Protein 1VM6 (pdb70)

Solvent-accessible surface area: 35734 Å² total; per-residue (Å²): 164,10,66,2,0,0,1,8,62,58,34,114,28,0,101,34,0,54,108,11,0,68,144,136,43,17,80,37,2,0,57,8,27,147,134,38,65,78,81,104,64,55,3,71,2,0,0,0,29,49,44,20,127,26,1,62,66,0,8,83,11,0,88,132,49,179,0,5,0,0,0,8,8,26,50,19,117,109,99,16,76,106,49,3,147,93,0,6,145,79,2,19,0,0,41,10,50,11,3,0,32,0,0,7,3,4,44,128,24,1,33,99,4,13,137,84,0,131,101,12,42,12,11,0,16,0,18,17,19,79,109,41,200,30,67,51,2,2,5,0,78,43,3,36,82,18,4,66,90,103,10,70,41,25,26,3,40,0,0,8,2,11,3,11,6,23,3,7,0,0,30,90,15,1,11,0,58,3,45,4,29,1,13,39,61,43,16,27,0,71,3,0,6,104,0,0,79,31,3,81,82,82,107,74,22,68,38,52,4,25,80,13,40,167,28,212,151,60,176,82,4,62,2,0,0,1,8,59,54,38,113,30,0,109,38,0,54,99,11,0,66,123,141,46,12,71,38,1,0,53,8,30,153,134,35,61,77,74,105,60,59,4,67,0,0,0,0,29,50,51,30,149,23,1,65,90,0,9,84,2,0,76,131,50,201,0,5,0,0,0,7,9,26,45,22,117,109,109,22,61,80,56,0,96,86,0,5,156,91,2,16,0,0,45,12,43,10,4,0,46,0,0,9,3,4,44,119,27,1,34,101,8,8,136,16,1,92,106,10,41,12,12,0,17,0,19,16,23,68,142,41,204,36,67,50,2,2,7,0,76,38,4,34,73,7,3,65,72,104,12,69,42,27,25,5,42,0,0,11,9,18,3,26,6,22,2,13,0,0,9,52,0,0,7,1,32,4,58,6,18,2,13,41,62,43,20,30,0,78,3,0,14,83,0,0,12,36,0,38,78,86,110,65,20,89,38,57,5,36,94,25,41,108,52,76,1,0,0,1,8,57,59,34,180,30,0,100,33,0,46,129,10,0,66,142,139,64,28,92,34,1,0,55,7,27,151,137,37,68,84,84,104,66,52,3,72,2,0,0,1,28,48,41,20,137,24,1,57,95,0,11,79,9,0,82,138,49,204,0,3,0,0,0,7,9,73,76,20,128,116,88,19,71,106,60,0,138,90,0,6,140,89,1,14,0,0,54,13,115,53,3,4,4,0,16,34,0,5,83,75,4,1,34,77,0,13,148,71,1,126,115,11,41,13,13,0,16,0,18,16,58,84,132,53,210,71,65,51,2,35,26,0,84,97,3,34,72,9,4,67,84,101,10,69,41,27,25,4,41,0,0,17,8,55,5,27,10,21,2,11,0,0,30,94,16,1,9,0,38,1,40,6,16,19,12,44,106,18,1,70,0,32,0,0,11,46,0,0,81,44,2,74,80,77,105,75,20,67,41,58,6,67,57,10,8,47,66,81,212,64,179,88,3,67,2,0,0,1,8,57,51,34,113,27,0,108,33,0,52,118,11,0,65,121,139,44,14,69,35,1,0,61,7,26,151,137,37,59,83,81,105,60,61,4,71,1,0,0,0,28,51,42,20,137,25,1,62,100,0,10,83,5,0,82,126,45,191,0,4,0,0,0,8,9,24,50,21,135,114,105,13,69,92,58,2,131,89,0,11,154,89,2,15,0,0,44,13,47,12,4,0,49,0,0,2,9,4,28,112,19,1,32,85,0,16,127,70,2,124,121,18,40,11,10,0,16,0,16,18,16,79,97,43,198,27,64,54,2,3,6,0,77,36,3,20,82,15,5,68,81,106,16,73,39,24,24,5,40,0,0,6,2,11,4,10,5,21,4,8,0,0,39,109,14,1,11,0,55,2,49,5,32,1,14,40,53,41,17,29,0,76,1,0,15,91,0,0,24,37,2,41,79,84,110,68,20,71,37,54,3,25,88,26,42,126

CATH classification: 3.40.50.720 (+1 more: 3.30.360.10)

B-factor: mean 47.18, std 5.64, range [18.48, 87.99]

Radius of gyration: 31.21 Å; Cα contacts (8 Å, |Δi|>4): 1966; chains: 4; bounding box: 65×95×81 Å

Organism: Thermotoga maritima (strain ATCC 43589 / DSM 3109 / JCM 10099 / NBRC 100826 / MSB8) (NCBI:txid243274)

Foldseek 3Di:
DWEEEEACCVDPLNVLLCVVQVVVPYHYQWYHYPVGIGGRDQGQAYEYAHELVCLVVVLVSCVVRVHEYEYQHPPHDPVSVVSVQVSLQRAAYEYDVFLAPVLLVVLQVLLVVCVVLVVWAKAKEKEAAQPDPDPPRPSRVSSCVSSVHDHHYHYHHHHHFHMKMWMWTHDPVDIDIDIDGDPDSSNNSVSSVLVNVQRRPDRGDYDYSCVSVVD/DFDAQFEEEEACCPDPLNVLLCVVQVVRPHHYQWYHYPVGIGGRDQGQAYEYAHELVCLVVVLVSCQVRVHEYEYQHAPHDPVSVVSQQVSLQRFEYEYDVFLAPVLVVVLQVLLVVCVVLVVWAKAKEKEAAQPDPDPPRRSRVSSCVSSVHDHHYHYHHHHHFHMKMWMWTDDPPDIDIDIDGDPHSSNNSVSSSLVSRVRRPDHGDYDYSVVSPD/DEEEEACCVDPLNVLLCVVQVVVVYHYQWYHYPVGIGGRDQGQAYEYAHELVCLVVVLVSCVVRVHEYEAQHPPHDPVSVVSVQVSLVRAEYEYDVFLLVVLLVVLQVLLVVCVVLVVWAKAKEKEAAQPDPDPPDPSRVSSCVSSVHDHHYHYHHHHHFHMKMWMWTDDPPDIDIDMDGDPDSSSNSVSSVLVNVLRRPDDGHYDYSSCSNVVD/DDAAFEEEEACCVDPLNVLLCVVQVVRPHHYQWYHYPVDIGGRDQGQAYEYAHELVCLVVVLVSCVVRVHEYEAQYPPHDPVSVVSVQVSLQRFAYEYDVFLAPVLLVVLQVLLVVCVVLVVWAKEKEKEAAQPDPDPPRRSVVSSCVSSVHDHHYHYHHHHHFHMKMWMWTDDPVDIDIDMDGDPHSSRRSVSSVLVSVVRRPDRGDYDYSVNSPD

Structure (mmCIF, N/CA/C/O backbone):
data_1VM6
#
_entry.id   1VM6
#
_cell.length_a   133.077
_cell.length_b   109.217
_cell.length_c   112.602
_cell.angle_alpha   90.00
_cell.angle_beta   119.23
_cell.angle_gamma   90.00
#
_symmetry.space_group_name_H-M   'C 1 2 1'
#
loop_
_entity.id
_entity.type
_entity.pdbx_description
1 polymer 'Dihydrodipicolinate reductase'
2 non-polymer 'ACETATE ION'
3 non-polymer NICOTINAMIDE-ADENINE-DINUCLEOTIDE
4 non-polymer 'TETRAETHYLENE GLYCOL'
5 non-polymer 1,2-ETHANEDIOL
6 water water
#
loop_
_atom_site.group_PDB
_atom_site.id
_atom_site.type_symbol
_atom_site.label_atom_id
_atom_site.label_alt_id
_atom_site.label_comp_id
_atom_site.label_asym_id
_atom_site.label_entity_id
_atom_site.label_seq_id
_atom_site.pdbx_PDB_ins_code
_atom_site.Cartn_x
_atom_site.Cartn_y
_atom_site.Cartn_z
_atom_site.occupancy
_atom_site.B_iso_or_equiv
_atom_site.auth_seq_id
_atom_site.auth_comp_id
_atom_site.auth_asym_id
_atom_site.auth_atom_id
_atom_site.pdbx_PDB_model_num
ATOM 1 N N . HIS A 1 12 ? 27.809 41.738 30.988 1.00 65.10 0 HIS A N 1
ATOM 2 C CA . HIS A 1 12 ? 26.544 41.850 31.785 1.00 63.21 0 HIS A CA 1
ATOM 3 C C . HIS A 1 12 ? 25.397 42.270 30.869 1.00 57.66 0 HIS A C 1
ATOM 4 O O . HIS A 1 12 ? 25.480 43.280 30.181 1.00 58.75 0 HIS A O 1
ATOM 11 N N . MET A 1 13 ? 24.312 41.511 30.913 1.00 48.36 1 MET A N 1
ATOM 12 C CA . MET A 1 13 ? 23.231 41.603 29.944 1.00 47.85 1 MET A CA 1
ATOM 13 C C . MET A 1 13 ? 21.900 41.766 30.638 1.00 46.47 1 MET A C 1
ATOM 14 O O . MET A 1 13 ? 21.703 41.232 31.737 1.00 45.98 1 MET A O 1
ATOM 19 N N . LYS A 1 14 ? 20.981 42.466 29.973 1.00 46.13 2 LYS A N 1
ATOM 20 C CA . LYS A 1 14 ? 19.570 42.401 30.311 1.00 46.08 2 LYS A CA 1
ATOM 21 C C . LYS A 1 14 ? 18.947 41.404 29.361 1.00 45.82 2 LYS A C 1
ATOM 22 O O . LYS A 1 14 ? 19.210 41.456 28.164 1.00 46.30 2 LYS A O 1
ATOM 28 N N . TYR A 1 15 ? 18.121 40.504 29.879 1.00 45.75 3 TYR A N 1
ATOM 29 C CA . TYR A 1 15 ? 17.539 39.479 29.038 1.00 46.00 3 TYR A CA 1
ATOM 30 C C . TYR A 1 15 ? 16.093 39.179 29.419 1.00 45.74 3 TYR A C 1
ATOM 31 O O . TYR A 1 15 ? 15.643 39.497 30.524 1.00 45.11 3 TYR A O 1
ATOM 40 N N . GLY A 1 16 ? 15.374 38.577 28.474 1.00 46.32 4 GLY A N 1
ATOM 41 C CA . GLY A 1 16 ? 14.008 38.105 28.695 1.00 46.22 4 GLY A CA 1
ATOM 42 C C . GLY A 1 16 ? 13.979 36.597 28.553 1.00 46.43 4 GLY A C 1
ATOM 43 O O . GLY A 1 16 ? 14.896 36.009 27.970 1.00 46.92 4 GLY A O 1
ATOM 44 N N . ILE A 1 17 ? 12.948 35.976 29.128 1.00 46.93 5 ILE A N 1
ATOM 45 C CA . ILE A 1 17 ? 12.686 34.551 28.936 1.00 46.48 5 ILE A CA 1
ATOM 46 C C . ILE A 1 17 ? 11.226 34.359 28.551 1.00 45.95 5 ILE A C 1
ATOM 47 O O . ILE A 1 17 ? 10.316 34.786 29.286 1.00 45.58 5 ILE A O 1
ATOM 52 N N . VAL A 1 18 ? 11.011 33.743 27.388 1.00 46.03 6 VAL A N 1
ATOM 53 C CA . VAL A 1 18 ? 9.708 33.191 27.037 1.00 46.23 6 VAL A CA 1
ATOM 54 C C . VAL A 1 18 ? 9.722 31.733 27.504 1.00 46.45 6 VAL A C 1
ATOM 55 O O . VAL A 1 18 ? 10.587 30.954 27.133 1.00 45.42 6 VAL A O 1
ATOM 59 N N . GLY A 1 19 ? 8.758 31.385 28.340 1.00 46.15 7 GLY A N 1
ATOM 60 C CA . GLY A 1 19 ? 8.738 30.102 29.009 1.00 46.38 7 GLY A CA 1
ATOM 61 C C . GLY A 1 19 ? 9.420 30.161 30.360 1.00 46.00 7 GLY A C 1
ATOM 62 O O . GLY A 1 19 ? 9.949 29.144 30.807 1.00 46.67 7 GLY A O 1
ATOM 63 N N . TYR A 1 20 ? 9.389 31.317 31.032 1.00 45.39 8 TYR A N 1
ATOM 64 C CA . TYR A 1 20 ? 10.212 31.521 32.231 1.00 45.52 8 TYR A CA 1
ATOM 65 C C . TYR A 1 20 ? 9.839 30.560 33.358 1.00 46.03 8 TYR A C 1
ATOM 66 O O . TYR A 1 20 ? 10.683 30.199 34.188 1.00 46.45 8 TYR A O 1
ATOM 75 N N . SER A 1 21 ? 8.567 30.172 33.387 1.00 45.65 9 SER A N 1
ATOM 76 C CA . SER A 1 21 ? 8.023 29.325 34.441 1.00 45.39 9 SER A CA 1
ATOM 77 C C . SER A 1 21 ? 8.247 27.823 34.213 1.00 45.34 9 SER A C 1
ATOM 78 O O . SER A 1 21 ? 8.101 27.035 35.132 1.00 46.17 9 SER A O 1
ATOM 81 N N . GLY A 1 22 ? 8.583 27.426 32.992 1.00 46.58 10 GLY A N 1
ATOM 82 C CA . GLY A 1 22 ? 8.779 26.016 32.667 1.00 46.74 10 GLY A CA 1
ATOM 83 C C . GLY A 1 22 ? 10.102 25.442 33.139 1.00 46.22 10 GLY A C 1
ATOM 84 O O . GLY A 1 22 ? 10.918 26.129 33.755 1.00 45.51 10 GLY A O 1
ATOM 85 N N . ARG A 1 23 ? 10.297 24.163 32.853 1.00 46.39 11 ARG A N 1
ATOM 86 C CA . ARG A 1 23 ? 11.511 23.439 33.237 1.00 46.37 11 ARG A CA 1
ATOM 87 C C . ARG A 1 23 ? 12.762 24.139 32.704 1.00 45.66 11 ARG A C 1
ATOM 88 O O . ARG A 1 23 ? 13.675 24.467 33.455 1.00 46.00 11 ARG A O 1
ATOM 96 N N . MET A 1 24 ? 12.790 24.388 31.405 1.00 45.68 12 MET A N 1
ATOM 97 C CA . MET A 1 24 ? 13.927 25.072 30.799 1.00 45.65 12 MET A CA 1
ATOM 98 C C . MET A 1 24 ? 14.070 26.527 31.281 1.00 46.17 12 MET A C 1
ATOM 99 O O . MET A 1 24 ? 15.190 26.980 31.552 1.00 47.70 12 MET A O 1
ATOM 104 N N . GLY A 1 25 ? 12.933 27.226 31.419 1.00 45.47 13 GLY A N 1
ATOM 105 C CA . GLY A 1 25 ? 12.892 28.604 31.882 1.00 45.36 13 GLY A CA 1
ATOM 106 C C . GLY A 1 25 ? 13.544 28.827 33.221 1.00 45.31 13 GLY A C 1
ATOM 107 O O . GLY A 1 25 ? 14.249 29.801 33.414 1.00 45.86 13 GLY A O 1
ATOM 108 N N . GLN A 1 26 ? 13.308 27.919 34.153 1.00 45.64 14 GLN A N 1
ATOM 109 C CA . GLN A 1 26 ? 13.899 28.014 35.480 1.00 45.84 14 GLN A CA 1
ATOM 110 C C . GLN A 1 26 ? 15.379 27.680 35.497 1.00 45.64 14 GLN A C 1
ATOM 111 O O . GLN A 1 26 ? 16.132 28.235 36.295 1.00 45.90 14 GLN A O 1
ATOM 117 N N . GLU A 1 27 ? 15.789 26.781 34.617 1.00 46.20 15 GLU A N 1
ATOM 118 C CA . GLU A 1 27 ? 17.202 26.481 34.431 1.00 46.99 15 GLU A CA 1
ATOM 119 C C . GLU A 1 27 ? 17.953 27.679 33.864 1.00 45.83 15 GLU A C 1
ATOM 120 O O . GLU A 1 27 ? 19.090 27.956 34.225 1.00 45.73 15 GLU A O 1
ATOM 126 N N . ILE A 1 28 ? 17.317 28.358 32.930 1.00 45.68 16 ILE A N 1
ATOM 127 C CA . ILE A 1 28 ? 17.911 29.528 32.291 1.00 45.85 16 ILE A CA 1
ATOM 128 C C . ILE A 1 28 ? 18.113 30.674 33.280 1.00 45.52 16 ILE A C 1
ATOM 129 O O . ILE A 1 28 ? 19.177 31.277 33.305 1.00 45.02 16 ILE A O 1
ATOM 134 N N . GLN A 1 29 ? 17.124 30.923 34.132 1.00 45.49 17 GLN A N 1
ATOM 135 C CA . GLN A 1 29 ? 17.242 31.929 35.180 1.00 46.88 17 GLN A CA 1
ATOM 136 C C . GLN A 1 29 ? 18.410 31.666 36.121 1.00 46.13 17 GLN A C 1
ATOM 137 O O . GLN A 1 29 ? 19.113 32.592 36.520 1.00 46.53 17 GLN A O 1
ATOM 143 N N . LYS A 1 30 ? 18.604 30.407 36.487 1.00 46.31 18 LYS A N 1
ATOM 144 C CA . LYS A 1 30 ? 19.670 30.036 37.414 1.00 47.15 18 LYS A CA 1
ATOM 145 C C . LYS A 1 30 ? 21.023 30.306 36.782 1.00 45.76 18 LYS A C 1
ATOM 146 O O . LYS A 1 30 ? 21.875 30.940 37.388 1.00 46.14 18 LYS A O 1
ATOM 152 N N . VAL A 1 31 ? 21.200 29.826 35.557 1.00 45.31 19 VAL A N 1
ATOM 153 C CA . VAL A 1 31 ? 22.480 29.914 34.846 1.00 45.95 19 VAL A CA 1
ATOM 154 C C . VAL A 1 31 ? 22.842 31.366 34.504 1.00 45.39 19 VAL A C 1
ATOM 155 O O . VAL A 1 31 ? 23.987 31.787 34.679 1.00 44.76 19 VAL A O 1
ATOM 159 N N . PHE A 1 32 ? 21.853 32.120 34.038 1.00 45.00 20 PHE A N 1
ATOM 160 C CA . PHE A 1 32 ? 22.050 33.516 33.662 1.00 45.44 20 PHE A CA 1
ATOM 161 C C . PHE A 1 32 ? 22.283 34.423 34.866 1.00 46.18 20 PHE A C 1
ATOM 162 O O . PHE A 1 32 ? 23.167 35.281 34.831 1.00 46.26 20 PHE A O 1
ATOM 170 N N . SER A 1 33 ? 21.511 34.233 35.936 1.00 46.34 21 SER A N 1
ATOM 171 C CA . SER A 1 33 ? 21.710 35.018 37.154 1.00 46.08 21 SER A CA 1
ATOM 172 C C . SER A 1 33 ? 23.063 34.728 37.823 1.00 45.52 21 SER A C 1
ATOM 173 O O . SER A 1 33 ? 23.676 35.629 38.381 1.00 44.47 21 SER A O 1
ATOM 176 N N . GLU A 1 34 ? 23.536 33.489 37.749 1.00 45.94 22 GLU A N 1
ATOM 177 C CA . GLU A 1 34 ? 24.864 33.150 38.256 1.00 46.99 22 GLU A CA 1
ATOM 178 C C . GLU A 1 34 ? 25.983 33.887 37.534 1.00 45.38 22 GLU A C 1
ATOM 179 O O . GLU A 1 34 ? 27.028 34.122 38.124 1.00 44.30 22 GLU A O 1
ATOM 185 N N . LYS A 1 35 ? 25.790 34.211 36.255 1.00 45.96 23 LYS A N 1
ATOM 186 C CA . LYS A 1 35 ? 26.789 34.994 35.514 1.00 46.27 23 LYS A CA 1
ATOM 187 C C . LYS A 1 35 ? 26.551 36.495 35.647 1.00 45.93 23 LYS A C 1
ATOM 188 O O . LYS A 1 35 ? 27.228 37.289 35.014 1.00 46.72 23 LYS A O 1
ATOM 194 N N . GLY A 1 36 ? 25.592 36.880 36.476 1.00 45.95 24 GLY A N 1
ATOM 195 C CA . GLY A 1 36 ? 25.302 38.278 36.732 1.00 45.78 24 GLY A CA 1
ATOM 196 C C . GLY A 1 36 ? 24.477 38.975 35.673 1.00 45.90 24 GLY A C 1
ATOM 197 O O . GLY A 1 36 ? 24.565 40.196 35.540 1.00 45.73 24 GLY A O 1
ATOM 198 N N . HIS A 1 37 ? 23.678 38.224 34.916 1.00 45.68 25 HIS A N 1
ATOM 199 C CA . HIS A 1 37 ? 22.745 38.842 33.957 1.00 45.57 25 HIS A CA 1
ATOM 200 C C . HIS A 1 37 ? 21.404 39.103 34.622 1.00 45.84 25 HIS A C 1
ATOM 201 O O . HIS A 1 37 ? 21.031 38.418 35.572 1.00 45.32 25 HIS A O 1
ATOM 208 N N . GLU A 1 38 ? 20.683 40.082 34.086 1.00 46.07 26 GLU A N 1
ATOM 209 C CA . GLU A 1 38 ? 19.487 40.630 34.703 1.00 46.02 26 GLU A CA 1
ATOM 210 C C . GLU A 1 38 ? 18.221 40.295 33.921 1.00 45.92 26 GLU A C 1
ATOM 211 O O . GLU A 1 38 ? 18.107 40.643 32.753 1.00 45.73 26 GLU A O 1
ATOM 217 N N . LEU A 1 39 ? 17.263 39.646 34.580 1.00 45.92 27 LEU A N 1
ATOM 218 C CA . LEU A 1 39 ? 15.998 39.268 33.951 1.00 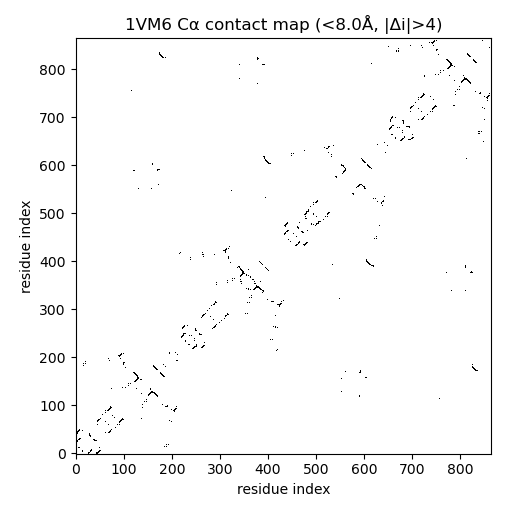45.42 27 LEU A CA 1
ATOM 219 C C . LEU A 1 39 ? 15.047 40.457 33.969 1.00 45.70 27 LEU A C 1
ATOM 220 O O . LEU A 1 39 ? 14.641 40.903 35.035 1.00 46.26 27 LEU A O 1
ATOM 225 N N . VAL A 1 40 ? 14.693 40.955 32.785 1.00 45.97 28 VAL A N 1
ATOM 226 C CA . VAL A 1 40 ? 13.876 42.171 32.642 1.00 45.91 28 VAL A CA 1
ATOM 227 C C . VAL A 1 40 ? 12.538 41.952 31.921 1.00 45.65 28 VAL A C 1
ATOM 228 O O . VAL A 1 40 ? 11.777 42.906 31.700 1.00 45.45 28 VAL A O 1
ATOM 232 N N . LEU A 1 41 ? 12.257 40.705 31.565 1.00 45.64 29 LEU A N 1
ATOM 233 C CA . LEU A 1 41 ? 11.080 40.360 30.786 1.00 45.88 29 LEU A CA 1
ATOM 234 C C . LEU A 1 41 ? 10.715 38.903 31.025 1.00 45.34 29 LEU A C 1
ATOM 235 O O . LEU A 1 41 ? 11.538 38.016 30.846 1.00 45.75 29 LEU A O 1
ATOM 240 N N . LYS A 1 42 ? 9.477 38.662 31.424 1.00 45.83 30 LYS A N 1
ATOM 241 C CA . LYS A 1 42 ? 9.004 37.314 31.692 1.00 46.26 30 LYS A CA 1
ATOM 242 C C . LYS A 1 42 ? 7.738 37.067 30.895 1.00 46.30 30 LYS A C 1
ATOM 243 O O . LYS A 1 42 ? 6.773 37.836 30.994 1.00 46.09 30 LYS A O 1
ATOM 249 N N . VAL A 1 43 ? 7.742 35.992 30.114 1.00 46.20 31 VAL A N 1
ATOM 250 C CA . VAL A 1 43 ? 6.571 35.570 29.360 1.00 45.82 31 VAL A CA 1
ATOM 251 C C . VAL A 1 43 ? 6.294 34.083 29.590 1.00 45.62 31 VAL A C 1
ATOM 252 O O . VAL A 1 43 ? 7.205 33.249 29.550 1.00 45.03 31 VAL A O 1
ATOM 256 N N . ASP A 1 44 ? 5.031 33.767 29.846 1.00 45.78 32 ASP A N 1
ATOM 257 C CA . ASP A 1 44 ? 4.569 32.385 29.889 1.00 45.34 32 ASP A CA 1
ATOM 258 C C . ASP A 1 44 ? 3.097 32.387 29.473 1.00 46.37 32 ASP A C 1
ATOM 259 O O . ASP A 1 44 ? 2.582 33.416 29.020 1.00 46.63 32 ASP A O 1
ATOM 264 N N . VAL A 1 45 ? 2.423 31.253 29.608 1.00 46.70 33 VAL A N 1
ATOM 265 C CA . VAL A 1 45 ? 1.045 31.131 29.120 1.00 46.14 33 VAL A CA 1
ATOM 266 C C . VAL A 1 45 ? 0.037 32.073 29.847 1.00 46.46 33 VAL A C 1
ATOM 267 O O . VAL A 1 45 ? -1.021 32.379 29.306 1.00 45.10 33 VAL A O 1
ATOM 271 N N . ASN A 1 46 ? 0.395 32.547 31.042 1.00 46.45 34 ASN A N 1
ATOM 272 C CA . ASN A 1 46 ? -0.483 33.385 31.851 1.00 46.38 34 ASN A CA 1
ATOM 273 C C . ASN A 1 46 ? -0.275 34.882 31.653 1.00 46.29 34 ASN A C 1
ATOM 274 O O . ASN A 1 46 ? -1.104 35.678 32.094 1.00 46.03 34 ASN A O 1
ATOM 279 N N . GLY A 1 47 ? 0.807 35.277 30.985 1.00 46.61 35 GLY A N 1
ATOM 280 C CA . GLY A 1 47 ? 0.956 36.679 30.601 1.00 46.60 35 GLY A CA 1
ATOM 281 C C . GLY A 1 47 ? 2.360 37.127 30.272 1.00 46.36 35 GLY A C 1
ATOM 282 O O . GLY A 1 47 ? 3.284 36.319 30.191 1.00 46.20 35 GLY A O 1
ATOM 283 N N . VAL A 1 48 ? 2.495 38.437 30.083 1.00 46.57 36 VAL A N 1
ATOM 284 C CA . VAL A 1 48 ? 3.772 39.083 29.789 1.00 46.69 36 VAL A CA 1
ATOM 285 C C . VAL A 1 48 ? 4.068 40.098 30.891 1.00 46.14 36 VAL A C 1
ATOM 286 O O . VAL A 1 48 ? 3.171 40.788 31.371 1.00 46.91 36 VAL A O 1
ATOM 290 N N . GLU A 1 49 ? 5.328 40.169 31.298 1.00 46.26 37 GLU A N 1
ATOM 291 C CA . GLU A 1 49 ? 5.766 41.101 32.333 1.00 46.51 37 GLU A CA 1
ATOM 292 C C . GLU A 1 49 ? 7.027 41.812 31.836 1.00 45.93 37 GLU A C 1
ATOM 293 O O . GLU A 1 49 ? 8.097 41.223 31.785 1.00 45.43 37 GLU A O 1
ATOM 299 N N . GLU A 1 50 ? 6.879 43.076 31.451 1.00 46.48 38 GLU A N 1
ATOM 300 C CA . GLU A 1 50 ? 7.971 43.866 30.878 1.00 47.09 38 GLU A CA 1
ATOM 301 C C . GLU A 1 50 ? 8.488 44.815 31.952 1.00 46.22 38 GLU A C 1
ATOM 302 O O . GLU A 1 50 ? 7.784 45.712 32.379 1.00 46.91 38 GLU A O 1
ATOM 308 N N . LEU A 1 51 ? 9.708 44.592 32.412 1.00 46.59 39 LEU A N 1
ATOM 309 C CA . LEU A 1 51 ? 10.283 45.392 33.492 1.00 46.25 39 LEU A CA 1
ATOM 310 C C . LEU A 1 51 ? 11.268 46.435 32.958 1.00 45.98 39 LEU A C 1
ATOM 311 O O . LEU A 1 51 ? 11.361 47.538 33.491 1.00 44.73 39 LEU A O 1
ATOM 316 N N . ASP A 1 52 ? 12.001 46.067 31.912 1.00 46.50 40 ASP A N 1
ATOM 317 C CA . ASP A 1 52 ? 13.033 46.908 31.312 1.00 46.02 40 ASP A CA 1
ATOM 318 C C . ASP A 1 52 ? 13.281 46.344 29.915 1.00 45.82 40 ASP A C 1
ATOM 319 O O . ASP A 1 52 ? 12.710 45.308 29.556 1.00 46.13 40 ASP A O 1
ATOM 324 N N . SER A 1 53 ? 14.131 47.002 29.132 1.00 45.72 41 SER A N 1
ATOM 325 C CA . SER A 1 53 ? 14.396 46.562 27.758 1.00 46.35 41 SER A CA 1
ATOM 326 C C . SER A 1 53 ? 15.515 45.501 27.732 1.00 46.02 41 SER A C 1
ATOM 327 O O . SER A 1 53 ? 16.644 45.783 28.163 1.00 45.83 41 SER A O 1
ATOM 330 N N . PRO A 1 54 ? 15.204 44.273 27.238 1.00 46.77 42 PRO A N 1
ATOM 331 C CA . PRO A 1 54 ? 16.217 43.212 27.145 1.00 46.44 42 PRO A CA 1
ATOM 332 C C . PRO A 1 54 ? 17.125 43.397 25.943 1.00 46.18 42 PRO A C 1
ATOM 333 O O . PRO A 1 54 ? 16.696 43.917 24.913 1.00 46.19 42 PRO A O 1
ATOM 337 N N . ASP A 1 55 ? 18.379 42.986 26.102 1.00 46.70 43 ASP A N 1
ATOM 338 C CA . ASP A 1 55 ? 19.347 42.942 25.009 1.00 45.75 43 ASP A CA 1
ATOM 339 C C . ASP A 1 55 ? 19.128 41.670 24.185 1.00 46.23 43 ASP A C 1
ATOM 340 O O . ASP A 1 55 ? 19.353 41.658 22.983 1.00 46.00 43 ASP A O 1
ATOM 345 N N . VAL A 1 56 ? 18.701 40.598 24.849 1.00 46.44 44 VAL A N 1
ATOM 346 C CA . VAL A 1 56 ? 18.489 39.312 24.208 1.00 46.37 44 VAL A CA 1
ATOM 347 C C . VAL A 1 56 ? 17.275 38.629 24.835 1.00 46.27 44 VAL A C 1
ATOM 348 O O . VAL A 1 56 ? 17.027 38.769 26.024 1.00 47.48 44 VAL A O 1
ATOM 352 N N . VAL A 1 57 ? 16.532 37.873 24.041 1.00 45.81 45 VAL A N 1
ATOM 353 C CA . VAL A 1 57 ? 15.436 37.080 24.557 1.00 45.97 45 VAL A CA 1
ATOM 354 C C . VAL A 1 57 ? 15.761 35.607 24.358 1.00 46.31 45 VAL A C 1
ATOM 355 O O . VAL A 1 57 ? 16.313 35.216 23.317 1.00 45.12 45 VAL A O 1
ATOM 359 N N . ILE A 1 58 ? 15.423 34.806 25.375 1.00 46.67 46 ILE A N 1
ATOM 360 C CA . ILE A 1 58 ? 15.612 33.359 25.360 1.00 45.89 46 ILE A CA 1
ATOM 361 C C . ILE A 1 58 ? 14.238 32.682 25.394 1.00 45.80 46 ILE A C 1
ATOM 362 O O . ILE A 1 58 ? 13.468 32.899 26.320 1.00 45.71 46 ILE A O 1
ATOM 367 N N . ASP A 1 59 ? 13.933 31.874 24.383 1.00 46.45 47 ASP A N 1
ATOM 368 C CA . ASP A 1 59 ? 12.619 31.251 24.252 1.00 46.29 47 ASP A CA 1
ATOM 369 C C . ASP A 1 59 ? 12.696 29.722 24.210 1.00 45.91 47 ASP A C 1
ATOM 370 O O . ASP A 1 59 ? 13.099 29.139 23.204 1.00 45.80 47 ASP A O 1
ATOM 375 N N . PHE A 1 60 ? 12.305 29.095 25.321 1.00 45.76 48 PHE A N 1
ATOM 376 C CA . PHE A 1 60 ? 12.031 27.642 25.409 1.00 46.66 48 PHE A CA 1
ATOM 377 C C . PHE A 1 60 ? 10.619 27.473 25.957 1.00 45.49 48 PHE A C 1
ATOM 378 O O . PHE A 1 60 ? 10.424 27.385 27.157 1.00 45.59 48 PHE A O 1
ATOM 386 N N . SER A 1 61 ? 9.636 27.459 25.071 1.00 45.83 49 SER A N 1
ATOM 387 C CA . SER A 1 61 ? 8.239 27.487 25.478 1.00 44.87 49 SER A CA 1
ATOM 388 C C . SER A 1 61 ? 7.401 26.528 24.632 1.00 45.69 49 SER A C 1
ATOM 389 O O . SER A 1 61 ? 7.382 25.320 24.888 1.00 45.67 49 SER A O 1
ATOM 392 N N . SER A 1 62 ? 6.728 27.076 23.628 1.00 46.41 50 SER A N 1
ATOM 393 C CA . SER A 1 62 ? 5.810 26.346 22.768 1.00 46.09 50 SER A CA 1
ATOM 394 C C . SER A 1 62 ? 5.770 27.106 21.436 1.00 45.97 50 SER A C 1
ATOM 395 O O . SER A 1 62 ? 5.929 28.335 21.422 1.00 46.03 50 SER A O 1
ATOM 398 N N . PRO A 1 63 ? 5.580 26.388 20.312 1.00 45.90 51 PRO A N 1
ATOM 399 C CA . PRO A 1 63 ? 5.480 27.102 19.034 1.00 45.82 51 PRO A CA 1
ATOM 400 C C . PRO A 1 63 ? 4.395 28.212 19.002 1.00 45.14 51 PRO A C 1
ATOM 401 O O . PRO A 1 63 ? 4.577 29.212 18.325 1.00 44.49 51 PRO A O 1
ATOM 405 N N . GLU A 1 64 ? 3.308 28.039 19.750 1.00 45.40 52 GLU A N 1
ATOM 406 C CA . GLU A 1 64 ? 2.213 29.029 19.796 1.00 45.96 52 GLU A CA 1
ATOM 407 C C . GLU A 1 64 ? 2.610 30.351 20.457 1.00 45.54 52 GLU A C 1
ATOM 408 O O . GLU A 1 64 ? 1.932 31.366 20.282 1.00 46.02 52 GLU A O 1
ATOM 414 N N . ALA A 1 65 ? 3.683 30.314 21.243 1.00 45.31 53 ALA A N 1
ATOM 415 C CA . ALA A 1 65 ? 4.253 31.496 21.898 1.00 45.95 53 ALA A CA 1
ATOM 416 C C . ALA A 1 65 ? 5.154 32.339 20.987 1.00 46.36 53 ALA A C 1
ATOM 417 O O . ALA A 1 65 ? 5.412 33.514 21.284 1.00 46.23 53 ALA A O 1
ATOM 419 N N . LEU A 1 66 ? 5.608 31.743 19.884 1.00 45.92 54 LEU A N 1
ATOM 420 C CA . LEU A 1 66 ? 6.563 32.382 18.973 1.00 46.06 54 LEU A CA 1
ATOM 421 C C . LEU A 1 66 ? 6.132 33.749 18.426 1.00 45.49 54 LEU A C 1
ATOM 422 O O . LEU A 1 66 ? 6.961 34.654 18.352 1.00 45.52 54 LEU A O 1
ATOM 427 N N . PRO A 1 67 ? 4.856 33.894 18.012 1.00 45.01 55 PRO A N 1
ATOM 428 C CA . PRO A 1 67 ? 4.387 35.223 17.572 1.00 44.92 55 PRO A CA 1
ATOM 429 C C . PRO A 1 67 ? 4.675 36.348 18.561 1.00 45.39 55 PRO A C 1
ATOM 430 O O . PRO A 1 67 ? 5.120 37.418 18.152 1.00 46.04 55 PRO A O 1
ATOM 434 N N . LYS A 1 68 ? 4.429 36.100 19.845 1.00 46.31 56 LYS A N 1
ATOM 435 C CA . LYS A 1 68 ? 4.659 37.096 20.890 1.00 45.66 56 LYS A CA 1
ATOM 436 C C . LYS A 1 68 ? 6.158 37.340 21.049 1.00 45.18 56 LYS A C 1
ATOM 437 O O . LYS A 1 68 ? 6.601 38.485 21.156 1.00 45.67 56 LYS A O 1
ATOM 441 N N . THR A 1 69 ? 6.924 36.248 21.041 1.00 45.95 57 THR A N 1
ATOM 442 C CA . THR A 1 69 ? 8.379 36.293 21.126 1.00 46.31 57 THR A CA 1
ATOM 443 C C . THR A 1 69 ? 8.975 37.204 20.047 1.00 45.79 57 THR A C 1
ATOM 444 O O . THR A 1 69 ? 9.791 38.071 20.343 1.00 44.62 57 THR A O 1
ATOM 448 N N . VAL A 1 70 ? 8.554 36.985 18.806 1.00 45.32 58 VAL A N 1
ATOM 449 C CA . VAL A 1 70 ? 8.969 37.793 17.658 1.00 45.85 58 VAL A CA 1
ATOM 450 C C . VAL A 1 70 ? 8.635 39.270 17.826 1.00 45.32 58 VAL A C 1
ATOM 451 O O . VAL A 1 70 ? 9.492 40.124 17.610 1.00 44.48 58 VAL A O 1
ATOM 455 N N . ASP A 1 71 ? 7.395 39.556 18.212 1.00 45.77 59 ASP A N 1
ATOM 456 C CA . ASP A 1 71 ? 6.941 40.927 18.430 1.00 45.80 59 ASP A CA 1
ATOM 457 C C . ASP A 1 71 ? 7.771 41.639 19.488 1.00 45.92 59 ASP A C 1
ATOM 458 O O . ASP A 1 71 ? 8.136 42.798 19.331 1.00 45.20 59 ASP A O 1
ATOM 463 N N . LEU A 1 72 ? 8.056 40.938 20.577 1.00 45.63 60 LEU A N 1
ATOM 464 C CA . LEU A 1 72 ? 8.870 41.506 21.641 1.00 46.12 60 LEU A CA 1
ATOM 465 C C . LEU A 1 72 ? 10.292 41.804 21.157 1.00 46.01 60 LEU A C 1
ATOM 466 O O . LEU A 1 72 ? 10.823 42.883 21.421 1.00 47.12 60 LEU A O 1
ATOM 471 N N . CYS A 1 73 ? 10.899 40.865 20.438 1.00 45.75 61 CYS A N 1
ATOM 472 C CA . CYS A 1 73 ? 12.251 41.073 19.924 1.00 45.82 61 CYS A CA 1
ATOM 473 C C . CYS A 1 73 ? 12.309 42.265 18.972 1.00 45.50 61 CYS A C 1
ATOM 474 O O . CYS A 1 73 ? 13.271 43.038 18.999 1.00 45.53 61 CYS A O 1
ATOM 477 N N . LYS A 1 74 ? 11.288 42.409 18.131 1.00 45.28 62 LYS A N 1
ATOM 478 C CA . LYS A 1 74 ? 11.184 43.575 17.242 1.00 46.76 62 LYS A CA 1
ATOM 479 C C . LYS A 1 74 ? 11.027 44.872 18.029 1.00 46.12 62 LYS A C 1
ATOM 480 O O . LYS A 1 74 ? 11.657 45.882 17.711 1.00 46.59 62 LYS A O 1
ATOM 486 N N . LYS A 1 75 ? 10.160 44.852 19.033 1.00 45.66 63 LYS A N 1
ATOM 487 C CA . LYS A 1 75 ? 9.940 46.020 19.874 1.00 45.47 63 LYS A CA 1
ATOM 488 C C . LYS A 1 75 ? 11.230 46.528 20.504 1.00 45.87 63 LYS A C 1
ATOM 489 O O . LYS A 1 75 ? 11.485 47.724 20.504 1.00 44.68 63 LYS A O 1
ATOM 495 N N . TYR A 1 76 ? 12.032 45.611 21.044 1.00 45.58 64 TYR A N 1
ATOM 496 C CA . TYR A 1 76 ? 13.215 45.981 21.807 1.00 45.85 64 TYR A CA 1
ATOM 497 C C . TYR A 1 76 ? 14.505 45.860 21.002 1.00 46.18 64 TYR A C 1
ATOM 498 O O . TYR A 1 76 ? 15.597 46.014 21.555 1.00 47.26 64 TYR A O 1
ATOM 507 N N . ARG A 1 77 ? 14.379 45.578 19.708 1.00 46.79 65 ARG A N 1
ATOM 508 C CA . ARG A 1 77 ? 15.509 45.151 18.877 1.00 47.15 65 ARG A CA 1
ATOM 509 C C . ARG A 1 77 ? 16.455 44.224 19.601 1.00 46.22 65 ARG A C 1
ATOM 510 O O . ARG A 1 77 ? 17.665 44.451 19.627 1.00 46.80 65 ARG A O 1
ATOM 518 N N . ALA A 1 78 ? 15.884 43.174 20.184 1.00 46.27 66 ALA A N 1
ATOM 519 C CA . ALA A 1 78 ? 16.634 42.217 20.973 1.00 45.76 66 ALA A CA 1
ATOM 520 C C . ALA A 1 78 ? 16.933 40.985 20.140 1.00 46.65 66 ALA A C 1
ATOM 521 O O . ALA A 1 78 ? 16.066 40.508 19.413 1.00 46.43 66 ALA A O 1
ATOM 523 N N . GLY A 1 79 ? 18.143 40.447 20.267 1.00 46.33 67 GLY A N 1
ATOM 524 C CA . GLY A 1 79 ? 18.469 39.150 19.676 1.00 46.24 67 GLY A CA 1
ATOM 525 C C . GLY A 1 79 ? 17.594 38.044 20.251 1.00 46.92 67 GLY A C 1
ATOM 526 O O . GLY A 1 79 ? 16.959 38.224 21.282 1.00 46.94 67 GLY A O 1
ATOM 527 N N . LEU A 1 80 ? 17.536 36.903 19.575 1.00 46.44 68 LEU A N 1
ATOM 528 C CA . LEU A 1 80 ? 16.747 35.782 20.057 1.00 46.34 68 LEU A CA 1
ATOM 529 C C . LEU A 1 80 ? 17.563 34.491 20.062 1.00 46.75 68 LEU A C 1
ATOM 530 O O . LEU A 1 80 ? 18.177 34.118 19.062 1.00 46.02 68 LEU A O 1
ATOM 535 N N . VAL A 1 81 ? 17.531 33.814 21.209 1.00 47.18 69 VAL A N 1
ATOM 536 C CA . VAL A 1 81 ? 17.978 32.433 21.346 1.00 46.04 69 VAL A CA 1
ATOM 537 C C . VAL A 1 81 ? 16.745 31.545 21.496 1.00 46.89 69 VAL A C 1
ATOM 538 O O . VAL A 1 81 ? 16.041 31.618 22.499 1.00 46.88 69 VAL A O 1
ATOM 542 N N . LEU A 1 82 ? 16.469 30.729 20.478 1.00 46.78 70 LEU A N 1
ATOM 543 C CA . LEU A 1 82 ? 15.232 29.945 20.418 1.00 45.83 70 LEU A CA 1
ATOM 544 C C . LEU A 1 82 ? 15.533 28.465 20.490 1.00 45.45 70 LEU A C 1
ATOM 545 O O . LEU A 1 82 ? 16.227 27.917 19.631 1.00 45.80 70 LEU A O 1
ATOM 550 N N . GLY A 1 83 ? 14.984 27.824 21.517 1.00 45.55 71 GLY A N 1
ATOM 551 C CA . GLY A 1 83 ? 15.096 26.384 21.685 1.00 46.07 71 GLY A CA 1
ATOM 552 C C . GLY A 1 83 ? 13.804 25.608 21.507 1.00 45.65 71 GLY A C 1
ATOM 553 O O . GLY A 1 83 ? 13.835 24.382 21.419 1.00 46.28 71 GLY A O 1
ATOM 554 N N . THR A 1 84 ? 12.662 26.294 21.476 1.00 44.50 72 THR A N 1
ATOM 555 C CA . THR A 1 84 ? 11.393 25.616 21.256 1.00 45.29 72 THR A CA 1
ATOM 556 C C . THR A 1 84 ? 11.451 24.642 20.069 1.00 45.76 72 THR A C 1
ATOM 557 O O . THR A 1 84 ? 11.992 24.969 19.032 1.00 45.12 72 THR A O 1
ATOM 561 N N . THR A 1 85 ? 10.913 23.435 20.251 1.00 46.06 73 THR A N 1
ATOM 562 C CA . THR A 1 85 ? 10.892 22.435 19.187 1.00 45.82 73 THR A CA 1
ATOM 563 C C . THR A 1 85 ? 9.496 22.354 18.572 1.00 45.43 73 THR A C 1
ATOM 564 O O . THR A 1 85 ? 8.558 23.036 19.023 1.00 45.53 73 THR A O 1
ATOM 568 N N . ALA A 1 86 ? 9.360 21.489 17.565 1.00 45.67 74 ALA A N 1
ATOM 569 C CA . ALA A 1 86 ? 8.087 21.260 16.864 1.00 45.22 74 ALA A CA 1
ATOM 570 C C . ALA A 1 86 ? 7.632 22.521 16.118 1.00 44.88 74 ALA A C 1
ATOM 571 O O . ALA A 1 86 ? 6.442 22.788 15.965 1.00 43.84 74 ALA A O 1
ATOM 573 N N . LEU A 1 87 ? 8.599 23.298 15.653 1.00 45.50 75 LEU A N 1
ATOM 574 C CA . LEU A 1 87 ? 8.295 24.477 14.830 1.00 45.81 75 LEU A CA 1
ATOM 575 C C . LEU A 1 87 ? 7.799 24.038 13.435 1.00 45.55 75 LEU A C 1
ATOM 576 O O . LEU A 1 87 ? 8.242 23.028 12.883 1.00 45.59 75 LEU A O 1
ATOM 581 N N . LYS A 1 88 ? 6.871 24.796 12.878 1.00 45.76 76 LYS A N 1
ATOM 582 C CA . LYS A 1 88 ? 6.299 24.495 11.566 1.00 47.31 76 LYS A CA 1
ATOM 583 C C . LYS A 1 88 ? 6.795 25.523 10.578 1.00 46.03 76 LYS A C 1
ATOM 584 O O . LYS A 1 88 ? 7.440 26.481 10.977 1.00 46.08 76 LYS A O 1
ATOM 590 N N . GLU A 1 89 ? 6.498 25.320 9.298 1.00 46.47 77 GLU A N 1
ATOM 591 C CA . GLU A 1 89 ? 6.969 26.224 8.238 1.00 46.37 77 GLU A CA 1
ATOM 592 C C . GLU A 1 89 ? 6.638 27.684 8.563 1.00 45.63 77 GLU A C 1
ATOM 593 O O . GLU A 1 89 ? 7.495 28.559 8.436 1.00 46.65 77 GLU A O 1
ATOM 599 N N . GLU A 1 90 ? 5.413 27.925 9.023 1.00 44.56 78 GLU A N 1
ATOM 600 C CA . GLU A 1 90 ? 4.991 29.254 9.476 1.00 44.57 78 GLU A CA 1
ATOM 601 C C . GLU A 1 90 ? 5.880 29.873 10.530 1.00 45.10 78 GLU A C 1
ATOM 602 O O . GLU A 1 90 ? 6.111 31.067 10.527 1.00 44.58 78 GLU A O 1
ATOM 608 N N . HIS A 1 91 ? 6.339 29.061 11.471 1.00 45.09 79 HIS A N 1
ATOM 609 C CA . HIS A 1 91 ? 7.175 29.554 12.557 1.00 45.44 79 HIS A CA 1
ATOM 610 C C . HIS A 1 91 ? 8.554 29.943 12.015 1.00 45.54 79 HIS A C 1
ATOM 611 O O . HIS A 1 91 ? 9.119 30.966 12.415 1.00 45.69 79 HIS A O 1
ATOM 618 N N . LEU A 1 92 ? 9.067 29.136 11.092 1.00 45.42 80 LEU A N 1
ATOM 619 C CA . LEU A 1 92 ? 10.351 29.383 10.458 1.00 46.38 80 LEU A CA 1
ATOM 620 C C . LEU A 1 92 ? 10.296 30.683 9.642 1.00 45.72 80 LEU A C 1
ATOM 621 O O . LEU A 1 92 ? 11.241 31.463 9.629 1.00 46.18 80 LEU A O 1
ATOM 626 N N . GLN A 1 93 ? 9.171 30.921 8.984 1.00 46.12 81 GLN A N 1
ATOM 627 C CA . GLN A 1 93 ? 8.954 32.158 8.212 1.00 46.36 81 GLN A CA 1
ATOM 628 C C . GLN A 1 93 ? 8.967 33.411 9.084 1.00 45.43 81 GLN A C 1
ATOM 629 O O . GLN A 1 93 ? 9.600 34.403 8.748 1.00 44.84 81 GLN A O 1
ATOM 635 N N . MET A 1 94 ? 8.288 33.361 10.221 1.00 45.76 82 MET A N 1
ATOM 636 C CA . MET A 1 94 ? 8.312 34.494 11.150 1.00 46.77 82 MET A CA 1
ATOM 637 C C . MET A 1 94 ? 9.712 34.765 11.661 1.00 45.54 82 MET A C 1
ATOM 638 O O . MET A 1 94 ? 10.093 35.913 11.845 1.00 46.80 82 MET A O 1
ATOM 643 N N . LEU A 1 95 ? 10.451 33.690 11.897 1.00 44.59 83 LEU A N 1
ATOM 644 C CA . LEU A 1 95 ? 11.798 33.743 12.423 1.00 45.93 83 LEU A CA 1
ATOM 645 C C . LEU A 1 95 ? 12.776 34.345 11.418 1.00 44.63 83 LEU A C 1
ATOM 646 O O . LEU A 1 95 ? 13.622 35.154 11.793 1.00 45.13 83 LEU A O 1
ATOM 651 N N . ARG A 1 96 ? 12.623 33.985 10.147 1.00 46.23 84 ARG A N 1
ATOM 652 C CA . ARG A 1 96 ? 13.393 34.588 9.081 1.00 47.03 84 ARG A CA 1
ATOM 653 C C . ARG A 1 96 ? 13.140 36.086 9.015 1.00 46.57 84 ARG A C 1
ATOM 654 O O . ARG A 1 96 ? 14.071 36.868 8.873 1.00 47.26 84 ARG A O 1
ATOM 662 N N . GLU A 1 97 ? 11.875 36.477 9.108 1.00 46.19 85 GLU A N 1
ATOM 663 C CA . GLU A 1 97 ? 11.480 37.880 9.041 1.00 45.75 85 GLU A CA 1
ATOM 664 C C . GLU A 1 97 ? 12.121 38.647 10.187 1.00 45.07 85 GLU A C 1
ATOM 665 O O . GLU A 1 97 ? 12.663 39.726 10.009 1.00 44.24 85 GLU A O 1
ATOM 671 N N . LEU A 1 98 ? 12.081 38.055 11.369 1.00 45.31 86 LEU A N 1
ATOM 672 C CA . LEU A 1 98 ? 12.715 38.658 12.529 1.00 45.65 86 LEU A CA 1
ATOM 673 C C . LEU A 1 98 ? 14.217 38.831 12.310 1.00 45.88 86 LEU A C 1
ATOM 674 O O . LEU A 1 98 ? 14.773 39.868 12.654 1.00 45.57 86 LEU A O 1
ATOM 679 N N . SER A 1 99 ? 14.856 37.826 11.713 1.00 46.23 87 SER A N 1
ATOM 680 C CA . SER A 1 99 ? 16.311 37.801 11.577 1.00 45.30 87 SER A CA 1
ATOM 681 C C . SER A 1 99 ? 16.863 38.832 10.584 1.00 45.73 87 SER A C 1
ATOM 682 O O . SER A 1 99 ? 18.074 39.001 10.496 1.00 44.81 87 SER A O 1
ATOM 685 N N . LYS A 1 100 ? 15.975 39.518 9.863 1.00 45.58 88 LYS A N 1
ATOM 686 C CA . LYS A 1 100 ? 16.367 40.645 9.028 1.00 45.42 88 LYS A CA 1
ATOM 687 C C . LYS A 1 100 ? 16.654 41.868 9.914 1.00 45.56 88 LYS A C 1
ATOM 688 O O . LYS A 1 100 ? 17.382 42.768 9.497 1.00 45.41 88 LYS A O 1
ATOM 694 N N . GLU A 1 101 ? 16.107 41.876 11.138 1.00 45.87 89 GLU A N 1
ATOM 695 C CA . GLU A 1 101 ? 16.221 43.006 12.077 1.00 47.05 89 GLU A CA 1
ATOM 696 C C . GLU A 1 101 ? 17.231 42.748 13.194 1.00 45.69 89 GLU A C 1
ATOM 697 O O . GLU A 1 101 ? 17.897 43.673 13.640 1.00 45.15 89 GLU A O 1
ATOM 703 N N . VAL A 1 102 ? 17.296 41.504 13.683 1.00 45.72 90 VAL A N 1
ATOM 704 C CA . VAL A 1 102 ? 18.125 41.150 14.849 1.00 45.49 90 VAL A CA 1
ATOM 705 C C . VAL A 1 102 ? 18.908 39.872 14.587 1.00 46.36 90 VAL A C 1
ATOM 706 O O . VAL A 1 102 ? 18.573 39.126 13.675 1.00 46.31 90 VAL A O 1
ATOM 710 N N . PRO A 1 103 ? 19.969 39.610 15.381 1.00 46.72 91 PRO A N 1
ATOM 711 C CA . PRO A 1 103 ? 20.600 38.305 15.297 1.00 46.65 91 PRO A CA 1
ATOM 712 C C . PRO A 1 103 ? 19.796 37.214 16.008 1.00 45.99 91 PRO A C 1
ATOM 713 O O . PRO A 1 103 ? 19.252 37.444 17.077 1.00 46.34 91 PRO A O 1
ATOM 717 N N . VAL A 1 104 ? 19.734 36.035 15.401 1.00 46.08 92 VAL A N 1
ATOM 718 C CA . VAL A 1 104 ? 18.956 34.919 15.930 1.00 45.25 92 VAL A CA 1
ATOM 719 C C . VAL A 1 104 ? 19.792 33.632 15.923 1.00 45.62 92 VAL A C 1
ATOM 720 O O . VAL A 1 104 ? 20.504 33.366 14.972 1.00 45.32 92 VAL A O 1
ATOM 724 N N . VAL A 1 105 ? 19.720 32.860 17.019 1.00 46.95 93 VAL A N 1
ATOM 725 C CA . VAL A 1 105 ? 20.243 31.485 17.074 1.00 46.35 93 VAL A CA 1
ATOM 726 C C . VAL A 1 105 ? 19.098 30.564 17.429 1.00 46.08 93 VAL A C 1
ATOM 727 O O . VAL A 1 105 ? 18.572 30.649 18.521 1.00 47.70 93 VAL A O 1
ATOM 731 N N . GLN A 1 106 ? 18.704 29.718 16.481 1.00 45.63 94 GLN A N 1
ATOM 732 C CA . GLN A 1 106 ? 17.668 28.732 16.673 1.00 45.56 94 GLN A CA 1
ATOM 733 C C . GLN A 1 106 ? 18.351 27.372 16.620 1.00 45.96 94 GLN A C 1
ATOM 734 O O . GLN A 1 106 ? 19.173 27.117 15.736 1.00 45.05 94 GLN A O 1
ATOM 740 N N . ALA A 1 107 ? 18.022 26.522 17.596 1.00 46.54 95 ALA A N 1
ATOM 741 C CA . ALA A 1 107 ? 18.536 25.155 17.644 1.00 46.27 95 ALA A CA 1
ATOM 742 C C . ALA A 1 107 ? 17.575 24.261 18.387 1.00 46.16 95 ALA A C 1
ATOM 743 O O . ALA A 1 107 ? 16.959 24.682 19.362 1.00 45.56 95 ALA A O 1
ATOM 745 N N . TYR A 1 108 ? 17.465 23.025 17.911 1.00 46.89 96 TYR A N 1
ATOM 746 C CA . TYR A 1 108 ? 16.653 22.003 18.555 1.00 45.87 96 TYR A CA 1
ATOM 747 C C . TYR A 1 108 ? 17.448 21.261 19.645 1.00 46.83 96 TYR A C 1
ATOM 748 O O . TYR A 1 108 ? 16.898 20.434 20.388 1.00 47.43 96 TYR A O 1
ATOM 757 N N . ASN A 1 109 ? 18.732 21.572 19.751 1.00 46.15 97 ASN A N 1
ATOM 758 C CA . ASN A 1 109 ? 19.581 21.027 20.804 1.00 45.79 97 ASN A CA 1
ATOM 759 C C . ASN A 1 109 ? 20.708 22.008 21.101 1.00 45.44 97 ASN A C 1
ATOM 760 O O . ASN A 1 109 ? 21.480 22.361 20.194 1.00 43.76 97 ASN A O 1
ATOM 765 N N . PHE A 1 110 ? 20.820 22.429 22.360 1.00 44.94 98 PHE A N 1
ATOM 766 C CA . PHE A 1 110 ? 21.901 23.331 22.765 1.00 45.02 98 PHE A CA 1
ATOM 767 C C . PHE A 1 110 ? 23.097 22.705 23.503 1.00 44.55 98 PHE A C 1
ATOM 768 O O . PHE A 1 110 ? 23.798 23.386 24.202 1.00 46.13 98 PHE A O 1
ATOM 776 N N . SER A 1 111 ? 23.401 21.452 23.239 1.00 44.83 99 SER A N 1
ATOM 777 C CA . SER A 1 111 ? 24.514 20.728 23.866 1.00 43.58 99 SER A CA 1
ATOM 778 C C . SER A 1 111 ? 25.709 20.745 22.938 1.00 43.65 99 SER A C 1
ATOM 779 O O . SER A 1 111 ? 25.538 20.815 21.738 1.00 45.42 99 SER A O 1
ATOM 782 N N . ILE A 1 112 ? 26.914 20.676 23.480 1.00 43.64 100 ILE A N 1
ATOM 783 C CA . ILE A 1 112 ? 28.101 20.559 22.646 1.00 43.89 100 ILE A CA 1
ATOM 784 C C . ILE A 1 112 ? 28.058 19.251 21.867 1.00 44.52 100 ILE A C 1
ATOM 785 O O . ILE A 1 112 ? 28.248 19.227 20.659 1.00 43.56 100 ILE A O 1
ATOM 790 N N . GLY A 1 113 ? 27.779 18.165 22.585 1.00 45.71 101 GLY A N 1
ATOM 791 C CA . GLY A 1 113 ? 27.917 16.798 22.070 1.00 44.48 101 GLY A CA 1
ATOM 792 C C . GLY A 1 113 ? 27.083 16.512 20.845 1.00 44.29 101 GLY A C 1
ATOM 793 O O . GLY A 1 113 ? 27.568 15.919 19.896 1.00 45.51 101 GLY A O 1
ATOM 794 N N . ILE A 1 114 ? 25.827 16.921 20.858 1.00 44.19 102 ILE A N 1
ATOM 795 C CA . ILE A 1 114 ? 24.958 16.680 19.710 1.00 45.37 102 ILE A CA 1
ATOM 796 C C . ILE A 1 114 ? 25.456 17.448 18.465 1.00 45.67 102 ILE A C 1
ATOM 797 O O . ILE A 1 114 ? 25.461 16.913 17.358 1.00 45.49 102 ILE A O 1
ATOM 802 N N . ASN A 1 115 ? 25.902 18.685 18.666 1.00 45.99 103 ASN A N 1
ATOM 803 C CA . ASN A 1 115 ? 26.329 19.513 17.551 1.00 47.27 103 ASN A CA 1
ATOM 804 C C . ASN A 1 115 ? 27.703 19.078 17.002 1.00 45.18 103 ASN A C 1
ATOM 805 O O . ASN A 1 115 ? 27.972 19.228 15.810 1.00 46.27 103 ASN A O 1
ATOM 810 N N . VAL A 1 116 ? 28.516 18.457 17.841 1.00 46.43 104 VAL A N 1
ATOM 811 C CA . VAL A 1 116 ? 29.745 17.816 17.389 1.00 46.74 104 VAL A CA 1
ATOM 812 C C . VAL A 1 116 ? 29.425 16.532 16.622 1.00 45.68 104 VAL A C 1
ATOM 813 O O . VAL A 1 116 ? 29.982 16.303 15.559 1.00 43.92 104 VAL A O 1
ATOM 817 N N . LEU A 1 117 ? 28.517 15.716 17.158 1.00 46.26 105 LEU A N 1
ATOM 818 C CA . LEU A 1 117 ? 28.172 14.452 16.540 1.00 46.01 105 LEU A CA 1
ATOM 819 C C . LEU A 1 117 ? 27.501 14.622 15.210 1.00 46.54 105 LEU A C 1
ATOM 820 O O . LEU A 1 117 ? 27.755 13.833 14.312 1.00 48.33 105 LEU A O 1
ATOM 825 N N . LYS A 1 118 ? 26.656 15.642 15.053 1.00 47.97 106 LYS A N 1
ATOM 826 C CA . LYS A 1 118 ? 25.884 15.766 13.804 1.00 48.50 106 LYS A CA 1
ATOM 827 C C . LYS A 1 118 ? 26.833 15.866 12.620 1.00 46.77 106 LYS A C 1
ATOM 828 O O . LYS A 1 118 ? 26.648 15.190 11.587 1.00 45.89 106 LYS A O 1
ATOM 834 N N . ARG A 1 119 ? 27.883 16.647 12.787 1.00 46.14 107 ARG A N 1
ATOM 835 C CA . ARG A 1 119 ? 28.898 16.750 11.754 1.00 46.95 107 ARG A CA 1
ATOM 836 C C . ARG A 1 119 ? 29.639 15.411 11.502 1.00 47.31 107 ARG A C 1
ATOM 837 O O . ARG A 1 119 ? 29.946 15.040 10.367 1.00 48.05 107 ARG A O 1
ATOM 845 N N . PHE A 1 120 ? 29.933 14.698 12.578 1.00 47.37 108 PHE A N 1
ATOM 846 C CA . PHE A 1 120 ? 30.600 13.412 12.488 1.00 46.77 108 PHE A CA 1
ATOM 847 C C . PHE A 1 120 ? 29.719 12.341 11.849 1.00 46.21 108 PHE A C 1
ATOM 848 O O . PHE A 1 120 ? 30.233 11.474 11.135 1.00 45.71 108 PHE A O 1
ATOM 856 N N . LEU A 1 121 ? 28.412 12.399 12.099 1.00 44.76 109 LEU A N 1
ATOM 857 C CA . LEU A 1 121 ? 27.480 11.452 11.491 1.00 45.53 109 LEU A CA 1
ATOM 858 C C . LEU A 1 121 ? 27.287 11.672 9.997 1.00 45.79 109 LEU A C 1
ATOM 859 O O . LEU A 1 121 ? 27.042 10.720 9.271 1.00 45.35 109 LEU A O 1
ATOM 864 N N . SER A 1 122 ? 27.397 12.926 9.544 1.00 47.13 110 SER A N 1
ATOM 865 C CA . SER A 1 122 ? 27.327 13.267 8.114 1.00 46.18 110 SER A CA 1
ATOM 866 C C . SER A 1 122 ? 28.437 12.579 7.354 1.00 46.75 110 SER A C 1
ATOM 867 O O . SER A 1 122 ? 28.228 12.132 6.231 1.00 48.69 110 SER A O 1
ATOM 870 N N . GLU A 1 123 ? 29.625 12.501 7.956 1.00 46.95 111 GLU A N 1
ATOM 871 C CA . GLU A 1 123 ? 30.758 11.823 7.325 1.00 46.10 111 GLU A CA 1
ATOM 872 C C . GLU A 1 123 ? 30.661 10.322 7.490 1.00 45.07 111 GLU A C 1
ATOM 873 O O . GLU A 1 123 ? 30.919 9.569 6.576 1.00 45.41 111 GLU A O 1
ATOM 879 N N . LEU A 1 124 ? 30.307 9.876 8.681 1.00 45.93 112 LEU A N 1
ATOM 880 C CA . LEU A 1 124 ? 30.245 8.448 8.940 1.00 45.85 112 LEU A CA 1
ATOM 881 C C . LEU A 1 124 ? 29.201 7.709 8.084 1.00 45.83 112 LEU A C 1
ATOM 882 O O . LEU A 1 124 ? 29.416 6.574 7.673 1.00 45.20 112 LEU A O 1
ATOM 887 N N . VAL A 1 125 ? 28.062 8.342 7.831 1.00 46.27 113 VAL A N 1
ATOM 888 C CA . VAL A 1 125 ? 27.017 7.723 7.014 1.00 45.85 113 VAL A CA 1
ATOM 889 C C . VAL A 1 125 ? 27.484 7.505 5.558 1.00 45.59 113 VAL A C 1
ATOM 890 O O . VAL A 1 125 ? 27.044 6.541 4.918 1.00 46.02 113 VAL A O 1
ATOM 894 N N . LYS A 1 126 ? 28.381 8.374 5.065 1.00 45.56 114 LYS A N 1
ATOM 895 C CA . LYS A 1 126 ? 28.943 8.249 3.714 1.00 45.96 114 LYS A CA 1
ATOM 896 C C . LYS A 1 126 ? 29.844 7.019 3.610 1.00 46.17 114 LYS A C 1
ATOM 897 O O . LYS A 1 126 ? 29.907 6.366 2.570 1.00 46.21 114 LYS A O 1
ATOM 903 N N . VAL A 1 127 ? 30.559 6.717 4.683 1.00 45.74 115 VAL A N 1
ATOM 904 C CA . VAL A 1 127 ? 31.453 5.574 4.717 1.00 45.63 115 VAL A CA 1
ATOM 905 C C . VAL A 1 127 ? 30.675 4.285 4.949 1.00 45.23 115 VAL A C 1
ATOM 906 O O . VAL A 1 127 ? 31.049 3.238 4.411 1.00 45.89 115 VAL A O 1
ATOM 910 N N . LEU A 1 128 ? 29.589 4.372 5.720 1.00 45.33 116 LEU A N 1
ATOM 911 C CA . LEU A 1 128 ? 28.752 3.211 6.049 1.00 45.65 116 LEU A CA 1
ATOM 912 C C . LEU A 1 128 ? 27.409 3.290 5.319 1.00 45.71 116 LEU A C 1
ATOM 913 O O . LEU A 1 128 ? 26.343 3.049 5.892 1.00 45.27 116 LEU A O 1
ATOM 918 N N . GLU A 1 129 ? 27.483 3.622 4.037 1.00 47.40 117 GLU A N 1
ATOM 919 C CA . GLU A 1 129 ? 26.305 3.864 3.194 1.00 49.18 117 GLU A CA 1
ATOM 920 C C . GLU A 1 129 ? 25.404 2.638 3.080 1.00 47.56 117 GLU A C 1
ATOM 921 O O . GLU A 1 129 ? 24.183 2.769 3.033 1.00 49.20 117 GLU A O 1
ATOM 927 N N . ASP A 1 130 ? 26.008 1.456 3.043 1.00 46.68 118 ASP A N 1
ATOM 928 C CA . ASP A 1 130 ? 25.251 0.211 2.901 1.00 47.13 118 ASP A CA 1
ATOM 929 C C . ASP A 1 130 ? 24.906 -0.471 4.231 1.00 47.30 118 ASP A C 1
ATOM 930 O O . ASP A 1 130 ? 24.444 -1.611 4.237 1.00 48.26 118 ASP A O 1
ATOM 935 N N . TRP A 1 131 ? 25.133 0.210 5.355 1.00 46.81 119 TRP A N 1
ATOM 936 C CA . TRP A 1 131 ? 24.727 -0.299 6.677 1.00 45.59 119 TRP A CA 1
ATOM 937 C C . TRP A 1 131 ? 23.338 0.251 6.975 1.00 45.51 119 TRP A C 1
ATOM 938 O O . TRP A 1 131 ? 23.041 1.382 6.618 1.00 45.86 119 TRP A O 1
ATOM 949 N N . ASP A 1 132 ? 22.495 -0.544 7.620 1.00 45.27 120 ASP A N 1
ATOM 950 C CA . ASP A 1 132 ? 21.162 -0.097 8.020 1.00 44.35 120 ASP A CA 1
ATOM 951 C C . ASP A 1 132 ? 21.293 0.856 9.184 1.00 45.30 120 ASP A C 1
ATOM 952 O O . ASP A 1 132 ? 22.157 0.664 10.026 1.00 47.43 120 ASP A O 1
ATOM 957 N N . VAL A 1 133 ? 20.431 1.864 9.248 1.00 43.75 121 VAL A N 1
ATOM 958 C CA . VAL A 1 133 ? 20.507 2.883 10.289 1.00 44.80 121 VAL A CA 1
ATOM 959 C C . VAL A 1 133 ? 19.124 3.181 10.848 1.00 44.29 121 VAL A C 1
ATOM 960 O O . VAL A 1 133 ? 18.171 3.371 10.082 1.00 45.30 121 VAL A O 1
ATOM 964 N N . GLU A 1 134 ? 19.034 3.240 12.174 1.00 45.69 122 GLU A N 1
ATOM 965 C CA . GLU A 1 134 ? 17.837 3.683 12.873 1.00 45.65 122 GLU A CA 1
ATOM 966 C C . GLU A 1 134 ? 18.257 4.549 14.052 1.00 46.56 122 GLU A C 1
ATOM 967 O O . GLU A 1 134 ? 19.419 4.510 14.501 1.00 44.53 122 GLU A O 1
ATOM 973 N N . ILE A 1 135 ? 17.287 5.300 14.574 1.00 47.61 123 ILE A N 1
ATOM 974 C CA . ILE A 1 135 ? 17.511 6.162 15.738 1.00 46.88 123 ILE A CA 1
ATOM 975 C C . ILE A 1 135 ? 16.585 5.746 16.891 1.00 46.19 123 ILE A C 1
ATOM 976 O O . ILE A 1 135 ? 15.397 5.507 16.680 1.00 45.40 123 ILE A O 1
ATOM 981 N N . VAL A 1 136 ? 17.142 5.666 18.103 1.00 45.53 124 VAL A N 1
ATOM 982 C CA . VAL A 1 136 ? 16.329 5.488 19.309 1.00 46.00 124 VAL A CA 1
ATOM 983 C C . VAL A 1 136 ? 16.536 6.713 20.186 1.00 46.76 124 VAL A C 1
ATOM 984 O O . VAL A 1 136 ? 17.673 7.064 20.522 1.00 45.59 124 VAL A O 1
ATOM 988 N N . GLU A 1 137 ? 15.438 7.401 20.493 1.00 46.01 125 GLU A N 1
ATOM 989 C CA . GLU A 1 137 ? 15.481 8.557 21.397 1.00 46.34 125 GLU A CA 1
ATOM 990 C C . GLU A 1 137 ? 14.562 8.384 22.599 1.00 46.85 125 GLU A C 1
ATOM 991 O O . GLU A 1 137 ? 13.474 7.839 22.484 1.00 44.43 125 GLU A O 1
ATOM 997 N N . THR A 1 138 ? 15.037 8.860 23.748 1.00 45.74 126 THR A N 1
ATOM 998 C CA . THR A 1 138 ? 14.350 8.710 25.008 1.00 44.99 126 THR A CA 1
ATOM 999 C C . THR A 1 138 ? 14.295 10.041 25.744 1.00 45.49 126 THR A C 1
ATOM 1000 O O . THR A 1 138 ? 15.315 10.716 25.934 1.00 43.08 126 THR A O 1
ATOM 1004 N N . HIS A 1 139 ? 13.076 10.407 26.150 1.00 44.90 127 HIS A N 1
ATOM 1005 C CA . HIS A 1 139 ? 12.829 11.613 26.917 1.00 44.71 127 HIS A CA 1
ATOM 1006 C C . HIS A 1 139 ? 11.804 11.325 28.008 1.00 44.79 127 HIS A C 1
ATOM 1007 O O . HIS A 1 139 ? 11.117 10.301 27.989 1.00 44.00 127 HIS A O 1
ATOM 1014 N N . HIS A 1 140 ? 11.747 12.249 28.966 1.00 45.19 128 HIS A N 1
ATOM 1015 C CA . HIS A 1 140 ? 10.820 12.192 30.081 1.00 45.34 128 HIS A CA 1
ATOM 1016 C C . HIS A 1 140 ? 9.360 12.058 29.618 1.00 45.31 128 HIS A C 1
ATOM 1017 O O . HIS A 1 140 ? 8.984 12.444 28.514 1.00 44.61 128 HIS A O 1
ATOM 1024 N N . ARG A 1 141 ? 8.558 11.504 30.511 1.00 45.99 129 ARG A N 1
ATOM 1025 C CA . ARG A 1 141 ? 7.172 11.118 30.223 1.00 46.37 129 ARG A CA 1
ATOM 1026 C C . ARG A 1 141 ? 6.275 12.238 29.744 1.00 47.14 129 ARG A C 1
ATOM 1027 O O . ARG A 1 141 ? 5.290 11.959 29.090 1.00 49.97 129 ARG A O 1
ATOM 1035 N N . PHE A 1 142 ? 6.589 13.483 30.090 1.00 46.23 130 PHE A N 1
ATOM 1036 C CA . PHE A 1 142 ? 5.742 14.624 29.724 1.00 47.61 130 PHE A CA 1
ATOM 1037 C C . PHE A 1 142 ? 6.077 15.290 28.409 1.00 46.73 130 PHE A C 1
ATOM 1038 O O . PHE A 1 142 ? 5.397 16.241 28.043 1.00 46.98 130 PHE A O 1
ATOM 1046 N N . LYS A 1 143 ? 7.121 14.846 27.713 1.00 46.34 131 LYS A N 1
ATOM 1047 C CA . LYS A 1 143 ? 7.525 15.537 26.496 1.00 45.53 131 LYS A CA 1
ATOM 1048 C C . LYS A 1 143 ? 6.381 15.442 25.486 1.00 45.72 131 LYS A C 1
ATOM 1049 O O . LYS A 1 143 ? 5.907 14.349 25.154 1.00 46.67 131 LYS A O 1
ATOM 1055 N N . LYS A 1 144 ? 5.945 16.599 25.006 1.00 46.36 132 LYS A N 1
ATOM 1056 C CA . LYS A 1 144 ? 4.768 16.667 24.146 1.00 47.57 132 LYS A CA 1
ATOM 1057 C C . LYS A 1 144 ? 5.033 16.235 22.705 1.00 47.11 132 LYS A C 1
ATOM 1058 O O . LYS A 1 144 ? 4.139 15.664 22.080 1.00 46.81 132 LYS A O 1
ATOM 1064 N N . ASP A 1 145 ? 6.245 16.469 22.196 1.00 46.86 133 ASP A N 1
ATOM 1065 C CA . ASP A 1 145 ? 6.562 16.188 20.799 1.00 46.61 133 ASP A CA 1
ATOM 1066 C C . ASP A 1 145 ? 7.368 14.888 20.591 1.00 46.72 133 ASP A C 1
ATOM 1067 O O . ASP A 1 145 ? 8.369 14.645 21.273 1.00 46.94 133 ASP A O 1
ATOM 1072 N N . ALA A 1 146 ? 6.911 14.059 19.646 1.00 46.35 134 ALA A N 1
ATOM 1073 C CA . ALA A 1 146 ? 7.664 12.904 19.186 1.00 46.51 134 ALA A CA 1
ATOM 1074 C C . ALA A 1 146 ? 7.580 12.797 17.659 1.00 45.73 134 ALA A C 1
ATOM 1075 O O . ALA A 1 146 ? 6.508 12.945 17.104 1.00 47.55 134 ALA A O 1
ATOM 1077 N N . PRO A 1 147 ? 8.714 12.550 16.979 1.00 46.64 135 PRO A N 1
ATOM 1078 C CA . PRO A 1 147 ? 10.053 12.368 17.555 1.00 46.07 135 PRO A CA 1
ATOM 1079 C C . PRO A 1 147 ? 10.622 13.709 18.008 1.00 46.39 135 PRO A C 1
ATOM 1080 O O . PRO A 1 147 ? 10.126 14.776 17.582 1.00 47.77 135 PRO A O 1
ATOM 1084 N N . SER A 1 148 ? 11.644 13.658 18.856 1.00 46.13 136 SER A N 1
ATOM 1085 C CA . SER A 1 148 ? 12.338 14.860 19.315 1.00 45.87 136 SER A CA 1
ATOM 1086 C C . SER A 1 148 ? 12.960 15.652 18.160 1.00 46.67 136 SER A C 1
ATOM 1087 O O . SER A 1 148 ? 13.297 15.098 17.105 1.00 45.90 136 SER A O 1
ATOM 1090 N N . GLY A 1 149 ? 13.101 16.957 18.379 1.00 46.16 137 GLY A N 1
ATOM 1091 C CA . GLY A 1 149 ? 13.770 17.844 17.440 1.00 45.16 137 GLY A CA 1
ATOM 1092 C C . GLY A 1 149 ? 15.185 17.385 17.185 1.00 44.70 137 GLY A C 1
ATOM 1093 O O . GLY A 1 149 ? 15.666 17.433 16.073 1.00 45.87 137 GLY A O 1
ATOM 1094 N N . THR A 1 150 ? 15.850 16.901 18.226 1.00 45.81 138 THR A N 1
ATOM 1095 C CA . THR A 1 150 ? 17.212 16.385 18.111 1.00 44.88 138 THR A CA 1
ATOM 1096 C C . THR A 1 150 ? 17.287 15.144 17.192 1.00 46.33 138 THR A C 1
ATOM 1097 O O . THR A 1 150 ? 18.202 15.021 16.384 1.00 47.03 138 THR A O 1
ATOM 1101 N N . ALA A 1 151 ? 16.296 14.257 17.293 1.00 46.00 139 ALA A N 1
ATOM 1102 C CA . ALA A 1 151 ? 16.202 13.077 16.429 1.00 45.19 139 ALA A CA 1
ATOM 1103 C C . ALA A 1 151 ? 16.055 13.461 14.986 1.00 45.48 139 ALA A C 1
ATOM 1104 O O . ALA A 1 151 ? 16.673 12.853 14.116 1.00 45.14 139 ALA A O 1
ATOM 1106 N N . ILE A 1 152 ? 15.222 14.471 14.749 1.00 46.00 140 ILE A N 1
ATOM 1107 C CA . ILE A 1 152 ? 15.028 15.079 13.423 1.00 45.94 140 ILE A CA 1
ATOM 1108 C C . ILE A 1 152 ? 16.301 15.738 12.896 1.00 45.46 140 ILE A C 1
ATOM 1109 O O . ILE A 1 152 ? 16.638 15.620 11.727 1.00 44.66 140 ILE A O 1
ATOM 1114 N N . LEU A 1 153 ? 16.992 16.447 13.764 1.00 47.14 141 LEU A N 1
ATOM 1115 C CA . LEU A 1 153 ? 18.263 17.072 13.433 1.00 47.35 141 LEU A CA 1
ATOM 1116 C C . LEU A 1 153 ? 19.291 16.011 13.006 1.00 46.48 141 LEU A C 1
ATOM 1117 O O . LEU A 1 153 ? 19.979 16.169 11.998 1.00 46.44 141 LEU A O 1
ATOM 1122 N N . LEU A 1 154 ? 19.371 14.921 13.775 1.00 46.14 142 LEU A N 1
ATOM 1123 C CA . LEU A 1 154 ? 20.293 13.810 13.486 1.00 45.57 142 LEU A CA 1
ATOM 1124 C C . LEU A 1 154 ? 19.955 13.114 12.176 1.00 44.94 142 LEU A C 1
ATOM 1125 O O . LEU A 1 154 ? 20.847 12.791 11.397 1.00 45.94 142 LEU A O 1
ATOM 1130 N N . GLU A 1 155 ? 18.664 12.894 11.932 1.00 45.49 143 GLU A N 1
ATOM 1131 C CA . GLU A 1 155 ? 18.181 12.311 10.665 1.00 46.80 143 GLU A CA 1
ATOM 1132 C C . GLU A 1 155 ? 18.632 13.162 9.483 1.00 46.75 143 GLU A C 1
ATOM 1133 O O . GLU A 1 155 ? 19.067 12.646 8.450 1.00 47.37 143 GLU A O 1
ATOM 1139 N N . SER A 1 156 ? 18.551 14.467 9.656 1.00 46.41 144 SER A N 1
ATOM 1140 C CA . SER A 1 156 ? 18.984 15.405 8.644 1.00 47.06 144 SER A CA 1
ATOM 1141 C C . SER A 1 156 ? 20.505 15.336 8.397 1.00 45.58 144 SER A C 1
ATOM 1142 O O . SER A 1 156 ? 20.942 15.364 7.267 1.00 45.87 144 SER A O 1
ATOM 1145 N N . ALA A 1 157 ? 21.299 15.207 9.453 1.00 45.78 145 ALA A N 1
ATOM 1146 C CA . ALA A 1 157 ? 22.749 14.978 9.321 1.00 46.15 145 ALA A CA 1
ATOM 1147 C C . ALA A 1 157 ? 23.090 13.680 8.587 1.00 45.80 145 ALA A C 1
ATOM 1148 O O . ALA A 1 157 ? 24.096 13.598 7.884 1.00 46.53 145 ALA A O 1
ATOM 1150 N N . LEU A 1 158 ? 22.253 12.666 8.763 1.00 45.78 146 LEU A N 1
ATOM 1151 C CA . LEU A 1 158 ? 22.404 11.395 8.048 1.00 46.04 146 LEU A CA 1
ATOM 1152 C C . LEU A 1 158 ? 22.009 11.470 6.576 1.00 45.49 146 LEU A C 1
ATOM 1153 O O . LEU A 1 158 ? 22.273 10.540 5.811 1.00 46.24 146 LEU A O 1
ATOM 1158 N N . GLY A 1 159 ? 21.377 12.573 6.173 1.00 46.00 147 GLY A N 1
ATOM 1159 C CA . GLY A 1 159 ? 21.109 12.838 4.754 1.00 44.80 147 GLY A CA 1
ATOM 1160 C C . GLY A 1 159 ? 20.046 11.937 4.158 1.00 45.60 147 GLY A C 1
ATOM 1161 O O . GLY A 1 159 ? 19.928 11.825 2.945 1.00 45.69 147 GLY A O 1
ATOM 1162 N N . LYS A 1 160 ? 19.259 11.292 5.009 1.00 46.92 148 LYS A N 1
ATOM 1163 C CA . LYS A 1 160 ? 18.156 10.454 4.542 1.00 45.66 148 LYS A CA 1
ATOM 1164 C C . LYS A 1 160 ? 17.186 10.179 5.678 1.00 45.63 148 LYS A C 1
ATOM 1165 O O . LYS A 1 160 ? 17.498 10.349 6.845 1.00 46.29 148 LYS A O 1
ATOM 1171 N N . SER A 1 161 ? 16.005 9.737 5.292 1.00 46.93 149 SER A N 1
ATOM 1172 C CA . SER A 1 161 ? 14.964 9.343 6.200 1.00 47.97 149 SER A CA 1
ATOM 1173 C C . SER A 1 161 ? 15.360 8.028 6.836 1.00 46.77 149 SER A C 1
ATOM 1174 O O . SER A 1 161 ? 15.845 7.117 6.160 1.00 45.82 149 SER A O 1
ATOM 1177 N N . VAL A 1 162 ? 15.174 7.970 8.148 1.00 46.73 150 VAL A N 1
ATOM 1178 C CA . VAL A 1 162 ? 15.554 6.845 8.954 1.00 47.32 150 VAL A CA 1
ATOM 1179 C C . VAL A 1 162 ? 14.443 6.594 9.975 1.00 47.07 150 VAL A C 1
ATOM 1180 O O . VAL A 1 162 ? 13.811 7.548 10.424 1.00 47.61 150 VAL A O 1
ATOM 1184 N N . PRO A 1 163 ? 14.166 5.316 10.310 1.00 47.84 151 PRO A N 1
ATOM 1185 C CA . PRO A 1 163 ? 13.242 5.012 11.416 1.00 46.48 151 PRO A CA 1
ATOM 1186 C C . PRO A 1 163 ? 13.684 5.654 12.736 1.00 45.50 151 PRO A C 1
ATOM 1187 O O . PRO A 1 163 ? 14.848 5.513 13.141 1.00 44.75 151 PRO A O 1
ATOM 1191 N N . ILE A 1 164 ? 12.759 6.400 13.356 1.00 45.50 152 ILE A N 1
ATOM 1192 C CA . ILE A 1 164 ? 12.966 6.984 14.694 1.00 45.71 152 ILE A CA 1
ATOM 1193 C C . ILE A 1 164 ? 12.018 6.322 15.703 1.00 45.47 152 ILE A C 1
ATOM 1194 O O . ILE A 1 164 ? 10.794 6.320 15.500 1.00 44.62 152 ILE A O 1
ATOM 1199 N N . HIS A 1 165 ? 12.588 5.800 16.789 1.00 45.31 153 HIS A N 1
ATOM 1200 C CA . HIS A 1 165 ? 11.825 5.183 17.877 1.00 46.06 153 HIS A CA 1
ATOM 1201 C C . HIS A 1 165 ? 11.888 6.085 19.102 1.00 45.51 153 HIS A C 1
ATOM 1202 O O . HIS A 1 165 ? 12.982 6.376 19.578 1.00 45.78 153 HIS A O 1
ATOM 1209 N N . SER A 1 166 ? 10.725 6.502 19.610 1.00 45.34 154 SER A N 1
ATOM 1210 C CA . SER A 1 166 ? 10.634 7.465 20.715 1.00 44.97 154 SER A CA 1
ATOM 1211 C C . SER A 1 166 ? 10.069 6.847 21.989 1.00 44.65 154 SER A C 1
ATOM 1212 O O . SER A 1 166 ? 8.902 6.471 22.033 1.00 44.92 154 SER A O 1
ATOM 1215 N N . LEU A 1 167 ? 10.894 6.767 23.021 1.00 44.35 155 LEU A N 1
ATOM 1216 C CA . LEU A 1 167 ? 10.477 6.315 24.334 1.00 44.00 155 LEU A CA 1
ATOM 1217 C C . LEU A 1 167 ? 10.179 7.527 25.198 1.00 44.61 155 LEU A C 1
ATOM 1218 O O . LEU A 1 167 ? 10.895 8.524 25.144 1.00 43.62 155 LEU A O 1
ATOM 1223 N N . ARG A 1 168 ? 9.099 7.442 25.977 1.00 44.91 156 ARG A N 1
ATOM 1224 C CA . ARG A 1 168 ? 8.691 8.525 26.864 1.00 43.97 156 ARG A CA 1
ATOM 1225 C C . ARG A 1 168 ? 8.568 7.950 28.253 1.00 44.86 156 ARG A C 1
ATOM 1226 O O . ARG A 1 168 ? 7.515 7.407 28.629 1.00 42.74 156 ARG A O 1
ATOM 1234 N N . VAL A 1 169 ? 9.679 8.061 28.997 1.00 45.68 157 VAL A N 1
ATOM 1235 C CA . VAL A 1 169 ? 9.889 7.310 30.218 1.00 45.82 157 VAL A CA 1
ATOM 1236 C C . VAL A 1 169 ? 10.438 8.198 31.335 1.00 45.08 157 VAL A C 1
ATOM 1237 O O . VAL A 1 169 ? 11.461 8.868 31.131 1.00 45.19 157 VAL A O 1
ATOM 1241 N N . GLY A 1 170 ? 9.770 8.186 32.499 1.00 44.83 158 GLY A N 1
ATOM 1242 C CA . GLY A 1 170 ? 10.280 8.801 33.734 1.00 44.83 158 GLY A CA 1
ATOM 1243 C C . GLY A 1 170 ? 10.726 10.249 33.601 1.00 45.20 158 GLY A C 1
ATOM 1244 O O . GLY A 1 170 ? 9.977 11.077 33.095 1.00 44.55 158 GLY A O 1
ATOM 1245 N N . GLY A 1 171 ? 11.959 10.548 34.046 1.00 45.64 159 GLY A N 1
ATOM 1246 C CA . GLY A 1 171 ? 12.495 11.918 34.000 1.00 45.70 159 GLY A CA 1
ATOM 1247 C C . GLY A 1 171 ? 13.722 12.096 33.130 1.00 45.49 159 GLY A C 1
ATOM 1248 O O . GLY A 1 171 ? 14.492 13.013 33.340 1.00 44.66 159 GLY A O 1
ATOM 1249 N N . VAL A 1 172 ? 13.892 11.243 32.130 1.00 46.27 160 VAL A N 1
ATOM 1250 C CA . VAL A 1 172 ? 15.089 11.264 31.284 1.00 44.50 160 VAL A CA 1
ATOM 1251 C C . VAL A 1 172 ? 15.223 12.634 30.606 1.00 45.82 160 VAL A C 1
ATOM 1252 O O . VAL A 1 172 ? 14.349 13.014 29.841 1.00 46.04 160 VAL A O 1
ATOM 1256 N N . PRO A 1 173 ? 16.298 13.399 30.924 1.00 45.04 161 PRO A N 1
ATOM 1257 C CA . PRO A 1 173 ? 16.519 14.686 30.239 1.00 44.93 161 PRO A CA 1
ATOM 1258 C C . PRO A 1 173 ? 16.607 14.600 28.706 1.00 45.33 161 PRO A C 1
ATOM 1259 O O . PRO A 1 173 ? 16.081 15.469 28.022 1.00 45.18 161 PRO A O 1
ATOM 1263 N N . GLY A 1 174 ? 17.271 13.577 28.175 1.00 45.38 162 GLY A N 1
ATOM 1264 C CA . GLY A 1 174 ? 17.352 13.369 26.732 1.00 44.88 162 GLY A CA 1
ATOM 1265 C C . GLY A 1 174 ? 18.486 12.455 26.296 1.00 45.02 162 GLY A C 1
ATOM 1266 O O . GLY A 1 174 ? 19.644 12.814 26.425 1.00 45.06 162 GLY A O 1
ATOM 1267 N N . ASP A 1 175 ? 18.143 11.272 25.779 1.00 45.25 163 ASP A N 1
ATOM 1268 C CA . ASP A 1 175 ? 19.110 10.361 25.173 1.00 45.66 163 ASP A CA 1
ATOM 1269 C C . ASP A 1 175 ? 18.790 10.149 23.700 1.00 46.03 163 ASP A C 1
ATOM 1270 O O . ASP A 1 175 ? 17.613 10.077 23.312 1.00 44.10 163 ASP A O 1
ATOM 1275 N N . HIS A 1 176 ? 19.843 10.051 22.893 1.00 44.54 164 HIS A N 1
ATOM 1276 C CA . HIS A 1 176 ? 19.749 9.713 21.491 1.00 44.83 164 HIS A CA 1
ATOM 1277 C C . HIS A 1 176 ? 20.788 8.674 21.120 1.00 44.63 164 HIS A C 1
ATOM 1278 O O . HIS A 1 176 ? 21.958 8.803 21.495 1.00 46.56 164 HIS A O 1
ATOM 1285 N N . VAL A 1 177 ? 20.357 7.655 20.387 1.00 44.20 165 VAL A N 1
ATOM 1286 C CA . VAL A 1 177 ? 21.227 6.591 19.890 1.00 46.45 165 VAL A CA 1
ATOM 1287 C C . VAL A 1 177 ? 21.065 6.441 18.396 1.00 45.90 165 VAL A C 1
ATOM 1288 O O . VAL A 1 177 ? 19.959 6.265 17.935 1.00 45.97 165 VAL A O 1
ATOM 1292 N N . VAL A 1 178 ? 22.174 6.505 17.652 1.00 45.40 166 VAL A N 1
ATOM 1293 C CA . VAL A 1 178 ? 22.163 6.163 16.231 1.00 45.57 166 VAL A CA 1
ATOM 1294 C C . VAL A 1 178 ? 22.800 4.788 16.090 1.00 46.31 166 VAL A C 1
ATOM 1295 O O . VAL A 1 178 ? 23.964 4.571 16.483 1.00 44.83 166 VAL A O 1
ATOM 1299 N N . VAL A 1 179 ? 22.002 3.852 15.572 1.00 45.86 167 VAL A N 1
ATOM 1300 C CA . VAL A 1 179 ? 22.415 2.458 15.404 1.00 46.97 167 VAL A CA 1
ATOM 1301 C C . VAL A 1 179 ? 22.678 2.192 13.927 1.00 45.79 167 VAL A C 1
ATOM 1302 O O . VAL A 1 179 ? 21.772 2.345 13.116 1.00 45.60 167 VAL A O 1
ATOM 1306 N N . PHE A 1 180 ? 23.901 1.775 13.607 1.00 45.15 168 PHE A N 1
ATOM 1307 C CA . PHE A 1 180 ? 24.302 1.324 12.278 1.00 45.07 168 PHE A CA 1
ATOM 1308 C C . PHE A 1 180 ? 24.532 -0.174 12.328 1.00 45.46 168 PHE A C 1
ATOM 1309 O O . PHE A 1 180 ? 25.240 -0.636 13.211 1.00 45.52 168 PHE A O 1
ATOM 1317 N N . GLY A 1 181 ? 23.995 -0.913 11.360 1.00 44.87 169 GLY A N 1
ATOM 1318 C CA . GLY A 1 181 ? 24.141 -2.346 11.311 1.00 44.87 169 GLY A CA 1
ATOM 1319 C C . GLY A 1 181 ? 24.480 -2.951 9.966 1.00 44.93 169 GLY A C 1
ATOM 1320 O O . GLY A 1 181 ? 23.912 -2.610 8.933 1.00 43.85 169 GLY A O 1
ATOM 1321 N N . ASN A 1 182 ? 25.426 -3.882 10.019 1.00 45.65 170 ASN A N 1
ATOM 1322 C CA . ASN A 1 182 ? 25.773 -4.762 8.928 1.00 46.10 170 ASN A CA 1
ATOM 1323 C C . ASN A 1 182 ? 25.555 -6.213 9.329 1.00 46.09 170 ASN A C 1
ATOM 1324 O O . ASN A 1 182 ? 25.324 -6.505 10.500 1.00 46.46 170 ASN A O 1
ATOM 1329 N N . ILE A 1 183 ? 25.704 -7.135 8.385 1.00 46.38 171 ILE A N 1
ATOM 1330 C CA . ILE A 1 183 ? 25.526 -8.557 8.683 1.00 46.83 171 ILE A CA 1
ATOM 1331 C C . ILE A 1 183 ? 26.446 -9.054 9.829 1.00 45.66 171 ILE A C 1
ATOM 1332 O O . ILE A 1 183 ? 26.033 -9.839 10.658 1.00 45.41 171 ILE A O 1
ATOM 1337 N N . GLY A 1 184 ? 27.659 -8.558 9.887 1.00 45.19 172 GLY A N 1
ATOM 1338 C CA . GLY A 1 184 ? 28.654 -9.034 10.842 1.00 45.11 172 GLY A CA 1
ATOM 1339 C C . GLY A 1 184 ? 28.969 -8.105 12.004 1.00 43.98 172 GLY A C 1
ATOM 1340 O O . GLY A 1 184 ? 29.693 -8.505 12.890 1.00 43.03 172 GLY A O 1
ATOM 1341 N N . GLU A 1 185 ? 28.431 -6.890 12.018 1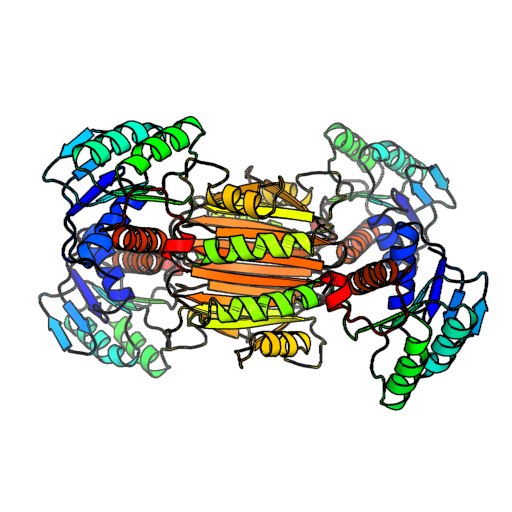.00 43.12 173 GLU A N 1
ATOM 1342 C CA . GLU A 1 185 ? 28.808 -5.929 13.030 1.00 44.31 173 GLU A CA 1
ATOM 1343 C C . GLU A 1 185 ? 27.834 -4.780 13.170 1.00 44.66 173 GLU A C 1
ATOM 1344 O O . GLU A 1 185 ? 27.052 -4.506 12.257 1.00 44.33 173 GLU A O 1
ATOM 1350 N N . THR A 1 186 ? 27.876 -4.151 14.345 1.00 44.60 174 THR A N 1
ATOM 1351 C CA . THR A 1 186 ? 27.016 -3.042 14.717 1.00 45.31 174 THR A CA 1
ATOM 1352 C C . THR A 1 186 ? 27.840 -1.919 15.316 1.00 44.96 174 THR A C 1
ATOM 1353 O O . THR A 1 186 ? 28.862 -2.153 15.929 1.00 44.18 174 THR A O 1
ATOM 1357 N N . ILE A 1 187 ? 27.398 -0.690 15.077 1.00 45.18 175 ILE A N 1
ATOM 1358 C CA . ILE A 1 187 ? 27.967 0.491 15.693 1.00 44.87 175 ILE A CA 1
ATOM 1359 C C . ILE A 1 187 ? 26.820 1.342 16.281 1.00 45.75 175 ILE A C 1
ATOM 1360 O O . ILE A 1 187 ? 25.820 1.592 15.612 1.00 45.31 175 ILE A O 1
ATOM 1365 N N . GLU A 1 188 ? 26.978 1.737 17.542 1.00 45.49 176 GLU A N 1
ATOM 1366 C CA . GLU A 1 188 ? 26.061 2.653 18.201 1.00 46.53 176 GLU A CA 1
ATOM 1367 C C . GLU A 1 188 ? 26.789 3.923 18.612 1.00 45.95 176 GLU A C 1
ATOM 1368 O O . GLU A 1 188 ? 27.864 3.880 19.194 1.00 44.73 176 GLU A O 1
ATOM 1374 N N . ILE A 1 189 ? 26.187 5.049 18.249 1.00 46.78 177 ILE A N 1
ATOM 1375 C CA . ILE A 1 189 ? 26.660 6.359 18.622 1.00 46.53 177 ILE A CA 1
ATOM 1376 C C . ILE A 1 189 ? 25.574 6.938 19.543 1.00 45.83 177 ILE A C 1
ATOM 1377 O O . ILE A 1 189 ? 24.478 7.275 19.089 1.00 45.76 177 ILE A O 1
ATOM 1382 N N . LYS A 1 190 ? 25.886 7.048 20.827 1.00 46.14 178 LYS A N 1
ATOM 1383 C CA . LYS A 1 190 ? 24.935 7.477 21.829 1.00 47.94 178 LYS A CA 1
ATOM 1384 C C . LYS A 1 190 ? 25.335 8.807 22.476 1.00 46.52 178 LYS A C 1
ATOM 1385 O O . LYS A 1 190 ? 26.507 9.033 22.819 1.00 48.09 178 LYS A O 1
ATOM 1391 N N . HIS A 1 191 ? 24.346 9.680 22.636 1.00 45.82 179 HIS A N 1
ATOM 1392 C CA . HIS A 1 191 ? 24.514 10.895 23.399 1.00 45.62 179 HIS A CA 1
ATOM 1393 C C . HIS A 1 191 ? 23.501 10.928 24.564 1.00 44.88 179 HIS A C 1
ATOM 1394 O O . HIS A 1 191 ? 22.337 10.553 24.399 1.00 42.81 179 HIS A O 1
ATOM 1401 N N . ARG A 1 192 ? 23.969 11.354 25.732 1.00 45.31 180 ARG A N 1
ATOM 1402 C CA . ARG A 1 192 ? 23.149 11.521 26.917 1.00 45.46 180 ARG A CA 1
ATOM 1403 C C . ARG A 1 192 ? 23.335 12.939 27.487 1.00 44.59 180 ARG A C 1
ATOM 1404 O O . ARG A 1 192 ? 24.456 13.375 27.773 1.00 42.75 180 ARG A O 1
ATOM 1412 N N . ALA A 1 193 ? 22.225 13.657 27.607 1.00 44.53 181 ALA A N 1
ATOM 1413 C CA . ALA A 1 193 ? 22.173 14.874 28.390 1.00 44.67 181 ALA A CA 1
ATOM 1414 C C . ALA A 1 193 ? 22.022 14.469 29.852 1.00 45.94 181 ALA A C 1
ATOM 1415 O O . ALA A 1 193 ? 21.005 13.846 30.234 1.00 45.72 181 ALA A O 1
ATOM 1417 N N . ILE A 1 194 ? 23.037 14.772 30.664 1.00 45.68 182 ILE A N 1
ATOM 1418 C CA . ILE A 1 194 ? 22.979 14.438 32.074 1.00 44.60 182 ILE A CA 1
ATOM 1419 C C . ILE A 1 194 ? 21.924 15.260 32.839 1.00 45.13 182 ILE A C 1
ATOM 1420 O O . ILE A 1 194 ? 21.189 14.708 33.642 1.00 45.70 182 ILE A O 1
ATOM 1425 N N . SER A 1 195 ? 21.851 16.563 32.621 1.00 45.44 183 SER A N 1
ATOM 1426 C CA . SER A 1 195 ? 20.761 17.362 33.161 1.00 45.42 183 SER A CA 1
ATOM 1427 C C . SER A 1 195 ? 20.341 18.399 32.137 1.00 46.64 183 SER A C 1
ATOM 1428 O O . SER A 1 195 ? 21.037 18.618 31.144 1.00 46.78 183 SER A O 1
ATOM 1431 N N . ARG A 1 196 ? 19.197 19.032 32.389 1.00 46.55 184 ARG A N 1
ATOM 1432 C CA . ARG A 1 196 ? 18.724 20.131 31.575 1.00 47.87 184 ARG A CA 1
ATOM 1433 C C . ARG A 1 196 ? 19.635 21.350 31.644 1.00 46.00 184 ARG A C 1
ATOM 1434 O O . ARG A 1 196 ? 19.590 22.214 30.788 1.00 46.53 184 ARG A O 1
ATOM 1442 N N . THR A 1 197 ? 20.457 21.440 32.670 1.00 46.24 185 THR A N 1
ATOM 1443 C CA . THR A 1 197 ? 21.363 22.566 32.786 1.00 46.99 185 THR A CA 1
ATOM 1444 C C . THR A 1 197 ? 22.234 22.736 31.539 1.00 46.51 185 THR A C 1
ATOM 1445 O O . THR A 1 197 ? 22.545 23.856 31.131 1.00 45.74 185 THR A O 1
ATOM 1449 N N . VAL A 1 198 ? 22.604 21.616 30.932 1.00 45.96 186 VAL A N 1
ATOM 1450 C CA . VAL A 1 198 ? 23.505 21.636 29.783 1.00 46.24 186 VAL A CA 1
ATOM 1451 C C . VAL A 1 198 ? 22.936 22.464 28.617 1.00 45.67 186 VAL A C 1
ATOM 1452 O O . VAL A 1 198 ? 23.683 23.145 27.904 1.00 46.14 186 VAL A O 1
ATOM 1456 N N . PHE A 1 199 ? 21.616 22.455 28.469 1.00 44.86 187 PHE A N 1
ATOM 1457 C CA . PHE A 1 199 ? 20.951 23.223 27.421 1.00 45.19 187 PHE A CA 1
ATOM 1458 C C . PHE A 1 199 ? 20.890 24.703 27.759 1.00 45.96 187 PHE A C 1
ATOM 1459 O O . PHE A 1 199 ? 20.930 25.544 26.858 1.00 46.58 187 PHE A O 1
ATOM 1467 N N . ALA A 1 200 ? 20.728 25.019 29.049 1.00 46.08 188 ALA A N 1
ATOM 1468 C CA . ALA A 1 200 ? 20.700 26.395 29.516 1.00 45.67 188 ALA A CA 1
ATOM 1469 C C . ALA A 1 200 ? 22.062 27.062 29.354 1.00 45.38 188 ALA A C 1
ATOM 1470 O O . ALA A 1 200 ? 22.155 28.226 28.992 1.00 45.63 188 ALA A O 1
ATOM 1472 N N . ILE A 1 201 ? 23.109 26.298 29.631 1.00 46.20 189 ILE A N 1
ATOM 1473 C CA . ILE A 1 201 ? 24.479 26.737 29.425 1.00 45.60 189 ILE A CA 1
ATOM 1474 C C . ILE A 1 201 ? 24.757 26.987 27.944 1.00 45.45 189 ILE A C 1
ATOM 1475 O O . ILE A 1 201 ? 25.409 27.968 27.608 1.00 45.87 189 ILE A O 1
ATOM 1480 N N . GLY A 1 202 ? 24.263 26.109 27.066 1.00 45.05 190 GLY A N 1
ATOM 1481 C CA . GLY A 1 202 ? 24.359 26.335 25.630 1.00 44.65 190 GLY A CA 1
ATOM 1482 C C . GLY A 1 202 ? 23.665 27.624 25.237 1.00 44.65 190 GLY A C 1
ATOM 1483 O O . GLY A 1 202 ? 24.209 28.433 24.478 1.00 44.33 190 GLY A O 1
ATOM 1484 N N . ALA A 1 203 ? 22.456 27.816 25.760 1.00 44.90 191 ALA A N 1
ATOM 1485 C CA . ALA A 1 203 ? 21.672 29.037 25.492 1.00 45.27 191 ALA A CA 1
ATOM 1486 C C . ALA A 1 203 ? 22.407 30.280 25.984 1.00 44.32 191 ALA A C 1
ATOM 1487 O O . ALA A 1 203 ? 22.362 31.303 25.321 1.00 44.43 191 ALA A O 1
ATOM 1489 N N . LEU A 1 204 ? 23.103 30.186 27.118 1.00 44.95 192 LEU A N 1
ATOM 1490 C CA . LEU A 1 204 ? 23.928 31.305 27.567 1.00 45.15 192 LEU A CA 1
ATOM 1491 C C . LEU A 1 204 ? 25.090 31.583 26.597 1.00 45.40 192 LEU A C 1
ATOM 1492 O O . LEU A 1 204 ? 25.345 32.750 26.262 1.00 44.47 192 LEU A O 1
ATOM 1497 N N . LYS A 1 205 ? 25.801 30.534 26.158 1.00 45.03 193 LYS A N 1
ATOM 1498 C CA . LYS A 1 205 ? 26.867 30.728 25.172 1.00 46.11 193 LYS A CA 1
ATOM 1499 C C . LYS A 1 205 ? 26.303 31.413 23.913 1.00 45.34 193 LYS A C 1
ATOM 1500 O O . LYS A 1 205 ? 26.903 32.350 23.373 1.00 45.02 193 LYS A O 1
ATOM 1506 N N . ALA A 1 206 ? 25.129 30.967 23.475 1.00 44.52 194 ALA A N 1
ATOM 1507 C CA . ALA A 1 206 ? 24.500 31.524 22.292 1.00 45.14 194 ALA A CA 1
ATOM 1508 C C . ALA A 1 206 ? 24.165 33.001 22.496 1.00 45.35 194 ALA A C 1
ATOM 1509 O O . ALA A 1 206 ? 24.398 33.807 21.611 1.00 45.30 194 ALA A O 1
ATOM 1511 N N . ALA A 1 207 ? 23.623 33.342 23.666 1.00 45.34 195 ALA A N 1
ATOM 1512 C CA . ALA A 1 207 ? 23.232 34.721 23.997 1.00 45.20 195 ALA A CA 1
ATOM 1513 C C . ALA A 1 207 ? 24.414 35.675 24.064 1.00 44.35 195 ALA A C 1
ATOM 1514 O O . ALA A 1 207 ? 24.327 36.830 23.638 1.00 43.70 195 ALA A O 1
ATOM 1516 N N . GLU A 1 208 ? 25.520 35.199 24.614 1.00 44.01 196 GLU A N 1
ATOM 1517 C CA . GLU A 1 208 ? 26.729 36.005 24.659 1.00 45.78 196 GLU A CA 1
ATOM 1518 C C . GLU A 1 208 ? 27.367 36.160 23.273 1.00 45.10 196 GLU A C 1
ATOM 1519 O O . GLU A 1 208 ? 27.864 37.225 22.948 1.00 44.53 196 GLU A O 1
ATOM 1525 N N . PHE A 1 209 ? 27.320 35.108 22.463 1.00 45.96 197 PHE A N 1
ATOM 1526 C CA . PHE A 1 209 ? 27.756 35.165 21.077 1.00 45.18 197 PHE A CA 1
ATOM 1527 C C . PHE A 1 209 ? 26.991 36.262 20.326 1.00 44.41 197 PHE A C 1
ATOM 1528 O O . PHE A 1 209 ? 27.590 37.119 19.695 1.00 44.61 197 PHE A O 1
ATOM 1536 N N . LEU A 1 210 ? 25.669 36.250 20.451 1.00 44.96 198 LEU A N 1
ATOM 1537 C CA . LEU A 1 210 ? 24.786 37.144 19.708 1.00 45.61 198 LEU A CA 1
ATOM 1538 C C . LEU A 1 210 ? 24.996 38.616 19.969 1.00 46.03 198 LEU A C 1
ATOM 1539 O O . LEU A 1 210 ? 24.737 39.453 19.096 1.00 45.04 198 LEU A O 1
ATOM 1544 N N . VAL A 1 211 ? 25.394 38.949 21.188 1.00 46.77 199 VAL A N 1
ATOM 1545 C CA . VAL A 1 211 ? 25.573 40.355 21.553 1.00 47.12 199 VAL A CA 1
ATOM 1546 C C . VAL A 1 211 ? 26.526 41.070 20.585 1.00 46.30 199 VAL A C 1
ATOM 1547 O O . VAL A 1 211 ? 27.673 40.666 20.402 1.00 46.36 199 VAL A O 1
ATOM 1551 N N . GLY A 1 212 ? 26.043 42.137 19.967 1.00 46.19 200 GLY A N 1
ATOM 1552 C CA . GLY A 1 212 ? 26.864 42.935 19.068 1.00 46.43 200 GLY A CA 1
ATOM 1553 C C . GLY A 1 212 ? 27.005 42.378 17.656 1.00 46.83 200 GLY A C 1
ATOM 1554 O O . GLY A 1 212 ? 27.661 42.997 16.810 1.00 47.39 200 GLY A O 1
ATOM 1555 N N . LYS A 1 213 ? 26.401 41.222 17.379 1.00 47.01 201 LYS A N 1
ATOM 1556 C CA . LYS A 1 213 ? 26.508 40.615 16.057 1.00 46.02 201 LYS A CA 1
ATOM 1557 C C . LYS A 1 213 ? 25.563 41.291 15.082 1.00 45.91 201 LYS A C 1
ATOM 1558 O O . LYS A 1 213 ? 24.556 41.904 15.486 1.00 45.83 201 LYS A O 1
ATOM 1564 N N . ASP A 1 214 ? 25.925 41.206 13.800 1.00 46.70 202 ASP A N 1
ATOM 1565 C CA . ASP A 1 214 ? 25.071 41.640 12.699 1.00 45.94 202 ASP A CA 1
ATOM 1566 C C . ASP A 1 214 ? 23.820 40.784 12.644 1.00 45.81 202 ASP A C 1
ATOM 1567 O O . ASP A 1 214 ? 23.873 39.616 13.028 1.00 45.47 202 ASP A O 1
ATOM 1572 N N . PRO A 1 215 ? 22.722 41.321 12.068 1.00 45.23 203 PRO A N 1
ATOM 1573 C CA . PRO A 1 215 ? 21.502 40.529 11.923 1.00 45.68 203 PRO A CA 1
ATOM 1574 C C . PRO A 1 215 ? 21.745 39.305 11.065 1.00 45.14 203 PRO A C 1
ATOM 1575 O O . PRO A 1 215 ? 22.611 39.320 10.188 1.00 45.48 203 PRO A O 1
ATOM 1579 N N . GLY A 1 216 ? 20.960 38.267 11.314 1.00 45.50 204 GLY A N 1
ATOM 1580 C CA . GLY A 1 216 ? 20.973 37.055 10.511 1.00 45.36 204 GLY A CA 1
ATOM 1581 C C . GLY A 1 216 ? 20.750 35.820 11.358 1.00 45.02 204 GLY A C 1
ATOM 1582 O O . GLY A 1 216 ? 20.613 35.910 12.563 1.00 44.55 204 GLY A O 1
ATOM 1583 N N . MET A 1 217 ? 20.705 34.657 10.720 1.00 45.30 205 MET A N 1
ATOM 1584 C CA . MET A 1 217 ? 20.626 33.393 11.455 1.00 46.41 205 MET A CA 1
ATOM 1585 C C . MET A 1 217 ? 22.015 32.803 11.616 1.00 46.70 205 MET A C 1
ATOM 1586 O O . MET A 1 217 ? 22.763 32.651 10.654 1.00 47.45 205 MET A O 1
ATOM 1591 N N . TYR A 1 218 ? 22.355 32.462 12.849 1.00 45.82 206 TYR A N 1
ATOM 1592 C CA . TYR A 1 218 ? 23.629 31.841 13.142 1.00 45.72 206 TYR A CA 1
ATOM 1593 C C . TYR A 1 218 ? 23.359 30.431 13.661 1.00 45.67 206 TYR A C 1
ATOM 1594 O O . TYR A 1 218 ? 22.435 30.221 14.479 1.00 45.26 206 TYR A O 1
ATOM 1603 N N . SER A 1 219 ? 24.128 29.453 13.179 1.00 44.84 207 SER A N 1
ATOM 1604 C CA . SER A 1 219 ? 23.971 28.090 13.711 1.00 46.10 207 SER A CA 1
ATOM 1605 C C . SER A 1 219 ? 24.648 27.979 15.079 1.00 45.05 207 SER A C 1
ATOM 1606 O O . SER A 1 219 ? 25.653 28.631 15.357 1.00 45.82 207 SER A O 1
ATOM 1609 N N . PHE A 1 220 ? 24.115 27.125 15.933 1.00 45.21 208 PHE A N 1
ATOM 1610 C CA . PHE A 1 220 ? 24.790 26.849 17.194 1.00 45.26 208 PHE A CA 1
ATOM 1611 C C . PHE A 1 220 ? 26.200 26.259 16.967 1.00 45.97 208 PHE A C 1
ATOM 1612 O O . PHE A 1 220 ? 27.087 26.442 17.795 1.00 44.77 208 PHE A O 1
ATOM 1620 N N . GLU A 1 221 ? 26.421 25.586 15.843 1.00 46.79 209 GLU A N 1
ATOM 1621 C CA . GLU A 1 221 ? 27.757 25.108 15.521 1.00 48.24 209 GLU A CA 1
ATOM 1622 C C . GLU A 1 221 ? 28.731 26.280 15.359 1.00 47.04 209 GLU A C 1
ATOM 1623 O O . GLU A 1 221 ? 29.892 26.186 15.781 1.00 47.77 209 GLU A O 1
ATOM 1629 N N . GLU A 1 222 ? 28.260 27.379 14.772 1.00 46.49 210 GLU A N 1
ATOM 1630 C CA . GLU A 1 222 ? 29.044 28.602 14.654 1.00 47.56 210 GLU A CA 1
ATOM 1631 C C . GLU A 1 222 ? 29.307 29.271 15.994 1.00 47.25 210 GLU A C 1
ATOM 1632 O O . GLU A 1 222 ? 30.336 29.936 16.198 1.00 48.05 210 GLU A O 1
ATOM 1638 N N . VAL A 1 223 ? 28.319 29.180 16.877 1.00 47.12 211 VAL A N 1
ATOM 1639 C CA . VAL A 1 223 ? 28.484 29.659 18.240 1.00 46.48 211 VAL A CA 1
ATOM 1640 C C . VAL A 1 223 ? 29.621 28.895 18.895 1.00 46.22 211 VAL A C 1
ATOM 1641 O O . VAL A 1 223 ? 30.466 29.498 19.550 1.00 46.68 211 VAL A O 1
ATOM 1645 N N . ILE A 1 224 ? 29.656 27.576 18.700 1.00 47.27 212 ILE A N 1
ATOM 1646 C CA . ILE A 1 224 ? 30.687 26.753 19.313 1.00 48.48 212 ILE A CA 1
ATOM 1647 C C . ILE A 1 224 ? 32.004 26.863 18.556 1.00 50.25 212 ILE A C 1
ATOM 1648 O O . ILE A 1 224 ? 33.051 26.590 19.130 1.00 51.03 212 ILE A O 1
ATOM 1653 N N . PHE A 1 225 ? 31.925 27.337 17.303 1.00 58.89 213 PHE A N 1
ATOM 1654 C CA . PHE A 1 225 ? 32.917 27.136 16.228 1.00 65.16 213 PHE A CA 1
ATOM 1655 C C . PHE A 1 225 ? 33.176 25.633 16.074 1.00 67.95 213 PHE A C 1
ATOM 1656 O O . PHE A 1 225 ? 33.995 25.054 16.781 1.00 69.84 213 PHE A O 1
ATOM 1664 N N . GLY A 1 226 ? 32.440 24.990 15.174 1.00 70.28 214 GLY A N 1
ATOM 1665 C CA . GLY A 1 226 ? 32.546 23.541 14.997 1.00 71.44 214 GLY A CA 1
ATOM 1666 C C . GLY A 1 226 ? 32.032 22.751 16.186 1.00 72.46 214 GLY A C 1
ATOM 1667 O O . GLY A 1 226 ? 32.686 21.808 16.631 1.00 73.53 214 GLY A O 1
ATOM 1668 N N . HIS B 1 8 ? 2.830 9.395 58.072 1.00 60.71 -4 HIS B N 1
ATOM 1669 C CA . HIS B 1 8 ? 3.969 9.203 57.120 1.00 62.14 -4 HIS B CA 1
ATOM 1670 C C . HIS B 1 8 ? 4.930 10.405 57.089 1.00 57.36 -4 HIS B C 1
ATOM 1671 O O . HIS B 1 8 ? 6.150 10.231 57.064 1.00 58.75 -4 HIS B O 1
ATOM 1678 N N . HIS B 1 9 ? 4.393 11.616 57.080 1.00 50.96 -3 HIS B N 1
ATOM 1679 C CA . HIS B 1 9 ? 5.243 12.802 57.098 1.00 45.95 -3 HIS B CA 1
ATOM 1680 C C . HIS B 1 9 ? 5.294 13.458 58.468 1.00 41.85 -3 HIS B C 1
ATOM 1681 O O . HIS B 1 9 ? 4.482 13.169 59.331 1.00 40.01 -3 HIS B O 1
ATOM 1688 N N . HIS B 1 10 ? 6.283 14.333 58.651 1.00 41.04 -2 HIS B N 1
ATOM 1689 C CA . HIS B 1 10 ? 6.506 15.064 59.903 1.00 40.17 -2 HIS B CA 1
ATOM 1690 C C . HIS B 1 10 ? 6.539 16.542 59.592 1.00 41.35 -2 HIS B C 1
ATOM 1691 O O . HIS B 1 10 ? 6.985 16.937 58.509 1.00 39.98 -2 HIS B O 1
ATOM 1698 N N . HIS B 1 11 ? 6.025 17.355 60.519 1.00 41.74 -1 HIS B N 1
ATOM 1699 C CA . HIS B 1 11 ? 5.888 18.778 60.255 1.00 39.63 -1 HIS B CA 1
ATOM 1700 C C . HIS B 1 11 ? 7.103 19.502 60.785 1.00 39.16 -1 HIS B C 1
ATOM 1701 O O . HIS B 1 11 ? 7.494 19.298 61.926 1.00 39.71 -1 HIS B O 1
ATOM 1708 N N . HIS B 1 12 ? 7.726 20.324 59.946 1.00 40.71 0 HIS B N 1
ATOM 1709 C CA . HIS B 1 12 ? 8.802 21.204 60.395 1.00 43.11 0 HIS B CA 1
ATOM 1710 C C . HIS B 1 12 ? 9.752 20.481 61.340 1.00 44.24 0 HIS B C 1
ATOM 1711 O O . HIS B 1 12 ? 9.926 20.850 62.501 1.00 44.00 0 HIS B O 1
ATOM 1718 N N . MET B 1 13 ? 10.362 19.434 60.826 1.00 47.06 1 MET B N 1
ATOM 1719 C CA . MET B 1 13 ? 11.482 18.822 61.510 1.00 47.60 1 MET B CA 1
ATOM 1720 C C . MET B 1 13 ? 12.654 19.772 61.590 1.00 46.39 1 MET B C 1
ATOM 1721 O O . MET B 1 13 ? 12.903 20.536 60.664 1.00 46.19 1 MET B O 1
ATOM 1726 N N . LYS B 1 14 ? 13.372 19.711 62.702 1.00 46.03 2 LYS B N 1
ATOM 1727 C CA . LYS B 1 14 ? 14.666 20.361 62.799 1.00 46.08 2 LYS B CA 1
ATOM 1728 C C . LYS B 1 14 ? 15.667 19.286 62.519 1.00 45.80 2 LYS B C 1
ATOM 1729 O O . LYS B 1 14 ? 15.530 18.177 63.010 1.00 46.56 2 LYS B O 1
ATOM 1735 N N . TYR B 1 15 ? 16.655 19.590 61.693 1.00 45.96 3 TYR B N 1
ATOM 1736 C CA . TYR B 1 15 ? 17.621 18.581 61.290 1.00 45.81 3 TYR B CA 1
ATOM 1737 C C . TYR B 1 15 ? 19.034 19.142 61.165 1.00 45.46 3 TYR B C 1
ATOM 1738 O O . TYR B 1 15 ? 19.256 20.344 61.054 1.00 45.05 3 TYR B O 1
ATOM 1747 N N . GLY B 1 16 ? 19.995 18.235 61.234 1.00 46.36 4 GLY B N 1
ATOM 1748 C CA . GLY B 1 16 ? 21.389 18.572 61.031 1.00 45.82 4 GLY B CA 1
ATOM 1749 C C . GLY B 1 16 ? 21.901 17.874 59.790 1.00 46.49 4 GLY B C 1
ATOM 1750 O O . GLY B 1 16 ? 21.316 16.882 59.351 1.00 47.27 4 GLY B O 1
ATOM 1751 N N . ILE B 1 17 ? 23.002 18.398 59.230 1.00 46.92 5 ILE B N 1
ATOM 1752 C CA . ILE B 1 17 ? 23.717 17.731 58.156 1.00 46.33 5 ILE B CA 1
ATOM 1753 C C . ILE B 1 17 ? 25.196 17.679 58.444 1.00 45.57 5 ILE B C 1
ATOM 1754 O O . ILE B 1 17 ? 25.867 18.686 58.647 1.00 45.47 5 ILE B O 1
ATOM 1759 N N . VAL B 1 18 ? 25.708 16.467 58.462 1.00 46.25 6 VAL B N 1
ATOM 1760 C CA . VAL B 1 18 ? 27.147 16.238 58.435 1.00 46.31 6 VAL B CA 1
ATOM 1761 C C . VAL B 1 18 ? 27.524 16.058 56.977 1.00 46.59 6 VAL B C 1
ATOM 1762 O O . VAL B 1 18 ? 27.018 15.172 56.281 1.00 45.63 6 VAL B O 1
ATOM 1766 N N . GLY B 1 19 ? 28.400 16.925 56.517 1.00 45.71 7 GLY B N 1
ATOM 1767 C CA . GLY B 1 19 ? 28.678 17.016 55.106 1.00 46.53 7 GLY B CA 1
ATOM 1768 C C . GLY B 1 19 ? 27.846 18.090 54.431 1.00 45.90 7 GLY B C 1
ATOM 1769 O O . GLY B 1 19 ? 27.591 17.998 53.248 1.00 45.92 7 GLY B O 1
ATOM 1770 N N . TYR B 1 20 ? 27.469 19.135 55.170 1.00 45.56 8 TYR B N 1
ATOM 1771 C CA . TYR B 1 20 ? 26.477 20.108 54.671 1.00 45.77 8 TYR B CA 1
ATOM 1772 C C . TYR B 1 20 ? 26.974 20.824 53.418 1.00 46.18 8 TYR B C 1
ATOM 1773 O O . TYR B 1 20 ? 26.158 21.197 52.562 1.00 46.80 8 TYR B O 1
ATOM 1782 N N . SER B 1 21 ? 28.300 21.010 53.314 1.00 45.82 9 SER B N 1
ATOM 1783 C CA . SER B 1 21 ? 28.901 21.783 52.224 1.00 45.24 9 SER B CA 1
ATOM 1784 C C . SER B 1 21 ? 29.164 20.974 50.958 1.00 45.13 9 SER B C 1
ATOM 1785 O O . SER B 1 21 ? 29.333 21.544 49.891 1.00 46.26 9 SER B O 1
ATOM 1788 N N . GLY B 1 22 ? 29.189 19.658 51.059 1.00 46.57 10 GLY B N 1
ATOM 1789 C CA . GLY B 1 22 ? 29.472 18.809 49.899 1.00 46.89 10 GLY B CA 1
ATOM 1790 C C . GLY B 1 22 ? 28.311 18.702 48.915 1.00 46.46 10 GLY B C 1
ATOM 1791 O O . GLY B 1 22 ? 27.261 19.320 49.095 1.00 45.46 10 GLY B O 1
ATOM 1792 N N . ARG B 1 23 ? 28.525 17.909 47.866 1.00 46.77 11 ARG B N 1
ATOM 1793 C CA . ARG B 1 23 ? 27.538 17.703 46.816 1.00 46.25 11 ARG B CA 1
ATOM 1794 C C . ARG B 1 23 ? 26.231 17.203 47.385 1.00 45.75 11 ARG B C 1
ATOM 1795 O O . ARG B 1 23 ? 25.187 17.806 47.161 1.00 46.08 11 ARG B O 1
ATOM 1803 N N . MET B 1 24 ? 26.279 16.108 48.129 1.00 45.63 12 MET B N 1
ATOM 1804 C CA . MET B 1 24 ? 25.082 15.560 48.725 1.00 45.91 12 MET B CA 1
ATOM 1805 C C . MET B 1 24 ? 24.443 16.516 49.755 1.00 46.06 12 MET B C 1
ATOM 1806 O O . MET B 1 24 ? 23.221 16.679 49.788 1.00 47.77 12 MET B O 1
ATOM 1811 N N . GLY B 1 25 ? 25.278 17.147 50.572 1.00 45.16 13 GLY B N 1
ATOM 1812 C CA . GLY B 1 25 ? 24.811 18.049 51.613 1.00 45.25 13 GLY B CA 1
ATOM 1813 C C . GLY B 1 25 ? 23.940 19.155 51.065 1.00 45.57 13 GLY B C 1
ATOM 1814 O O . GLY B 1 25 ? 22.904 19.468 51.623 1.00 45.65 13 GLY B O 1
ATOM 1815 N N . GLN B 1 26 ? 24.366 19.751 49.960 1.00 45.61 14 GLN B N 1
ATOM 1816 C CA . GLN B 1 26 ? 23.605 20.845 49.368 1.00 45.67 14 GLN B CA 1
ATOM 1817 C C . GLN B 1 26 ? 22.312 20.390 48.706 1.00 45.55 14 GLN B C 1
ATOM 1818 O O . GLN B 1 26 ? 21.331 21.110 48.671 1.00 45.66 14 GLN B O 1
ATOM 1824 N N . GLU B 1 27 ? 22.302 19.165 48.206 1.00 46.66 15 GLU B N 1
ATOM 1825 C CA . GLU B 1 27 ? 21.069 18.584 47.695 1.00 47.07 15 GLU B CA 1
ATOM 1826 C C . GLU B 1 27 ? 20.074 18.323 48.828 1.00 46.02 15 GLU B C 1
ATOM 1827 O O . GLU B 1 27 ? 18.873 18.504 48.666 1.00 45.63 15 GLU B O 1
ATOM 1833 N N . ILE B 1 28 ? 20.584 17.853 49.960 1.00 45.70 16 ILE B N 1
ATOM 1834 C CA . ILE B 1 28 ? 19.752 17.621 51.119 1.00 45.46 16 ILE B CA 1
ATOM 1835 C C . ILE B 1 28 ? 19.127 18.918 51.609 1.00 45.66 16 ILE B C 1
ATOM 1836 O O . ILE B 1 28 ? 17.900 18.986 51.830 1.00 45.23 16 ILE B O 1
ATOM 1841 N N . GLN B 1 29 ? 19.914 19.981 51.716 1.00 45.52 17 GLN B N 1
ATOM 1842 C CA . GLN B 1 29 ? 19.342 21.277 52.146 1.00 46.80 17 GLN B CA 1
ATOM 1843 C C . GLN B 1 29 ? 18.215 21.712 51.230 1.00 46.21 17 GLN B C 1
ATOM 1844 O O . GLN B 1 29 ? 17.221 22.297 51.679 1.00 46.89 17 GLN B O 1
ATOM 1850 N N . LYS B 1 30 ? 18.394 21.517 49.931 1.00 46.01 18 LYS B N 1
ATOM 1851 C CA . LYS B 1 30 ? 17.399 21.985 48.966 1.00 46.97 18 LYS B CA 1
ATOM 1852 C C . LYS B 1 30 ? 16.096 21.201 49.135 1.00 45.82 18 LYS B C 1
ATOM 1853 O O . LYS B 1 30 ? 15.018 21.777 49.207 1.00 46.39 18 LYS B O 1
ATOM 1859 N N . VAL B 1 31 ? 16.219 19.886 49.212 1.00 45.28 19 VAL B N 1
ATOM 1860 C CA . VAL B 1 31 ? 15.074 18.984 49.322 1.00 45.92 19 VAL B CA 1
ATOM 1861 C C . VAL B 1 31 ? 14.334 19.163 50.650 1.00 45.36 19 VAL B C 1
ATOM 1862 O O . VAL B 1 31 ? 13.110 19.261 50.649 1.00 44.88 19 VAL B O 1
ATOM 1866 N N . PHE B 1 32 ? 15.082 19.240 51.760 1.00 45.12 20 PHE B N 1
ATOM 1867 C CA . PHE B 1 32 ? 14.495 19.385 53.105 1.00 45.46 20 PHE B CA 1
ATOM 1868 C C . PHE B 1 32 ? 13.842 20.753 53.315 1.00 46.33 20 PHE B C 1
ATOM 1869 O O . PHE B 1 32 ? 12.718 20.830 53.840 1.00 45.96 20 PHE B O 1
ATOM 1877 N N . SER B 1 33 ? 14.513 21.822 52.867 1.00 46.54 21 SER B N 1
ATOM 1878 C CA . SER B 1 33 ? 13.960 23.169 52.983 1.00 45.96 21 SER B CA 1
ATOM 1879 C C . SER B 1 33 ? 12.688 23.335 52.187 1.00 45.50 21 SER B C 1
ATOM 1880 O O . SER B 1 33 ? 11.773 24.042 52.616 1.00 43.97 21 SER B O 1
ATOM 1883 N N . GLU B 1 34 ? 12.633 22.702 51.020 1.00 46.23 22 GLU B N 1
ATOM 1884 C CA . GLU B 1 34 ? 11.403 22.744 50.198 1.00 47.02 22 GLU B CA 1
ATOM 1885 C C . GLU B 1 34 ? 10.222 22.096 50.905 1.00 45.18 22 GLU B C 1
ATOM 1886 O O . GLU B 1 34 ? 9.097 22.426 50.641 1.00 44.38 22 GLU B O 1
ATOM 1892 N N . LYS B 1 35 ? 10.463 21.140 51.781 1.00 46.09 23 LYS B N 1
ATOM 1893 C CA . LYS B 1 35 ? 9.371 20.530 52.521 1.00 46.21 23 LYS B CA 1
ATOM 1894 C C . LYS B 1 35 ? 9.189 21.202 53.878 1.00 46.04 23 LYS B C 1
ATOM 1895 O O . LYS B 1 35 ? 8.456 20.700 54.725 1.00 46.68 23 LYS B O 1
ATOM 1901 N N . GLY B 1 36 ? 9.835 22.356 54.065 1.00 46.03 24 GLY B N 1
ATOM 1902 C CA . GLY B 1 36 ? 9.635 23.190 55.251 1.00 45.75 24 GLY B CA 1
ATOM 1903 C C . GLY B 1 36 ? 10.374 22.728 56.490 1.00 45.92 24 GLY B C 1
ATOM 1904 O O . GLY B 1 36 ? 9.998 23.076 57.602 1.00 45.64 24 GLY B O 1
ATOM 1905 N N . HIS B 1 37 ? 11.447 21.953 56.311 1.00 45.79 25 HIS B N 1
ATOM 1906 C CA . HIS B 1 37 ? 12.240 21.522 57.439 1.00 45.52 25 HIS B CA 1
ATOM 1907 C C . HIS B 1 37 ? 13.391 22.514 57.664 1.00 46.07 25 HIS B C 1
ATOM 1908 O O . HIS B 1 37 ? 13.815 23.196 56.728 1.00 45.16 25 HIS B O 1
ATOM 1915 N N . GLU B 1 38 ? 13.868 22.591 58.913 1.00 46.58 26 GLU B N 1
ATOM 1916 C CA . GLU B 1 38 ? 14.767 23.656 59.365 1.00 46.25 26 GLU B CA 1
ATOM 1917 C C . GLU B 1 38 ? 16.129 23.108 59.735 1.00 45.95 26 GLU B C 1
ATOM 1918 O O . GLU B 1 38 ? 16.243 22.199 60.564 1.00 46.07 26 GLU B O 1
ATOM 1924 N N . LEU B 1 39 ? 17.161 23.671 59.107 1.00 45.86 27 LEU B N 1
ATOM 1925 C CA . LEU B 1 39 ? 18.541 23.266 59.324 1.00 45.20 27 LEU B CA 1
ATOM 1926 C C . LEU B 1 39 ? 19.088 23.955 60.583 1.00 45.92 27 LEU B C 1
ATOM 1927 O O . LEU B 1 39 ? 19.241 25.182 60.612 1.00 46.31 27 LEU B O 1
ATOM 1932 N N . VAL B 1 40 ? 19.392 23.163 61.615 1.00 46.31 28 VAL B N 1
ATOM 1933 C CA . VAL B 1 40 ? 19.821 23.699 62.915 1.00 45.92 28 VAL B CA 1
ATOM 1934 C C . VAL B 1 40 ? 21.245 23.270 63.329 1.00 45.70 28 VAL B C 1
ATOM 1935 O O . VAL B 1 40 ? 21.702 23.628 64.418 1.00 45.85 28 VAL B O 1
ATOM 1939 N N . LEU B 1 41 ? 21.937 22.530 62.467 1.00 45.42 29 LEU B N 1
ATOM 1940 C CA . LEU B 1 41 ? 23.241 21.958 62.794 1.00 45.70 29 LEU B CA 1
ATOM 1941 C C . LEU B 1 41 ? 24.029 21.660 61.523 1.00 45.21 29 LEU B C 1
ATOM 1942 O O . LEU B 1 41 ? 23.573 20.947 60.646 1.00 45.56 29 LEU B O 1
ATOM 1947 N N . LYS B 1 42 ? 25.221 22.226 61.425 1.00 45.75 30 LYS B N 1
ATOM 1948 C CA . LYS B 1 42 ? 26.022 22.080 60.231 1.00 46.22 30 LYS B CA 1
ATOM 1949 C C . LYS B 1 42 ? 27.399 21.590 60.616 1.00 46.36 30 LYS B C 1
ATOM 1950 O O . LYS B 1 42 ? 28.069 22.229 61.430 1.00 46.25 30 LYS B O 1
ATOM 1956 N N . VAL B 1 43 ? 27.822 20.468 60.028 1.00 46.50 31 VAL B N 1
ATOM 1957 C CA . VAL B 1 43 ? 29.175 19.952 60.238 1.00 45.73 31 VAL B CA 1
ATOM 1958 C C . VAL B 1 43 ? 29.833 19.658 58.907 1.00 45.47 31 VAL B C 1
ATOM 1959 O O . VAL B 1 43 ? 29.228 19.067 58.032 1.00 44.92 31 VAL B O 1
ATOM 1963 N N . ASP B 1 44 ? 31.088 20.069 58.782 1.00 45.53 32 ASP B N 1
ATOM 1964 C CA . ASP B 1 44 ? 31.934 19.692 57.640 1.00 45.32 32 ASP B CA 1
ATOM 1965 C C . ASP B 1 44 ? 33.383 19.680 58.119 1.00 46.41 32 ASP B C 1
ATOM 1966 O O . ASP B 1 44 ? 33.624 19.783 59.308 1.00 47.04 32 ASP B O 1
ATOM 1971 N N . VAL B 1 45 ? 34.362 19.534 57.227 1.00 46.84 33 VAL B N 1
ATOM 1972 C CA . VAL B 1 45 ? 35.762 19.390 57.678 1.00 45.70 33 VAL B CA 1
ATOM 1973 C C . VAL B 1 45 ? 36.303 20.625 58.409 1.00 46.51 33 VAL B C 1
ATOM 1974 O O . VAL B 1 45 ? 37.363 20.565 59.074 1.00 44.79 33 VAL B O 1
ATOM 1978 N N . ASN B 1 46 ? 35.620 21.753 58.242 1.00 46.35 34 ASN B N 1
ATOM 1979 C CA . ASN B 1 46 ? 36.087 23.010 58.824 1.00 46.45 34 ASN B CA 1
ATOM 1980 C C . ASN B 1 46 ? 35.503 23.301 60.182 1.00 46.23 34 ASN B C 1
ATOM 1981 O O . ASN B 1 46 ? 35.995 24.165 60.872 1.00 45.77 34 ASN B O 1
ATOM 1986 N N . GLY B 1 47 ? 34.440 22.602 60.565 1.00 46.89 35 GLY B N 1
ATOM 1987 C CA . GLY B 1 47 ? 33.926 22.759 61.912 1.00 46.73 35 GLY B CA 1
ATOM 1988 C C . GLY B 1 47 ? 32.525 22.263 62.145 1.00 46.46 35 GLY B C 1
ATOM 1989 O O . GLY B 1 47 ? 31.923 21.636 61.285 1.00 45.88 35 GLY B O 1
ATOM 1990 N N . VAL B 1 48 ? 32.032 22.592 63.339 1.00 46.77 36 VAL B N 1
ATOM 1991 C CA . VAL B 1 48 ? 30.685 22.294 63.783 1.00 46.88 36 VAL B CA 1
ATOM 1992 C C . VAL B 1 48 ? 29.956 23.607 64.112 1.00 46.09 36 VAL B C 1
ATOM 1993 O O . VAL B 1 48 ? 30.516 24.488 64.731 1.00 47.02 36 VAL B O 1
ATOM 1997 N N . GLU B 1 49 ? 28.700 23.707 63.717 1.00 46.20 37 GLU B N 1
ATOM 1998 C CA . GLU B 1 49 ? 27.894 24.872 63.995 1.00 46.39 37 GLU B CA 1
ATOM 1999 C C . GLU B 1 49 ? 26.552 24.372 64.522 1.00 45.87 37 GLU B C 1
ATOM 2000 O O . GLU B 1 49 ? 25.766 23.746 63.797 1.00 45.33 37 GLU B O 1
ATOM 2006 N N . GLU B 1 50 ? 26.333 24.606 65.809 1.00 46.50 38 GLU B N 1
ATOM 2007 C CA . GLU B 1 50 ? 25.148 24.137 66.520 1.00 47.40 38 GLU B CA 1
ATOM 2008 C C . GLU B 1 50 ? 24.225 25.310 66.773 1.00 46.29 38 GLU B C 1
ATOM 2009 O O . GLU B 1 50 ? 24.541 26.131 67.602 1.00 46.84 38 GLU B O 1
ATOM 2015 N N . LEU B 1 51 ? 23.094 25.385 66.073 1.00 46.61 39 LEU B N 1
ATOM 2016 C CA . LEU B 1 51 ? 22.166 26.529 66.190 1.00 46.09 39 LEU B CA 1
ATOM 2017 C C . LEU B 1 51 ? 20.951 26.218 67.069 1.00 46.08 39 LEU B C 1
ATOM 2018 O O . LEU B 1 51 ? 20.416 27.109 67.751 1.00 44.67 39 LEU B O 1
ATOM 2023 N N . ASP B 1 52 ? 20.514 24.952 67.048 1.00 46.79 40 ASP B N 1
ATOM 2024 C CA . ASP B 1 52 ? 19.333 24.515 67.819 1.00 46.17 40 ASP B CA 1
ATOM 2025 C C . ASP B 1 52 ? 19.408 22.993 67.868 1.00 45.65 40 ASP B C 1
ATOM 2026 O O . ASP B 1 52 ? 20.310 22.422 67.281 1.00 45.97 40 ASP B O 1
ATOM 2031 N N . SER B 1 53 ? 18.497 22.345 68.584 1.00 45.44 41 SER B N 1
ATOM 2032 C CA . SER B 1 53 ? 18.525 20.896 68.708 1.00 46.43 41 SER B CA 1
ATOM 2033 C C . SER B 1 53 ? 17.805 20.221 67.537 1.00 45.71 41 SER B C 1
ATOM 2034 O O . SER B 1 53 ? 16.606 20.432 67.324 1.00 45.77 41 SER B O 1
ATOM 2037 N N . PRO B 1 54 ? 18.535 19.397 66.788 1.00 46.61 42 PRO B N 1
ATOM 2038 C CA . PRO B 1 54 ? 17.956 18.609 65.710 1.00 46.74 42 PRO B CA 1
ATOM 2039 C C . PRO B 1 54 ? 17.158 17.412 66.190 1.00 46.05 42 PRO B C 1
ATOM 2040 O O . PRO B 1 54 ? 17.524 16.797 67.176 1.00 46.31 42 PRO B O 1
ATOM 2044 N N . ASP B 1 55 ? 16.060 17.117 65.490 1.00 46.80 43 ASP B N 1
ATOM 2045 C CA . ASP B 1 55 ? 15.282 15.906 65.696 1.00 45.51 43 ASP B CA 1
ATOM 2046 C C . ASP B 1 55 ? 15.972 14.742 65.018 1.00 46.02 43 ASP B C 1
ATOM 2047 O O . ASP B 1 55 ? 15.836 13.614 65.441 1.00 45.65 43 ASP B O 1
ATOM 2052 N N . VAL B 1 56 ? 16.666 15.033 63.925 1.00 46.49 44 VAL B N 1
ATOM 2053 C CA . VAL B 1 56 ? 17.301 14.018 63.110 1.00 46.58 44 VAL B CA 1
ATOM 2054 C C . VAL B 1 56 ? 18.580 14.589 62.499 1.00 46.11 44 VAL B C 1
ATOM 2055 O O . VAL B 1 56 ? 18.668 15.787 62.190 1.00 47.63 44 VAL B O 1
ATOM 2059 N N . VAL B 1 57 ? 19.568 13.740 62.318 1.00 45.93 45 VAL B N 1
ATOM 2060 C CA . VAL B 1 57 ? 20.789 14.126 61.641 1.00 46.17 45 VAL B CA 1
ATOM 2061 C C . VAL B 1 57 ? 20.968 13.300 60.370 1.00 46.39 45 VAL B C 1
ATOM 2062 O O . VAL B 1 57 ? 20.653 12.092 60.350 1.00 45.56 45 VAL B O 1
ATOM 2066 N N . ILE B 1 58 ? 21.406 13.992 59.306 1.00 46.94 46 ILE B N 1
ATOM 2067 C CA . ILE B 1 58 ? 21.682 13.395 58.004 1.00 45.84 46 ILE B CA 1
ATOM 2068 C C . ILE B 1 58 ? 23.199 13.498 57.764 1.00 45.78 46 ILE B C 1
ATOM 2069 O O . ILE B 1 58 ? 23.765 14.582 57.814 1.00 45.57 46 ILE B O 1
ATOM 2074 N N . ASP B 1 59 ? 23.851 12.375 57.511 1.00 46.61 47 ASP B N 1
ATOM 2075 C CA . ASP B 1 59 ? 25.328 12.347 57.279 1.00 46.22 47 ASP B CA 1
ATOM 2076 C C . ASP B 1 59 ? 25.677 11.712 55.917 1.00 46.35 47 ASP B C 1
ATOM 2077 O O . ASP B 1 59 ? 25.503 10.481 55.707 1.00 46.37 47 ASP B O 1
ATOM 2082 N N . PHE B 1 60 ? 26.097 12.564 54.979 1.00 45.55 48 PHE B N 1
ATOM 2083 C CA . PHE B 1 60 ? 26.763 12.116 53.750 1.00 46.69 48 PHE B CA 1
ATOM 2084 C C . PHE B 1 60 ? 28.094 12.867 53.724 1.00 45.64 48 PHE B C 1
ATOM 2085 O O . PHE B 1 60 ? 28.186 13.973 53.155 1.00 45.72 48 PHE B O 1
ATOM 2093 N N . SER B 1 61 ? 29.130 12.271 54.309 1.00 45.66 49 SER B N 1
ATOM 2094 C CA . SER B 1 61 ? 30.440 12.975 54.441 1.00 44.48 49 SER B CA 1
ATOM 2095 C C . SER B 1 61 ? 31.621 12.033 54.167 1.00 45.81 49 SER B C 1
ATOM 2096 O O . SER B 1 61 ? 31.990 11.794 53.016 1.00 45.72 49 SER B O 1
ATOM 2099 N N . SER B 1 62 ? 32.207 11.518 55.244 1.00 46.58 50 SER B N 1
ATOM 2100 C CA . SER B 1 62 ? 33.384 10.663 55.197 1.00 46.41 50 SER B CA 1
ATOM 2101 C C . SER B 1 62 ? 33.362 9.754 56.419 1.00 45.90 50 SER B C 1
ATOM 2102 O O . SER B 1 62 ? 32.841 10.147 57.450 1.00 46.01 50 SER B O 1
ATOM 2105 N N . PRO B 1 63 ? 33.894 8.519 56.314 1.00 46.17 51 PRO B N 1
ATOM 2106 C CA . PRO B 1 63 ? 33.931 7.687 57.535 1.00 45.69 51 PRO B CA 1
ATOM 2107 C C . PRO B 1 63 ? 34.586 8.308 58.765 1.00 45.08 51 PRO B C 1
ATOM 2108 O O . PRO B 1 63 ? 34.173 8.025 59.886 1.00 44.56 51 PRO B O 1
ATOM 2112 N N . GLU B 1 64 ? 35.578 9.161 58.547 1.00 45.20 52 GLU B N 1
ATOM 2113 C CA . GLU B 1 64 ? 36.294 9.784 59.637 1.00 45.74 52 GLU B CA 1
ATOM 2114 C C . GLU B 1 64 ? 35.453 10.738 60.456 1.00 45.50 52 GLU B C 1
ATOM 2115 O O . GLU B 1 64 ? 35.817 11.032 61.592 1.00 45.77 52 GLU B O 1
ATOM 2121 N N . ALA B 1 65 ? 34.378 11.246 59.852 1.00 44.91 53 ALA B N 1
ATOM 2122 C CA . ALA B 1 65 ? 33.458 12.167 60.501 1.00 45.70 53 ALA B CA 1
ATOM 2123 C C . ALA B 1 65 ? 32.511 11.451 61.448 1.00 46.46 53 ALA B C 1
ATOM 2124 O O . ALA B 1 65 ? 31.886 12.109 62.288 1.00 46.83 53 ALA B O 1
ATOM 2126 N N . LEU B 1 66 ? 32.367 10.131 61.295 1.00 45.44 54 LEU B N 1
ATOM 2127 C CA . LEU B 1 66 ? 31.294 9.388 61.967 1.00 45.89 54 LEU B CA 1
ATOM 2128 C C . LEU B 1 66 ? 31.334 9.481 63.519 1.00 45.58 54 LEU B C 1
ATOM 2129 O O . LEU B 1 66 ? 30.291 9.603 64.175 1.00 45.57 54 LEU B O 1
ATOM 2134 N N . PRO B 1 67 ? 32.528 9.454 64.118 1.00 45.01 55 PRO B N 1
ATOM 2135 C CA . PRO B 1 67 ? 32.543 9.682 65.556 1.00 45.01 55 PRO B CA 1
ATOM 2136 C C . PRO B 1 67 ? 31.857 10.980 66.028 1.00 45.31 55 PRO B C 1
ATOM 2137 O O . PRO B 1 67 ? 31.205 10.985 67.068 1.00 45.39 55 PRO B O 1
ATOM 2141 N N . LYS B 1 68 ? 32.035 12.068 65.285 1.00 46.55 56 LYS B N 1
ATOM 2142 C CA . LYS B 1 68 ? 31.419 13.357 65.623 1.00 45.57 56 LYS B CA 1
ATOM 2143 C C . LYS B 1 68 ? 29.914 13.274 65.411 1.00 44.89 56 LYS B C 1
ATOM 2144 O O . LYS B 1 68 ? 29.127 13.730 66.213 1.00 45.83 56 LYS B O 1
ATOM 2150 N N . THR B 1 69 ? 29.533 12.632 64.331 1.00 45.65 57 THR B N 1
ATOM 2151 C CA . THR B 1 69 ? 28.147 12.400 64.002 1.00 46.32 57 THR B CA 1
ATOM 2152 C C . THR B 1 69 ? 27.402 11.667 65.138 1.00 45.97 57 THR B C 1
ATOM 2153 O O . THR B 1 69 ? 26.382 12.129 65.626 1.00 44.25 57 THR B O 1
ATOM 2157 N N . VAL B 1 70 ? 27.972 10.563 65.574 1.00 45.09 58 VAL B N 1
ATOM 2158 C CA . VAL B 1 70 ? 27.421 9.752 66.641 1.00 45.85 58 VAL B CA 1
ATOM 2159 C C . VAL B 1 70 ? 27.323 10.556 67.958 1.00 45.32 58 VAL B C 1
ATOM 2160 O O . VAL B 1 70 ? 26.317 10.515 68.641 1.00 44.17 58 VAL B O 1
ATOM 2164 N N . ASP B 1 71 ? 28.363 11.301 68.300 1.00 45.84 59 ASP B N 1
ATOM 2165 C CA . ASP B 1 71 ? 28.340 12.063 69.532 1.00 45.58 59 ASP B CA 1
ATOM 2166 C C . ASP B 1 71 ? 27.242 13.109 69.511 1.00 46.05 59 ASP B C 1
ATOM 2167 O O . ASP B 1 71 ? 26.555 13.319 70.518 1.00 45.30 59 ASP B O 1
ATOM 2172 N N . LEU B 1 72 ? 27.077 13.759 68.362 1.00 45.60 60 LEU B N 1
ATOM 2173 C CA . LEU B 1 72 ? 26.017 14.753 68.193 1.00 46.11 60 LEU B CA 1
ATOM 2174 C C . LEU B 1 72 ? 24.638 14.124 68.289 1.00 45.75 60 LEU B C 1
ATOM 2175 O O . LEU B 1 72 ? 23.773 14.665 68.943 1.00 47.41 60 LEU B O 1
ATOM 2180 N N . CYS B 1 73 ? 24.427 12.975 67.656 1.00 45.67 61 CYS B N 1
ATOM 2181 C CA . CYS B 1 73 ? 23.141 12.263 67.802 1.00 45.71 61 CYS B CA 1
ATOM 2182 C C . CYS B 1 73 ? 22.852 11.885 69.257 1.00 45.60 61 CYS B C 1
ATOM 2183 O O . CYS B 1 73 ? 21.704 12.051 69.714 1.00 45.30 61 CYS B O 1
ATOM 2186 N N . LYS B 1 74 ? 23.869 11.398 69.980 1.00 44.60 62 LYS B N 1
ATOM 2187 C CA . LYS B 1 74 ? 23.683 11.048 71.391 1.00 46.62 62 LYS B CA 1
ATOM 2188 C C . LYS B 1 74 ? 23.335 12.283 72.200 1.00 46.12 62 LYS B C 1
ATOM 2189 O O . LYS B 1 74 ? 22.436 12.240 73.017 1.00 46.07 62 LYS B O 1
ATOM 2195 N N . LYS B 1 75 ? 24.051 13.378 71.958 1.00 45.79 63 LYS B N 1
ATOM 2196 C CA . LYS B 1 75 ? 23.825 14.634 72.663 1.00 45.27 63 LYS B CA 1
ATOM 2197 C C . LYS B 1 75 ? 22.385 15.121 72.556 1.00 45.78 63 LYS B C 1
ATOM 2198 O O . LYS B 1 75 ? 21.796 15.553 73.522 1.00 44.77 63 LYS B O 1
ATOM 2204 N N . TYR B 1 76 ? 21.832 15.059 71.358 1.00 45.66 64 TYR B N 1
ATOM 2205 C CA . TYR B 1 76 ? 20.533 15.617 71.100 1.00 45.64 64 TYR B CA 1
ATOM 2206 C C . TYR B 1 76 ? 19.435 14.574 71.046 1.00 45.88 64 TYR B C 1
ATOM 2207 O O . TYR B 1 76 ? 18.296 14.908 70.783 1.00 47.01 64 TYR B O 1
ATOM 2216 N N . ARG B 1 77 ? 19.769 13.328 71.363 1.00 47.22 65 ARG B N 1
ATOM 2217 C CA . ARG B 1 77 ? 18.893 12.164 71.117 1.00 47.55 65 ARG B CA 1
ATOM 2218 C C . ARG B 1 77 ? 18.244 12.211 69.760 1.00 46.16 65 ARG B C 1
ATOM 2219 O O . ARG B 1 77 ? 17.034 12.028 69.636 1.00 46.80 65 ARG B O 1
ATOM 2227 N N . ALA B 1 78 ? 19.053 12.481 68.746 1.00 46.32 66 ALA B N 1
ATOM 2228 C CA . ALA B 1 78 ? 18.547 12.666 67.401 1.00 45.89 66 ALA B CA 1
ATOM 2229 C C . ALA B 1 78 ? 18.776 11.390 66.610 1.00 46.92 66 ALA B C 1
ATOM 2230 O O . ALA B 1 78 ? 19.870 10.833 66.665 1.00 45.83 66 ALA B O 1
ATOM 2232 N N . GLY B 1 79 ? 17.757 10.944 65.859 1.00 46.66 67 GLY B N 1
ATOM 2233 C CA . GLY B 1 79 ? 17.927 9.819 64.919 1.00 46.07 67 GLY B CA 1
ATOM 2234 C C . GLY B 1 79 ? 18.995 10.127 63.860 1.00 46.86 67 GLY B C 1
ATOM 2235 O O . GLY B 1 79 ? 19.363 11.288 63.671 1.00 47.02 67 GLY B O 1
ATOM 2236 N N . LEU B 1 80 ? 19.484 9.102 63.172 1.00 45.90 68 LEU B N 1
ATOM 2237 C CA . LEU B 1 80 ? 20.531 9.256 62.158 1.00 46.75 68 LEU B CA 1
ATOM 2238 C C . LEU B 1 80 ? 20.167 8.587 60.830 1.00 47.23 68 LEU B C 1
ATOM 2239 O O . LEU B 1 80 ? 19.872 7.384 60.798 1.00 45.99 68 LEU B O 1
ATOM 2244 N N . VAL B 1 81 ? 20.237 9.379 59.742 1.00 47.26 69 VAL B N 1
ATOM 2245 C CA . VAL B 1 81 ? 20.217 8.864 58.367 1.00 45.89 69 VAL B CA 1
ATOM 2246 C C . VAL B 1 81 ? 21.666 8.961 57.851 1.00 47.16 69 VAL B C 1
ATOM 2247 O O . VAL B 1 81 ? 22.191 10.062 57.679 1.00 46.85 69 VAL B O 1
ATOM 2251 N N . LEU B 1 82 ? 22.315 7.802 57.645 1.00 46.92 70 LEU B N 1
ATOM 2252 C CA . LEU B 1 82 ? 23.747 7.748 57.241 1.00 45.22 70 LEU B CA 1
ATOM 2253 C C . LEU B 1 82 ? 23.863 7.200 55.823 1.00 45.41 70 LEU B C 1
ATOM 2254 O O . LEU B 1 82 ? 23.465 6.057 55.555 1.00 46.04 70 LEU B O 1
ATOM 2259 N N . GLY B 1 83 ? 24.401 8.020 54.917 1.00 45.02 71 GLY B N 1
ATOM 2260 C CA . GLY B 1 83 ? 24.706 7.598 53.547 1.00 45.85 71 GLY B CA 1
ATOM 2261 C C . GLY B 1 83 ? 26.192 7.435 53.241 1.00 45.61 71 GLY B C 1
ATOM 2262 O O . GLY B 1 83 ? 26.551 6.846 52.227 1.00 46.54 71 GLY B O 1
ATOM 2263 N N . THR B 1 84 ? 27.065 7.957 54.085 1.00 43.31 72 THR B N 1
ATOM 2264 C CA . THR B 1 84 ? 28.489 7.788 53.870 1.00 45.28 72 THR B CA 1
ATOM 2265 C C . THR B 1 84 ? 28.908 6.306 53.531 1.00 46.07 72 THR B C 1
ATOM 2266 O O . THR B 1 84 ? 28.459 5.328 54.154 1.00 45.40 72 THR B O 1
ATOM 2270 N N . THR B 1 85 ? 29.735 6.168 52.498 1.00 46.17 73 THR B N 1
ATOM 2271 C CA . THR B 1 85 ? 30.157 4.867 51.993 1.00 45.87 73 THR B CA 1
ATOM 2272 C C . THR B 1 85 ? 31.595 4.645 52.417 1.00 45.56 73 THR B C 1
ATOM 2273 O O . THR B 1 85 ? 32.215 5.549 52.950 1.00 45.50 73 THR B O 1
ATOM 2277 N N . ALA B 1 86 ? 32.094 3.434 52.207 1.00 45.58 74 ALA B N 1
ATOM 2278 C CA . ALA B 1 86 ? 33.415 3.001 52.679 1.00 45.34 74 ALA B CA 1
ATOM 2279 C C . ALA B 1 86 ? 33.545 2.904 54.217 1.00 45.14 74 ALA B C 1
ATOM 2280 O O . ALA B 1 86 ? 34.642 3.057 54.761 1.00 43.51 74 ALA B O 1
ATOM 2282 N N . LEU B 1 87 ? 32.430 2.549 54.875 1.00 45.70 75 LEU B N 1
ATOM 2283 C CA . LEU B 1 87 ? 32.417 2.252 56.287 1.00 45.47 75 LEU B CA 1
ATOM 2284 C C . LEU B 1 87 ? 33.186 0.935 56.579 1.00 45.56 75 LEU B C 1
ATOM 2285 O O . LEU B 1 87 ? 33.239 0.024 55.744 1.00 44.86 75 LEU B O 1
ATOM 2290 N N . LYS B 1 88 ? 33.829 0.883 57.741 1.00 45.48 76 LYS B N 1
ATOM 2291 C CA . LYS B 1 88 ? 34.565 -0.299 58.160 1.00 47.19 76 LYS B CA 1
ATOM 2292 C C . LYS B 1 88 ? 33.845 -0.905 59.327 1.00 45.89 76 LYS B C 1
ATOM 2293 O O . LYS B 1 88 ? 32.860 -0.371 59.784 1.00 45.70 76 LYS B O 1
ATOM 2299 N N . GLU B 1 89 ? 34.376 -2.002 59.829 1.00 46.56 77 GLU B N 1
ATOM 2300 C CA . GLU B 1 89 ? 33.778 -2.674 60.957 1.00 46.38 77 GLU B CA 1
ATOM 2301 C C . GLU B 1 89 ? 33.671 -1.751 62.191 1.00 45.57 77 GLU B C 1
ATOM 2302 O O . GLU B 1 89 ? 32.598 -1.680 62.801 1.00 46.71 77 GLU B O 1
ATOM 2308 N N . GLU B 1 90 ? 34.735 -1.005 62.498 1.00 44.55 78 GLU B N 1
ATOM 2309 C CA . GLU B 1 90 ? 34.736 -0.028 63.575 1.00 44.11 78 GLU B CA 1
ATOM 2310 C C . GLU B 1 90 ? 33.545 0.937 63.490 1.00 45.31 78 GLU B C 1
ATOM 2311 O O . GLU B 1 90 ? 32.985 1.308 64.515 1.00 44.48 78 GLU B O 1
ATOM 2317 N N . HIS B 1 91 ? 33.199 1.355 62.277 1.00 44.38 79 HIS B N 1
ATOM 2318 C CA . HIS B 1 91 ? 32.118 2.311 62.039 1.00 45.42 79 HIS B CA 1
ATOM 2319 C C . HIS B 1 91 ? 30.784 1.682 62.288 1.00 45.27 79 HIS B C 1
ATOM 2320 O O . HIS B 1 91 ? 29.946 2.257 62.916 1.00 45.25 79 HIS B O 1
ATOM 2327 N N . LEU B 1 92 ? 30.629 0.452 61.844 1.00 45.35 80 LEU B N 1
ATOM 2328 C CA . LEU B 1 92 ? 29.398 -0.290 62.109 1.00 46.08 80 LEU B CA 1
ATOM 2329 C C . LEU B 1 92 ? 29.189 -0.536 63.591 1.00 45.67 80 LEU B C 1
ATOM 2330 O O . LEU B 1 92 ? 28.062 -0.519 64.052 1.00 46.10 80 LEU B O 1
ATOM 2335 N N . GLN B 1 93 ? 30.265 -0.776 64.329 1.00 46.50 81 GLN B N 1
ATOM 2336 C CA . GLN B 1 93 ? 30.157 -0.938 65.762 1.00 46.54 81 GLN B CA 1
ATOM 2337 C C . GLN B 1 93 ? 29.684 0.350 66.411 1.00 45.14 81 GLN B C 1
ATOM 2338 O O . GLN B 1 93 ? 28.875 0.295 67.303 1.00 44.19 81 GLN B O 1
ATOM 2344 N N . MET B 1 94 ? 30.214 1.490 65.986 1.00 45.04 82 MET B N 1
ATOM 2345 C CA . MET B 1 94 ? 29.797 2.750 66.564 1.00 46.52 82 MET B CA 1
ATOM 2346 C C . MET B 1 94 ? 28.312 2.941 66.360 1.00 45.17 82 MET B C 1
ATOM 2347 O O . MET B 1 94 ? 27.612 3.451 67.225 1.00 46.70 82 MET B O 1
ATOM 2352 N N . LEU B 1 95 ? 27.852 2.563 65.187 1.00 44.51 83 LEU B N 1
ATOM 2353 C CA . LEU B 1 95 ? 26.411 2.729 64.823 1.00 45.95 83 LEU B CA 1
ATOM 2354 C C . LEU B 1 95 ? 25.554 1.845 65.646 1.00 44.57 83 LEU B C 1
ATOM 2355 O O . LEU B 1 95 ? 24.512 2.226 66.082 1.00 45.30 83 LEU B O 1
ATOM 2360 N N . ARG B 1 96 ? 25.997 0.620 65.869 1.00 46.42 84 ARG B N 1
ATOM 2361 C CA . ARG B 1 96 ? 25.222 -0.273 66.732 1.00 47.18 84 ARG B CA 1
ATOM 2362 C C . ARG B 1 96 ? 25.078 0.263 68.138 1.00 46.71 84 ARG B C 1
ATOM 2363 O O . ARG B 1 96 ? 24.064 0.076 68.772 1.00 47.31 84 ARG B O 1
ATOM 2371 N N . GLU B 1 97 ? 26.138 0.870 68.654 1.00 46.18 85 GLU B N 1
ATOM 2372 C CA . GLU B 1 97 ? 26.083 1.493 69.969 1.00 45.70 85 GLU B CA 1
ATOM 2373 C C . GLU B 1 97 ? 25.074 2.649 69.957 1.00 45.24 85 GLU B C 1
ATOM 2374 O O . GLU B 1 97 ? 24.219 2.749 70.841 1.00 44.27 85 GLU B O 1
ATOM 2380 N N . LEU B 1 98 ? 25.166 3.500 68.935 1.00 45.02 86 LEU B N 1
ATOM 2381 C CA . LEU B 1 98 ? 24.235 4.603 68.801 1.00 45.64 86 LEU B CA 1
ATOM 2382 C C . LEU B 1 98 ? 22.780 4.116 68.763 1.00 45.67 86 LEU B C 1
ATOM 2383 O O . LEU B 1 98 ? 21.900 4.702 69.388 1.00 45.21 86 LEU B O 1
ATOM 2388 N N . SER B 1 99 ? 22.535 3.037 68.025 1.00 46.29 87 SER B N 1
ATOM 2389 C CA . SER B 1 99 ? 21.180 2.539 67.795 1.00 44.85 87 SER B CA 1
ATOM 2390 C C . SER B 1 99 ? 20.497 2.041 69.053 1.00 46.15 87 SER B C 1
ATOM 2391 O O . SER B 1 99 ? 19.316 1.728 69.039 1.00 45.08 87 SER B O 1
ATOM 2394 N N . LYS B 1 100 ? 21.261 1.832 70.122 1.00 45.59 88 LYS B N 1
ATOM 2395 C CA . LYS B 1 100 ? 20.654 1.457 71.380 1.00 45.38 88 LYS B CA 1
ATOM 2396 C C . LYS B 1 100 ? 19.952 2.665 71.982 1.00 45.64 88 LYS B C 1
ATOM 2397 O O . LYS B 1 100 ? 19.115 2.527 72.873 1.00 45.09 88 LYS B O 1
ATOM 2403 N N . GLU B 1 101 ? 20.309 3.856 71.503 1.00 46.30 89 GLU B N 1
ATOM 2404 C CA . GLU B 1 101 ? 19.753 5.123 72.027 1.00 47.34 89 GLU B CA 1
ATOM 2405 C C . GLU B 1 101 ? 18.806 5.855 71.089 1.00 45.65 89 GLU B C 1
ATOM 2406 O O . GLU B 1 101 ? 17.910 6.561 71.557 1.00 45.49 89 GLU B O 1
ATOM 2412 N N . VAL B 1 102 ? 19.032 5.751 69.782 1.00 45.35 90 VAL B N 1
ATOM 2413 C CA . VAL B 1 102 ? 18.226 6.479 68.800 1.00 45.14 90 VAL B CA 1
ATOM 2414 C C . VAL B 1 102 ? 17.918 5.587 67.594 1.00 46.29 90 VAL B C 1
ATOM 2415 O O . VAL B 1 102 ? 18.602 4.586 67.363 1.00 46.00 90 VAL B O 1
ATOM 2419 N N . PRO B 1 103 ? 16.874 5.940 66.815 1.00 46.63 91 PRO B N 1
ATOM 2420 C CA . PRO B 1 103 ? 16.649 5.186 65.580 1.00 46.55 91 PRO B CA 1
ATOM 2421 C C . PRO B 1 103 ? 17.745 5.494 64.563 1.00 46.07 91 PRO B C 1
ATOM 2422 O O . PRO B 1 103 ? 18.129 6.655 64.423 1.00 46.35 91 PRO B O 1
ATOM 2426 N N . VAL B 1 104 ? 18.204 4.481 63.826 1.00 45.88 92 VAL B N 1
ATOM 2427 C CA . VAL B 1 104 ? 19.254 4.671 62.790 1.00 45.30 92 VAL B CA 1
ATOM 2428 C C . VAL B 1 104 ? 18.933 3.969 61.460 1.00 45.46 92 VAL B C 1
ATOM 2429 O O . VAL B 1 104 ? 18.554 2.805 61.481 1.00 45.52 92 VAL B O 1
ATOM 2433 N N . VAL B 1 105 ? 19.066 4.681 60.323 1.00 46.98 93 VAL B N 1
ATOM 2434 C CA . VAL B 1 105 ? 19.008 4.077 58.971 1.00 46.24 93 VAL B CA 1
ATOM 2435 C C . VAL B 1 105 ? 20.333 4.325 58.262 1.00 46.55 93 VAL B C 1
ATOM 2436 O O . VAL B 1 105 ? 20.706 5.453 57.978 1.00 48.42 93 VAL B O 1
ATOM 2440 N N . GLN B 1 106 ? 21.062 3.247 58.022 1.00 45.28 94 GLN B N 1
ATOM 2441 C CA . GLN B 1 106 ? 22.307 3.299 57.272 1.00 45.23 94 GLN B CA 1
ATOM 2442 C C . GLN B 1 106 ? 22.089 2.554 55.938 1.00 46.10 94 GLN B C 1
ATOM 2443 O O . GLN B 1 106 ? 21.564 1.422 55.915 1.00 45.46 94 GLN B O 1
ATOM 2449 N N . ALA B 1 107 ? 22.450 3.218 54.834 1.00 46.78 95 ALA B N 1
ATOM 2450 C CA . ALA B 1 107 ? 22.348 2.634 53.497 1.00 46.45 95 ALA B CA 1
ATOM 2451 C C . ALA B 1 107 ? 23.441 3.209 52.574 1.00 46.38 95 ALA B C 1
ATOM 2452 O O . ALA B 1 107 ? 23.779 4.388 52.601 1.00 46.09 95 ALA B O 1
ATOM 2454 N N . TYR B 1 108 ? 23.973 2.345 51.731 1.00 46.79 96 TYR B N 1
ATOM 2455 C CA . TYR B 1 108 ? 24.943 2.757 50.736 1.00 45.89 96 TYR B CA 1
ATOM 2456 C C . TYR B 1 108 ? 24.253 3.322 49.487 1.00 47.12 96 TYR B C 1
ATOM 2457 O O . TYR B 1 108 ? 24.930 3.832 48.593 1.00 47.70 96 TYR B O 1
ATOM 2466 N N . ASN B 1 109 ? 22.925 3.226 49.429 1.00 46.41 97 ASN B N 1
ATOM 2467 C CA . ASN B 1 109 ? 22.166 3.725 48.315 1.00 45.90 97 ASN B CA 1
ATOM 2468 C C . ASN B 1 109 ? 20.749 4.049 48.732 1.00 45.26 97 ASN B C 1
ATOM 2469 O O . ASN B 1 109 ? 20.025 3.175 49.166 1.00 43.62 97 ASN B O 1
ATOM 2474 N N . PHE B 1 110 ? 20.361 5.315 48.570 1.00 45.57 98 PHE B N 1
ATOM 2475 C CA . PHE B 1 110 ? 19.022 5.764 48.935 1.00 44.80 98 PHE B CA 1
ATOM 2476 C C . PHE B 1 110 ? 18.028 5.877 47.786 1.00 44.46 98 PHE B C 1
ATOM 2477 O O . PHE B 1 110 ? 17.047 6.574 47.901 1.00 46.50 98 PHE B O 1
ATOM 2485 N N . SER B 1 111 ? 18.188 5.058 46.759 1.00 44.73 99 SER B N 1
ATOM 2486 C CA . SER B 1 111 ? 17.263 4.979 45.638 1.00 43.60 99 SER B CA 1
ATOM 2487 C C . SER B 1 111 ? 16.291 3.818 45.862 1.00 43.51 99 SER B C 1
ATOM 2488 O O . SER B 1 111 ? 16.570 2.929 46.640 1.00 45.88 99 SER B O 1
ATOM 2491 N N . ILE B 1 112 ? 15.142 3.842 45.223 1.00 43.71 100 ILE B N 1
ATOM 2492 C CA . ILE B 1 112 ? 14.237 2.712 45.241 1.00 44.00 100 ILE B CA 1
ATOM 2493 C C . ILE B 1 112 ? 14.810 1.556 44.430 1.00 44.15 100 ILE B C 1
ATOM 2494 O O . ILE B 1 112 ? 14.892 0.437 44.897 1.00 43.60 100 ILE B O 1
ATOM 2499 N N . GLY B 1 113 ? 15.243 1.876 43.223 1.00 45.05 101 GLY B N 1
ATOM 2500 C CA . GLY B 1 113 ? 15.613 0.921 42.208 1.00 44.46 101 GLY B CA 1
ATOM 2501 C C . GLY B 1 113 ? 16.767 0.040 42.586 1.00 44.18 101 GLY B C 1
ATOM 2502 O O . GLY B 1 113 ? 16.724 -1.137 42.315 1.00 45.55 101 GLY B O 1
ATOM 2503 N N . ILE B 1 114 ? 17.787 0.583 43.234 1.00 44.29 102 ILE B N 1
ATOM 2504 C CA . ILE B 1 114 ? 18.921 -0.266 43.669 1.00 45.24 102 ILE B CA 1
ATOM 2505 C C . ILE B 1 114 ? 18.475 -1.256 44.730 1.00 45.62 102 ILE B C 1
ATOM 2506 O O . ILE B 1 114 ? 18.846 -2.414 44.683 1.00 46.33 102 ILE B O 1
ATOM 2511 N N . ASN B 1 115 ? 17.608 -0.818 45.627 1.00 46.42 103 ASN B N 1
ATOM 2512 C CA . ASN B 1 115 ? 17.171 -1.668 46.715 1.00 47.46 103 ASN B CA 1
ATOM 2513 C C . ASN B 1 115 ? 16.225 -2.733 46.221 1.00 44.82 103 ASN B C 1
ATOM 2514 O O . ASN B 1 115 ? 16.271 -3.855 46.675 1.00 46.10 103 ASN B O 1
ATOM 2519 N N . VAL B 1 116 ? 15.446 -2.405 45.214 1.00 46.60 104 VAL B N 1
ATOM 2520 C CA . VAL B 1 116 ? 14.572 -3.399 44.555 1.00 46.92 104 VAL B CA 1
ATOM 2521 C C . VAL B 1 116 ? 15.407 -4.450 43.843 1.00 45.73 104 VAL B C 1
ATOM 2522 O O . VAL B 1 116 ? 15.147 -5.659 43.970 1.00 44.25 104 VAL B O 1
ATOM 2526 N N . LEU B 1 117 ? 16.407 -3.976 43.107 1.00 45.91 105 LEU B N 1
ATOM 2527 C CA . LEU B 1 117 ? 17.242 -4.847 42.304 1.00 46.30 105 LEU B CA 1
ATOM 2528 C C . LEU B 1 117 ? 18.115 -5.763 43.136 1.00 46.56 105 LEU B C 1
ATOM 2529 O O . LEU B 1 117 ? 18.353 -6.895 42.734 1.00 48.07 105 LEU B O 1
ATOM 2534 N N . LYS B 1 118 ? 18.597 -5.265 44.269 1.00 47.61 106 LYS B N 1
ATOM 2535 C CA . LYS B 1 118 ? 19.509 -6.004 45.146 1.00 48.49 106 LYS B CA 1
ATOM 2536 C C . LYS B 1 118 ? 18.829 -7.310 45.619 1.00 46.58 106 LYS B C 1
ATOM 2537 O O . LYS B 1 118 ? 19.443 -8.378 45.626 1.00 45.38 106 LYS B O 1
ATOM 2543 N N . ARG B 1 119 ? 17.549 -7.221 45.950 1.00 45.98 107 ARG B N 1
ATOM 2544 C CA . ARG B 1 119 ? 16.773 -8.418 46.270 1.00 47.17 107 ARG B CA 1
ATOM 2545 C C . ARG B 1 119 ? 16.604 -9.349 45.115 1.00 47.23 107 ARG B C 1
ATOM 2546 O O . ARG B 1 119 ? 16.770 -10.554 45.289 1.00 48.70 107 ARG B O 1
ATOM 2554 N N . PHE B 1 120 ? 16.281 -8.795 43.950 1.00 47.57 108 PHE B N 1
ATOM 2555 C CA . PHE B 1 120 ? 16.094 -9.591 42.752 1.00 46.61 108 PHE B CA 1
ATOM 2556 C C . PHE B 1 120 ? 17.385 -10.305 42.387 1.00 46.07 108 PHE B C 1
ATOM 2557 O O . PHE B 1 120 ? 17.338 -11.471 42.053 1.00 46.09 108 PHE B O 1
ATOM 2565 N N . LEU B 1 121 ? 18.532 -9.632 42.487 1.00 45.30 109 LEU B N 1
ATOM 2566 C CA . LEU B 1 121 ? 19.820 -10.235 42.111 1.00 45.47 109 LEU B CA 1
ATOM 2567 C C . LEU B 1 121 ? 20.196 -11.431 42.999 1.00 45.94 109 LEU B C 1
ATOM 2568 O O . LEU B 1 121 ? 20.850 -12.378 42.565 1.00 45.23 109 LEU B O 1
ATOM 2573 N N . SER B 1 122 ? 19.768 -11.388 44.257 1.00 47.31 110 SER B N 1
ATOM 2574 C CA . SER B 1 122 ? 19.973 -12.524 45.184 1.00 46.04 110 SER B CA 1
ATOM 2575 C C . SER B 1 122 ? 19.266 -13.756 44.737 1.00 46.65 110 SER B C 1
ATOM 2576 O O . SER B 1 122 ? 19.763 -14.844 44.972 1.00 48.55 110 SER B O 1
ATOM 2579 N N . GLU B 1 123 ? 18.102 -13.602 44.106 1.00 47.31 111 GLU B N 1
ATOM 2580 C CA . GLU B 1 123 ? 17.376 -14.748 43.540 1.00 46.38 111 GLU B CA 1
ATOM 2581 C C . GLU B 1 123 ? 17.908 -15.126 42.172 1.00 45.24 111 GLU B C 1
ATOM 2582 O O . GLU B 1 123 ? 18.113 -16.303 41.926 1.00 45.48 111 GLU B O 1
ATOM 2588 N N . LEU B 1 124 ? 18.169 -14.135 41.314 1.00 45.97 112 LEU B N 1
ATOM 2589 C CA . LEU B 1 124 ? 18.639 -14.380 39.960 1.00 45.86 112 LEU B CA 1
ATOM 2590 C C . LEU B 1 124 ? 19.938 -15.149 39.942 1.00 45.97 112 LEU B C 1
ATOM 2591 O O . LEU B 1 124 ? 20.122 -16.040 39.120 1.00 45.50 112 LEU B O 1
ATOM 2596 N N . VAL B 1 125 ? 20.876 -14.762 40.811 1.00 46.17 113 VAL B N 1
ATOM 2597 C CA . VAL B 1 125 ? 22.201 -15.412 40.829 1.00 46.13 113 VAL B CA 1
ATOM 2598 C C . VAL B 1 125 ? 22.080 -16.908 41.103 1.00 45.50 113 VAL B C 1
ATOM 2599 O O . VAL B 1 125 ? 22.882 -17.686 40.620 1.00 46.23 113 VAL B O 1
ATOM 2603 N N . LYS B 1 126 ? 21.062 -17.300 41.858 1.00 45.39 114 LYS B N 1
ATOM 2604 C CA . LYS B 1 126 ? 20.839 -18.721 42.136 1.00 46.03 114 LYS B CA 1
ATOM 2605 C C . LYS B 1 126 ? 20.427 -19.509 40.898 1.00 46.16 114 LYS B C 1
ATOM 2606 O O . LYS B 1 126 ? 20.704 -20.714 40.807 1.00 46.30 114 LYS B O 1
ATOM 2612 N N . VAL B 1 127 ? 19.703 -18.869 39.981 1.00 45.80 115 VAL B N 1
ATOM 2613 C CA . VAL B 1 127 ? 19.267 -19.561 38.755 1.00 45.90 115 VAL B CA 1
ATOM 2614 C C . VAL B 1 127 ? 20.352 -19.461 37.697 1.00 45.17 115 VAL B C 1
ATOM 2615 O O . VAL B 1 127 ? 20.457 -20.309 36.818 1.00 45.82 115 VAL B O 1
ATOM 2619 N N . LEU B 1 128 ? 21.163 -18.411 37.795 1.00 45.57 116 LEU B N 1
ATOM 2620 C CA . LEU B 1 128 ? 22.275 -18.142 36.857 1.00 45.68 116 LEU B CA 1
ATOM 2621 C C . LEU B 1 128 ? 23.647 -18.428 37.446 1.00 45.71 116 LEU B C 1
ATOM 2622 O O . LEU B 1 128 ? 24.667 -17.769 37.127 1.00 45.27 116 LEU B O 1
ATOM 2627 N N . GLU B 1 129 ? 23.700 -19.449 38.272 1.00 47.29 117 GLU B N 1
ATOM 2628 C CA . GLU B 1 129 ? 24.889 -19.692 39.064 1.00 48.69 117 GLU B CA 1
ATOM 2629 C C . GLU B 1 129 ? 26.109 -20.087 38.213 1.00 47.85 117 GLU B C 1
ATOM 2630 O O . GLU B 1 129 ? 27.243 -19.742 38.569 1.00 49.28 117 GLU B O 1
ATOM 2636 N N . ASP B 1 130 ? 25.879 -20.740 37.076 1.00 47.01 118 ASP B N 1
ATOM 2637 C CA . ASP B 1 130 ? 26.957 -21.150 36.174 1.00 46.93 118 ASP B CA 1
ATOM 2638 C C . ASP B 1 130 ? 27.263 -20.106 35.085 1.00 47.29 118 ASP B C 1
ATOM 2639 O O . ASP B 1 130 ? 28.065 -20.385 34.178 1.00 48.35 118 ASP B O 1
ATOM 2644 N N . TRP B 1 131 ? 26.658 -18.914 35.159 1.00 46.79 119 TRP B N 1
ATOM 2645 C CA . TRP B 1 131 ? 27.000 -17.835 34.223 1.00 45.62 119 TRP B CA 1
ATOM 2646 C C . TRP B 1 131 ? 28.124 -17.009 34.817 1.00 45.66 119 TRP B C 1
ATOM 2647 O O . TRP B 1 131 ? 28.229 -16.873 36.036 1.00 46.11 119 TRP B O 1
ATOM 2658 N N . ASP B 1 132 ? 28.950 -16.424 33.958 1.00 45.58 120 ASP B N 1
ATOM 2659 C CA . ASP B 1 132 ? 29.950 -15.459 34.396 1.00 44.43 120 ASP B CA 1
ATOM 2660 C C . ASP B 1 132 ? 29.238 -14.165 34.757 1.00 45.35 120 ASP B C 1
ATOM 2661 O O . ASP B 1 132 ? 28.242 -13.818 34.124 1.00 47.46 120 ASP B O 1
ATOM 2666 N N . VAL B 1 133 ? 29.755 -13.446 35.747 1.00 44.44 121 VAL B N 1
ATOM 2667 C CA . VAL B 1 133 ? 29.129 -12.215 36.194 1.00 45.10 121 VAL B CA 1
ATOM 2668 C C . VAL B 1 133 ? 30.208 -11.183 36.599 1.00 43.71 121 VAL B C 1
ATOM 2669 O O . VAL B 1 133 ? 31.125 -11.505 37.300 1.00 45.16 121 VAL B O 1
ATOM 2673 N N . GLU B 1 134 ? 30.065 -9.957 36.086 1.00 45.85 122 GLU B N 1
ATOM 2674 C CA . GLU B 1 134 ? 30.885 -8.787 36.422 1.00 45.33 122 GLU B CA 1
ATOM 2675 C C . GLU B 1 134 ? 29.996 -7.555 36.676 1.00 46.69 122 GLU B C 1
ATOM 2676 O O . GLU B 1 134 ? 28.801 -7.535 36.368 1.00 44.42 122 GLU B O 1
ATOM 2682 N N . ILE B 1 135 ? 30.565 -6.533 37.304 1.00 47.47 123 ILE B N 1
ATOM 2683 C CA . ILE B 1 135 ? 29.821 -5.302 37.510 1.00 46.68 123 ILE B CA 1
ATOM 2684 C C . ILE B 1 135 ? 30.609 -4.157 36.886 1.00 46.04 123 ILE B C 1
ATOM 2685 O O . ILE B 1 135 ? 31.841 -4.107 36.997 1.00 46.00 123 ILE B O 1
ATOM 2690 N N . VAL B 1 136 ? 29.889 -3.259 36.222 1.00 45.50 124 VAL B N 1
ATOM 2691 C CA . VAL B 1 136 ? 30.440 -2.024 35.703 1.00 46.11 124 VAL B CA 1
ATOM 2692 C C . VAL B 1 136 ? 29.675 -0.873 36.363 1.00 47.01 124 VAL B C 1
ATOM 2693 O O . VAL B 1 136 ? 28.431 -0.804 36.286 1.00 44.94 124 VAL B O 1
ATOM 2697 N N . GLU B 1 137 ? 30.418 -0.004 37.040 1.00 46.09 125 GLU B N 1
ATOM 2698 C CA . GLU B 1 137 ? 29.799 1.174 37.643 1.00 46.29 125 GLU B CA 1
ATOM 2699 C C . GLU B 1 137 ? 30.476 2.428 37.173 1.00 47.18 125 GLU B C 1
ATOM 2700 O O . GLU B 1 137 ? 31.708 2.460 36.950 1.00 44.25 125 GLU B O 1
ATOM 2706 N N . THR B 1 138 ? 29.654 3.469 37.024 1.00 45.39 126 THR B N 1
ATOM 2707 C CA . THR B 1 138 ? 30.107 4.762 36.538 1.00 44.94 126 THR B CA 1
ATOM 2708 C C . THR B 1 138 ? 29.648 5.886 37.438 1.00 45.45 126 THR B C 1
ATOM 2709 O O . THR B 1 138 ? 28.430 5.972 37.756 1.00 43.40 126 THR B O 1
ATOM 2713 N N . HIS B 1 139 ? 30.590 6.757 37.820 1.00 44.56 127 HIS B N 1
ATOM 2714 C CA . HIS B 1 139 ? 30.298 7.961 38.617 1.00 44.61 127 HIS B CA 1
ATOM 2715 C C . HIS B 1 139 ? 31.127 9.141 38.120 1.00 44.85 127 HIS B C 1
ATOM 2716 O O . HIS B 1 139 ? 32.108 8.996 37.378 1.00 44.71 127 HIS B O 1
ATOM 2723 N N . HIS B 1 140 ? 30.732 10.310 38.566 1.00 45.22 128 HIS B N 1
ATOM 2724 C CA . HIS B 1 140 ? 31.402 11.553 38.241 1.00 45.38 128 HIS B CA 1
ATOM 2725 C C . HIS B 1 140 ? 32.886 11.525 38.608 1.00 45.25 128 HIS B C 1
ATOM 2726 O O . HIS B 1 140 ? 33.297 10.800 39.488 1.00 44.84 128 HIS B O 1
ATOM 2733 N N . ARG B 1 141 ? 33.648 12.364 37.924 1.00 45.92 129 ARG B N 1
ATOM 2734 C CA . ARG B 1 141 ? 35.113 12.347 37.964 1.00 46.19 129 ARG B CA 1
ATOM 2735 C C . ARG B 1 141 ? 35.739 12.516 39.340 1.00 47.46 129 ARG B C 1
ATOM 2736 O O . ARG B 1 141 ? 36.861 12.013 39.556 1.00 50.20 129 ARG B O 1
ATOM 2744 N N . PHE B 1 142 ? 35.072 13.206 40.266 1.00 46.37 130 PHE B N 1
ATOM 2745 C CA . PHE B 1 142 ? 35.734 13.444 41.538 1.00 47.21 130 PHE B CA 1
ATOM 2746 C C . PHE B 1 142 ? 35.312 12.523 42.666 1.00 46.68 130 PHE B C 1
ATOM 2747 O O . PHE B 1 142 ? 35.708 12.750 43.795 1.00 46.99 130 PHE B O 1
ATOM 2755 N N . LYS B 1 143 ? 34.569 11.461 42.373 1.00 46.06 131 LYS B N 1
ATOM 2756 C CA . LYS B 1 143 ? 34.186 10.518 43.409 1.00 45.39 131 LYS B CA 1
ATOM 2757 C C . LYS B 1 143 ? 35.433 9.886 43.999 1.00 45.73 131 LYS B C 1
ATOM 2758 O O . LYS B 1 143 ? 36.247 9.300 43.295 1.00 47.52 131 LYS B O 1
ATOM 2764 N N . LYS B 1 144 ? 35.589 10.000 45.306 1.00 46.57 132 LYS B N 1
ATOM 2765 C CA . LYS B 1 144 ? 36.838 9.560 45.966 1.00 47.88 132 LYS B CA 1
ATOM 2766 C C . LYS B 1 144 ? 36.964 8.063 46.103 1.00 46.94 132 LYS B C 1
ATOM 2767 O O . LYS B 1 144 ? 38.064 7.526 46.047 1.00 46.81 132 LYS B O 1
ATOM 2773 N N . ASP B 1 145 ? 35.842 7.382 46.291 1.00 46.79 133 ASP B N 1
ATOM 2774 C CA . ASP B 1 145 ? 35.881 5.927 46.512 1.00 46.88 133 ASP B CA 1
ATOM 2775 C C . ASP B 1 145 ? 35.569 5.053 45.298 1.00 46.64 133 ASP B C 1
ATOM 2776 O O . ASP B 1 145 ? 34.575 5.266 44.594 1.00 46.56 133 ASP B O 1
ATOM 2781 N N . ALA B 1 146 ? 36.448 4.070 45.069 1.00 46.34 134 ALA B N 1
ATOM 2782 C CA . ALA B 1 146 ? 36.234 3.020 44.081 1.00 46.85 134 ALA B CA 1
ATOM 2783 C C . ALA B 1 146 ? 36.616 1.645 44.646 1.00 45.91 134 ALA B C 1
ATOM 2784 O O . ALA B 1 146 ? 37.616 1.522 45.229 1.00 47.13 134 ALA B O 1
ATOM 2786 N N . PRO B 1 147 ? 35.800 0.596 44.436 1.00 46.72 135 PRO B N 1
ATOM 2787 C CA . PRO B 1 147 ? 34.496 0.633 43.823 1.00 46.05 135 PRO B CA 1
ATOM 2788 C C . PRO B 1 147 ? 33.450 1.350 44.679 1.00 46.35 135 PRO B C 1
ATOM 2789 O O . PRO B 1 147 ? 33.611 1.494 45.856 1.00 47.25 135 PRO B O 1
ATOM 2793 N N . SER B 1 148 ? 32.383 1.818 44.044 1.00 46.24 136 SER B N 1
ATOM 2794 C CA . SER B 1 148 ? 31.290 2.475 44.760 1.00 45.93 136 SER B CA 1
ATOM 2795 C C . SER B 1 148 ? 30.666 1.538 45.831 1.00 46.86 136 SER B C 1
ATOM 2796 O O . SER B 1 148 ? 30.682 0.299 45.708 1.00 46.23 136 SER B O 1
ATOM 2799 N N . GLY B 1 149 ? 30.109 2.145 46.875 1.00 46.23 137 GLY B N 1
ATOM 2800 C CA . GLY B 1 149 ? 29.389 1.412 47.892 1.00 45.48 137 GLY B CA 1
ATOM 2801 C C . GLY B 1 149 ? 28.269 0.560 47.318 1.00 44.53 137 GLY B C 1
ATOM 2802 O O . GLY B 1 149 ? 28.013 -0.568 47.750 1.00 45.24 137 GLY B O 1
ATOM 2803 N N . THR B 1 150 ? 27.605 1.124 46.335 1.00 45.31 138 THR B N 1
ATOM 2804 C CA . THR B 1 150 ? 26.508 0.478 45.676 1.00 44.78 138 THR B CA 1
ATOM 2805 C C . THR B 1 150 ? 26.993 -0.791 44.922 1.00 46.47 138 THR B C 1
ATOM 2806 O O . THR B 1 150 ? 26.329 -1.829 44.963 1.00 46.99 138 THR B O 1
ATOM 2810 N N . ALA B 1 151 ? 28.149 -0.712 44.263 1.00 45.88 139 ALA B N 1
ATOM 2811 C CA . ALA B 1 151 ? 28.764 -1.884 43.612 1.00 45.42 139 ALA B CA 1
ATOM 2812 C C . ALA B 1 151 ? 29.067 -2.986 44.600 1.00 45.45 139 ALA B C 1
ATOM 2813 O O . ALA B 1 151 ? 28.782 -4.148 44.353 1.00 44.91 139 ALA B O 1
ATOM 2815 N N . ILE B 1 152 ? 29.612 -2.595 45.742 1.00 46.18 140 ILE B N 1
ATOM 2816 C CA . ILE B 1 152 ? 29.859 -3.495 46.851 1.00 45.48 140 ILE B CA 1
ATOM 2817 C C . ILE B 1 152 ? 28.527 -4.118 47.359 1.00 45.42 140 ILE B C 1
ATOM 2818 O O . ILE B 1 152 ? 28.443 -5.289 47.610 1.00 44.12 140 ILE B O 1
ATOM 2823 N N . LEU B 1 153 ? 27.506 -3.298 47.517 1.00 47.05 141 LEU B N 1
ATOM 2824 C CA . LEU B 1 153 ? 26.212 -3.766 47.955 1.00 47.54 141 LEU B CA 1
ATOM 2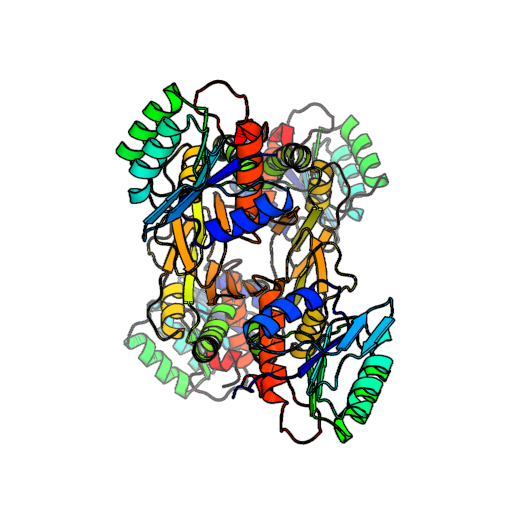825 C C . LEU B 1 153 ? 25.660 -4.819 46.991 1.00 46.32 141 LEU B C 1
ATOM 2826 O O . LEU B 1 153 ? 25.186 -5.865 47.400 1.00 46.51 141 LEU B O 1
ATOM 2831 N N . LEU B 1 154 ? 25.762 -4.546 45.695 1.00 46.19 142 LEU B N 1
ATOM 2832 C CA . LEU B 1 154 ? 25.274 -5.476 44.664 1.00 45.39 142 LEU B CA 1
ATOM 2833 C C . LEU B 1 154 ? 26.083 -6.758 44.639 1.00 45.08 142 LEU B C 1
ATOM 2834 O O . LEU B 1 154 ? 25.504 -7.833 44.487 1.00 46.21 142 LEU B O 1
ATOM 2839 N N . GLU B 1 155 ? 27.398 -6.660 44.817 1.00 45.54 143 GLU B N 1
ATOM 2840 C CA . GLU B 1 155 ? 28.256 -7.838 44.927 1.00 46.64 143 GLU B CA 1
ATOM 2841 C C . GLU B 1 155 ? 27.820 -8.720 46.109 1.00 46.72 143 GLU B C 1
ATOM 2842 O O . GLU B 1 155 ? 27.764 -9.936 45.984 1.00 46.88 143 GLU B O 1
ATOM 2848 N N . SER B 1 156 ? 27.484 -8.099 47.239 1.00 46.64 144 SER B N 1
ATOM 2849 C CA . SER B 1 156 ? 27.026 -8.874 48.404 1.00 47.08 144 SER B CA 1
ATOM 2850 C C . SER B 1 156 ? 25.695 -9.562 48.104 1.00 45.64 144 SER B C 1
ATOM 2851 O O . SER B 1 156 ? 25.511 -10.703 48.516 1.00 45.95 144 SER B O 1
ATOM 2854 N N . ALA B 1 157 ? 24.792 -8.897 47.376 1.00 45.66 145 ALA B N 1
ATOM 2855 C CA . ALA B 1 157 ? 23.508 -9.529 46.931 1.00 46.49 145 ALA B CA 1
ATOM 2856 C C . ALA B 1 157 ? 23.795 -10.766 46.058 1.00 46.12 145 ALA B C 1
ATOM 2857 O O . ALA B 1 157 ? 23.093 -11.773 46.135 1.00 46.27 145 ALA B O 1
ATOM 2859 N N . LEU B 1 158 ? 24.847 -10.684 45.246 1.00 45.63 146 LEU B N 1
ATOM 2860 C CA . LEU B 1 158 ? 25.244 -11.821 44.390 1.00 45.96 146 LEU B CA 1
ATOM 2861 C C . LEU B 1 158 ? 25.817 -12.967 45.190 1.00 45.43 146 LEU B C 1
ATOM 2862 O O . LEU B 1 158 ? 25.946 -14.077 44.683 1.00 46.21 146 LEU B O 1
ATOM 2867 N N . GLY B 1 159 ? 26.177 -12.709 46.436 1.00 45.77 147 GLY B N 1
ATOM 2868 C CA . GLY B 1 159 ? 26.665 -13.771 47.320 1.00 44.90 147 GLY B CA 1
ATOM 2869 C C . GLY B 1 159 ? 28.049 -14.302 47.001 1.00 45.71 147 GLY B C 1
ATOM 2870 O O . GLY B 1 159 ? 28.473 -15.357 47.484 1.00 45.51 147 GLY B O 1
ATOM 2871 N N . LYS B 1 160 ? 28.785 -13.558 46.200 1.00 46.85 148 LYS B N 1
ATOM 2872 C CA . LYS B 1 160 ? 30.139 -13.977 45.880 1.00 45.74 148 LYS B CA 1
ATOM 2873 C C . LYS B 1 160 ? 30.881 -12.770 45.362 1.00 45.29 148 LYS B C 1
ATOM 2874 O O . LYS B 1 160 ? 30.295 -11.746 45.007 1.00 46.26 148 LYS B O 1
ATOM 2880 N N . SER B 1 161 ? 32.181 -12.919 45.361 1.00 46.66 149 SER B N 1
ATOM 2881 C CA . SER B 1 161 ? 33.103 -11.928 44.852 1.00 48.14 149 SER B CA 1
ATOM 2882 C C . SER B 1 161 ? 33.065 -11.899 43.338 1.00 46.69 149 SER B C 1
ATOM 2883 O O . SER B 1 161 ? 33.198 -12.943 42.720 1.00 45.76 149 SER B O 1
ATOM 2886 N N . VAL B 1 162 ? 32.877 -10.712 42.757 1.00 46.66 150 VAL B N 1
ATOM 2887 C CA . VAL B 1 162 ? 32.863 -10.567 41.309 1.00 47.19 150 VAL B CA 1
ATOM 2888 C C . VAL B 1 162 ? 33.739 -9.383 40.911 1.00 47.23 150 VAL B C 1
ATOM 2889 O O . VAL B 1 162 ? 33.963 -8.473 41.725 1.00 47.92 150 VAL B O 1
ATOM 2893 N N . PRO B 1 163 ? 34.267 -9.405 39.674 1.00 47.92 151 PRO B N 1
ATOM 2894 C CA . PRO B 1 163 ? 35.031 -8.259 39.159 1.00 46.37 151 PRO B CA 1
ATOM 2895 C C . PRO B 1 163 ? 34.154 -7.006 39.112 1.00 45.18 151 PRO B C 1
ATOM 2896 O O . PRO B 1 163 ? 33.032 -7.092 38.664 1.00 44.97 151 PRO B O 1
ATOM 2900 N N . ILE B 1 164 ? 34.646 -5.899 39.667 1.00 45.25 152 ILE B N 1
ATOM 2901 C CA . ILE B 1 164 ? 34.001 -4.591 39.575 1.00 45.78 152 ILE B CA 1
ATOM 2902 C C . ILE B 1 164 ? 34.884 -3.595 38.815 1.00 45.46 152 ILE B C 1
ATOM 2903 O O . ILE B 1 164 ? 36.083 -3.473 39.113 1.00 44.72 152 ILE B O 1
ATOM 2908 N N . HIS B 1 165 ? 34.292 -2.921 37.817 1.00 45.45 153 HIS B N 1
ATOM 2909 C CA . HIS B 1 165 ? 35.015 -1.962 36.964 1.00 46.05 153 HIS B CA 1
ATOM 2910 C C . HIS B 1 165 ? 34.404 -0.613 37.235 1.00 45.47 153 HIS B C 1
ATOM 2911 O O . HIS B 1 165 ? 33.219 -0.462 37.103 1.00 45.59 153 HIS B O 1
ATOM 2918 N N . SER B 1 166 ? 35.244 0.350 37.590 1.00 45.66 154 SER B N 1
ATOM 2919 C CA . SER B 1 166 ? 34.815 1.654 38.037 1.00 44.97 154 SER B CA 1
ATOM 2920 C C . SER B 1 166 ? 35.238 2.779 37.092 1.00 44.58 154 SER B C 1
ATOM 2921 O O . SER B 1 166 ? 36.436 3.109 36.980 1.00 45.24 154 SER B O 1
ATOM 2924 N N . LEU B 1 167 ? 34.259 3.382 36.440 1.00 43.85 155 LEU B N 1
ATOM 2925 C CA . LEU B 1 167 ? 34.509 4.521 35.535 1.00 44.41 155 LEU B CA 1
ATOM 2926 C C . LEU B 1 167 ? 34.302 5.839 36.257 1.00 44.61 155 LEU B C 1
ATOM 2927 O O . LEU B 1 167 ? 33.330 5.992 36.991 1.00 44.20 155 LEU B O 1
ATOM 2932 N N . ARG B 1 168 ? 35.233 6.777 36.082 1.00 44.65 156 ARG B N 1
ATOM 2933 C CA . ARG B 1 168 ? 35.156 8.078 36.752 1.00 43.56 156 ARG B CA 1
ATOM 2934 C C . ARG B 1 168 ? 35.156 9.183 35.711 1.00 44.71 156 ARG B C 1
ATOM 2935 O O . ARG B 1 168 ? 36.206 9.671 35.301 1.00 43.04 156 ARG B O 1
ATOM 2943 N N . VAL B 1 169 ? 33.947 9.556 35.293 1.00 45.27 157 VAL B N 1
ATOM 2944 C CA . VAL B 1 169 ? 33.734 10.297 34.084 1.00 46.05 157 VAL B CA 1
ATOM 2945 C C . VAL B 1 169 ? 32.707 11.405 34.269 1.00 44.60 157 VAL B C 1
ATOM 2946 O O . VAL B 1 169 ? 31.611 11.136 34.733 1.00 44.77 157 VAL B O 1
ATOM 2950 N N . GLY B 1 170 ? 33.083 12.622 33.889 1.00 44.46 158 GLY B N 1
ATOM 2951 C CA . GLY B 1 170 ? 32.188 13.761 33.792 1.00 44.67 158 GLY B CA 1
ATOM 2952 C C . GLY B 1 170 ? 31.401 13.998 35.064 1.00 45.24 158 GLY B C 1
ATOM 2953 O O . GLY B 1 170 ? 31.965 14.002 36.157 1.00 45.47 158 GLY B O 1
ATOM 2954 N N . GLY B 1 171 ? 30.096 14.178 34.923 1.00 45.56 159 GLY B N 1
ATOM 2955 C CA . GLY B 1 171 ? 29.211 14.456 36.049 1.00 45.69 159 GLY B CA 1
ATOM 2956 C C . GLY B 1 171 ? 28.179 13.377 36.284 1.00 45.66 159 GLY B C 1
ATOM 2957 O O . GLY B 1 171 ? 27.128 13.661 36.841 1.00 44.82 159 GLY B O 1
ATOM 2958 N N . VAL B 1 172 ? 28.491 12.133 35.898 1.00 46.36 160 VAL B N 1
ATOM 2959 C CA . VAL B 1 172 ? 27.531 11.013 36.041 1.00 45.00 160 VAL B CA 1
ATOM 2960 C C . VAL B 1 172 ? 27.105 10.851 37.511 1.00 46.05 160 VAL B C 1
ATOM 2961 O O . VAL B 1 172 ? 27.973 10.630 38.372 1.00 46.65 160 VAL B O 1
ATOM 2965 N N . PRO B 1 173 ? 25.804 11.062 37.821 1.00 44.55 161 PRO B N 1
ATOM 2966 C CA . PRO B 1 173 ? 25.313 10.815 39.181 1.00 45.28 161 PRO B CA 1
ATOM 2967 C C . PRO B 1 173 ? 25.552 9.414 39.779 1.00 45.52 161 PRO B C 1
ATOM 2968 O O . PRO B 1 173 ? 25.856 9.303 40.961 1.00 45.23 161 PRO B O 1
ATOM 2972 N N . GLY B 1 174 ? 25.411 8.374 38.966 1.00 45.19 162 GLY B N 1
ATOM 2973 C CA . GLY B 1 174 ? 25.608 7.012 39.405 1.00 44.64 162 GLY B CA 1
ATOM 2974 C C . GLY B 1 174 ? 24.887 5.999 38.544 1.00 44.56 162 GLY B C 1
ATOM 2975 O O . GLY B 1 174 ? 23.667 5.945 38.586 1.00 44.84 162 GLY B O 1
ATOM 2976 N N . ASP B 1 175 ? 25.638 5.238 37.746 1.00 45.33 163 ASP B N 1
ATOM 2977 C CA . ASP B 1 175 ? 25.108 4.080 36.986 1.00 45.80 163 ASP B CA 1
ATOM 2978 C C . ASP B 1 175 ? 25.790 2.803 37.462 1.00 46.33 163 ASP B C 1
ATOM 2979 O O . ASP B 1 175 ? 26.978 2.827 37.783 1.00 43.80 163 ASP B O 1
ATOM 2984 N N . HIS B 1 176 ? 25.002 1.720 37.523 1.00 44.95 164 HIS B N 1
ATOM 2985 C CA . HIS B 1 176 ? 25.500 0.370 37.804 1.00 45.21 164 HIS B CA 1
ATOM 2986 C C . HIS B 1 176 ? 24.932 -0.647 36.838 1.00 44.94 164 HIS B C 1
ATOM 2987 O O . HIS B 1 176 ? 23.734 -0.634 36.549 1.00 46.07 164 HIS B O 1
ATOM 2994 N N . VAL B 1 177 ? 25.798 -1.528 36.343 1.00 44.13 165 VAL B N 1
ATOM 2995 C CA . VAL B 1 177 ? 25.386 -2.587 35.428 1.00 46.18 165 VAL B CA 1
ATOM 2996 C C . VAL B 1 177 ? 25.894 -3.900 35.947 1.00 45.58 165 VAL B C 1
ATOM 2997 O O . VAL B 1 177 ? 27.094 -4.024 36.228 1.00 46.32 165 VAL B O 1
ATOM 3001 N N . VAL B 1 178 ? 24.990 -4.861 36.091 1.00 44.68 166 VAL B N 1
ATOM 3002 C CA . VAL B 1 178 ? 25.370 -6.244 36.352 1.00 45.93 166 VAL B CA 1
ATOM 3003 C C . VAL B 1 178 ? 25.267 -7.042 35.050 1.00 46.57 166 VAL B C 1
ATOM 3004 O O . VAL B 1 178 ? 24.189 -7.172 34.496 1.00 44.83 166 VAL B O 1
ATOM 3008 N N . VAL B 1 179 ? 26.401 -7.593 34.608 1.00 45.85 167 VAL B N 1
ATOM 3009 C CA . VAL B 1 179 ? 26.491 -8.356 33.372 1.00 46.86 167 VAL B CA 1
ATOM 3010 C C . VAL B 1 179 ? 26.619 -9.847 33.678 1.00 45.87 167 VAL B C 1
ATOM 3011 O O . VAL B 1 179 ? 27.601 -10.265 34.307 1.00 45.21 167 VAL B O 1
ATOM 3015 N N . PHE B 1 180 ? 25.621 -10.625 33.242 1.00 45.60 168 PHE B N 1
ATOM 3016 C CA . PHE B 1 180 ? 25.649 -12.099 33.287 1.00 45.36 168 PHE B CA 1
ATOM 3017 C C . PHE B 1 180 ? 25.902 -12.641 31.876 1.00 45.62 168 PHE B C 1
ATOM 3018 O O . PHE B 1 180 ? 25.223 -12.223 30.915 1.00 45.23 168 PHE B O 1
ATOM 3026 N N . GLY B 1 181 ? 26.819 -13.599 31.755 1.00 44.90 169 GLY B N 1
ATOM 3027 C CA . GLY B 1 181 ? 27.085 -14.207 30.472 1.00 44.91 169 GLY B CA 1
ATOM 3028 C C . GLY B 1 181 ? 27.232 -15.712 30.450 1.00 44.85 169 GLY B C 1
ATOM 3029 O O . GLY B 1 181 ? 27.860 -16.316 31.317 1.00 44.07 169 GLY B O 1
ATOM 3030 N N . ASN B 1 182 ? 26.651 -16.318 29.424 1.00 45.53 170 ASN B N 1
ATOM 3031 C CA . ASN B 1 182 ? 27.028 -17.678 29.026 1.00 46.10 170 ASN B CA 1
ATOM 3032 C C . ASN B 1 182 ? 27.510 -17.706 27.556 1.00 46.06 170 ASN B C 1
ATOM 3033 O O . ASN B 1 182 ? 27.550 -16.700 26.844 1.00 45.72 170 ASN B O 1
ATOM 3038 N N . ILE B 1 183 ? 27.845 -18.888 27.085 1.00 46.29 171 ILE B N 1
ATOM 3039 C CA . ILE B 1 183 ? 28.352 -19.027 25.732 1.00 46.68 171 ILE B CA 1
ATOM 3040 C C . ILE B 1 183 ? 27.382 -18.522 24.639 1.00 45.77 171 ILE B C 1
ATOM 3041 O O . ILE B 1 183 ? 27.822 -17.994 23.621 1.00 44.89 171 ILE B O 1
ATOM 3046 N N . GLY B 1 184 ? 26.077 -18.675 24.842 1.00 45.27 172 GLY B N 1
ATOM 3047 C CA . GLY B 1 184 ? 25.105 -18.285 23.821 1.00 44.78 172 GLY B CA 1
ATOM 3048 C C . GLY B 1 184 ? 24.400 -16.963 24.019 1.00 43.78 172 GLY B C 1
ATOM 3049 O O . GLY B 1 184 ? 23.728 -16.512 23.114 1.00 42.65 172 GLY B O 1
ATOM 3050 N N . GLU B 1 185 ? 24.516 -16.352 25.201 1.00 43.85 173 GLU B N 1
ATOM 3051 C CA . GLU B 1 185 ? 23.686 -15.184 25.559 1.00 44.23 173 GLU B CA 1
ATOM 3052 C C . GLU B 1 185 ? 24.283 -14.359 26.688 1.00 44.74 173 GLU B C 1
ATOM 3053 O O . GLU B 1 185 ? 25.142 -14.822 27.432 1.00 43.67 173 GLU B O 1
ATOM 3059 N N . THR B 1 186 ? 23.779 -13.131 26.811 1.00 45.06 174 THR B N 1
ATOM 3060 C CA . THR B 1 186 ? 24.113 -12.238 27.917 1.00 45.39 174 THR B CA 1
ATOM 3061 C C . THR B 1 186 ? 22.849 -11.547 28.427 1.00 45.20 174 THR B C 1
ATOM 3062 O O . THR B 1 186 ? 21.913 -11.312 27.663 1.00 44.39 174 THR B O 1
ATOM 3066 N N . ILE B 1 187 ? 22.877 -11.227 29.721 1.00 45.30 175 ILE B N 1
ATOM 3067 C CA . ILE B 1 187 ? 21.874 -10.432 30.400 1.00 44.99 175 ILE B CA 1
ATOM 3068 C C . ILE B 1 187 ? 22.585 -9.274 31.080 1.00 45.75 175 ILE B C 1
ATOM 3069 O O . ILE B 1 187 ? 23.636 -9.472 31.727 1.00 46.08 175 ILE B O 1
ATOM 3074 N N . GLU B 1 188 ? 22.047 -8.068 30.898 1.00 45.59 176 GLU B N 1
ATOM 3075 C CA . GLU B 1 188 ? 22.494 -6.884 31.627 1.00 46.43 176 GLU B CA 1
ATOM 3076 C C . GLU B 1 188 ? 21.347 -6.308 32.411 1.00 45.84 176 GLU B C 1
ATOM 3077 O O . GLU B 1 188 ? 20.237 -6.154 31.885 1.00 44.47 176 GLU B O 1
ATOM 3083 N N . ILE B 1 189 ? 21.629 -6.014 33.684 1.00 47.12 177 ILE B N 1
ATOM 3084 C CA . ILE B 1 189 ? 20.665 -5.381 34.598 1.00 46.79 177 ILE B CA 1
ATOM 3085 C C . ILE B 1 189 ? 21.312 -4.063 34.955 1.00 45.91 177 ILE B C 1
ATOM 3086 O O . ILE B 1 189 ? 22.369 -4.029 35.568 1.00 45.64 177 ILE B O 1
ATOM 3091 N N . LYS B 1 190 ? 20.702 -2.979 34.479 1.00 46.33 178 LYS B N 1
ATOM 3092 C CA . LYS B 1 190 ? 21.249 -1.627 34.603 1.00 47.98 178 LYS B CA 1
ATOM 3093 C C . LYS B 1 190 ? 20.376 -0.714 35.440 1.00 46.29 178 LYS B C 1
ATOM 3094 O O . LYS B 1 190 ? 19.139 -0.700 35.284 1.00 48.12 178 LYS B O 1
ATOM 3100 N N . HIS B 1 191 ? 21.007 0.045 36.324 1.00 45.94 179 HIS B N 1
ATOM 3101 C CA . HIS B 1 191 ? 20.318 1.102 37.040 1.00 45.82 179 HIS B CA 1
ATOM 3102 C C . HIS B 1 191 ? 21.023 2.432 36.767 1.00 44.96 179 HIS B C 1
ATOM 3103 O O . HIS B 1 191 ? 22.242 2.501 36.729 1.00 42.84 179 HIS B O 1
ATOM 3110 N N . ARG B 1 192 ? 20.218 3.476 36.575 1.00 45.23 180 ARG B N 1
ATOM 3111 C CA . ARG B 1 192 ? 20.727 4.818 36.453 1.00 45.49 180 ARG B CA 1
ATOM 3112 C C . ARG B 1 192 ? 20.023 5.735 37.456 1.00 44.21 180 ARG B C 1
ATOM 3113 O O . ARG B 1 192 ? 18.808 5.814 37.474 1.00 43.09 180 ARG B O 1
ATOM 3121 N N . ALA B 1 193 ? 20.794 6.439 38.273 1.00 44.88 181 ALA B N 1
ATOM 3122 C CA . ALA B 1 193 ? 20.280 7.573 39.019 1.00 44.31 181 ALA B CA 1
ATOM 3123 C C . ALA B 1 193 ? 20.269 8.785 38.101 1.00 45.51 181 ALA B C 1
ATOM 3124 O O . ALA B 1 193 ? 21.283 9.223 37.643 1.00 45.54 181 ALA B O 1
ATOM 3126 N N . ILE B 1 194 ? 19.092 9.348 37.835 1.00 45.95 182 ILE B N 1
ATOM 3127 C CA . ILE B 1 194 ? 19.013 10.513 36.951 1.00 44.50 182 ILE B CA 1
ATOM 3128 C C . ILE B 1 194 ? 19.661 11.769 37.537 1.00 44.92 182 ILE B C 1
ATOM 3129 O O . ILE B 1 194 ? 20.310 12.481 36.824 1.00 46.01 182 ILE B O 1
ATOM 3134 N N . SER B 1 195 ? 19.541 12.034 38.822 1.00 45.26 183 SER B N 1
ATOM 3135 C CA . SER B 1 195 ? 20.309 13.088 39.489 1.00 45.23 183 SER B CA 1
ATOM 3136 C C . SER B 1 195 ? 20.537 12.695 40.933 1.00 46.38 183 SER B C 1
ATOM 3137 O O . SER B 1 195 ? 19.962 11.716 41.398 1.00 46.91 183 SER B O 1
ATOM 3140 N N . ARG B 1 196 ? 21.414 13.444 41.608 1.00 46.66 184 ARG B N 1
ATOM 3141 C CA . ARG B 1 196 ? 21.681 13.292 43.039 1.00 48.25 184 ARG B CA 1
ATOM 3142 C C . ARG B 1 196 ? 20.444 13.534 43.875 1.00 45.94 184 ARG B C 1
ATOM 3143 O O . ARG B 1 196 ? 20.383 13.108 44.997 1.00 46.97 184 ARG B O 1
ATOM 3151 N N . THR B 1 197 ? 19.474 14.271 43.356 1.00 45.90 185 THR B N 1
ATOM 3152 C CA . THR B 1 197 ? 18.298 14.563 44.126 1.00 46.56 185 THR B CA 1
ATOM 3153 C C . THR B 1 197 ? 17.605 13.306 44.587 1.00 46.27 185 THR B C 1
ATOM 3154 O O . THR B 1 197 ? 17.007 13.324 45.654 1.00 45.93 185 THR B O 1
ATOM 3158 N N . VAL B 1 198 ? 17.688 12.216 43.806 1.00 46.20 186 VAL B N 1
ATOM 3159 C CA . VAL B 1 198 ? 17.006 10.965 44.161 1.00 46.23 186 VAL B CA 1
ATOM 3160 C C . VAL B 1 198 ? 17.519 10.394 45.489 1.00 45.66 186 VAL B C 1
ATOM 3161 O O . VAL B 1 198 ? 16.747 9.811 46.249 1.00 46.39 186 VAL B O 1
ATOM 3165 N N . PHE B 1 199 ? 18.792 10.607 45.803 1.00 44.51 187 PHE B N 1
ATOM 3166 C CA . PHE B 1 199 ? 19.335 10.124 47.069 1.00 45.29 187 PHE B CA 1
ATOM 3167 C C . PHE B 1 199 ? 18.885 11.002 48.228 1.00 45.81 187 PHE B C 1
ATOM 3168 O O . PHE B 1 199 ? 18.632 10.509 49.312 1.00 46.89 187 PHE B O 1
ATOM 3176 N N . ALA B 1 200 ? 18.787 12.307 47.993 1.00 46.34 188 ALA B N 1
ATOM 3177 C CA . ALA B 1 200 ? 18.319 13.258 49.005 1.00 45.70 188 ALA B CA 1
ATOM 3178 C C . ALA B 1 200 ? 16.835 13.044 49.315 1.00 45.58 188 ALA B C 1
ATOM 3179 O O . ALA B 1 200 ? 16.416 13.156 50.457 1.00 46.06 188 ALA B O 1
ATOM 3181 N N . ILE B 1 201 ? 16.045 12.701 48.311 1.00 46.30 189 ILE B N 1
ATOM 3182 C CA . ILE B 1 201 ? 14.654 12.298 48.543 1.00 45.51 189 ILE B CA 1
ATOM 3183 C C . ILE B 1 201 ? 14.521 10.979 49.339 1.00 45.30 189 ILE B C 1
ATOM 3184 O O . ILE B 1 201 ? 13.646 10.868 50.199 1.00 45.55 189 ILE B O 1
ATOM 3189 N N . GLY B 1 202 ? 15.385 9.999 49.063 1.00 45.16 190 GLY B N 1
ATOM 3190 C CA . GLY B 1 202 ? 15.441 8.768 49.855 1.00 44.51 190 GLY B CA 1
ATOM 3191 C C . GLY B 1 202 ? 15.778 9.048 51.289 1.00 44.53 190 GLY B C 1
ATOM 3192 O O . GLY B 1 202 ? 15.180 8.466 52.191 1.00 44.49 190 GLY B O 1
ATOM 3193 N N . ALA B 1 203 ? 16.738 9.949 51.492 1.00 44.80 191 ALA B N 1
ATOM 3194 C CA . ALA B 1 203 ? 17.155 10.382 52.825 1.00 45.12 191 ALA B CA 1
ATOM 3195 C C . ALA B 1 203 ? 16.018 11.062 53.591 1.00 44.23 191 ALA B C 1
ATOM 3196 O O . ALA B 1 203 ? 15.868 10.860 54.784 1.00 44.61 191 ALA B O 1
ATOM 3198 N N . LEU B 1 204 ? 15.226 11.860 52.904 1.00 44.97 192 LEU B N 1
ATOM 3199 C CA . LEU B 1 204 ? 14.051 12.472 53.509 1.00 44.95 192 LEU B CA 1
ATOM 3200 C C . LEU B 1 204 ? 13.037 11.409 53.898 1.00 45.03 192 LEU B C 1
ATOM 3201 O O . LEU B 1 204 ? 12.475 11.473 54.977 1.00 44.16 192 LEU B O 1
ATOM 3206 N N . LYS B 1 205 ? 12.811 10.423 53.032 1.00 45.20 193 LYS B N 1
ATOM 3207 C CA . LYS B 1 205 ? 11.889 9.324 53.371 1.00 46.26 193 LYS B CA 1
ATOM 3208 C C . LYS B 1 205 ? 12.350 8.621 54.620 1.00 45.16 193 LYS B C 1
ATOM 3209 O O . LYS B 1 205 ? 11.526 8.304 55.478 1.00 45.12 193 LYS B O 1
ATOM 3215 N N . ALA B 1 206 ? 13.656 8.382 54.707 1.00 44.27 194 ALA B N 1
ATOM 3216 C CA . ALA B 1 206 ? 14.238 7.679 55.834 1.00 45.07 194 ALA B CA 1
ATOM 3217 C C . ALA B 1 206 ? 14.162 8.484 57.110 1.00 44.87 194 ALA B C 1
ATOM 3218 O O . ALA B 1 206 ? 13.833 7.924 58.138 1.00 45.11 194 ALA B O 1
ATOM 3220 N N . ALA B 1 207 ? 14.423 9.794 57.029 1.00 45.10 195 ALA B N 1
ATOM 3221 C CA . ALA B 1 207 ? 14.268 10.729 58.161 1.00 45.47 195 ALA B CA 1
ATOM 3222 C C . ALA B 1 207 ? 12.831 10.722 58.682 1.00 43.93 195 ALA B C 1
ATOM 3223 O O . ALA B 1 207 ? 12.615 10.656 59.860 1.00 43.57 195 ALA B O 1
ATOM 3225 N N . GLU B 1 208 ? 11.867 10.774 57.795 1.00 43.48 196 GLU B N 1
ATOM 3226 C CA . GLU B 1 208 ? 10.461 10.838 58.222 1.00 45.73 196 GLU B CA 1
ATOM 3227 C C . GLU B 1 208 ? 10.025 9.533 58.864 1.00 45.02 196 GLU B C 1
ATOM 3228 O O . GLU B 1 208 ? 9.311 9.532 59.851 1.00 44.27 196 GLU B O 1
ATOM 3234 N N . PHE B 1 209 ? 10.526 8.427 58.320 1.00 46.09 197 PHE B N 1
ATOM 3235 C CA . PHE B 1 209 ? 10.330 7.079 58.890 1.00 45.04 197 PHE B CA 1
ATOM 3236 C C . PHE B 1 209 ? 10.851 7.000 60.326 1.00 44.23 197 PHE B C 1
ATOM 3237 O O . PHE B 1 209 ? 10.161 6.527 61.204 1.00 44.41 197 PHE B O 1
ATOM 3245 N N . LEU B 1 210 ? 12.065 7.490 60.549 1.00 45.08 198 LEU B N 1
ATOM 3246 C CA . LEU B 1 210 ? 12.738 7.402 61.853 1.00 45.51 198 LEU B CA 1
ATOM 3247 C C . LEU B 1 210 ? 12.130 8.176 62.979 1.00 45.96 198 LEU B C 1
ATOM 3248 O O . LEU B 1 210 ? 12.230 7.750 64.131 1.00 44.70 198 LEU B O 1
ATOM 3253 N N . VAL B 1 211 ? 11.538 9.334 62.670 1.00 46.95 199 VAL B N 1
ATOM 3254 C CA . VAL B 1 211 ? 11.008 10.205 63.719 1.00 47.06 199 VAL B CA 1
ATOM 3255 C C . VAL B 1 211 ? 9.860 9.483 64.440 1.00 46.11 199 VAL B C 1
ATOM 3256 O O . VAL B 1 211 ? 8.932 8.955 63.810 1.00 46.57 199 VAL B O 1
ATOM 3260 N N . GLY B 1 212 ? 10.013 9.374 65.761 1.00 46.25 200 GLY B N 1
ATOM 3261 C CA . GLY B 1 212 ? 9.062 8.650 66.616 1.00 46.57 200 GLY B CA 1
ATOM 3262 C C . GLY B 1 212 ? 9.294 7.159 66.748 1.00 46.70 200 GLY B C 1
ATOM 3263 O O . GLY B 1 212 ? 8.582 6.511 67.507 1.00 47.83 200 GLY B O 1
ATOM 3264 N N . LYS B 1 213 ? 10.285 6.604 66.039 1.00 47.40 201 LYS B N 1
ATOM 3265 C CA . LYS B 1 213 ? 10.550 5.165 66.123 1.00 46.20 201 LYS B CA 1
ATOM 3266 C C . LYS B 1 213 ? 11.333 4.887 67.380 1.00 45.72 201 LYS B C 1
ATOM 3267 O O . LYS B 1 213 ? 11.980 5.776 67.912 1.00 45.52 201 LYS B O 1
ATOM 3273 N N . ASP B 1 214 ? 11.258 3.645 67.854 1.00 46.91 202 ASP B N 1
ATOM 3274 C CA . ASP B 1 214 ? 12.115 3.206 68.958 1.00 45.96 202 ASP B CA 1
ATOM 3275 C C . ASP B 1 214 ? 13.537 3.064 68.418 1.00 45.71 202 ASP B C 1
ATOM 3276 O O . ASP B 1 214 ? 13.719 2.899 67.207 1.00 45.36 202 ASP B O 1
ATOM 3281 N N . PRO B 1 215 ? 14.537 3.141 69.312 1.00 44.84 203 PRO B N 1
ATOM 3282 C CA . PRO B 1 215 ? 15.933 2.890 68.947 1.00 45.61 203 PRO B CA 1
ATOM 3283 C C . PRO B 1 215 ? 16.170 1.573 68.235 1.00 44.93 203 PRO B C 1
ATOM 3284 O O . PRO B 1 215 ? 15.461 0.615 68.487 1.00 45.85 203 PRO B O 1
ATOM 3288 N N . GLY B 1 216 ? 17.153 1.558 67.344 1.00 45.51 204 GLY B N 1
ATOM 3289 C CA . GLY B 1 216 ? 17.615 0.354 66.681 1.00 45.25 204 GLY B CA 1
ATOM 3290 C C . GLY B 1 216 ? 18.050 0.698 65.298 1.00 44.86 204 GLY B C 1
ATOM 3291 O O . GLY B 1 216 ? 17.885 1.826 64.872 1.00 44.35 204 GLY B O 1
ATOM 3292 N N . MET B 1 217 ? 18.590 -0.297 64.604 1.00 45.30 205 MET B N 1
ATOM 3293 C CA . MET B 1 217 ? 18.968 -0.203 63.221 1.00 46.47 205 MET B CA 1
ATOM 3294 C C . MET B 1 217 ? 17.778 -0.591 62.377 1.00 46.86 205 MET B C 1
ATOM 3295 O O . MET B 1 217 ? 17.173 -1.627 62.614 1.00 47.44 205 MET B O 1
ATOM 3300 N N . TYR B 1 218 ? 17.447 0.236 61.396 1.00 46.07 206 TYR B N 1
ATOM 3301 C CA . TYR B 1 218 ? 16.407 -0.093 60.447 1.00 46.00 206 TYR B CA 1
ATOM 3302 C C . TYR B 1 218 ? 17.022 -0.082 59.071 1.00 45.53 206 TYR B C 1
ATOM 3303 O O . TYR B 1 218 ? 17.845 0.763 58.785 1.00 45.49 206 TYR B O 1
ATOM 3312 N N . SER B 1 219 ? 16.625 -1.036 58.240 1.00 45.06 207 SER B N 1
ATOM 3313 C CA . SER B 1 219 ? 17.056 -1.112 56.850 1.00 46.07 207 SER B CA 1
ATOM 3314 C C . SER B 1 219 ? 16.286 -0.095 56.001 1.00 45.23 207 SER B C 1
ATOM 3315 O O . SER B 1 219 ? 15.094 0.112 56.227 1.00 46.39 207 SER B O 1
ATOM 3318 N N . PHE B 1 220 ? 16.933 0.496 54.996 1.00 45.54 208 PHE B N 1
ATOM 3319 C CA . PHE B 1 220 ? 16.214 1.302 54.040 1.00 45.39 208 PHE B CA 1
ATOM 3320 C C . PHE B 1 220 ? 15.114 0.498 53.321 1.00 45.82 208 PHE B C 1
ATOM 3321 O O . PHE B 1 220 ? 14.072 1.053 52.981 1.00 44.44 208 PHE B O 1
ATOM 3329 N N . GLU B 1 221 ? 15.328 -0.802 53.119 1.00 46.46 209 GLU B N 1
ATOM 3330 C CA . GLU B 1 221 ? 14.262 -1.691 52.594 1.00 47.89 209 GLU B CA 1
ATOM 3331 C C . GLU B 1 221 ? 13.006 -1.622 53.444 1.00 46.73 209 GLU B C 1
ATOM 3332 O O . GLU B 1 221 ? 11.917 -1.583 52.925 1.00 48.03 209 GLU B O 1
ATOM 3338 N N . GLU B 1 222 ? 13.146 -1.588 54.759 1.00 46.76 210 GLU B N 1
ATOM 3339 C CA . GLU B 1 222 ? 11.978 -1.396 55.619 1.00 47.63 210 GLU B CA 1
ATOM 3340 C C . GLU B 1 222 ? 11.372 -0.024 55.469 1.00 47.22 210 GLU B C 1
ATOM 3341 O O . GLU B 1 222 ? 10.144 0.160 55.580 1.00 48.21 210 GLU B O 1
ATOM 3347 N N . VAL B 1 223 ? 12.225 0.968 55.312 1.00 47.24 211 VAL B N 1
ATOM 3348 C CA . VAL B 1 223 ? 11.728 2.303 55.083 1.00 46.68 211 VAL B CA 1
ATOM 3349 C C . VAL B 1 223 ? 10.827 2.259 53.876 1.00 46.22 211 VAL B C 1
ATOM 3350 O O . VAL B 1 223 ? 9.782 2.854 53.887 1.00 47.01 211 VAL B O 1
ATOM 3354 N N . ILE B 1 224 ? 11.238 1.567 52.815 1.00 47.53 212 ILE B N 1
ATOM 3355 C CA . ILE B 1 224 ? 10.473 1.622 51.560 1.00 48.43 212 ILE B CA 1
ATOM 3356 C C . ILE B 1 224 ? 9.428 0.523 51.314 1.00 49.96 212 ILE B C 1
ATOM 3357 O O . ILE B 1 224 ? 8.489 0.790 50.587 1.00 50.93 212 ILE B O 1
ATOM 3362 N N . PHE B 1 225 ? 9.558 -0.682 51.878 1.00 53.05 213 PHE B N 1
ATOM 3363 C CA . PHE B 1 225 ? 8.610 -1.794 51.574 1.00 53.45 213 PHE B CA 1
ATOM 3364 C C . PHE B 1 225 ? 7.581 -2.163 52.668 1.00 53.27 213 PHE B C 1
ATOM 3365 O O . PHE B 1 225 ? 7.819 -2.012 53.873 1.00 54.54 213 PHE B O 1
ATOM 3373 N N . MET C 1 13 ? 26.930 -38.648 30.382 1.00 47.52 1 MET C N 1
ATOM 3374 C CA . MET C 1 13 ? 25.675 -39.263 29.853 1.00 47.51 1 MET C CA 1
ATOM 3375 C C . MET C 1 13 ? 25.854 -39.790 28.426 1.00 46.35 1 MET C C 1
ATOM 3376 O O . MET C 1 13 ? 26.696 -39.309 27.666 1.00 46.19 1 MET C O 1
ATOM 3381 N N . LYS C 1 14 ? 25.066 -40.805 28.087 1.00 46.11 2 LYS C N 1
ATOM 3382 C CA . LYS C 1 14 ? 24.901 -41.250 26.704 1.00 46.12 2 LYS C CA 1
ATOM 3383 C C . LYS C 1 14 ? 23.649 -40.579 26.189 1.00 45.86 2 LYS C C 1
ATOM 3384 O O . LYS C 1 14 ? 22.634 -40.535 26.891 1.00 46.37 2 LYS C O 1
ATOM 3390 N N . TYR C 1 15 ? 23.713 -40.039 24.978 1.00 46.05 3 TYR C N 1
ATOM 3391 C CA . TYR C 1 15 ? 22.576 -39.310 24.438 1.00 46.11 3 TYR C CA 1
ATOM 3392 C C . TYR C 1 15 ? 22.383 -39.562 22.935 1.00 45.63 3 TYR C C 1
ATOM 3393 O O . TYR C 1 15 ? 23.296 -39.990 22.228 1.00 45.06 3 TYR C O 1
ATOM 3402 N N . GLY C 1 16 ? 21.168 -39.304 22.474 1.00 46.18 4 GLY C N 1
ATOM 3403 C CA . GLY C 1 16 ? 20.852 -39.350 21.060 1.00 46.05 4 GLY C CA 1
ATOM 3404 C C . GLY C 1 16 ? 20.455 -37.975 20.575 1.00 46.27 4 GLY C C 1
ATOM 3405 O O . GLY C 1 16 ? 20.080 -37.108 21.367 1.00 46.85 4 GLY C O 1
ATOM 3406 N N . ILE C 1 17 ? 20.555 -37.771 19.267 1.00 46.76 5 ILE C N 1
ATOM 3407 C CA . ILE C 1 17 ? 20.032 -36.563 18.634 1.00 46.53 5 ILE C CA 1
ATOM 3408 C C . ILE C 1 17 ? 19.153 -36.949 17.446 1.00 45.81 5 ILE C C 1
ATOM 3409 O O . ILE C 1 17 ? 19.599 -37.644 16.531 1.00 45.57 5 ILE C O 1
ATOM 3414 N N . VAL C 1 18 ? 17.898 -36.511 17.486 1.00 46.12 6 VAL C N 1
ATOM 3415 C CA . VAL C 1 18 ? 17.036 -36.512 16.312 1.00 46.36 6 VAL C CA 1
ATOM 3416 C C . VAL C 1 18 ? 17.220 -35.132 15.670 1.00 46.54 6 VAL C C 1
ATOM 3417 O O . VAL C 1 18 ? 17.078 -34.091 16.335 1.00 45.69 6 VAL C O 1
ATOM 3421 N N . GLY C 1 19 ? 17.601 -35.141 14.397 1.00 45.94 7 GLY C N 1
ATOM 3422 C CA . GLY C 1 19 ? 18.022 -33.928 13.706 1.00 46.44 7 GLY C CA 1
ATOM 3423 C C . GLY C 1 19 ? 19.512 -33.667 13.843 1.00 46.03 7 GLY C C 1
ATOM 3424 O O . GLY C 1 19 ? 19.945 -32.514 13.822 1.00 46.58 7 GLY C O 1
ATOM 3425 N N . TYR C 1 20 ? 20.308 -34.730 13.951 1.00 45.58 8 TYR C N 1
ATOM 3426 C CA . TYR C 1 20 ? 21.729 -34.576 14.287 1.00 45.71 8 TYR C CA 1
ATOM 3427 C C . TYR C 1 20 ? 22.488 -33.789 13.220 1.00 45.98 8 TYR C C 1
ATOM 3428 O O . TYR C 1 20 ? 23.449 -33.082 13.533 1.00 46.60 8 TYR C O 1
ATOM 3437 N N . SER C 1 21 ? 22.031 -33.897 11.974 1.00 45.74 9 SER C N 1
ATOM 3438 C CA . SER C 1 21 ? 22.692 -33.276 10.820 1.00 45.39 9 SER C CA 1
ATOM 3439 C C . SER C 1 21 ? 22.302 -31.817 10.593 1.00 45.29 9 SER C C 1
ATOM 3440 O O . SER C 1 21 ? 23.000 -31.105 9.885 1.00 45.93 9 SER C O 1
ATOM 3443 N N . GLY C 1 22 ? 21.197 -31.373 11.191 1.00 46.60 10 GLY C N 1
ATOM 3444 C CA . GLY C 1 22 ? 20.721 -30.002 11.017 1.00 46.65 10 GLY C CA 1
ATOM 3445 C C . GLY C 1 22 ? 21.555 -28.960 11.746 1.00 46.22 10 GLY C C 1
ATOM 3446 O O . GLY C 1 22 ? 22.540 -29.276 12.422 1.00 45.34 10 GLY C O 1
ATOM 3447 N N . ARG C 1 23 ? 21.141 -27.707 11.609 1.00 46.47 11 ARG C N 1
ATOM 3448 C CA . ARG C 1 23 ? 21.780 -26.589 12.306 1.00 46.69 11 ARG C CA 1
ATOM 3449 C C . ARG C 1 23 ? 21.825 -26.774 13.811 1.00 45.60 11 ARG C C 1
ATOM 3450 O O . ARG C 1 23 ? 22.884 -26.681 14.417 1.00 45.80 11 ARG C O 1
ATOM 3458 N N . MET C 1 24 ? 20.672 -27.028 14.406 1.00 45.87 12 MET C N 1
ATOM 3459 C CA . MET C 1 24 ? 20.585 -27.241 15.850 1.00 45.62 12 MET C CA 1
ATOM 3460 C C . MET C 1 24 ? 21.329 -28.501 16.273 1.00 46.09 12 MET C C 1
ATOM 3461 O O . MET C 1 24 ? 22.030 -28.483 17.284 1.00 47.96 12 MET C O 1
ATOM 3466 N N . GLY C 1 25 ? 21.185 -29.579 15.507 1.00 45.14 13 GLY C N 1
ATOM 3467 C CA . GLY C 1 25 ? 21.819 -30.842 15.839 1.00 45.43 13 GLY C CA 1
ATOM 3468 C C . GLY C 1 25 ? 23.329 -30.774 15.936 1.00 45.26 13 GLY C C 1
ATOM 3469 O O . GLY C 1 25 ? 23.925 -31.388 16.804 1.00 45.73 13 GLY C O 1
ATOM 3470 N N . GLN C 1 26 ? 23.954 -30.022 15.047 1.00 45.66 14 GLN C N 1
ATOM 3471 C CA . GLN C 1 26 ? 25.415 -29.858 15.074 1.00 45.85 14 GLN C CA 1
ATOM 3472 C C . GLN C 1 26 ? 25.908 -28.978 16.208 1.00 45.54 14 GLN C C 1
ATOM 3473 O O . GLN C 1 26 ? 27.013 -29.140 16.710 1.00 45.58 14 GLN C O 1
ATOM 3479 N N . GLU C 1 27 ? 25.061 -28.050 16.602 1.00 46.34 15 GLU C N 1
ATOM 3480 C CA . GLU C 1 27 ? 25.303 -27.189 17.735 1.00 46.97 15 GLU C CA 1
ATOM 3481 C C . GLU C 1 27 ? 25.199 -28.004 19.049 1.00 45.86 15 GLU C C 1
ATOM 3482 O O . GLU C 1 27 ? 26.026 -27.857 19.950 1.00 45.59 15 GLU C O 1
ATOM 3488 N N . ILE C 1 28 ? 24.224 -28.907 19.115 1.00 45.73 16 ILE C N 1
ATOM 3489 C CA . ILE C 1 28 ? 24.071 -29.818 20.251 1.00 45.84 16 ILE C CA 1
ATOM 3490 C C . ILE C 1 28 ? 25.270 -30.780 20.416 1.00 45.54 16 ILE C C 1
ATOM 3491 O O . ILE C 1 28 ? 25.776 -30.972 21.518 1.00 44.70 16 ILE C O 1
ATOM 3496 N N . GLN C 1 29 ? 25.728 -31.376 19.321 1.00 45.44 17 GLN C N 1
ATOM 3497 C CA . GLN C 1 29 ? 26.890 -32.259 19.378 1.00 46.84 17 GLN C CA 1
ATOM 3498 C C . GLN C 1 29 ? 28.089 -31.534 19.991 1.00 46.09 17 GLN C C 1
ATOM 3499 O O . GLN C 1 29 ? 28.798 -32.094 20.819 1.00 46.28 17 GLN C O 1
ATOM 3505 N N . LYS C 1 30 ? 28.311 -30.295 19.566 1.00 46.16 18 LYS C N 1
ATOM 3506 C CA . LYS C 1 30 ? 29.461 -29.520 20.010 1.00 47.16 18 LYS C CA 1
ATOM 3507 C C . LYS C 1 30 ? 29.400 -29.293 21.517 1.00 45.83 18 LYS C C 1
ATOM 3508 O O . LYS C 1 30 ? 30.369 -29.518 22.243 1.00 46.02 18 LYS C O 1
ATOM 3514 N N . VAL C 1 31 ? 28.246 -28.816 21.959 1.00 45.47 19 VAL C N 1
ATOM 3515 C CA . VAL C 1 31 ? 28.039 -28.442 23.355 1.00 46.17 19 VAL C CA 1
ATOM 3516 C C . VAL C 1 31 ? 28.066 -29.661 24.275 1.00 45.46 19 VAL C C 1
ATOM 3517 O O . VAL C 1 31 ? 28.705 -29.622 25.333 1.00 45.05 19 VAL C O 1
ATOM 3521 N N . PHE C 1 32 ? 27.410 -30.742 23.852 1.00 45.04 20 PHE C N 1
ATOM 3522 C CA . PHE C 1 32 ? 27.370 -31.983 24.639 1.00 45.52 20 PHE C CA 1
ATOM 3523 C C . PHE C 1 32 ? 28.737 -32.684 24.693 1.00 46.15 20 PHE C C 1
ATOM 3524 O O . PHE C 1 32 ? 29.168 -33.146 25.752 1.00 46.16 20 PHE C O 1
ATOM 3532 N N . SER C 1 33 ? 29.422 -32.769 23.556 1.00 46.34 21 SER C N 1
ATOM 3533 C CA . SER C 1 33 ? 30.747 -33.393 23.528 1.00 46.06 21 SER C CA 1
ATOM 3534 C C . SER C 1 33 ? 31.744 -32.617 24.366 1.00 45.32 21 SER C C 1
ATOM 3535 O O . SER C 1 33 ? 32.582 -33.223 25.012 1.00 44.30 21 SER C O 1
ATOM 3538 N N . GLU C 1 34 ? 31.633 -31.290 24.384 1.00 45.99 22 GLU C N 1
ATOM 3539 C CA . GLU C 1 34 ? 32.511 -30.453 25.226 1.00 47.15 22 GLU C CA 1
ATOM 3540 C C . GLU C 1 34 ? 32.334 -30.722 26.725 1.00 45.43 22 GLU C C 1
ATOM 3541 O O . GLU C 1 34 ? 33.290 -30.585 27.485 1.00 44.35 22 GLU C O 1
ATOM 3547 N N . LYS C 1 35 ? 31.130 -31.129 27.139 1.00 45.95 23 LYS C N 1
ATOM 3548 C CA . LYS C 1 35 ? 30.891 -31.507 28.536 1.00 46.22 23 LYS C CA 1
ATOM 3549 C C . LYS C 1 35 ? 31.184 -32.995 28.779 1.00 46.16 23 LYS C C 1
ATOM 3550 O O . LYS C 1 35 ? 30.927 -33.510 29.866 1.00 46.96 23 LYS C O 1
ATOM 3556 N N . GLY C 1 36 ? 31.725 -33.688 27.782 1.00 46.19 24 GLY C N 1
ATOM 3557 C CA . GLY C 1 36 ? 32.105 -35.089 27.934 1.00 45.81 24 GLY C CA 1
ATOM 3558 C C . GLY C 1 36 ? 30.973 -36.088 27.812 1.00 45.86 24 GLY C C 1
ATOM 3559 O O . GLY C 1 36 ? 31.098 -37.218 28.292 1.00 45.61 24 GLY C O 1
ATOM 3560 N N . HIS C 1 37 ? 29.876 -35.697 27.158 1.00 45.72 25 HIS C N 1
ATOM 3561 C CA . HIS C 1 37 ? 28.772 -36.637 26.886 1.00 45.54 25 HIS C CA 1
ATOM 3562 C C . HIS C 1 37 ? 28.999 -37.379 25.573 1.00 45.86 25 HIS C C 1
ATOM 3563 O O . HIS C 1 37 ? 29.652 -36.866 24.654 1.00 45.21 25 HIS C O 1
ATOM 3570 N N . GLU C 1 38 ? 28.413 -38.569 25.487 1.00 46.15 26 GLU C N 1
ATOM 3571 C CA . GLU C 1 38 ? 28.656 -39.494 24.399 1.00 46.03 26 GLU C CA 1
ATOM 3572 C C . GLU C 1 38 ? 27.439 -39.656 23.498 1.00 45.94 26 GLU C C 1
ATOM 3573 O O . GLU C 1 38 ? 26.358 -40.027 23.959 1.00 45.67 26 GLU C O 1
ATOM 3579 N N . LEU C 1 39 ? 27.640 -39.398 22.208 1.00 45.89 27 LEU C N 1
ATOM 3580 C CA . LEU C 1 39 ? 26.596 -39.537 21.211 1.00 45.39 27 LEU C CA 1
ATOM 3581 C C . LEU C 1 39 ? 26.482 -41.003 20.804 1.00 45.81 27 LEU C C 1
ATOM 3582 O O . LEU C 1 39 ? 27.424 -41.565 20.233 1.00 46.32 27 LEU C O 1
ATOM 3587 N N . VAL C 1 40 ? 25.335 -41.621 21.100 1.00 46.07 28 VAL C N 1
ATOM 3588 C CA . VAL C 1 40 ? 25.130 -43.057 20.830 1.00 45.94 28 VAL C CA 1
ATOM 3589 C C . VAL C 1 40 ? 23.959 -43.373 19.892 1.00 45.56 28 VAL C C 1
ATOM 3590 O O . VAL C 1 40 ? 23.667 -44.536 19.637 1.00 45.55 28 VAL C O 1
ATOM 3594 N N . LEU C 1 41 ? 23.312 -42.338 19.369 1.00 45.73 29 LEU C N 1
ATOM 3595 C CA . LEU C 1 41 ? 22.137 -42.490 18.516 1.00 45.91 29 LEU C CA 1
ATOM 3596 C C . LEU C 1 41 ? 21.998 -41.265 17.626 1.00 45.48 29 LEU C C 1
ATOM 3597 O O . LEU C 1 41 ? 21.937 -40.149 18.131 1.00 45.79 29 LEU C O 1
ATOM 3602 N N . LYS C 1 42 ? 21.950 -41.482 16.313 1.00 45.81 30 LYS C N 1
ATOM 3603 C CA . LYS C 1 42 ? 21.830 -40.404 15.340 1.00 46.27 30 LYS C CA 1
ATOM 3604 C C . LYS C 1 42 ? 20.632 -40.677 14.437 1.00 46.27 30 LYS C C 1
ATOM 3605 O O . LYS C 1 42 ? 20.530 -41.750 13.825 1.00 45.94 30 LYS C O 1
ATOM 3611 N N . VAL C 1 43 ? 19.727 -39.706 14.374 1.00 46.17 31 VAL C N 1
ATOM 3612 C CA . VAL C 1 43 ? 18.559 -39.781 13.516 1.00 45.79 31 VAL C CA 1
ATOM 3613 C C . VAL C 1 43 ? 18.434 -38.500 12.700 1.00 45.47 31 VAL C C 1
ATOM 3614 O O . VAL C 1 43 ? 18.537 -37.399 13.234 1.00 45.05 31 VAL C O 1
ATOM 3618 N N . ASP C 1 44 ? 18.193 -38.662 11.411 1.00 45.56 32 ASP C N 1
ATOM 3619 C CA . ASP C 1 44 ? 17.858 -37.556 10.531 1.00 45.39 32 ASP C CA 1
ATOM 3620 C C . ASP C 1 44 ? 16.935 -38.109 9.443 1.00 46.36 32 ASP C C 1
ATOM 3621 O O . ASP C 1 44 ? 16.463 -39.247 9.553 1.00 46.91 32 ASP C O 1
ATOM 3626 N N . VAL C 1 45 ? 16.658 -37.319 8.414 1.00 46.75 33 VAL C N 1
ATOM 3627 C CA . VAL C 1 45 ? 15.719 -37.721 7.371 1.00 46.02 33 VAL C CA 1
ATOM 3628 C C . VAL C 1 45 ? 16.222 -38.931 6.556 1.00 46.36 33 VAL C C 1
ATOM 3629 O O . VAL C 1 45 ? 15.417 -39.630 5.941 1.00 45.23 33 VAL C O 1
ATOM 3633 N N . ASN C 1 46 ? 17.533 -39.189 6.586 1.00 46.24 34 ASN C N 1
ATOM 3634 C CA . ASN C 1 46 ? 18.139 -40.278 5.812 1.00 46.43 34 ASN C CA 1
ATOM 3635 C C . ASN C 1 46 ? 18.227 -41.605 6.559 1.00 46.26 34 ASN C C 1
ATOM 3636 O O . ASN C 1 46 ? 18.480 -42.634 5.946 1.00 45.95 34 ASN C O 1
ATOM 3641 N N . GLY C 1 47 ? 18.040 -41.593 7.872 1.00 46.71 35 GLY C N 1
ATOM 3642 C CA . GLY C 1 47 ? 17.981 -42.852 8.600 1.00 46.59 35 GLY C CA 1
ATOM 3643 C C . GLY C 1 47 ? 18.217 -42.765 10.089 1.00 46.44 35 GLY C C 1
ATOM 3644 O O . GLY C 1 47 ? 18.338 -41.683 10.654 1.00 45.88 35 GLY C O 1
ATOM 3645 N N . VAL C 1 48 ? 18.278 -43.946 10.704 1.00 46.63 36 VAL C N 1
ATOM 3646 C CA . VAL C 1 48 ? 18.522 -44.115 12.135 1.00 46.80 36 VAL C CA 1
ATOM 3647 C C . VAL C 1 48 ? 19.821 -44.900 12.322 1.00 46.19 36 VAL C C 1
ATOM 3648 O O . VAL C 1 48 ? 20.070 -45.876 11.607 1.00 47.03 36 VAL C O 1
ATOM 3652 N N . GLU C 1 49 ? 20.640 -44.470 13.278 1.00 46.21 37 GLU C N 1
ATOM 3653 C CA . GLU C 1 49 ? 21.914 -45.113 13.575 1.00 46.47 37 GLU C CA 1
ATOM 3654 C C . GLU C 1 49 ? 22.006 -45.312 15.083 1.00 45.96 37 GLU C C 1
ATOM 3655 O O . GLU C 1 49 ? 22.219 -44.349 15.829 1.00 45.30 37 GLU C O 1
ATOM 3661 N N . GLU C 1 50 ? 21.815 -46.560 15.517 1.00 46.43 38 GLU C N 1
ATOM 3662 C CA . GLU C 1 50 ? 21.775 -46.936 16.936 1.00 47.14 38 GLU C CA 1
ATOM 3663 C C . GLU C 1 50 ? 23.107 -47.578 17.317 1.00 46.33 38 GLU C C 1
ATOM 3664 O O . GLU C 1 50 ? 23.385 -48.695 16.905 1.00 46.82 38 GLU C O 1
ATOM 3670 N N . LEU C 1 51 ? 23.921 -46.880 18.103 1.00 46.54 39 LEU C N 1
ATOM 3671 C CA . LEU C 1 51 ? 25.249 -47.367 18.483 1.00 46.14 39 LEU C CA 1
ATOM 3672 C C . LEU C 1 51 ? 25.255 -47.983 19.888 1.00 45.96 39 LEU C C 1
ATOM 3673 O O . LEU C 1 51 ? 25.968 -48.950 20.150 1.00 44.71 39 LEU C O 1
ATOM 3678 N N . ASP C 1 52 ? 24.463 -47.400 20.787 1.00 46.58 40 ASP C N 1
ATOM 3679 C CA . ASP C 1 52 ? 24.394 -47.803 22.197 1.00 46.13 40 ASP C CA 1
ATOM 3680 C C . ASP C 1 52 ? 23.080 -47.257 22.747 1.00 45.82 40 ASP C C 1
ATOM 3681 O O . ASP C 1 52 ? 22.360 -46.540 22.047 1.00 46.08 40 ASP C O 1
ATOM 3686 N N . SER C 1 53 ? 22.766 -47.579 23.995 1.00 45.69 41 SER C N 1
ATOM 3687 C CA . SER C 1 53 ? 21.529 -47.103 24.599 1.00 46.38 41 SER C CA 1
ATOM 3688 C C . SER C 1 53 ? 21.696 -45.697 25.225 1.00 45.98 41 SER C C 1
ATOM 3689 O O . SER C 1 53 ? 22.523 -45.495 26.124 1.00 45.63 41 SER C O 1
ATOM 3692 N N . PRO C 1 54 ? 20.908 -44.717 24.739 1.00 46.68 42 PRO C N 1
ATOM 3693 C CA . PRO C 1 54 ? 20.963 -43.366 25.265 1.00 46.52 42 PRO C CA 1
ATOM 3694 C C . PRO C 1 54 ? 20.194 -43.224 26.574 1.00 46.18 42 PRO C C 1
ATOM 3695 O O . PRO C 1 54 ? 19.160 -43.868 26.752 1.00 46.44 42 PRO C O 1
ATOM 3699 N N . ASP C 1 55 ? 20.705 -42.377 27.464 1.00 46.72 43 ASP C N 1
ATOM 3700 C CA . ASP C 1 55 ? 20.007 -41.988 28.684 1.00 45.58 43 ASP C CA 1
ATOM 3701 C C . ASP C 1 55 ? 18.969 -40.924 28.358 1.00 46.18 43 ASP C C 1
ATOM 3702 O O . ASP C 1 55 ? 17.906 -40.870 28.964 1.00 45.99 43 ASP C O 1
ATOM 3707 N N . VAL C 1 56 ? 19.291 -40.064 27.401 1.00 46.38 44 VAL C N 1
ATOM 3708 C CA . VAL C 1 56 ? 18.404 -38.968 27.026 1.00 46.60 44 VAL C CA 1
ATOM 3709 C C . VAL C 1 56 ? 18.471 -38.765 25.526 1.00 46.28 44 VAL C C 1
ATOM 3710 O O . VAL C 1 56 ? 19.507 -38.974 24.917 1.00 47.37 44 VAL C O 1
ATOM 3714 N N . VAL C 1 57 ? 17.357 -38.366 24.934 1.00 46.17 45 VAL C N 1
ATOM 3715 C CA . VAL C 1 57 ? 17.323 -38.041 23.509 1.00 46.18 45 VAL C CA 1
ATOM 3716 C C . VAL C 1 57 ? 16.977 -36.548 23.352 1.00 46.11 45 VAL C C 1
ATOM 3717 O O . VAL C 1 57 ? 16.135 -36.003 24.055 1.00 44.90 45 VAL C O 1
ATOM 3721 N N . ILE C 1 58 ? 17.678 -35.894 22.437 1.00 46.89 46 ILE C N 1
ATOM 3722 C CA . ILE C 1 58 ? 17.482 -34.474 22.145 1.00 45.92 46 ILE C CA 1
ATOM 3723 C C . ILE C 1 58 ? 16.915 -34.361 20.707 1.00 45.92 46 ILE C C 1
ATOM 3724 O O . ILE C 1 58 ? 17.530 -34.865 19.761 1.00 46.00 46 ILE C O 1
ATOM 3729 N N . ASP C 1 59 ? 15.735 -33.748 20.547 1.00 46.31 47 ASP C N 1
ATOM 3730 C CA . ASP C 1 59 ? 15.057 -33.667 19.231 1.00 46.39 47 ASP C CA 1
ATOM 3731 C C . ASP C 1 59 ? 14.837 -32.207 18.810 1.00 46.15 47 ASP C C 1
ATOM 3732 O O . ASP C 1 59 ? 14.031 -31.481 19.422 1.00 46.02 47 ASP C O 1
ATOM 3737 N N . PHE C 1 60 ? 15.601 -31.783 17.804 1.00 45.62 48 PHE C N 1
ATOM 3738 C CA . PHE C 1 60 ? 15.354 -30.534 17.065 1.00 46.75 48 PHE C CA 1
ATOM 3739 C C . PHE C 1 60 ? 15.350 -30.876 15.580 1.00 45.74 48 PHE C C 1
ATOM 3740 O O . PHE C 1 60 ? 16.381 -30.769 14.894 1.00 45.57 48 PHE C O 1
ATOM 3748 N N . SER C 1 61 ? 14.189 -31.285 15.078 1.00 45.95 49 SER C N 1
ATOM 3749 C CA . SER C 1 61 ? 14.102 -31.772 13.715 1.00 44.92 49 SER C CA 1
ATOM 3750 C C . SER C 1 61 ? 12.881 -31.211 12.996 1.00 45.64 49 SER C C 1
ATOM 3751 O O . SER C 1 61 ? 12.910 -30.095 12.484 1.00 45.47 49 SER C O 1
ATOM 3754 N N . SER C 1 62 ? 11.825 -32.010 12.945 1.00 46.28 50 SER C N 1
ATOM 3755 C CA . SER C 1 62 ? 10.597 -31.661 12.256 1.00 46.14 50 SER C CA 1
ATOM 3756 C C . SER C 1 62 ? 9.502 -32.464 12.937 1.00 45.84 50 SER C C 1
ATOM 3757 O O . SER C 1 62 ? 9.789 -33.520 13.497 1.00 46.12 50 SER C O 1
ATOM 3760 N N . PRO C 1 63 ? 8.261 -31.949 12.947 1.00 45.85 51 PRO C N 1
ATOM 3761 C CA . PRO C 1 63 ? 7.159 -32.677 13.609 1.00 45.61 51 PRO C CA 1
ATOM 3762 C C . PRO C 1 63 ? 6.939 -34.106 13.081 1.00 45.28 51 PRO C C 1
ATOM 3763 O O . PRO C 1 63 ? 6.525 -34.982 13.844 1.00 44.62 51 PRO C O 1
ATOM 3767 N N . GLU C 1 64 ? 7.248 -34.328 11.800 1.00 45.39 52 GLU C N 1
ATOM 3768 C CA . GLU C 1 64 ? 7.104 -35.632 11.151 1.00 45.87 52 GLU C CA 1
ATOM 3769 C C . GLU C 1 64 ? 8.017 -36.691 11.738 1.00 45.71 52 GLU C C 1
ATOM 3770 O O . GLU C 1 64 ? 7.736 -37.890 11.606 1.00 45.93 52 GLU C O 1
ATOM 3776 N N . ALA C 1 65 ? 9.115 -36.235 12.345 1.00 45.17 53 ALA C N 1
ATOM 3777 C CA . ALA C 1 65 ? 10.104 -37.099 12.994 1.00 45.97 53 ALA C CA 1
ATOM 3778 C C . ALA C 1 65 ? 9.669 -37.601 14.375 1.00 46.34 53 ALA C C 1
ATOM 3779 O O . ALA C 1 65 ? 10.223 -38.582 14.878 1.00 46.38 53 ALA C O 1
ATOM 3781 N N . LEU C 1 66 ? 8.694 -36.924 14.984 1.00 46.02 54 LEU C N 1
ATOM 3782 C CA . LEU C 1 66 ? 8.325 -37.188 16.388 1.00 46.23 54 LEU C CA 1
ATOM 3783 C C . LEU C 1 66 ? 7.873 -38.619 16.692 1.00 45.56 54 LEU C C 1
ATOM 3784 O O . LEU C 1 66 ? 8.214 -39.150 17.750 1.00 45.63 54 LEU C O 1
ATOM 3789 N N . PRO C 1 67 ? 7.073 -39.241 15.805 1.00 45.12 55 PRO C N 1
ATOM 3790 C CA . PRO C 1 67 ? 6.776 -40.655 16.019 1.00 44.93 55 PRO C CA 1
ATOM 3791 C C . PRO C 1 67 ? 7.994 -41.554 16.244 1.00 45.42 55 PRO C C 1
ATOM 3792 O O . PRO C 1 67 ? 7.968 -42.391 17.146 1.00 46.00 55 PRO C O 1
ATOM 3796 N N . LYS C 1 68 ? 9.044 -41.380 15.449 1.00 46.23 56 LYS C N 1
ATOM 3797 C CA . LYS C 1 68 ? 10.249 -42.203 15.568 1.00 45.66 56 LYS C CA 1
ATOM 3798 C C . LYS C 1 68 ? 10.961 -41.883 16.871 1.00 45.21 56 LYS C C 1
ATOM 3799 O O . LYS C 1 68 ? 11.409 -42.781 17.578 1.00 45.58 56 LYS C O 1
ATOM 3805 N N . THR C 1 69 ? 11.029 -40.590 17.186 1.00 46.06 57 THR C N 1
ATOM 3806 C CA . THR C 1 69 ? 11.582 -40.092 18.440 1.00 46.24 57 THR C CA 1
ATOM 3807 C C . THR C 1 69 ? 10.924 -40.767 19.655 1.00 45.74 57 THR C C 1
ATOM 3808 O O . THR C 1 69 ? 11.593 -41.325 20.527 1.00 44.37 57 THR C O 1
ATOM 3812 N N . VAL C 1 70 ? 9.600 -40.714 19.687 1.00 45.24 58 VAL C N 1
ATOM 3813 C CA . VAL C 1 70 ? 8.828 -41.313 20.769 1.00 45.71 58 VAL C CA 1
ATOM 3814 C C . VAL C 1 70 ? 9.144 -42.807 20.894 1.00 45.41 58 VAL C C 1
ATOM 3815 O O . VAL C 1 70 ? 9.420 -43.294 21.990 1.00 44.22 58 VAL C O 1
ATOM 3819 N N . ASP C 1 71 ? 9.134 -43.507 19.760 1.00 45.86 59 ASP C N 1
ATOM 3820 C CA . ASP C 1 71 ? 9.406 -44.940 19.711 1.00 45.82 59 ASP C CA 1
ATOM 3821 C C . ASP C 1 71 ? 10.785 -45.256 20.294 1.00 45.97 59 ASP C C 1
ATOM 3822 O O . ASP C 1 71 ? 10.944 -46.207 21.069 1.00 45.41 59 ASP C O 1
ATOM 3827 N N . LEU C 1 72 ? 11.778 -44.460 19.914 1.00 45.41 60 LEU C N 1
ATOM 3828 C CA . LEU C 1 72 ? 13.134 -44.668 20.411 1.00 45.97 60 LEU C CA 1
ATOM 3829 C C . LEU C 1 72 ? 13.226 -44.416 21.908 1.00 46.02 60 LEU C C 1
ATOM 3830 O O . LEU C 1 72 ? 13.866 -45.182 22.627 1.00 47.25 60 LEU C O 1
ATOM 3835 N N . CYS C 1 73 ? 12.583 -43.356 22.385 1.00 45.53 61 CYS C N 1
ATOM 3836 C CA . CYS C 1 73 ? 12.582 -43.081 23.816 1.00 45.84 61 CYS C CA 1
ATOM 3837 C C . CYS C 1 73 ? 11.934 -44.211 24.608 1.00 45.41 61 CYS C C 1
ATOM 3838 O O . CYS C 1 73 ? 12.428 -44.599 25.662 1.00 45.23 61 CYS C O 1
ATOM 3841 N N . LYS C 1 74 ? 10.829 -44.738 24.095 1.00 45.29 62 LYS C N 1
ATOM 3842 C CA . LYS C 1 74 ? 10.147 -45.877 24.746 1.00 46.78 62 LYS C CA 1
ATOM 3843 C C . LYS C 1 74 ? 11.039 -47.107 24.756 1.00 46.20 62 LYS C C 1
ATOM 3844 O O . LYS C 1 74 ? 11.152 -47.767 25.783 1.00 46.53 62 LYS C O 1
ATOM 3850 N N . LYS C 1 75 ? 11.681 -47.394 23.618 1.00 45.96 63 LYS C N 1
ATOM 3851 C CA . LYS C 1 75 ? 12.599 -48.532 23.487 1.00 45.42 63 LYS C CA 1
ATOM 3852 C C . LYS C 1 75 ? 13.738 -48.510 24.522 1.00 45.84 63 LYS C C 1
ATOM 3853 O O . LYS C 1 75 ? 14.041 -49.529 25.135 1.00 44.83 63 LYS C O 1
ATOM 3859 N N . TYR C 1 76 ? 14.353 -47.345 24.718 1.00 45.76 64 TYR C N 1
ATOM 3860 C CA . TYR C 1 76 ? 15.522 -47.226 25.589 1.00 45.95 64 TYR C CA 1
ATOM 3861 C C . TYR C 1 76 ? 15.191 -46.664 26.964 1.00 46.12 64 TYR C C 1
ATOM 3862 O O . TYR C 1 76 ? 16.110 -46.385 27.736 1.00 47.17 64 TYR C O 1
ATOM 3871 N N . ARG C 1 77 ? 13.897 -46.501 27.268 1.00 46.73 65 ARG C N 1
ATOM 3872 C CA . ARG C 1 77 ? 13.432 -45.701 28.431 1.00 47.45 65 ARG C CA 1
ATOM 3873 C C . ARG C 1 77 ? 14.253 -44.421 28.658 1.00 46.21 65 ARG C C 1
ATOM 3874 O O . ARG C 1 77 ? 14.693 -44.122 29.773 1.00 46.93 65 ARG C O 1
ATOM 3882 N N . ALA C 1 78 ? 14.447 -43.673 27.581 1.00 46.17 66 ALA C N 1
ATOM 3883 C CA . ALA C 1 78 ? 15.281 -42.491 27.608 1.00 45.87 66 ALA C CA 1
ATOM 3884 C C . ALA C 1 78 ? 14.386 -41.272 27.736 1.00 46.67 66 ALA C C 1
ATOM 3885 O O . ALA C 1 78 ? 13.319 -41.234 27.140 1.00 46.56 66 ALA C O 1
ATOM 3887 N N . GLY C 1 79 ? 14.807 -40.291 28.525 1.00 46.51 67 GLY C N 1
ATOM 3888 C CA . GLY C 1 79 ? 14.131 -39.005 28.584 1.00 46.13 67 GLY C CA 1
ATOM 3889 C C . GLY C 1 79 ? 14.201 -38.281 27.245 1.00 46.81 67 GLY C C 1
ATOM 3890 O O . GLY C 1 79 ? 14.968 -38.665 26.364 1.00 46.78 67 GLY C O 1
ATOM 3891 N N . LEU C 1 80 ? 13.389 -37.236 27.089 1.00 46.43 68 LEU C N 1
ATOM 3892 C CA . LEU C 1 80 ? 13.353 -36.460 25.858 1.00 46.20 68 LEU C CA 1
ATOM 3893 C C . LEU C 1 80 ? 13.413 -34.990 26.132 1.00 46.94 68 LEU C C 1
ATOM 3894 O O . LEU C 1 80 ? 12.600 -34.467 26.900 1.00 46.57 68 LEU C O 1
ATOM 3899 N N . VAL C 1 81 ? 14.376 -34.326 25.490 1.00 47.09 69 VAL C N 1
ATOM 3900 C CA . VAL C 1 81 ? 14.372 -32.887 25.350 1.00 46.01 69 VAL C CA 1
ATOM 3901 C C . VAL C 1 81 ? 13.923 -32.578 23.921 1.00 46.60 69 VAL C C 1
ATOM 3902 O O . VAL C 1 81 ? 14.608 -32.911 22.969 1.00 46.69 69 VAL C O 1
ATOM 3906 N N . LEU C 1 82 ? 12.771 -31.935 23.792 1.00 46.18 70 LEU C N 1
ATOM 3907 C CA . LEU C 1 82 ? 12.164 -31.648 22.507 1.00 45.68 70 LEU C CA 1
ATOM 3908 C C . LEU C 1 82 ? 12.116 -30.153 22.211 1.00 45.57 70 LEU C C 1
ATOM 3909 O O . LEU C 1 82 ? 11.512 -29.388 22.962 1.00 46.12 70 LEU C O 1
ATOM 3914 N N . GLY C 1 83 ? 12.737 -29.750 21.110 1.00 45.01 71 GLY C N 1
ATOM 3915 C CA . GLY C 1 83 ? 12.703 -28.362 20.683 1.00 46.05 71 GLY C CA 1
ATOM 3916 C C . GLY C 1 83 ? 11.981 -28.098 19.379 1.00 45.55 71 GLY C C 1
ATOM 3917 O O . GLY C 1 83 ? 11.667 -26.951 19.059 1.00 45.74 71 GLY C O 1
ATOM 3918 N N . THR C 1 84 ? 11.725 -29.155 18.612 1.00 44.51 72 THR C N 1
ATOM 3919 C CA . THR C 1 84 ? 10.954 -29.029 17.384 1.00 45.36 72 THR C CA 1
ATOM 3920 C C . THR C 1 84 ? 9.702 -28.158 17.564 1.00 45.97 72 THR C C 1
ATOM 3921 O O . THR C 1 84 ? 8.929 -28.344 18.518 1.00 44.84 72 THR C O 1
ATOM 3925 N N . THR C 1 85 ? 9.522 -27.209 16.642 1.00 46.14 73 THR C N 1
ATOM 3926 C CA . THR C 1 85 ? 8.381 -26.299 16.662 1.00 45.84 73 THR C CA 1
ATOM 3927 C C . THR C 1 85 ? 7.313 -26.756 15.680 1.00 45.46 73 THR C C 1
ATOM 3928 O O . THR C 1 85 ? 7.498 -27.745 14.966 1.00 45.23 73 THR C O 1
ATOM 3932 N N . ALA C 1 86 ? 6.202 -26.026 15.650 1.00 45.57 74 ALA C N 1
ATOM 3933 C CA . ALA C 1 86 ? 5.070 -26.347 14.765 1.00 45.27 74 ALA C CA 1
ATOM 3934 C C . ALA C 1 86 ? 4.435 -27.692 15.083 1.00 44.99 74 ALA C C 1
ATOM 3935 O O . ALA C 1 86 ? 3.891 -28.362 14.201 1.00 43.94 74 ALA C O 1
ATOM 3937 N N . LEU C 1 87 ? 4.468 -28.077 16.351 1.00 45.46 75 LEU C N 1
ATOM 3938 C CA . LEU C 1 87 ? 3.794 -29.308 16.775 1.00 45.75 75 LEU C CA 1
ATOM 3939 C C . LEU C 1 87 ? 2.266 -29.135 16.727 1.00 45.53 75 LEU C C 1
ATOM 3940 O O . LEU C 1 87 ? 1.750 -28.052 16.963 1.00 45.56 75 LEU C O 1
ATOM 3945 N N . LYS C 1 88 ? 1.558 -30.201 16.393 1.00 45.48 76 LYS C N 1
ATOM 3946 C CA . LYS C 1 88 ? 0.092 -30.180 16.309 1.00 47.03 76 LYS C CA 1
ATOM 3947 C C . LYS C 1 88 ? -0.476 -30.925 17.495 1.00 46.03 76 LYS C C 1
ATOM 3948 O O . LYS C 1 88 ? 0.277 -31.524 18.262 1.00 45.91 76 LYS C O 1
ATOM 3954 N N . GLU C 1 89 ? -1.801 -30.907 17.638 1.00 46.52 77 GLU C N 1
ATOM 3955 C CA . GLU C 1 89 ? -2.448 -31.608 18.749 1.00 46.38 77 GLU C CA 1
ATOM 3956 C C . GLU C 1 89 ? -2.026 -33.082 18.803 1.00 45.64 77 GLU C C 1
ATOM 3957 O O . GLU C 1 89 ? -1.657 -33.592 19.862 1.00 46.57 77 GLU C O 1
ATOM 3963 N N . GLU C 1 90 ? -2.040 -33.742 17.653 1.00 44.62 78 GLU C N 1
ATOM 3964 C CA . GLU C 1 90 ? -1.583 -35.125 17.540 1.00 44.88 78 GLU C CA 1
ATOM 3965 C C . GLU C 1 90 ? -0.169 -35.344 18.072 1.00 44.90 78 GLU C C 1
ATOM 3966 O O . GLU C 1 90 ? 0.109 -36.357 18.681 1.00 44.62 78 GLU C O 1
ATOM 3972 N N . HIS C 1 91 ? 0.716 -34.383 17.875 1.00 45.13 79 HIS C N 1
ATOM 3973 C CA . HIS C 1 91 ? 2.093 -34.497 18.373 1.00 45.57 79 HIS C CA 1
ATOM 3974 C C . HIS C 1 91 ? 2.138 -34.338 19.890 1.00 45.43 79 HIS C C 1
ATOM 3975 O O . HIS C 1 91 ? 2.830 -35.098 20.566 1.00 45.58 79 HIS C O 1
ATOM 3982 N N . LEU C 1 92 ? 1.346 -33.397 20.402 1.00 45.34 80 LEU C N 1
ATOM 3983 C CA . LEU C 1 92 ? 1.206 -33.165 21.841 1.00 46.39 80 LEU C CA 1
ATOM 3984 C C . LEU C 1 92 ? 0.673 -34.397 22.567 1.00 45.99 80 LEU C C 1
ATOM 3985 O O . LEU C 1 92 ? 1.152 -34.714 23.678 1.00 45.87 80 LEU C O 1
ATOM 3990 N N . GLN C 1 93 ? -0.278 -35.086 21.923 1.00 45.92 81 GLN C N 1
ATOM 3991 C CA . GLN C 1 93 ? -0.835 -36.322 22.442 1.00 46.32 81 GLN C CA 1
ATOM 3992 C C . GLN C 1 93 ? 0.207 -37.433 22.526 1.00 45.46 81 GLN C C 1
ATOM 3993 O O . GLN C 1 93 ? 0.355 -38.055 23.580 1.00 44.82 81 GLN C O 1
ATOM 3999 N N . MET C 1 94 ? 0.972 -37.642 21.457 1.00 45.68 82 MET C N 1
ATOM 4000 C CA . MET C 1 94 ? 2.054 -38.636 21.492 1.00 46.89 82 MET C CA 1
ATOM 4001 C C . MET C 1 94 ? 3.001 -38.360 22.641 1.00 45.56 82 MET C C 1
ATOM 4002 O O . MET C 1 94 ? 3.470 -39.284 23.299 1.00 46.93 82 MET C O 1
ATOM 4007 N N . LEU C 1 95 ? 3.287 -37.082 22.839 1.00 44.40 83 LEU C N 1
ATOM 4008 C CA . LEU C 1 95 ? 4.224 -36.622 23.845 1.00 45.86 83 LEU C CA 1
ATOM 4009 C C . LEU C 1 95 ? 3.727 -36.888 25.243 1.00 44.48 83 LEU C C 1
ATOM 4010 O O . LEU C 1 95 ? 4.466 -37.369 26.080 1.00 44.92 83 LEU C O 1
ATOM 4015 N N . ARG C 1 96 ? 2.456 -36.610 25.480 1.00 46.29 84 ARG C N 1
ATOM 4016 C CA . ARG C 1 96 ? 1.843 -36.912 26.768 1.00 47.10 84 ARG C CA 1
ATOM 4017 C C . ARG C 1 96 ? 1.888 -38.401 27.085 1.00 46.65 84 ARG C C 1
ATOM 4018 O O . ARG C 1 96 ? 2.199 -38.744 28.219 1.00 47.05 84 ARG C O 1
ATOM 4026 N N . GLU C 1 97 ? 1.634 -39.261 26.093 1.00 45.98 85 GLU C N 1
ATOM 4027 C CA . GLU C 1 97 ? 1.691 -40.704 26.304 1.00 45.85 85 GLU C CA 1
ATOM 4028 C C . GLU C 1 97 ? 3.125 -41.144 26.605 1.00 44.98 85 GLU C C 1
ATOM 4029 O O . GLU C 1 97 ? 3.366 -41.966 27.474 1.00 44.21 85 GLU C O 1
ATOM 4035 N N . LEU C 1 98 ? 4.080 -40.573 25.902 1.00 45.01 86 LEU C N 1
ATOM 4036 C CA . LEU C 1 98 ? 5.469 -40.847 26.192 1.00 45.66 86 LEU C CA 1
ATOM 4037 C C . LEU C 1 98 ? 5.823 -40.470 27.641 1.00 46.01 86 LEU C C 1
ATOM 4038 O O . LEU C 1 98 ? 6.530 -41.220 28.324 1.00 45.84 86 LEU C O 1
ATOM 4043 N N . SER C 1 99 ? 5.317 -39.326 28.109 1.00 46.34 87 SER C N 1
ATOM 4044 C CA . SER C 1 99 ? 5.700 -38.793 29.418 1.00 45.09 87 SER C CA 1
ATOM 4045 C C . SER C 1 99 ? 5.120 -39.586 30.590 1.00 45.76 87 SER C C 1
ATOM 4046 O O . SER C 1 99 ? 5.444 -39.315 31.734 1.00 44.74 87 SER C O 1
ATOM 4049 N N . LYS C 1 100 ? 4.264 -40.571 30.299 1.00 45.64 88 LYS C N 1
ATOM 4050 C CA . LYS C 1 100 ? 3.820 -41.517 31.297 1.00 45.46 88 LYS C CA 1
ATOM 4051 C C . LYS C 1 100 ? 4.950 -42.509 31.610 1.00 45.38 88 LYS C C 1
ATOM 4052 O O . LYS C 1 100 ? 4.955 -43.128 32.658 1.00 45.62 88 LYS C O 1
ATOM 4058 N N . GLU C 1 101 ? 5.903 -42.655 30.703 1.00 45.60 89 GLU C N 1
ATOM 4059 C CA . GLU C 1 101 ? 6.963 -43.649 30.834 1.00 47.00 89 GLU C CA 1
ATOM 4060 C C . GLU C 1 101 ? 8.332 -43.052 31.081 1.00 45.74 89 GLU C C 1
ATOM 4061 O O . GLU C 1 101 ? 9.154 -43.698 31.716 1.00 45.55 89 GLU C O 1
ATOM 4067 N N . VAL C 1 102 ? 8.580 -41.839 30.576 1.00 45.42 90 VAL C N 1
ATOM 4068 C CA . VAL C 1 102 ? 9.874 -41.183 30.705 1.00 45.75 90 VAL C CA 1
ATOM 4069 C C . VAL C 1 102 ? 9.699 -39.705 31.061 1.00 46.23 90 VAL C C 1
ATOM 4070 O O . VAL C 1 102 ? 8.614 -39.162 30.918 1.00 46.57 90 VAL C O 1
ATOM 4074 N N . PRO C 1 103 ? 10.756 -39.070 31.570 1.00 46.71 91 PRO C N 1
ATOM 4075 C CA . PRO C 1 103 ? 10.708 -37.631 31.821 1.00 46.64 91 PRO C CA 1
ATOM 4076 C C . PRO C 1 103 ? 10.901 -36.853 30.526 1.00 45.97 91 PRO C C 1
ATOM 4077 O O . PRO C 1 103 ? 11.728 -37.239 29.713 1.00 45.86 91 PRO C O 1
ATOM 4081 N N . VAL C 1 104 ? 10.125 -35.781 30.342 1.00 46.23 92 VAL C N 1
ATOM 4082 C CA . VAL C 1 104 ? 10.109 -35.013 29.103 1.00 45.25 92 VAL C CA 1
ATOM 4083 C C . VAL C 1 104 ? 10.155 -33.495 29.361 1.00 45.53 92 VAL C C 1
ATOM 4084 O O . VAL C 1 104 ? 9.458 -32.993 30.236 1.00 45.20 92 VAL C O 1
ATOM 4088 N N . VAL C 1 105 ? 11.005 -32.781 28.621 1.00 46.74 93 VAL C N 1
ATOM 4089 C CA . VAL C 1 105 ? 10.995 -31.305 28.576 1.00 46.42 93 VAL C CA 1
ATOM 4090 C C . VAL C 1 105 ? 10.784 -30.848 27.129 1.00 46.28 93 VAL C C 1
ATOM 4091 O O . VAL C 1 105 ? 11.615 -31.123 26.274 1.00 47.90 93 VAL C O 1
ATOM 4095 N N . GLN C 1 106 ? 9.632 -30.232 26.870 1.00 45.74 94 GLN C N 1
ATOM 4096 C CA . GLN C 1 106 ? 9.258 -29.685 25.572 1.00 45.39 94 GLN C CA 1
ATOM 4097 C C . GLN C 1 106 ? 9.282 -28.163 25.741 1.00 46.08 94 GLN C C 1
ATOM 4098 O O . GLN C 1 106 ? 8.746 -27.625 26.710 1.00 45.38 94 GLN C O 1
ATOM 4104 N N . ALA C 1 107 ? 9.948 -27.469 24.826 1.00 46.85 95 ALA C N 1
ATOM 4105 C CA . ALA C 1 107 ? 9.919 -26.022 24.815 1.00 46.01 95 ALA C CA 1
ATOM 4106 C C . ALA C 1 107 ? 10.164 -25.514 23.410 1.00 46.19 95 ALA C C 1
ATOM 4107 O O . ALA C 1 107 ? 10.991 -26.044 22.678 1.00 45.63 95 ALA C O 1
ATOM 4109 N N . TYR C 1 108 ? 9.442 -24.469 23.045 1.00 46.92 96 TYR C N 1
ATOM 4110 C CA . TYR C 1 108 ? 9.605 -23.844 21.742 1.00 45.99 96 TYR C CA 1
ATOM 4111 C C . TYR C 1 108 ? 10.726 -22.787 21.793 1.00 46.62 96 TYR C C 1
ATOM 4112 O O . TYR C 1 108 ? 11.074 -22.216 20.772 1.00 47.11 96 TYR C O 1
ATOM 4121 N N . ASN C 1 109 ? 11.296 -22.562 22.975 1.00 46.20 97 ASN C N 1
ATOM 4122 C CA . ASN C 1 109 ? 12.421 -21.611 23.132 1.00 45.68 97 ASN C CA 1
ATOM 4123 C C . ASN C 1 109 ? 13.265 -22.066 24.288 1.00 45.14 97 ASN C C 1
ATOM 4124 O O . ASN C 1 109 ? 12.810 -22.064 25.418 1.00 43.84 97 ASN C O 1
ATOM 4129 N N . PHE C 1 110 ? 14.489 -22.473 24.006 1.00 45.27 98 PHE C N 1
ATOM 4130 C CA . PHE C 1 110 ? 15.371 -22.876 25.040 1.00 45.14 98 PHE C CA 1
ATOM 4131 C C . PHE C 1 110 ? 16.314 -21.732 25.375 1.00 44.41 98 PHE C C 1
ATOM 4132 O O . PHE C 1 110 ? 17.335 -22.089 25.998 1.00 46.08 98 PHE C O 1
ATOM 4140 N N . SER C 1 111 ? 16.046 -20.413 24.978 1.00 45.07 99 SER C N 1
ATOM 4141 C CA . SER C 1 111 ? 17.026 -19.448 25.421 1.00 43.60 99 SER C CA 1
ATOM 4142 C C . SER C 1 111 ? 16.806 -19.549 26.915 1.00 43.76 99 SER C C 1
ATOM 4143 O O . SER C 1 111 ? 15.723 -19.286 27.412 1.00 45.13 99 SER C O 1
ATOM 4146 N N . ILE C 1 112 ? 17.830 -19.884 27.664 1.00 43.93 100 ILE C N 1
ATOM 4147 C CA . ILE C 1 112 ? 17.641 -19.874 29.108 1.00 43.80 100 ILE C CA 1
ATOM 4148 C C . ILE C 1 112 ? 17.298 -18.459 29.643 1.00 44.72 100 ILE C C 1
ATOM 4149 O O . ILE C 1 112 ? 16.402 -18.291 30.488 1.00 43.60 100 ILE C O 1
ATOM 4154 N N . GLY C 1 113 ? 18.024 -17.453 29.146 1.00 45.10 101 GLY C N 1
ATOM 4155 C CA . GLY C 1 113 ? 17.913 -16.097 29.636 1.00 44.37 101 GLY C CA 1
ATOM 4156 C C . GLY C 1 113 ? 16.544 -15.477 29.465 1.00 44.51 101 GLY C C 1
ATOM 4157 O O . GLY C 1 113 ? 16.065 -14.798 30.357 1.00 45.69 101 GLY C O 1
ATOM 4158 N N . ILE C 1 114 ? 15.918 -15.668 28.313 1.00 44.44 102 ILE C N 1
ATOM 4159 C CA . ILE C 1 114 ? 14.615 -15.117 28.072 1.00 45.35 102 ILE C CA 1
ATOM 4160 C C . ILE C 1 114 ? 13.605 -15.723 29.051 1.00 45.93 102 ILE C C 1
ATOM 4161 O O . ILE C 1 114 ? 12.772 -15.036 29.620 1.00 46.44 102 ILE C O 1
ATOM 4166 N N . ASN C 1 115 ? 13.699 -17.023 29.241 1.00 46.22 103 ASN C N 1
ATOM 4167 C CA . ASN C 1 115 ? 12.783 -17.721 30.128 1.00 47.09 103 ASN C CA 1
ATOM 4168 C C . ASN C 1 115 ? 12.966 -17.252 31.547 1.00 45.07 103 ASN C C 1
ATOM 4169 O O . ASN C 1 115 ? 12.018 -17.074 32.310 1.00 46.60 103 ASN C O 1
ATOM 4174 N N . VAL C 1 116 ? 14.212 -17.099 31.933 1.00 46.55 104 VAL C N 1
ATOM 4175 C CA . VAL C 1 116 ? 14.506 -16.604 33.291 1.00 46.75 104 VAL C CA 1
ATOM 4176 C C . VAL C 1 116 ? 13.954 -15.160 33.490 1.00 45.60 104 VAL C C 1
ATOM 4177 O O . VAL C 1 116 ? 13.443 -14.764 34.532 1.00 43.83 104 VAL C O 1
ATOM 4181 N N . LEU C 1 117 ? 14.140 -14.354 32.464 1.00 46.12 105 LEU C N 1
ATOM 4182 C CA . LEU C 1 117 ? 13.740 -12.967 32.500 1.00 46.31 105 LEU C CA 1
ATOM 4183 C C . LEU C 1 117 ? 12.248 -12.757 32.503 1.00 46.46 105 LEU C C 1
ATOM 4184 O O . LEU C 1 117 ? 11.735 -11.833 33.114 1.00 48.21 105 LEU C O 1
ATOM 4189 N N . LYS C 1 118 ? 11.542 -13.629 31.826 1.00 47.66 106 LYS C N 1
ATOM 4190 C CA . LYS C 1 118 ? 10.100 -13.539 31.743 1.00 48.61 106 LYS C CA 1
ATOM 4191 C C . LYS C 1 118 ? 9.442 -13.694 33.135 1.00 46.62 106 LYS C C 1
ATOM 4192 O O . LYS C 1 118 ? 8.553 -12.937 33.510 1.00 45.67 106 LYS C O 1
ATOM 4198 N N . ARG C 1 119 ? 9.931 -14.632 33.920 1.00 45.96 107 ARG C N 1
ATOM 4199 C CA . ARG C 1 119 ? 9.511 -14.756 35.307 1.00 47.06 107 ARG C CA 1
ATOM 4200 C C . ARG C 1 119 ? 9.898 -13.556 36.172 1.00 47.00 107 ARG C C 1
ATOM 4201 O O . ARG C 1 119 ? 9.118 -13.026 36.954 1.00 47.68 107 ARG C O 1
ATOM 4209 N N . PHE C 1 120 ? 11.151 -13.164 36.042 1.00 47.33 108 PHE C N 1
ATOM 4210 C CA . PHE C 1 120 ? 11.694 -12.017 36.765 1.00 46.58 108 PHE C CA 1
ATOM 4211 C C . PHE C 1 120 ? 10.918 -10.719 36.525 1.00 46.08 108 PHE C C 1
ATOM 4212 O O . PHE C 1 120 ? 10.657 -9.947 37.447 1.00 45.36 108 PHE C O 1
ATOM 4220 N N . LEU C 1 121 ? 10.576 -10.488 35.266 1.00 44.91 109 LEU C N 1
ATOM 4221 C CA . LEU C 1 121 ? 9.808 -9.316 34.888 1.00 45.47 109 LEU C CA 1
ATOM 4222 C C . LEU C 1 121 ? 8.362 -9.334 35.390 1.00 45.70 109 LEU C C 1
ATOM 4223 O O . LEU C 1 121 ? 7.795 -8.260 35.612 1.00 45.16 109 LEU C O 1
ATOM 4228 N N . SER C 1 122 ? 7.771 -10.521 35.554 1.00 46.56 110 SER C N 1
ATOM 4229 C CA . SER C 1 122 ? 6.412 -10.634 36.076 1.00 46.02 110 SER C CA 1
ATOM 4230 C C . SER C 1 122 ? 6.357 -10.178 37.530 1.00 46.75 110 SER C C 1
ATOM 4231 O O . SER C 1 122 ? 5.350 -9.601 37.957 1.00 48.34 110 SER C O 1
ATOM 4234 N N . GLU C 1 123 ? 7.446 -10.413 38.266 1.00 46.81 111 GLU C N 1
ATOM 4235 C CA . GLU C 1 123 ? 7.566 -9.989 39.648 1.00 46.47 111 GLU C CA 1
ATOM 4236 C C . GLU C 1 123 ? 8.022 -8.526 39.739 1.00 45.15 111 GLU C C 1
ATOM 4237 O O . GLU C 1 123 ? 7.490 -7.743 40.518 1.00 45.78 111 GLU C O 1
ATOM 4243 N N . LEU C 1 124 ? 8.979 -8.141 38.916 1.00 45.91 112 LEU C N 1
ATOM 4244 C CA . LEU C 1 124 ? 9.519 -6.768 38.956 1.00 45.87 112 LEU C CA 1
ATOM 4245 C C . LEU C 1 124 ? 8.484 -5.696 38.628 1.00 45.92 112 LEU C C 1
ATOM 4246 O O . LEU C 1 124 ? 8.509 -4.610 39.199 1.00 45.42 112 LEU C O 1
ATOM 4251 N N . VAL C 1 125 ? 7.591 -5.997 37.692 1.00 45.95 113 VAL C N 1
ATOM 4252 C CA . VAL C 1 125 ? 6.570 -5.045 37.264 1.00 45.77 113 VAL C CA 1
ATOM 4253 C C . VAL C 1 125 ? 5.554 -4.745 38.363 1.00 45.32 113 VAL C C 1
ATOM 4254 O O . VAL C 1 125 ? 5.004 -3.653 38.403 1.00 46.23 113 VAL C O 1
ATOM 4258 N N . LYS C 1 126 ? 5.324 -5.707 39.256 1.00 45.80 114 LYS C N 1
ATOM 4259 C CA . LYS C 1 126 ? 4.433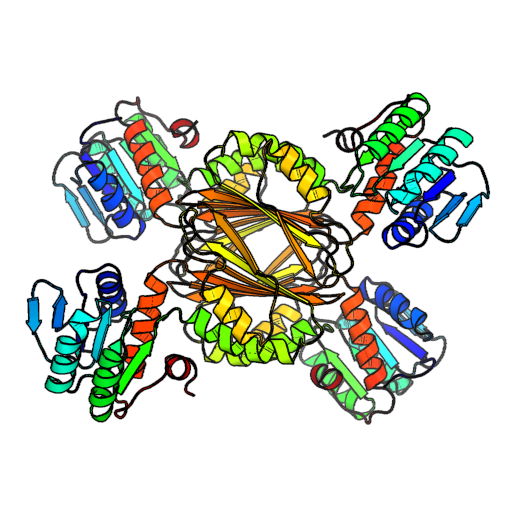 -5.523 40.400 1.00 46.04 114 LYS C CA 1
ATOM 4260 C C . LYS C 1 126 ? 5.009 -4.558 41.422 1.00 46.21 114 LYS C C 1
ATOM 4261 O O . LYS C 1 126 ? 4.271 -3.763 42.020 1.00 45.83 114 LYS C O 1
ATOM 4267 N N . VAL C 1 127 ? 6.332 -4.599 41.583 1.00 45.60 115 VAL C N 1
ATOM 4268 C CA . VAL C 1 127 ? 7.026 -3.704 42.486 1.00 45.59 115 VAL C CA 1
ATOM 4269 C C . VAL C 1 127 ? 7.144 -2.312 41.883 1.00 45.14 115 VAL C C 1
ATOM 4270 O O . VAL C 1 127 ? 7.077 -1.323 42.608 1.00 46.12 115 VAL C O 1
ATOM 4274 N N . LEU C 1 128 ? 7.310 -2.242 40.563 1.00 45.14 116 LEU C N 1
ATOM 4275 C CA . LEU C 1 128 ? 7.521 -0.976 39.849 1.00 45.83 116 LEU C CA 1
ATOM 4276 C C . LEU C 1 128 ? 6.293 -0.623 39.035 1.00 45.71 116 LEU C C 1
ATOM 4277 O O . LEU C 1 128 ? 6.398 -0.180 37.894 1.00 44.91 116 LEU C O 1
ATOM 4282 N N . GLU C 1 129 ? 5.125 -0.805 39.649 1.00 47.35 117 GLU C N 1
ATOM 4283 C CA . GLU C 1 129 ? 3.849 -0.691 38.934 1.00 48.89 117 GLU C CA 1
ATOM 4284 C C . GLU C 1 129 ? 3.572 0.726 38.436 1.00 47.43 117 GLU C C 1
ATOM 4285 O O . GLU C 1 129 ? 2.971 0.882 37.388 1.00 48.88 117 GLU C O 1
ATOM 4291 N N . ASP C 1 130 ? 4.087 1.741 39.130 1.00 46.98 118 ASP C N 1
ATOM 4292 C CA . ASP C 1 130 ? 3.916 3.139 38.703 1.00 47.09 118 ASP C CA 1
ATOM 4293 C C . ASP C 1 130 ? 5.080 3.706 37.885 1.00 47.34 118 ASP C C 1
ATOM 4294 O O . ASP C 1 130 ? 5.112 4.915 37.607 1.00 48.44 118 ASP C O 1
ATOM 4299 N N . TRP C 1 131 ? 6.033 2.856 37.491 1.00 46.69 119 TRP C N 1
ATOM 4300 C CA . TRP C 1 131 ? 7.109 3.268 36.585 1.00 45.43 119 TRP C CA 1
ATOM 4301 C C . TRP C 1 131 ? 6.619 3.084 35.151 1.00 45.69 119 TRP C C 1
ATOM 4302 O O . TRP C 1 131 ? 5.814 2.172 34.866 1.00 45.96 119 TRP C O 1
ATOM 4313 N N . ASP C 1 132 ? 7.075 3.951 34.252 1.00 45.25 120 ASP C N 1
ATOM 4314 C CA . ASP C 1 132 ? 6.750 3.807 32.830 1.00 44.46 120 ASP C CA 1
ATOM 4315 C C . ASP C 1 132 ? 7.585 2.666 32.276 1.00 45.33 120 ASP C C 1
ATOM 4316 O O . ASP C 1 132 ? 8.735 2.483 32.691 1.00 47.13 120 ASP C O 1
ATOM 4321 N N . VAL C 1 133 ? 7.023 1.901 31.342 1.00 44.33 121 VAL C N 1
ATOM 4322 C CA . VAL C 1 133 ? 7.735 0.756 30.776 1.00 44.84 121 VAL C CA 1
ATOM 4323 C C . VAL C 1 133 ? 7.529 0.673 29.266 1.00 44.25 121 VAL C C 1
ATOM 4324 O O . VAL C 1 133 ? 6.403 0.846 28.771 1.00 45.76 121 VAL C O 1
ATOM 4328 N N . GLU C 1 134 ? 8.636 0.487 28.542 1.00 45.61 122 GLU C N 1
ATOM 4329 C CA . GLU C 1 134 ? 8.638 0.256 27.096 1.00 45.57 122 GLU C CA 1
ATOM 4330 C C . GLU C 1 134 ? 9.596 -0.876 26.745 1.00 46.43 122 GLU C C 1
ATOM 4331 O O . GLU C 1 134 ? 10.496 -1.221 27.523 1.00 44.40 122 GLU C O 1
ATOM 4337 N N . ILE C 1 135 ? 9.412 -1.447 25.558 1.00 47.31 123 ILE C N 1
ATOM 4338 C CA . ILE C 1 135 ? 10.309 -2.503 25.072 1.00 46.80 123 ILE C CA 1
ATOM 4339 C C . ILE C 1 135 ? 11.009 -2.039 23.796 1.00 46.26 123 ILE C C 1
ATOM 4340 O O . ILE C 1 135 ? 10.371 -1.460 22.906 1.00 46.25 123 ILE C O 1
ATOM 4345 N N . VAL C 1 136 ? 12.309 -2.287 23.702 1.00 45.71 124 VAL C N 1
ATOM 4346 C CA . VAL C 1 136 ? 13.029 -2.075 22.444 1.00 46.20 124 VAL C CA 1
ATOM 4347 C C . VAL C 1 136 ? 13.640 -3.411 22.026 1.00 46.99 124 VAL C C 1
ATOM 4348 O O . VAL C 1 136 ? 14.444 -4.009 22.761 1.00 45.99 124 VAL C O 1
ATOM 4352 N N . GLU C 1 137 ? 13.244 -3.888 20.849 1.00 46.52 125 GLU C N 1
ATOM 4353 C CA . GLU C 1 137 ? 13.790 -5.128 20.307 1.00 46.23 125 GLU C CA 1
ATOM 4354 C C . GLU C 1 137 ? 14.445 -4.897 18.946 1.00 46.73 125 GLU C C 1
ATOM 4355 O O . GLU C 1 137 ? 13.980 -4.091 18.120 1.00 44.31 125 GLU C O 1
ATOM 4361 N N . THR C 1 138 ? 15.559 -5.602 18.755 1.00 45.83 126 THR C N 1
ATOM 4362 C CA . THR C 1 138 ? 16.404 -5.471 17.578 1.00 45.08 126 THR C CA 1
ATOM 4363 C C . THR C 1 138 ? 16.666 -6.846 16.981 1.00 45.31 126 THR C C 1
ATOM 4364 O O . THR C 1 138 ? 17.085 -7.765 17.686 1.00 43.22 126 THR C O 1
ATOM 4368 N N . HIS C 1 139 ? 16.398 -6.969 15.683 1.00 44.80 127 HIS C N 1
ATOM 4369 C CA . HIS C 1 139 ? 16.711 -8.167 14.903 1.00 44.44 127 HIS C CA 1
ATOM 4370 C C . HIS C 1 139 ? 17.337 -7.776 13.575 1.00 44.47 127 HIS C C 1
ATOM 4371 O O . HIS C 1 139 ? 17.406 -6.612 13.202 1.00 43.81 127 HIS C O 1
ATOM 4378 N N . HIS C 1 140 ? 17.859 -8.779 12.904 1.00 45.24 128 HIS C N 1
ATOM 4379 C CA . HIS C 1 140 ? 18.436 -8.620 11.598 1.00 45.23 128 HIS C CA 1
ATOM 4380 C C . HIS C 1 140 ? 17.428 -8.086 10.567 1.00 45.53 128 HIS C C 1
ATOM 4381 O O . HIS C 1 140 ? 16.194 -8.215 10.708 1.00 44.94 128 HIS C O 1
ATOM 4388 N N . ARG C 1 141 ? 17.995 -7.522 9.508 1.00 45.97 129 ARG C N 1
ATOM 4389 C CA . ARG C 1 141 ? 17.259 -6.777 8.489 1.00 46.40 129 ARG C CA 1
ATOM 4390 C C . ARG C 1 141 ? 16.178 -7.574 7.741 1.00 47.38 129 ARG C C 1
ATOM 4391 O O . ARG C 1 141 ? 15.237 -6.978 7.200 1.00 49.91 129 ARG C O 1
ATOM 4399 N N . PHE C 1 142 ? 16.288 -8.899 7.717 1.00 46.30 130 PHE C N 1
ATOM 4400 C CA . PHE C 1 142 ? 15.323 -9.723 7.000 1.00 47.40 130 PHE C CA 1
ATOM 4401 C C . PHE C 1 142 ? 14.160 -10.246 7.828 1.00 46.74 130 PHE C C 1
ATOM 4402 O O . PHE C 1 142 ? 13.288 -10.939 7.290 1.00 46.87 130 PHE C O 1
ATOM 4410 N N . LYS C 1 143 ? 14.138 -9.970 9.127 1.00 46.03 131 LYS C N 1
ATOM 4411 C CA . LYS C 1 143 ? 13.103 -10.561 9.966 1.00 45.59 131 LYS C CA 1
ATOM 4412 C C . LYS C 1 143 ? 11.748 -10.064 9.489 1.00 45.85 131 LYS C C 1
ATOM 4413 O O . LYS C 1 143 ? 11.508 -8.853 9.437 1.00 47.23 131 LYS C O 1
ATOM 4419 N N . LYS C 1 144 ? 10.873 -10.996 9.130 1.00 46.58 132 LYS C N 1
ATOM 4420 C CA . LYS C 1 144 ? 9.613 -10.633 8.503 1.00 47.79 132 LYS C CA 1
ATOM 4421 C C . LYS C 1 144 ? 8.581 -10.071 9.501 1.00 47.32 132 LYS C C 1
ATOM 4422 O O . LYS C 1 144 ? 7.795 -9.189 9.144 1.00 47.14 132 LYS C O 1
ATOM 4428 N N . ASP C 1 145 ? 8.603 -10.545 10.744 1.00 47.10 133 ASP C N 1
ATOM 4429 C CA . ASP C 1 145 ? 7.575 -10.157 11.712 1.00 47.06 133 ASP C CA 1
ATOM 4430 C C . ASP C 1 145 ? 8.076 -9.110 12.728 1.00 46.80 133 ASP 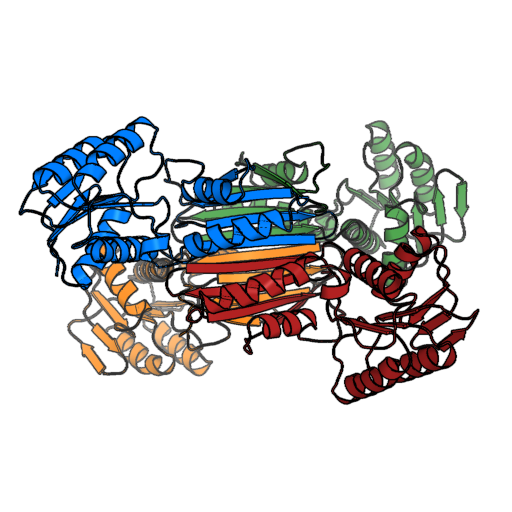C C 1
ATOM 4431 O O . ASP C 1 145 ? 9.185 -9.222 13.279 1.00 47.02 133 ASP C O 1
ATOM 4436 N N . ALA C 1 146 ? 7.256 -8.075 12.930 1.00 46.71 134 ALA C N 1
ATOM 4437 C CA . ALA C 1 146 ? 7.456 -7.074 13.980 1.00 46.52 134 ALA C CA 1
ATOM 4438 C C . ALA C 1 146 ? 6.117 -6.773 14.615 1.00 45.96 134 ALA C C 1
ATOM 4439 O O . ALA C 1 146 ? 5.132 -6.622 13.909 1.00 47.53 134 ALA C O 1
ATOM 4441 N N . PRO C 1 147 ? 6.058 -6.708 15.947 1.00 46.82 135 PRO C N 1
ATOM 4442 C CA . PRO C 1 147 ? 7.145 -6.961 16.879 1.00 46.12 135 PRO C CA 1
ATOM 4443 C C . PRO C 1 147 ? 7.484 -8.450 16.939 1.00 46.16 135 PRO C C 1
ATOM 4444 O O . PRO C 1 147 ? 6.657 -9.301 16.588 1.00 47.52 135 PRO C O 1
ATOM 4448 N N . SER C 1 148 ? 8.692 -8.765 17.382 1.00 46.32 136 SER C N 1
ATOM 4449 C CA . SER C 1 148 ? 9.095 -10.158 17.560 1.00 45.67 136 SER C CA 1
ATOM 4450 C C . SER C 1 148 ? 8.189 -10.856 18.565 1.00 46.72 136 SER C C 1
ATOM 4451 O O . SER C 1 148 ? 7.580 -10.223 19.447 1.00 46.56 136 SER C O 1
ATOM 4454 N N . GLY C 1 149 ? 8.115 -12.174 18.437 1.00 46.22 137 GLY C N 1
ATOM 4455 C CA . GLY C 1 149 ? 7.326 -12.987 19.336 1.00 45.34 137 GLY C CA 1
ATOM 4456 C C . GLY C 1 149 ? 7.866 -12.916 20.751 1.00 45.07 137 GLY C C 1
ATOM 4457 O O . GLY C 1 149 ? 7.103 -12.972 21.708 1.00 46.25 137 GLY C O 1
ATOM 4458 N N . THR C 1 150 ? 9.174 -12.809 20.901 1.00 45.45 138 THR C N 1
ATOM 4459 C CA . THR C 1 150 ? 9.752 -12.675 22.225 1.00 45.09 138 THR C CA 1
ATOM 4460 C C . THR C 1 150 ? 9.294 -11.361 22.904 1.00 46.48 138 THR C C 1
ATOM 4461 O O . THR C 1 150 ? 9.017 -11.367 24.089 1.00 47.25 138 THR C O 1
ATOM 4465 N N . ALA C 1 151 ? 9.208 -10.256 22.154 1.00 45.99 139 ALA C N 1
ATOM 4466 C CA . ALA C 1 151 ? 8.744 -8.976 22.700 1.00 45.41 139 ALA C CA 1
ATOM 4467 C C . ALA C 1 151 ? 7.283 -9.113 23.181 1.00 45.32 139 ALA C C 1
ATOM 4468 O O . ALA C 1 151 ? 6.903 -8.604 24.233 1.00 44.28 139 ALA C O 1
ATOM 4470 N N . ILE C 1 152 ? 6.487 -9.817 22.385 1.00 45.86 140 ILE C N 1
ATOM 4471 C CA . ILE C 1 152 ? 5.071 -10.112 22.725 1.00 45.66 140 ILE C CA 1
ATOM 4472 C C . ILE C 1 152 ? 4.997 -10.987 23.979 1.00 45.31 140 ILE C C 1
ATOM 4473 O O . ILE C 1 152 ? 4.211 -10.715 24.858 1.00 43.88 140 ILE C O 1
ATOM 4478 N N . LEU C 1 153 ? 5.887 -11.977 24.091 1.00 47.58 141 LEU C N 1
ATOM 4479 C CA . LEU C 1 153 ? 5.964 -12.811 25.300 1.00 47.50 141 LEU C CA 1
ATOM 4480 C C . LEU C 1 153 ? 6.382 -12.007 26.516 1.00 46.68 141 LEU C C 1
ATOM 4481 O O . LEU C 1 153 ? 5.795 -12.191 27.577 1.00 47.03 141 LEU C O 1
ATOM 4486 N N . LEU C 1 154 ? 7.348 -11.098 26.356 1.00 45.82 142 LEU C N 1
ATOM 4487 C CA . LEU C 1 154 ? 7.774 -10.235 27.464 1.00 45.64 142 LEU C CA 1
ATOM 4488 C C . LEU C 1 154 ? 6.677 -9.268 27.901 1.00 45.02 142 LEU C C 1
ATOM 4489 O O . LEU C 1 154 ? 6.473 -9.070 29.089 1.00 45.82 142 LEU C O 1
ATOM 4494 N N . GLU C 1 155 ? 5.981 -8.678 26.937 1.00 45.41 143 GLU C N 1
ATOM 4495 C CA . GLU C 1 155 ? 4.810 -7.839 27.213 1.00 46.93 143 GLU C CA 1
ATOM 4496 C C . GLU C 1 155 ? 3.749 -8.593 28.020 1.00 46.80 143 GLU C C 1
ATOM 4497 O O . GLU C 1 155 ? 3.112 -8.032 28.925 1.00 47.20 143 GLU C O 1
ATOM 4503 N N . SER C 1 156 ? 3.560 -9.859 27.680 1.00 46.61 144 SER C N 1
ATOM 4504 C CA . SER C 1 156 ? 2.591 -10.690 28.380 1.00 47.11 144 SER C CA 1
ATOM 4505 C C . SER C 1 156 ? 3.063 -10.945 29.826 1.00 45.86 144 SER C C 1
ATOM 4506 O O . SER C 1 156 ? 2.234 -10.933 30.734 1.00 45.88 144 SER C O 1
ATOM 4509 N N . ALA C 1 157 ? 4.374 -11.142 30.024 1.00 45.66 145 ALA C N 1
ATOM 4510 C CA . ALA C 1 157 ? 4.994 -11.252 31.369 1.00 46.44 145 ALA C CA 1
ATOM 4511 C C . ALA C 1 157 ? 4.783 -9.997 32.200 1.00 46.10 145 ALA C C 1
ATOM 4512 O O . ALA C 1 157 ? 4.550 -10.071 33.409 1.00 46.77 145 ALA C O 1
ATOM 4514 N N . LEU C 1 158 ? 4.841 -8.851 31.541 1.00 45.64 146 LEU C N 1
ATOM 4515 C CA . LEU C 1 158 ? 4.601 -7.574 32.204 1.00 45.93 146 LEU C CA 1
ATOM 4516 C C . LEU C 1 158 ? 3.146 -7.358 32.585 1.00 45.37 146 LEU C C 1
ATOM 4517 O O . LEU C 1 158 ? 2.830 -6.411 33.306 1.00 46.26 146 LEU C O 1
ATOM 4522 N N . GLY C 1 159 ? 2.254 -8.218 32.100 1.00 46.18 147 GLY C N 1
ATOM 4523 C CA . GLY C 1 159 ? 0.833 -8.174 32.488 1.00 44.64 147 GLY C CA 1
ATOM 4524 C C . GLY C 1 159 ? 0.058 -6.980 31.962 1.00 45.42 147 GLY C C 1
ATOM 4525 O O . GLY C 1 159 ? -1.034 -6.662 32.445 1.00 45.71 147 GLY C O 1
ATOM 4526 N N . LYS C 1 160 ? 0.597 -6.313 30.954 1.00 46.80 148 LYS C N 1
ATOM 4527 C CA . LYS C 1 160 ? -0.083 -5.167 30.361 1.00 45.66 148 LYS C CA 1
ATOM 4528 C C . LYS C 1 160 ? 0.541 -4.836 29.033 1.00 45.59 148 LYS C C 1
ATOM 4529 O O . LYS C 1 160 ? 1.671 -5.235 28.729 1.00 46.36 148 LYS C O 1
ATOM 4535 N N . SER C 1 161 ? -0.203 -4.080 28.251 1.00 46.83 149 SER C N 1
ATOM 4536 C CA . SER C 1 161 ? 0.256 -3.596 26.972 1.00 47.74 149 SER C CA 1
ATOM 4537 C C . SER C 1 161 ? 1.261 -2.513 27.197 1.00 46.79 149 SER C C 1
ATOM 4538 O O . SER C 1 161 ? 1.040 -1.628 28.011 1.00 45.89 149 SER C O 1
ATOM 4541 N N . VAL C 1 162 ? 2.376 -2.599 26.475 1.00 46.84 150 VAL C N 1
ATOM 4542 C CA . VAL C 1 162 ? 3.414 -1.603 26.540 1.00 46.97 150 VAL C CA 1
ATOM 4543 C C . VAL C 1 162 ? 3.872 -1.297 25.104 1.00 47.04 150 VAL C C 1
ATOM 4544 O O . VAL C 1 162 ? 3.791 -2.161 24.217 1.00 47.54 150 VAL C O 1
ATOM 4548 N N . PRO C 1 163 ? 4.296 -0.058 24.853 1.00 47.48 151 PRO C N 1
ATOM 4549 C CA . PRO C 1 163 ? 4.962 0.272 23.588 1.00 46.43 151 PRO C CA 1
ATOM 4550 C C . PRO C 1 163 ? 6.146 -0.673 23.270 1.00 45.48 151 PRO C C 1
ATOM 4551 O O . PRO C 1 163 ? 7.000 -0.884 24.122 1.00 44.95 151 PRO C O 1
ATOM 4555 N N . ILE C 1 164 ? 6.146 -1.251 22.065 1.00 45.63 152 ILE C N 1
ATOM 4556 C CA . ILE C 1 164 ? 7.279 -2.038 21.551 1.00 45.70 152 ILE C CA 1
ATOM 4557 C C . ILE C 1 164 ? 7.883 -1.352 20.311 1.00 45.33 152 ILE C C 1
ATOM 4558 O O . ILE C 1 164 ? 7.171 -1.039 19.358 1.00 44.45 152 ILE C O 1
ATOM 4563 N N . HIS C 1 165 ? 9.196 -1.118 20.343 1.00 45.53 153 HIS C N 1
ATOM 4564 C CA . HIS C 1 165 ? 9.897 -0.497 19.229 1.00 45.68 153 HIS C CA 1
ATOM 4565 C C . HIS C 1 165 ? 10.779 -1.556 18.609 1.00 45.37 153 HIS C C 1
ATOM 4566 O O . HIS C 1 165 ? 11.515 -2.235 19.321 1.00 45.33 153 HIS C O 1
ATOM 4573 N N . SER C 1 166 ? 10.670 -1.708 17.288 1.00 45.43 154 SER C N 1
ATOM 4574 C CA . SER C 1 166 ? 11.310 -2.808 16.558 1.00 45.18 154 SER C CA 1
ATOM 4575 C C . SER C 1 166 ? 12.351 -2.280 15.560 1.00 44.83 154 SER C C 1
ATOM 4576 O O . SER C 1 166 ? 12.001 -1.634 14.572 1.00 45.15 154 SER C O 1
ATOM 4579 N N . LEU C 1 167 ? 13.624 -2.566 15.820 1.00 44.53 155 LEU C N 1
ATOM 4580 C CA . LEU C 1 167 ? 14.705 -2.192 14.904 1.00 44.32 155 LEU C CA 1
ATOM 4581 C C . LEU C 1 167 ? 15.059 -3.384 14.043 1.00 44.46 155 LEU C C 1
ATOM 4582 O O . LEU C 1 167 ? 15.141 -4.492 14.534 1.00 44.01 155 LEU C O 1
ATOM 4587 N N . ARG C 1 168 ? 15.273 -3.137 12.760 1.00 44.80 156 ARG C N 1
ATOM 4588 C CA . ARG C 1 168 ? 15.628 -4.173 11.812 1.00 43.88 156 ARG C CA 1
ATOM 4589 C C . ARG C 1 168 ? 16.942 -3.787 11.133 1.00 44.47 156 ARG C C 1
ATOM 4590 O O . ARG C 1 168 ? 16.959 -3.078 10.142 1.00 43.01 156 ARG C O 1
ATOM 4598 N N . VAL C 1 169 ? 18.046 -4.242 11.713 1.00 45.53 157 VAL C N 1
ATOM 4599 C CA . VAL C 1 169 ? 19.385 -3.792 11.330 1.00 45.60 157 VAL C CA 1
ATOM 4600 C C . VAL C 1 169 ? 20.352 -4.953 11.206 1.00 44.68 157 VAL C C 1
ATOM 4601 O O . VAL C 1 169 ? 20.428 -5.812 12.078 1.00 44.86 157 VAL C O 1
ATOM 4605 N N . GLY C 1 170 ? 21.097 -4.949 10.106 1.00 44.83 158 GLY C N 1
ATOM 4606 C CA . GLY C 1 170 ? 22.250 -5.826 9.891 1.00 44.87 158 GLY C CA 1
ATOM 4607 C C . GLY C 1 170 ? 21.959 -7.294 10.114 1.00 45.01 158 GLY C C 1
ATOM 4608 O O . GLY C 1 170 ? 20.958 -7.803 9.648 1.00 45.33 158 GLY C O 1
ATOM 4609 N N . GLY C 1 171 ? 22.818 -7.967 10.867 1.00 45.42 159 GLY C N 1
ATOM 4610 C CA . GLY C 1 171 ? 22.637 -9.386 11.140 1.00 45.74 159 GLY C CA 1
ATOM 4611 C C . GLY C 1 171 ? 22.358 -9.746 12.575 1.00 45.64 159 GLY C C 1
ATOM 4612 O O . GLY C 1 171 ? 22.593 -10.887 12.962 1.00 44.72 159 GLY C O 1
ATOM 4613 N N . VAL C 1 172 ? 21.807 -8.809 13.352 1.00 46.43 160 VAL C N 1
ATOM 4614 C CA . VAL C 1 172 ? 21.570 -9.019 14.785 1.00 44.51 160 VAL C CA 1
ATOM 4615 C C . VAL C 1 172 ? 20.723 -10.265 15.017 1.00 45.86 160 VAL C C 1
ATOM 4616 O O . VAL C 1 172 ? 19.578 -10.322 14.566 1.00 46.26 160 VAL C O 1
ATOM 4620 N N . PRO C 1 173 ? 21.278 -11.288 15.697 1.00 45.22 161 PRO C N 1
ATOM 4621 C CA . PRO C 1 173 ? 20.431 -12.466 16.031 1.00 45.13 161 PRO C CA 1
ATOM 4622 C C . PRO C 1 173 ? 19.156 -12.165 16.813 1.00 45.36 161 PRO C C 1
ATOM 4623 O O . PRO C 1 173 ? 18.110 -12.737 16.514 1.00 44.85 161 PRO C O 1
ATOM 4627 N N . GLY C 1 174 ? 19.245 -11.284 17.809 1.00 45.57 162 GLY C N 1
ATOM 4628 C CA . GLY C 1 174 ? 18.081 -10.917 18.626 1.00 44.91 162 GLY C CA 1
ATOM 4629 C C . GLY C 1 174 ? 18.440 -10.300 19.971 1.00 44.85 162 GLY C C 1
ATOM 4630 O O . GLY C 1 174 ? 18.933 -10.992 20.852 1.00 44.64 162 GLY C O 1
ATOM 4631 N N . ASP C 1 175 ? 18.165 -9.002 20.118 1.00 44.98 163 ASP C N 1
ATOM 4632 C CA . ASP C 1 175 ? 18.235 -8.289 21.390 1.00 45.29 163 ASP C CA 1
ATOM 4633 C C . ASP C 1 175 ? 16.836 -7.845 21.834 1.00 45.93 163 ASP C C 1
ATOM 4634 O O . ASP C 1 175 ? 16.041 -7.400 21.009 1.00 43.76 163 ASP C O 1
ATOM 4639 N N . HIS C 1 176 ? 16.578 -7.907 23.144 1.00 44.65 164 HIS C N 1
ATOM 4640 C CA . HIS C 1 176 ? 15.376 -7.315 23.756 1.00 45.04 164 HIS C CA 1
ATOM 4641 C C . HIS C 1 176 ? 15.708 -6.523 25.017 1.00 44.86 164 HIS C C 1
ATOM 4642 O O . HIS C 1 176 ? 16.480 -6.985 25.865 1.00 46.33 164 HIS C O 1
ATOM 4649 N N . VAL C 1 177 ? 15.136 -5.325 25.126 1.00 44.22 165 VAL C N 1
ATOM 4650 C CA . VAL C 1 177 ? 15.382 -4.421 26.247 1.00 45.96 165 VAL C CA 1
ATOM 4651 C C . VAL C 1 177 ? 14.065 -4.009 26.846 1.00 45.89 165 VAL C C 1
ATOM 4652 O O . VAL C 1 177 ? 13.171 -3.576 26.109 1.00 46.28 165 VAL C O 1
ATOM 4656 N N . VAL C 1 178 ? 13.919 -4.190 28.161 1.00 45.19 166 VAL C N 1
ATOM 4657 C CA . VAL C 1 178 ? 12.778 -3.632 28.886 1.00 45.70 166 VAL C CA 1
ATOM 4658 C C . VAL C 1 178 ? 13.255 -2.442 29.713 1.00 46.34 166 VAL C C 1
ATOM 4659 O O . VAL C 1 178 ? 14.140 -2.568 30.568 1.00 45.13 166 VAL C O 1
ATOM 4663 N N . VAL C 1 179 ? 12.705 -1.277 29.395 1.00 45.54 167 VAL C N 1
ATOM 4664 C CA . VAL C 1 179 ? 13.093 -0.014 30.027 1.00 46.53 167 VAL C CA 1
ATOM 4665 C C . VAL C 1 179 ? 11.980 0.419 30.993 1.00 45.72 167 VAL C C 1
ATOM 4666 O O . VAL C 1 179 ? 10.837 0.573 30.597 1.00 44.94 167 VAL C O 1
ATOM 4670 N N . PHE C 1 180 ? 12.343 0.558 32.266 1.00 45.70 168 PHE C N 1
ATOM 4671 C CA . PHE C 1 180 ? 11.458 1.075 33.305 1.00 45.46 168 PHE C CA 1
ATOM 4672 C C . PHE C 1 180 ? 11.987 2.432 33.717 1.00 45.48 168 PHE C C 1
ATOM 4673 O O . PHE C 1 180 ? 13.180 2.574 33.957 1.00 45.38 168 PHE C O 1
ATOM 4681 N N . GLY C 1 181 ? 11.100 3.411 33.852 1.00 45.08 169 GLY C N 1
ATOM 4682 C CA . GLY C 1 181 ? 11.518 4.712 34.324 1.00 44.83 169 GLY C CA 1
ATOM 4683 C C . GLY C 1 181 ? 10.586 5.386 35.300 1.00 44.74 169 GLY C C 1
ATOM 4684 O O . GLY C 1 181 ? 9.367 5.314 35.199 1.00 43.94 169 GLY C O 1
ATOM 4685 N N . ASN C 1 182 ? 11.190 6.063 36.252 1.00 45.18 170 ASN C N 1
ATOM 4686 C CA . ASN C 1 182 ? 10.474 7.066 37.023 1.00 45.97 170 ASN C CA 1
ATOM 4687 C C . ASN C 1 182 ? 11.222 8.405 36.973 1.00 45.83 170 ASN C C 1
ATOM 4688 O O . ASN C 1 182 ? 12.213 8.537 36.252 1.00 46.09 170 ASN C O 1
ATOM 4693 N N . ILE C 1 183 ? 10.727 9.396 37.694 1.00 45.76 171 ILE C N 1
ATOM 4694 C CA . ILE C 1 183 ? 11.246 10.756 37.587 1.00 46.65 171 ILE C CA 1
ATOM 4695 C C . ILE C 1 183 ? 12.754 10.860 37.869 1.00 45.89 171 ILE C C 1
ATOM 4696 O O . ILE C 1 183 ? 13.474 11.646 37.251 1.00 45.04 171 ILE C O 1
ATOM 4701 N N . GLY C 1 184 ? 13.228 10.044 38.792 1.00 45.25 172 GLY C N 1
ATOM 4702 C CA . GLY C 1 184 ? 14.608 10.123 39.255 1.00 45.17 172 GLY C CA 1
ATOM 4703 C C . GLY C 1 184 ? 15.519 8.958 38.882 1.00 44.09 172 GLY C C 1
ATOM 4704 O O . GLY C 1 184 ? 16.700 9.021 39.156 1.00 42.61 172 GLY C O 1
ATOM 4705 N N . GLU C 1 185 ? 14.970 7.916 38.257 1.00 43.43 173 GLU C N 1
ATOM 4706 C CA . GLU C 1 185 ? 15.714 6.735 37.932 1.00 44.21 173 GLU C CA 1
ATOM 4707 C C . GLU C 1 185 ? 15.211 5.947 36.742 1.00 44.93 173 GLU C C 1
ATOM 4708 O O . GLU C 1 185 ? 14.035 6.013 36.375 1.00 43.68 173 GLU C O 1
ATOM 4714 N N . THR C 1 186 ? 16.130 5.148 36.186 1.00 45.05 174 THR C N 1
ATOM 4715 C CA . THR C 1 186 ? 15.831 4.233 35.091 1.00 45.40 174 THR C CA 1
ATOM 4716 C C . THR C 1 186 ? 16.429 2.850 35.368 1.00 45.14 174 THR C C 1
ATOM 4717 O O . THR C 1 186 ? 17.495 2.718 35.983 1.00 44.42 174 THR C O 1
ATOM 4721 N N . ILE C 1 187 ? 15.701 1.818 34.942 1.00 45.41 175 ILE C N 1
ATOM 4722 C CA . ILE C 1 187 ? 16.195 0.455 34.952 1.00 45.00 175 ILE C CA 1
ATOM 4723 C C . ILE C 1 187 ? 16.013 -0.095 33.547 1.00 45.68 175 ILE C C 1
ATOM 4724 O O . ILE C 1 187 ? 14.935 0.069 32.970 1.00 46.02 175 ILE C O 1
ATOM 4729 N N . GLU C 1 188 ? 17.065 -0.707 33.005 1.00 45.76 176 GLU C N 1
ATOM 4730 C CA . GLU C 1 188 ? 16.997 -1.479 31.771 1.00 46.52 176 GLU C CA 1
ATOM 4731 C C . GLU C 1 188 ? 17.436 -2.898 32.035 1.00 45.81 176 GLU C C 1
ATOM 4732 O O . GLU C 1 188 ? 18.432 -3.129 32.669 1.00 44.86 176 GLU C O 1
ATOM 4738 N N . ILE C 1 189 ? 16.621 -3.826 31.556 1.00 46.93 177 ILE C N 1
ATOM 4739 C CA . ILE C 1 189 ? 16.869 -5.229 31.588 1.00 46.51 177 ILE C CA 1
ATOM 4740 C C . ILE C 1 189 ? 17.073 -5.579 30.113 1.00 46.02 177 ILE C C 1
ATOM 4741 O O . ILE C 1 189 ? 16.163 -5.422 29.292 1.00 45.49 177 ILE C O 1
ATOM 4746 N N . LYS C 1 190 ? 18.273 -6.039 29.776 1.00 46.48 178 LYS C N 1
ATOM 4747 C CA . LYS C 1 190 ? 18.580 -6.454 28.406 1.00 47.65 178 LYS C CA 1
ATOM 4748 C C . LYS C 1 190 ? 18.954 -7.920 28.274 1.00 46.34 178 LYS C C 1
ATOM 4749 O O . LYS C 1 190 ? 19.678 -8.458 29.099 1.00 47.94 178 LYS C O 1
ATOM 4755 N N . HIS C 1 191 ? 18.500 -8.531 27.185 1.00 46.14 179 HIS C N 1
ATOM 4756 C CA . HIS C 1 191 ? 18.951 -9.857 26.769 1.00 45.34 179 HIS C CA 1
ATOM 4757 C C . HIS C 1 191 ? 19.516 -9.783 25.341 1.00 44.67 179 HIS C C 1
ATOM 4758 O O . HIS C 1 191 ? 18.958 -9.143 24.484 1.00 42.15 179 HIS C O 1
ATOM 4765 N N . ARG C 1 192 ? 20.662 -10.413 25.131 1.00 45.47 180 ARG C N 1
ATOM 4766 C CA . ARG C 1 192 ? 21.281 -10.529 23.840 1.00 45.23 180 ARG C CA 1
ATOM 4767 C C . ARG C 1 192 ? 21.496 -12.003 23.559 1.00 44.48 180 ARG C C 1
ATOM 4768 O O . ARG C 1 192 ? 22.110 -12.699 24.356 1.00 43.08 180 ARG C O 1
ATOM 4776 N N . ALA C 1 193 ? 20.970 -12.466 22.423 1.00 45.25 181 ALA C N 1
ATOM 4777 C CA . ALA C 1 193 ? 21.329 -13.752 21.844 1.00 44.71 181 ALA C CA 1
ATOM 4778 C C . ALA C 1 193 ? 22.610 -13.547 21.059 1.00 45.63 181 ALA C C 1
ATOM 4779 O O . ALA C 1 193 ? 22.658 -12.771 20.091 1.00 45.57 181 ALA C O 1
ATOM 4781 N N . ILE C 1 194 ? 23.670 -14.223 21.490 1.00 45.67 182 ILE C N 1
ATOM 4782 C CA . ILE C 1 194 ? 24.914 -14.168 20.749 1.00 44.51 182 ILE C CA 1
ATOM 4783 C C . ILE C 1 194 ? 24.731 -14.984 19.448 1.00 44.88 182 ILE C C 1
ATOM 4784 O O . ILE C 1 194 ? 25.260 -14.560 18.421 1.00 46.01 182 ILE C O 1
ATOM 4789 N N . SER C 1 195 ? 23.899 -16.069 19.493 1.00 45.43 183 SER C N 1
ATOM 4790 C CA . SER C 1 195 ? 23.781 -17.114 18.456 1.00 44.84 183 SER C CA 1
ATOM 4791 C C . SER C 1 195 ? 22.859 -18.269 18.873 1.00 46.34 183 SER C C 1
ATOM 4792 O O . SER C 1 195 ? 22.301 -18.276 19.956 1.00 46.52 183 SER C O 1
ATOM 4795 N N . ARG C 1 196 ? 22.708 -19.214 17.948 1.00 46.36 184 ARG C N 1
ATOM 4796 C CA . ARG C 1 196 ? 21.981 -20.467 18.082 1.00 48.28 184 ARG C CA 1
ATOM 4797 C C . ARG C 1 196 ? 22.531 -21.352 19.220 1.00 46.21 184 ARG C C 1
ATOM 4798 O O . ARG C 1 196 ? 21.829 -22.196 19.744 1.00 46.98 184 ARG C O 1
ATOM 4806 N N . THR C 1 197 ? 23.774 -21.139 19.620 1.00 46.05 185 THR C N 1
ATOM 4807 C CA . THR C 1 197 ? 24.350 -21.914 20.708 1.00 46.83 185 THR C CA 1
ATOM 4808 C C . THR C 1 197 ? 23.550 -21.779 22.006 1.00 46.45 185 THR C C 1
ATOM 4809 O O . THR C 1 197 ? 23.530 -22.717 22.792 1.00 46.57 185 THR C O 1
ATOM 4813 N N . VAL C 1 198 ? 22.881 -20.642 22.205 1.00 46.04 186 VAL C N 1
ATOM 4814 C CA . VAL C 1 198 ? 22.064 -20.394 23.391 1.00 46.52 186 VAL C CA 1
ATOM 4815 C C . VAL C 1 198 ? 20.975 -21.472 23.597 1.00 45.60 186 VAL C C 1
ATOM 4816 O O . VAL C 1 198 ? 20.649 -21.855 24.718 1.00 46.28 186 VAL C O 1
ATOM 4820 N N . PHE C 1 199 ? 20.412 -21.948 22.506 1.00 44.62 187 PHE C N 1
ATOM 4821 C CA . PHE C 1 199 ? 19.375 -22.970 22.568 1.00 45.26 187 PHE C CA 1
ATOM 4822 C C . PHE C 1 199 ? 19.945 -24.370 22.846 1.00 45.96 187 PHE C C 1
ATOM 4823 O O . PHE C 1 199 ? 19.288 -25.197 23.478 1.00 46.77 187 PHE C O 1
ATOM 4831 N N . ALA C 1 200 ? 21.147 -24.637 22.346 1.00 46.09 188 ALA C N 1
ATOM 4832 C CA . ALA C 1 200 ? 21.838 -25.905 22.601 1.00 45.64 188 ALA C CA 1
ATOM 4833 C C . ALA C 1 200 ? 22.287 -26.037 24.064 1.00 45.74 188 ALA C C 1
ATOM 4834 O O . ALA C 1 200 ? 22.265 -27.123 24.663 1.00 45.81 188 ALA C O 1
ATOM 4836 N N . ILE C 1 201 ? 22.715 -24.907 24.627 1.00 46.35 189 ILE C N 1
ATOM 4837 C CA . ILE C 1 201 ? 23.007 -24.768 26.050 1.00 45.58 189 ILE C CA 1
ATOM 4838 C C . ILE C 1 201 ? 21.756 -25.015 26.937 1.00 45.50 189 ILE C C 1
ATOM 4839 O O . ILE C 1 201 ? 21.807 -25.705 27.965 1.00 46.01 189 ILE C O 1
ATOM 4844 N N . GLY C 1 202 ? 20.645 -24.411 26.552 1.00 44.38 190 GLY C N 1
ATOM 4845 C CA . GLY C 1 202 ? 19.365 -24.671 27.211 1.00 45.05 190 GLY C CA 1
ATOM 4846 C C . GLY C 1 202 ? 19.026 -26.164 27.183 1.00 44.62 190 GLY C C 1
ATOM 4847 O O . GLY C 1 202 ? 18.676 -26.753 28.205 1.00 44.51 190 GLY C O 1
ATOM 4848 N N . ALA C 1 203 ? 19.207 -26.780 26.017 1.00 44.76 191 ALA C N 1
ATOM 4849 C CA . ALA C 1 203 ? 18.955 -28.200 25.827 1.00 44.94 191 ALA C CA 1
ATOM 4850 C C . ALA C 1 203 ? 19.895 -29.072 26.655 1.00 44.16 191 ALA C C 1
ATOM 4851 O O . ALA C 1 203 ? 19.499 -30.083 27.172 1.00 44.47 191 ALA C O 1
ATOM 4853 N N . LEU C 1 204 ? 21.151 -28.669 26.789 1.00 45.43 192 LEU C N 1
ATOM 4854 C CA . LEU C 1 204 ? 22.077 -29.357 27.680 1.00 45.19 192 LEU C CA 1
ATOM 4855 C C . LEU C 1 204 ? 21.633 -29.323 29.136 1.00 45.00 192 LEU C C 1
ATOM 4856 O O . LEU C 1 204 ? 21.642 -30.343 29.831 1.00 44.77 192 LEU C O 1
ATOM 4861 N N . LYS C 1 205 ? 21.256 -28.147 29.599 1.00 45.03 193 LYS C N 1
ATOM 4862 C CA . LYS C 1 205 ? 20.770 -27.989 30.960 1.00 46.18 193 LYS C CA 1
ATOM 4863 C C . LYS C 1 205 ? 19.517 -28.858 31.188 1.00 45.15 193 LYS C C 1
ATOM 4864 O O . LYS C 1 205 ? 19.418 -29.527 32.213 1.00 45.16 193 LYS C O 1
ATOM 4870 N N . ALA C 1 206 ? 18.606 -28.890 30.220 1.00 44.43 194 ALA C N 1
ATOM 4871 C CA . ALA C 1 206 ? 17.393 -29.722 30.341 1.00 45.47 194 ALA C CA 1
ATOM 4872 C C . ALA C 1 206 ? 17.752 -31.210 30.381 1.00 45.30 194 ALA C C 1
ATOM 4873 O O . ALA C 1 206 ? 17.159 -31.964 31.151 1.00 44.81 194 ALA C O 1
ATOM 4875 N N . ALA C 1 207 ? 18.734 -31.614 29.567 1.00 45.39 195 ALA C N 1
ATOM 4876 C CA . ALA C 1 207 ? 19.177 -33.021 29.498 1.00 45.50 195 ALA C CA 1
ATOM 4877 C C . ALA C 1 207 ? 19.770 -33.493 30.827 1.00 44.27 195 ALA C C 1
ATOM 4878 O O . ALA C 1 207 ? 19.442 -34.566 31.345 1.00 44.00 195 ALA C O 1
ATOM 4880 N N . GLU C 1 208 ? 20.614 -32.656 31.392 1.00 44.12 196 GLU C N 1
ATOM 4881 C CA . GLU C 1 208 ? 21.248 -32.980 32.651 1.00 45.91 196 GLU C CA 1
ATOM 4882 C C . GLU C 1 208 ? 20.227 -32.982 33.791 1.00 45.29 196 GLU C C 1
ATOM 4883 O O . GLU C 1 208 ? 20.295 -33.824 34.687 1.00 44.52 196 GLU C O 1
ATOM 4889 N N . PHE C 1 209 ? 19.270 -32.050 33.747 1.00 46.35 197 PHE C N 1
ATOM 4890 C CA . PHE C 1 209 ? 18.165 -32.043 34.690 1.00 45.10 197 PHE C CA 1
ATOM 4891 C C . PHE C 1 209 ? 17.428 -33.375 34.632 1.00 44.06 197 PHE C C 1
ATOM 4892 O O . PHE C 1 209 ? 17.207 -33.979 35.666 1.00 44.32 197 PHE C O 1
ATOM 4900 N N . LEU C 1 210 ? 17.100 -33.836 33.423 1.00 45.18 198 LEU C N 1
ATOM 4901 C CA . LEU C 1 210 ? 16.211 -35.007 33.227 1.00 45.64 198 LEU C CA 1
ATOM 4902 C C . LEU C 1 210 ? 16.812 -36.317 33.693 1.00 45.97 198 LEU C C 1
ATOM 4903 O O . LEU C 1 210 ? 16.085 -37.230 34.063 1.00 45.57 198 LEU C O 1
ATOM 4908 N N . VAL C 1 211 ? 18.134 -36.429 33.665 1.00 46.86 199 VAL C N 1
ATOM 4909 C CA . VAL C 1 211 ? 18.770 -37.673 34.106 1.00 47.38 199 VAL C CA 1
ATOM 4910 C C . VAL C 1 211 ? 18.333 -38.066 35.533 1.00 46.36 199 VAL C C 1
ATOM 4911 O O . VAL C 1 211 ? 18.466 -37.294 36.477 1.00 46.63 199 VAL C O 1
ATOM 4915 N N . GLY C 1 212 ? 17.813 -39.272 35.672 1.00 46.06 200 GLY C N 1
ATOM 4916 C CA . GLY C 1 212 ? 17.422 -39.778 36.972 1.00 46.57 200 GLY C CA 1
ATOM 4917 C C . GLY C 1 212 ? 16.052 -39.321 37.445 1.00 46.78 200 GLY C C 1
ATOM 4918 O O . GLY C 1 212 ? 15.586 -39.760 38.489 1.00 47.49 200 GLY C O 1
ATOM 4919 N N . LYS C 1 213 ? 15.395 -38.450 36.691 1.00 47.10 201 LYS C N 1
ATOM 4920 C CA . LYS C 1 213 ? 14.096 -37.932 37.105 1.00 46.43 201 LYS C CA 1
ATOM 4921 C C . LYS C 1 213 ? 13.027 -38.972 36.893 1.00 45.50 201 LYS C C 1
ATOM 4922 O O . LYS C 1 213 ? 13.162 -39.885 36.071 1.00 45.45 201 LYS C O 1
ATOM 4928 N N . ASP C 1 214 ? 11.976 -38.831 37.677 1.00 46.57 202 ASP C N 1
ATOM 4929 C CA . ASP C 1 214 ? 10.775 -39.624 37.514 1.00 45.84 202 ASP C CA 1
ATOM 4930 C C . ASP C 1 214 ? 10.094 -39.232 36.220 1.00 45.86 202 ASP C C 1
ATOM 4931 O O . ASP C 1 214 ? 10.207 -38.066 35.825 1.00 45.56 202 ASP C O 1
ATOM 4936 N N . PRO C 1 215 ? 9.337 -40.168 35.599 1.00 44.91 203 PRO C N 1
ATOM 4937 C CA . PRO C 1 215 ? 8.584 -39.833 34.395 1.00 45.66 203 PRO C CA 1
ATOM 4938 C C . PRO C 1 215 ? 7.635 -38.645 34.607 1.00 45.21 203 PRO C C 1
ATOM 4939 O O . PRO C 1 215 ? 7.193 -38.362 35.737 1.00 45.36 203 PRO C O 1
ATOM 4943 N N . GLY C 1 216 ? 7.354 -37.956 33.505 1.00 45.51 204 GLY C N 1
ATOM 4944 C CA . GLY C 1 216 ? 6.406 -36.854 33.479 1.00 45.18 204 GLY C CA 1
ATOM 4945 C C . GLY C 1 216 ? 6.907 -35.722 32.613 1.00 45.13 204 GLY C C 1
ATOM 4946 O O . GLY C 1 216 ? 8.027 -35.737 32.103 1.00 43.99 204 GLY C O 1
ATOM 4947 N N . MET C 1 217 ? 6.066 -34.717 32.468 1.00 45.34 205 MET C N 1
ATOM 4948 C CA . MET C 1 217 ? 6.458 -33.513 31.758 1.00 46.47 205 MET C CA 1
ATOM 4949 C C . MET C 1 217 ? 6.995 -32.487 32.735 1.00 46.82 205 MET C C 1
ATOM 4950 O O . MET C 1 217 ? 6.333 -32.166 33.724 1.00 47.69 205 MET C O 1
ATOM 4955 N N . TYR C 1 218 ? 8.179 -31.961 32.446 1.00 45.67 206 TYR C N 1
ATOM 4956 C CA . TYR C 1 218 ? 8.764 -30.871 33.231 1.00 45.83 206 TYR C CA 1
ATOM 4957 C C . TYR C 1 218 ? 8.869 -29.627 32.344 1.00 45.56 206 TYR C C 1
ATOM 4958 O O . TYR C 1 218 ? 9.286 -29.708 31.186 1.00 44.88 206 TYR C O 1
ATOM 4967 N N . SER C 1 219 ? 8.477 -28.480 32.883 1.00 44.80 207 SER C N 1
ATOM 4968 C CA . SER C 1 219 ? 8.607 -27.232 32.143 1.00 45.77 207 SER C CA 1
ATOM 4969 C C . SER C 1 219 ? 10.076 -26.823 32.185 1.00 45.04 207 SER C C 1
ATOM 4970 O O . SER C 1 219 ? 10.789 -27.198 33.106 1.00 45.92 207 SER C O 1
ATOM 4973 N N . PHE C 1 220 ? 10.534 -26.136 31.148 1.00 44.94 208 PHE C N 1
ATOM 4974 C CA . PHE C 1 220 ? 11.875 -25.577 31.130 1.00 45.07 208 PHE C CA 1
ATOM 4975 C C . PHE C 1 220 ? 12.060 -24.584 32.291 1.00 45.46 208 PHE C C 1
ATOM 4976 O O . PHE C 1 220 ? 13.142 -24.448 32.819 1.00 44.44 208 PHE C O 1
ATOM 4984 N N . GLU C 1 221 ? 10.995 -23.907 32.702 1.00 46.51 209 GLU C N 1
ATOM 4985 C CA . GLU C 1 221 ? 11.054 -23.028 33.870 1.00 47.76 209 GLU C CA 1
ATOM 4986 C C . GLU C 1 221 ? 11.445 -23.811 35.114 1.00 46.65 209 GLU C C 1
ATOM 4987 O O . GLU C 1 221 ? 12.249 -23.354 35.905 1.00 47.22 209 GLU C O 1
ATOM 4993 N N . GLU C 1 222 ? 10.905 -25.010 35.281 1.00 46.38 210 GLU C N 1
ATOM 4994 C CA . GLU C 1 222 ? 11.294 -25.807 36.433 1.00 47.46 210 GLU C CA 1
ATOM 4995 C C . GLU C 1 222 ? 12.664 -26.461 36.296 1.00 47.22 210 GLU C C 1
ATOM 4996 O O . GLU C 1 222 ? 13.313 -26.699 37.312 1.00 48.02 210 GLU C O 1
ATOM 5002 N N . VAL C 1 223 ? 13.152 -26.637 35.065 1.00 47.01 211 VAL C N 1
ATOM 5003 C CA . VAL C 1 223 ? 14.570 -26.919 34.841 1.00 46.65 211 VAL C CA 1
ATOM 5004 C C . VAL C 1 223 ? 15.405 -25.786 35.376 1.00 46.00 211 VAL C C 1
ATOM 5005 O O . VAL C 1 223 ? 16.401 -26.042 36.048 1.00 47.04 211 VAL C O 1
ATOM 5009 N N . ILE C 1 224 ? 15.027 -24.543 35.079 1.00 47.52 212 ILE C N 1
ATOM 5010 C CA . ILE C 1 224 ? 15.856 -23.393 35.461 1.00 48.01 212 ILE C CA 1
ATOM 5011 C C . ILE C 1 224 ? 15.654 -23.004 36.924 1.00 49.20 212 ILE C C 1
ATOM 5012 O O . ILE C 1 224 ? 16.577 -22.522 37.547 1.00 50.95 212 ILE C O 1
ATOM 5017 N N . PHE C 1 225 ? 14.463 -23.221 37.482 1.00 43.46 213 PHE C N 1
ATOM 5018 C CA . PHE C 1 225 ? 14.117 -22.689 38.802 1.00 43.64 213 PHE C CA 1
ATOM 5019 C C . PHE C 1 225 ? 13.936 -23.714 39.910 1.00 43.63 213 PHE C C 1
ATOM 5020 O O . PHE C 1 225 ? 13.709 -23.324 41.043 1.00 42.65 213 PHE C O 1
ATOM 5028 N N . GLY C 1 226 ? 14.045 -25.002 39.607 1.00 47.57 214 GLY C N 1
ATOM 5029 C CA . GLY C 1 226 ? 13.686 -26.058 40.570 1.00 52.23 214 GLY C CA 1
ATOM 5030 C C . GLY C 1 226 ? 12.239 -25.972 41.081 1.00 54.96 214 GLY C C 1
ATOM 5031 O O . GLY C 1 226 ? 11.957 -26.322 42.225 1.00 55.08 214 GLY C O 1
ATOM 5032 N N . GLY C 1 227 ? 11.328 -25.505 40.231 1.00 59.08 215 GLY C N 1
ATOM 5033 C CA . GLY C 1 227 ? 9.983 -25.110 40.662 1.00 62.08 215 GLY C CA 1
ATOM 5034 C C . GLY C 1 227 ? 9.975 -24.323 41.973 1.00 64.27 215 GLY C C 1
ATOM 5035 O O . GLY C 1 227 ? 9.587 -24.852 43.025 1.00 63.38 215 GLY C O 1
ATOM 5036 N N . HIS D 1 9 ? 41.541 -9.698 -6.643 1.00 56.67 -3 HIS D N 1
ATOM 5037 C CA . HIS D 1 9 ? 41.095 -11.141 -6.600 1.00 57.29 -3 HIS D CA 1
ATOM 5038 C C . HIS D 1 9 ? 42.077 -12.174 -7.199 1.00 53.21 -3 HIS D C 1
ATOM 5039 O O . HIS D 1 9 ? 42.565 -12.017 -8.292 1.00 49.94 -3 HIS D O 1
ATOM 5046 N N . HIS D 1 10 ? 42.346 -13.226 -6.434 1.00 53.33 -2 HIS D N 1
ATOM 5047 C CA . HIS D 1 10 ? 43.291 -14.266 -6.798 1.00 52.55 -2 HIS D CA 1
ATOM 5048 C C . HIS D 1 10 ? 42.609 -15.613 -6.708 1.00 51.18 -2 HIS D C 1
ATOM 5049 O O . HIS D 1 10 ? 42.105 -15.981 -5.654 1.00 47.67 -2 HIS D O 1
ATOM 5056 N N . HIS D 1 11 ? 42.598 -16.338 -7.830 1.00 50.57 -1 HIS D N 1
ATOM 5057 C CA . HIS D 1 11 ? 41.919 -17.628 -7.921 1.00 47.26 -1 HIS D CA 1
ATOM 5058 C C . HIS D 1 11 ? 42.711 -18.719 -7.196 1.00 45.61 -1 HIS D C 1
ATOM 5059 O O . HIS D 1 11 ? 43.927 -18.804 -7.323 1.00 44.40 -1 HIS D O 1
ATOM 5066 N N . HIS D 1 12 ? 41.995 -19.520 -6.407 1.00 46.17 0 HIS D N 1
ATOM 5067 C CA . HIS D 1 12 ? 42.529 -20.718 -5.773 1.00 46.57 0 HIS D CA 1
ATOM 5068 C C . HIS D 1 12 ? 43.919 -20.478 -5.198 1.00 47.33 0 HIS D C 1
ATOM 5069 O O . HIS D 1 12 ? 44.907 -21.038 -5.670 1.00 47.68 0 HIS D O 1
ATOM 5076 N N . MET D 1 13 ? 43.991 -19.632 -4.176 1.00 47.52 1 MET D N 1
ATOM 5077 C CA . MET D 1 13 ? 45.208 -19.490 -3.389 1.00 47.37 1 MET D CA 1
ATOM 5078 C C . MET D 1 13 ? 45.448 -20.748 -2.580 1.00 46.30 1 MET D C 1
ATOM 5079 O O . MET D 1 13 ? 44.503 -21.393 -2.135 1.00 45.78 1 MET D O 1
ATOM 5084 N N . LYS D 1 14 ? 46.718 -21.093 -2.401 1.00 45.96 2 LYS D N 1
ATOM 5085 C CA . LYS D 1 14 ? 47.111 -22.089 -1.413 1.00 45.98 2 LYS D CA 1
ATOM 5086 C C . LYS D 1 14 ? 47.518 -21.336 -0.156 1.00 45.79 2 LYS D C 1
ATOM 5087 O O . LYS D 1 14 ? 48.249 -20.346 -0.218 1.00 46.31 2 LYS D O 1
ATOM 5093 N N . TYR D 1 15 ? 47.009 -21.761 0.987 1.00 45.84 3 TYR D N 1
ATOM 5094 C CA . TYR D 1 15 ? 47.245 -20.998 2.204 1.00 46.15 3 TYR D CA 1
ATOM 5095 C C . TYR D 1 15 ? 47.498 -21.905 3.396 1.00 45.67 3 TYR D C 1
ATOM 5096 O O . TYR D 1 15 ? 47.145 -23.089 3.390 1.00 45.09 3 TYR D O 1
ATOM 5105 N N . GLY D 1 16 ? 48.164 -21.337 4.394 1.00 46.21 4 GLY D N 1
ATOM 5106 C CA . GLY D 1 16 ? 48.398 -22.012 5.661 1.00 46.10 4 GLY D CA 1
ATOM 5107 C C . GLY D 1 16 ? 47.685 -21.284 6.779 1.00 46.40 4 GLY D C 1
ATOM 5108 O O . GLY D 1 16 ? 47.374 -20.092 6.647 1.00 47.11 4 GLY D O 1
ATOM 5109 N N . ILE D 1 17 ? 47.399 -22.006 7.864 1.00 46.84 5 ILE D N 1
ATOM 5110 C CA . ILE D 1 17 ? 46.861 -21.391 9.073 1.00 46.74 5 ILE D CA 1
ATOM 5111 C C . ILE D 1 17 ? 47.692 -21.825 10.264 1.00 45.80 5 ILE D C 1
ATOM 5112 O O . ILE D 1 17 ? 47.815 -23.017 10.539 1.00 45.22 5 ILE D O 1
ATOM 5117 N N . VAL D 1 18 ? 48.246 -20.835 10.958 1.00 45.91 6 VAL D N 1
ATOM 5118 C CA . VAL D 1 18 ? 48.786 -21.021 12.293 1.00 46.37 6 VAL D CA 1
ATOM 5119 C C . VAL D 1 18 ? 47.658 -20.700 13.273 1.00 46.52 6 VAL D C 1
ATOM 5120 O O . VAL D 1 18 ? 47.069 -19.613 13.234 1.00 45.55 6 VAL D O 1
ATOM 5124 N N . GLY D 1 19 ? 47.339 -21.678 14.113 1.00 45.85 7 GLY D N 1
ATOM 5125 C CA . GLY D 1 19 ? 46.159 -21.625 14.938 1.00 46.23 7 GLY D CA 1
ATOM 5126 C C . GLY D 1 19 ? 44.949 -22.265 14.292 1.00 46.02 7 GLY D C 1
ATOM 5127 O O . GLY D 1 19 ? 43.811 -21.889 14.596 1.00 46.44 7 GLY D O 1
ATOM 5128 N N . TYR D 1 20 ? 45.172 -23.265 13.442 1.00 45.52 8 TYR D N 1
ATOM 5129 C CA . TYR D 1 20 ? 44.093 -23.806 12.612 1.00 45.64 8 TYR D CA 1
ATOM 5130 C C . TYR D 1 20 ? 42.962 -24.406 13.434 1.00 46.05 8 TYR D C 1
ATOM 5131 O O . TYR D 1 20 ? 41.803 -24.412 13.009 1.00 46.51 8 TYR D O 1
ATOM 5140 N N . SER D 1 21 ? 43.302 -24.922 14.606 1.00 45.75 9 SER D N 1
ATOM 5141 C CA . SER D 1 21 ? 42.334 -25.620 15.435 1.00 45.30 9 SER D CA 1
ATOM 5142 C C . SER D 1 21 ? 41.568 -24.704 16.385 1.00 45.16 9 SER D C 1
ATOM 5143 O O . SER D 1 21 ? 40.559 -25.112 16.940 1.00 45.93 9 SER D O 1
ATOM 5146 N N . GLY D 1 22 ? 42.027 -23.471 16.558 1.00 46.58 10 GLY D N 1
ATOM 5147 C CA . GLY D 1 22 ? 41.352 -22.512 17.439 1.00 46.62 10 GLY D CA 1
ATOM 5148 C C . GLY D 1 22 ? 40.074 -21.929 16.875 1.00 46.06 10 GLY D C 1
ATOM 5149 O O . GLY D 1 22 ? 39.681 -22.242 15.779 1.00 45.53 10 GLY D O 1
ATOM 5150 N N . ARG D 1 23 ? 39.427 -21.061 17.642 1.00 46.52 11 ARG D N 1
ATOM 5151 C CA . ARG D 1 23 ? 38.197 -20.389 17.214 1.00 46.39 11 ARG D CA 1
ATOM 5152 C C . ARG D 1 23 ? 38.366 -19.633 15.899 1.00 45.68 11 ARG D C 1
ATOM 5153 O O . ARG D 1 23 ? 37.604 -19.824 14.955 1.00 45.50 11 ARG D O 1
ATOM 5161 N N . MET D 1 24 ? 39.372 -18.772 15.840 1.00 45.60 12 MET D N 1
ATOM 5162 C CA . MET D 1 24 ? 39.642 -18.020 14.627 1.00 45.45 12 MET D CA 1
ATOM 5163 C C . MET D 1 24 ? 40.089 -18.910 13.492 1.00 46.07 12 MET D C 1
ATOM 5164 O O . MET D 1 24 ? 39.625 -18.755 12.349 1.00 48.00 12 MET D O 1
ATOM 5169 N N . GLY D 1 25 ? 40.947 -19.875 13.798 1.00 45.28 13 GLY D N 1
ATOM 5170 C CA . GLY D 1 25 ? 41.425 -20.805 12.782 1.00 45.59 13 GLY D CA 1
ATOM 5171 C C . GLY D 1 25 ? 40.312 -21.539 12.037 1.00 45.56 13 GLY D C 1
ATOM 5172 O O . GLY D 1 25 ? 40.381 -21.698 10.832 1.00 46.13 13 GLY D O 1
ATOM 5173 N N . GLN D 1 26 ? 39.294 -21.984 12.752 1.00 45.21 14 GLN D N 1
ATOM 5174 C CA . GLN D 1 26 ? 38.191 -22.696 12.138 1.00 45.86 14 GLN D CA 1
ATOM 5175 C C . GLN D 1 26 ? 37.299 -21.784 11.316 1.00 45.78 14 GLN D C 1
ATOM 5176 O O . GLN D 1 26 ? 36.720 -22.214 10.313 1.00 45.75 14 GLN D O 1
ATOM 5182 N N . GLU D 1 27 ? 37.191 -20.529 11.740 1.00 46.60 15 GLU D N 1
ATOM 5183 C CA . GLU D 1 27 ? 36.403 -19.549 11.004 1.00 47.21 15 GLU D CA 1
ATOM 5184 C C . GLU D 1 27 ? 37.125 -19.181 9.703 1.00 45.96 15 GLU D C 1
ATOM 5185 O O . GLU D 1 27 ? 36.506 -18.972 8.671 1.00 46.00 15 GLU D O 1
ATOM 5191 N N . ILE D 1 28 ? 38.441 -19.130 9.760 1.00 45.57 16 ILE D N 1
ATOM 5192 C CA . ILE D 1 28 ? 39.244 -18.881 8.568 1.00 45.90 16 ILE D CA 1
ATOM 5193 C C . ILE D 1 28 ? 39.084 -19.978 7.523 1.00 45.63 16 ILE D C 1
ATOM 5194 O O . ILE D 1 28 ? 38.839 -19.679 6.354 1.00 45.05 16 ILE D O 1
ATOM 5199 N N . GLN D 1 29 ? 39.174 -21.238 7.951 1.00 45.53 17 GLN D N 1
ATOM 5200 C CA . GLN D 1 29 ? 39.001 -22.356 7.049 1.00 46.97 17 GLN D CA 1
ATOM 5201 C C . GLN D 1 29 ? 37.676 -22.281 6.338 1.00 46.19 17 GLN D C 1
ATOM 5202 O O . GLN D 1 29 ? 37.598 -22.550 5.155 1.00 46.23 17 GLN D O 1
ATOM 5208 N N . LYS D 1 30 ? 36.626 -21.940 7.077 1.00 46.37 18 LYS D N 1
ATOM 5209 C CA . LYS D 1 30 ? 35.268 -21.926 6.509 1.00 47.20 18 LYS D CA 1
ATOM 5210 C C . LYS D 1 30 ? 35.166 -20.832 5.425 1.00 45.78 18 LYS D C 1
ATOM 5211 O O . LYS D 1 30 ? 34.692 -21.075 4.312 1.00 45.75 18 LYS D O 1
ATOM 5217 N N . VAL D 1 31 ? 35.658 -19.643 5.764 1.00 45.35 19 VAL D N 1
ATOM 5218 C CA . VAL D 1 31 ? 35.602 -18.478 4.866 1.00 46.17 19 VAL D CA 1
ATOM 5219 C C . VAL D 1 31 ? 36.490 -18.661 3.608 1.00 45.41 19 VAL D C 1
ATOM 5220 O O . VAL D 1 31 ? 36.072 -18.358 2.486 1.00 44.64 19 VAL D O 1
ATOM 5224 N N . PHE D 1 32 ? 37.702 -19.169 3.816 1.00 45.06 20 PHE D N 1
ATOM 5225 C CA . PHE D 1 32 ? 38.634 -19.368 2.721 1.00 45.52 20 PHE D CA 1
ATOM 5226 C C . PHE D 1 32 ? 38.178 -20.496 1.812 1.00 46.09 20 PHE D C 1
ATOM 5227 O O . PHE D 1 32 ? 38.184 -20.325 0.606 1.00 46.31 20 PHE D O 1
ATOM 5235 N N . SER D 1 33 ? 37.765 -21.628 2.381 1.00 45.99 21 SER D N 1
ATOM 5236 C CA . SER D 1 33 ? 37.297 -22.754 1.576 1.00 46.16 21 SER D CA 1
ATOM 5237 C C . SER D 1 33 ? 36.086 -22.365 0.741 1.00 45.57 21 SER D C 1
ATOM 5238 O O . SER D 1 33 ? 35.979 -22.784 -0.407 1.00 44.37 21 SER D O 1
ATOM 5241 N N . GLU D 1 34 ? 35.196 -21.546 1.297 1.00 46.09 22 GLU D N 1
ATOM 5242 C CA . GLU D 1 34 ? 34.010 -21.116 0.557 1.00 47.02 22 GLU D CA 1
ATOM 5243 C C . GLU D 1 34 ? 34.357 -20.279 -0.671 1.00 45.33 22 GLU D C 1
ATOM 5244 O O . GLU D 1 34 ? 33.608 -20.268 -1.628 1.00 43.93 22 GLU D O 1
ATOM 5250 N N . LYS D 1 35 ? 35.498 -19.593 -0.641 1.00 46.21 23 LYS D N 1
ATOM 5251 C CA . LYS D 1 35 ? 35.991 -18.857 -1.810 1.00 46.36 23 LYS D CA 1
ATOM 5252 C C . LYS D 1 35 ? 36.913 -19.716 -2.697 1.00 46.01 23 LYS D C 1
ATOM 5253 O O . LYS D 1 35 ? 37.530 -19.222 -3.629 1.00 46.71 23 LYS D O 1
ATOM 5259 N N . GLY D 1 36 ? 36.982 -21.007 -2.411 1.00 45.99 24 GLY D N 1
ATOM 5260 C CA . GLY D 1 36 ? 37.722 -21.941 -3.242 1.00 45.86 24 GLY D CA 1
ATOM 5261 C C . GLY D 1 36 ? 39.227 -21.918 -3.035 1.00 45.95 24 GLY D C 1
ATOM 5262 O O . GLY D 1 36 ? 39.963 -22.310 -3.938 1.00 45.57 24 GLY D O 1
ATOM 5263 N N . HIS D 1 37 ? 39.688 -21.469 -1.865 1.00 45.39 25 HIS D N 1
ATOM 5264 C CA . HIS D 1 37 ? 41.118 -21.533 -1.541 1.00 45.58 25 HIS D CA 1
ATOM 5265 C C . HIS D 1 37 ? 41.459 -22.834 -0.804 1.00 45.75 25 HIS D C 1
ATOM 5266 O O . HIS D 1 37 ? 40.608 -23.422 -0.135 1.00 44.89 25 HIS D O 1
ATOM 5273 N N . GLU D 1 38 ? 42.715 -23.257 -0.938 1.00 46.11 26 GLU D N 1
ATOM 5274 C CA . GLU D 1 38 ? 43.162 -24.571 -0.498 1.00 46.05 26 GLU D CA 1
ATOM 5275 C C . GLU D 1 38 ? 44.095 -24.496 0.699 1.00 46.00 26 GLU D C 1
ATOM 5276 O O . GLU D 1 38 ? 45.138 -23.829 0.663 1.00 45.56 26 GLU D O 1
ATOM 5282 N N . LEU D 1 39 ? 43.730 -25.224 1.751 1.00 45.96 27 LEU D N 1
ATOM 5283 C CA . LEU D 1 39 ? 44.535 -25.276 2.963 1.00 45.43 27 LEU D CA 1
ATOM 5284 C C . LEU D 1 39 ? 45.647 -26.306 2.818 1.00 45.71 27 LEU D C 1
ATOM 5285 O O . LEU D 1 39 ? 45.363 -27.492 2.715 1.00 46.45 27 LEU D O 1
ATOM 5290 N N . VAL D 1 40 ? 46.901 -25.854 2.811 1.00 45.93 28 VAL D N 1
ATOM 5291 C CA . VAL D 1 40 ? 48.057 -26.739 2.533 1.00 46.00 28 VAL D CA 1
ATOM 5292 C C . VAL D 1 40 ? 49.060 -26.844 3.679 1.00 45.57 28 VAL D C 1
ATOM 5293 O O . VAL D 1 40 ? 50.082 -27.513 3.559 1.00 45.19 28 VAL D O 1
ATOM 5297 N N . LEU D 1 41 ? 48.749 -26.173 4.784 1.00 45.82 29 LEU D N 1
ATOM 5298 C CA . LEU D 1 41 ? 49.643 -26.095 5.923 1.00 45.96 29 LEU D CA 1
ATOM 5299 C C . LEU D 1 41 ? 48.833 -25.841 7.161 1.00 45.40 29 LEU D C 1
ATOM 5300 O O . LEU D 1 41 ? 48.088 -24.860 7.222 1.00 45.83 29 LEU D O 1
ATOM 5305 N N . LYS D 1 42 ? 48.999 -26.713 8.153 1.00 45.80 30 LYS D N 1
ATOM 5306 C CA . LYS D 1 42 ? 48.300 -26.588 9.435 1.00 46.34 30 LYS D CA 1
ATOM 5307 C C . LYS D 1 42 ? 49.302 -26.567 10.596 1.00 46.32 30 LYS D C 1
ATOM 5308 O O . LYS D 1 42 ? 50.132 -27.483 10.730 1.00 45.80 30 LYS D O 1
ATOM 5314 N N . VAL D 1 43 ? 49.219 -25.521 11.422 1.00 46.12 31 VAL D N 1
ATOM 5315 C CA . VAL D 1 43 ? 50.062 -25.384 12.603 1.00 45.71 31 VAL D CA 1
ATOM 5316 C C . VAL D 1 43 ? 49.201 -25.053 13.818 1.00 45.50 31 VAL D C 1
ATOM 5317 O O . VAL D 1 43 ? 48.316 -24.187 13.766 1.00 44.91 31 VAL D O 1
ATOM 5321 N N . ASP D 1 44 ? 49.507 -25.781 14.892 1.00 45.83 32 ASP D N 1
ATOM 5322 C CA . ASP D 1 44 ? 48.853 -25.760 16.173 1.00 45.44 32 ASP D CA 1
ATOM 5323 C C . ASP D 1 44 ? 49.879 -25.948 17.258 1.00 46.37 32 ASP D C 1
ATOM 5324 O O . ASP D 1 44 ? 51.040 -26.265 16.980 1.00 46.57 32 ASP D O 1
ATOM 5329 N N . VAL D 1 45 ? 49.424 -25.912 18.504 1.00 46.77 33 VAL D N 1
ATOM 5330 C CA . VAL D 1 45 ? 50.298 -26.221 19.629 1.00 45.98 33 VAL D CA 1
ATOM 5331 C C . VAL D 1 45 ? 50.799 -27.688 19.593 1.00 46.52 33 VAL D C 1
ATOM 5332 O O . VAL D 1 45 ? 51.834 -28.001 20.177 1.00 45.26 33 VAL D O 1
ATOM 5336 N N . ASN D 1 46 ? 50.085 -28.564 18.881 1.00 46.37 34 ASN D N 1
ATOM 5337 C CA . ASN D 1 46 ? 50.417 -29.983 18.824 1.00 46.37 34 ASN D CA 1
ATOM 5338 C C . ASN D 1 46 ? 51.342 -30.371 17.672 1.00 46.36 34 ASN D C 1
ATOM 5339 O O . ASN D 1 46 ? 51.910 -31.473 17.671 1.00 45.93 34 ASN D O 1
ATOM 5344 N N . GLY D 1 47 ? 51.497 -29.487 16.692 1.00 46.78 35 GLY D N 1
ATOM 5345 C CA . GLY D 1 47 ? 52.447 -29.752 15.625 1.00 46.48 35 GLY D CA 1
ATOM 5346 C C . GLY D 1 47 ? 52.278 -28.961 14.350 1.00 46.37 35 GLY D C 1
ATOM 5347 O O . GLY D 1 47 ? 51.461 -28.034 14.255 1.00 46.26 35 GLY D O 1
ATOM 5348 N N . VAL D 1 48 ? 53.095 -29.339 13.375 1.00 46.55 36 VAL D N 1
ATOM 5349 C CA . VAL D 1 48 ? 53.112 -28.741 12.054 1.00 46.71 36 VAL D CA 1
ATOM 5350 C C . VAL D 1 48 ? 52.788 -29.818 11.024 1.00 46.11 36 VAL D C 1
ATOM 5351 O O . VAL D 1 48 ? 53.298 -30.928 11.094 1.00 46.88 36 VAL D O 1
ATOM 5355 N N . GLU D 1 49 ? 51.942 -29.474 10.066 1.00 46.29 37 GLU D N 1
ATOM 5356 C CA . GLU D 1 49 ? 51.552 -30.385 9.012 1.00 46.46 37 GLU D CA 1
ATOM 5357 C C . GLU D 1 49 ? 51.688 -29.630 7.679 1.00 45.82 37 GLU D C 1
ATOM 5358 O O . GLU D 1 49 ? 50.917 -28.725 7.383 1.00 45.15 37 GLU D O 1
ATOM 5364 N N . GLU D 1 50 ? 52.715 -29.987 6.906 1.00 46.51 38 GLU D N 1
ATOM 5365 C CA . GLU D 1 50 ? 53.023 -29.333 5.629 1.00 47.12 38 GLU D CA 1
ATOM 5366 C C . GLU D 1 50 ? 52.587 -30.230 4.492 1.00 46.25 38 GLU D C 1
ATOM 5367 O O . GLU D 1 50 ? 53.203 -31.270 4.252 1.00 46.97 38 GLU D O 1
ATOM 5373 N N . LEU D 1 51 ? 51.546 -29.827 3.773 1.00 46.34 39 LEU D N 1
ATOM 5374 C CA . LEU D 1 51 ? 50.994 -30.644 2.678 1.00 46.21 39 LEU D CA 1
ATOM 5375 C C . LEU D 1 51 ? 51.475 -30.179 1.301 1.00 45.91 39 LEU D C 1
ATOM 5376 O O . LEU D 1 51 ? 51.670 -30.975 0.406 1.00 44.34 39 LEU D O 1
ATOM 5381 N N . ASP D 1 52 ? 51.657 -28.871 1.157 1.00 46.67 40 ASP D N 1
ATOM 5382 C CA . ASP D 1 52 ? 52.025 -28.246 -0.108 1.00 46.13 40 ASP D CA 1
ATOM 5383 C C . ASP D 1 52 ? 52.568 -26.842 0.240 1.00 45.60 40 ASP D C 1
ATOM 5384 O O . ASP D 1 52 ? 52.540 -26.437 1.397 1.00 45.88 40 ASP D O 1
ATOM 5389 N N . SER D 1 53 ? 53.062 -26.112 -0.749 1.00 45.56 41 SER D N 1
ATOM 5390 C CA . SER D 1 53 ? 53.609 -24.777 -0.510 1.00 46.29 41 SER D CA 1
ATOM 5391 C C . SER D 1 53 ? 52.508 -23.721 -0.535 1.00 45.82 41 SER D C 1
ATOM 5392 O O . SER D 1 53 ? 51.826 -23.554 -1.547 1.00 45.64 41 SER D O 1
ATOM 5395 N N . PRO D 1 54 ? 52.349 -22.975 0.569 1.00 46.86 42 PRO D N 1
ATOM 5396 C CA . PRO D 1 54 ? 51.350 -21.920 0.647 1.00 46.55 42 PRO D CA 1
ATOM 5397 C C . PRO D 1 54 ? 51.812 -20.618 -0.017 1.00 46.31 42 PRO D C 1
ATOM 5398 O O . PRO D 1 54 ? 52.992 -20.254 0.046 1.00 46.41 42 PRO D O 1
ATOM 5402 N N . ASP D 1 55 ? 50.868 -19.916 -0.627 1.00 46.67 43 ASP D N 1
ATOM 5403 C CA . ASP D 1 55 ? 51.115 -18.598 -1.154 1.00 45.42 43 ASP D CA 1
ATOM 5404 C C . ASP D 1 55 ? 51.095 -17.574 -0.023 1.00 46.37 43 ASP D C 1
ATOM 5405 O O . ASP D 1 55 ? 51.779 -16.545 -0.083 1.00 45.93 43 ASP D O 1
ATOM 5410 N N . VAL D 1 56 ? 50.257 -17.836 0.982 1.00 46.60 44 VAL D N 1
ATOM 5411 C CA . VAL D 1 56 ? 50.048 -16.912 2.086 1.00 46.40 44 VAL D CA 1
ATOM 5412 C C . VAL D 1 56 ? 49.848 -17.728 3.333 1.00 46.33 44 VAL D C 1
ATOM 5413 O O . VAL D 1 56 ? 49.258 -18.817 3.272 1.00 47.49 44 VAL D O 1
ATOM 5417 N N . VAL D 1 57 ? 50.288 -17.184 4.465 1.00 45.86 45 VAL D N 1
ATOM 5418 C CA . VAL D 1 57 ? 50.015 -17.783 5.761 1.00 46.06 45 VAL D CA 1
ATOM 5419 C C . VAL D 1 57 ? 49.151 -16.838 6.591 1.00 46.07 45 VAL D C 1
ATOM 5420 O O . VAL D 1 57 ? 49.368 -15.632 6.595 1.00 44.83 45 VAL D O 1
ATOM 5424 N N . ILE D 1 58 ? 48.166 -17.415 7.281 1.00 46.71 46 ILE D N 1
ATOM 5425 C CA . ILE D 1 58 ? 47.256 -16.684 8.168 1.00 45.92 46 ILE D CA 1
ATOM 5426 C C . ILE D 1 58 ? 47.503 -17.153 9.610 1.00 45.95 46 ILE D C 1
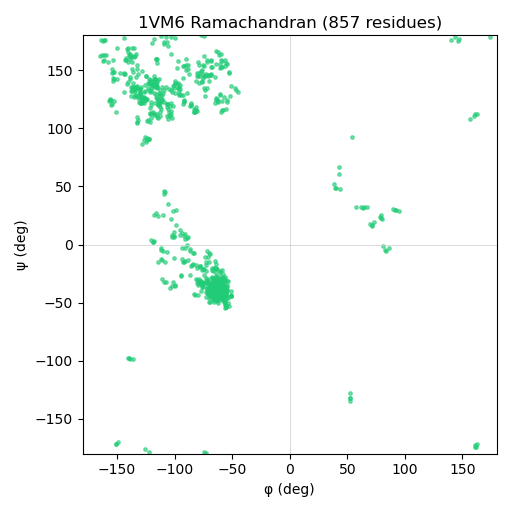ATOM 5427 O O . ILE D 1 58 ? 47.392 -18.332 9.895 1.00 45.73 46 ILE D O 1
ATOM 5432 N N . ASP D 1 59 ? 47.839 -16.218 10.507 1.00 46.80 47 ASP D N 1
ATOM 5433 C CA . ASP D 1 59 ? 48.200 -16.550 11.880 1.00 46.41 47 ASP D CA 1
ATOM 5434 C C . ASP D 1 59 ? 47.321 -15.821 12.886 1.00 46.15 47 ASP D C 1
ATOM 5435 O O . ASP D 1 59 ? 47.459 -14.616 13.070 1.00 46.15 47 ASP D O 1
ATOM 5440 N N . PHE D 1 60 ? 46.407 -16.576 13.504 1.00 45.98 48 PHE D N 1
ATOM 5441 C CA . PHE D 1 60 ? 45.664 -16.181 14.703 1.00 46.76 48 PHE D CA 1
ATOM 5442 C C . PHE D 1 60 ? 45.870 -17.309 15.761 1.00 45.87 48 PHE D C 1
ATOM 5443 O O . PHE D 1 60 ? 45.086 -18.283 15.833 1.00 45.72 48 PHE D O 1
ATOM 5451 N N . SER D 1 61 ? 46.911 -17.164 16.572 1.00 45.74 49 SER D N 1
ATOM 5452 C CA . SER D 1 61 ? 47.291 -18.195 17.527 1.00 44.76 49 SER D CA 1
ATOM 5453 C C . SER D 1 61 ? 47.730 -17.573 18.863 1.00 45.97 49 SER D C 1
ATOM 5454 O O . SER D 1 61 ? 46.876 -17.223 19.700 1.00 45.82 49 SER D O 1
ATOM 5457 N N . SER D 1 62 ? 49.051 -17.434 19.038 1.00 46.35 50 SER D N 1
ATOM 5458 C CA . SER D 1 62 ? 49.686 -16.986 20.277 1.00 45.96 50 SER D CA 1
ATOM 5459 C C . SER D 1 62 ? 51.014 -16.352 19.894 1.00 45.79 50 SER D C 1
ATOM 5460 O O . SER D 1 62 ? 51.613 -16.769 18.909 1.00 46.10 50 SER D O 1
ATOM 5463 N N . PRO D 1 63 ? 51.486 -15.341 20.640 1.00 45.65 51 PRO D N 1
ATOM 5464 C CA . PRO D 1 63 ? 52.799 -14.780 20.323 1.00 45.48 51 PRO D CA 1
ATOM 5465 C C . PRO D 1 63 ? 53.958 -15.782 20.320 1.00 45.17 51 PRO D C 1
ATOM 5466 O O . PRO D 1 63 ? 54.926 -15.586 19.589 1.00 44.19 51 PRO D O 1
ATOM 5470 N N . GLU D 1 64 ? 53.842 -16.846 21.116 1.00 45.30 52 GLU D N 1
ATOM 5471 C CA . GLU D 1 64 ? 54.873 -17.894 21.211 1.00 45.97 52 GLU D CA 1
ATOM 5472 C C . GLU D 1 64 ? 55.011 -18.704 19.922 1.00 45.65 52 GLU D C 1
ATOM 5473 O O . GLU D 1 64 ? 56.043 -19.339 19.689 1.00 45.96 52 GLU D O 1
ATOM 5479 N N . ALA D 1 65 ? 53.958 -18.696 19.115 1.00 44.90 53 ALA D N 1
ATOM 5480 C CA . ALA D 1 65 ? 53.915 -19.386 17.828 1.00 45.82 53 ALA D CA 1
ATOM 5481 C C . ALA D 1 65 ? 54.611 -18.614 16.699 1.00 46.36 53 ALA D C 1
ATOM 5482 O O . ALA D 1 65 ? 54.974 -19.198 15.676 1.00 46.38 53 ALA D O 1
ATOM 5484 N N . LEU D 1 66 ? 54.791 -17.310 16.882 1.00 45.92 54 LEU D N 1
ATOM 5485 C CA . LEU D 1 66 ? 55.286 -16.442 15.808 1.00 46.06 54 LEU D CA 1
ATOM 5486 C C . LEU D 1 66 ? 56.661 -16.850 15.221 1.00 45.64 54 LEU D C 1
ATOM 5487 O O . LEU D 1 66 ? 56.874 -16.759 14.011 1.00 45.49 54 LEU D O 1
ATOM 5492 N N . PRO D 1 67 ? 57.608 -17.269 16.071 1.00 45.20 55 PRO D N 1
ATOM 5493 C CA . PRO D 1 67 ? 58.858 -17.768 15.498 1.00 45.01 55 PRO D CA 1
ATOM 5494 C C . PRO D 1 67 ? 58.675 -18.837 14.410 1.00 45.60 55 PRO D C 1
ATOM 5495 O O . PRO D 1 67 ? 59.364 -18.797 13.383 1.00 45.96 55 PRO D O 1
ATOM 5499 N N . LYS D 1 68 ? 57.774 -19.790 14.639 1.00 46.29 56 LYS D N 1
ATOM 5500 C CA . LYS D 1 68 ? 57.546 -20.872 13.679 1.00 45.62 56 LYS D CA 1
ATOM 5501 C C . LYS D 1 68 ? 56.824 -20.320 12.450 1.00 45.23 56 LYS D C 1
ATOM 5502 O O . LYS D 1 68 ? 57.102 -20.713 11.323 1.00 45.92 56 LYS D O 1
ATOM 5508 N N . THR D 1 69 ? 55.898 -19.399 12.678 1.00 46.01 57 THR D N 1
ATOM 5509 C CA . THR D 1 69 ? 55.201 -18.707 11.595 1.00 46.17 57 THR D CA 1
ATOM 5510 C C . THR D 1 69 ? 56.179 -18.016 10.649 1.00 45.64 57 THR D C 1
ATOM 5511 O O . THR D 1 69 ? 56.121 -18.190 9.437 1.00 44.40 57 THR D O 1
ATOM 5515 N N . VAL D 1 70 ? 57.086 -17.245 11.228 1.00 45.33 58 VAL D N 1
ATOM 5516 C CA . VAL D 1 70 ? 58.100 -16.519 10.482 1.00 45.67 58 VAL D CA 1
ATOM 5517 C C . VAL D 1 70 ? 58.983 -17.469 9.674 1.00 45.28 58 VAL D C 1
ATOM 5518 O O . VAL D 1 70 ? 59.252 -17.231 8.505 1.00 44.15 58 VAL D O 1
ATOM 5522 N N . ASP D 1 71 ? 59.426 -18.544 10.313 1.00 45.74 59 ASP D N 1
ATOM 5523 C CA . ASP D 1 71 ? 60.267 -19.534 9.671 1.00 45.78 59 ASP D CA 1
ATOM 5524 C C . ASP D 1 71 ? 59.571 -20.135 8.473 1.00 46.04 59 ASP D C 1
ATOM 5525 O O . ASP D 1 71 ? 60.181 -20.310 7.414 1.00 45.45 59 ASP D O 1
ATOM 5530 N N . LEU D 1 72 ? 58.301 -20.466 8.652 1.00 45.41 60 LEU D N 1
ATOM 5531 C CA . LEU D 1 72 ? 57.515 -21.038 7.581 1.00 46.06 60 LEU D CA 1
ATOM 5532 C C . LEU D 1 72 ? 57.333 -20.060 6.416 1.00 46.02 60 LEU D C 1
ATOM 5533 O O . LEU D 1 72 ? 57.481 -20.433 5.257 1.00 47.27 60 LEU D O 1
ATOM 5538 N N . CYS D 1 73 ? 57.009 -18.814 6.720 1.00 45.68 61 CYS D N 1
ATOM 5539 C CA . CYS D 1 73 ? 56.885 -17.800 5.686 1.00 45.68 61 CYS D CA 1
ATOM 5540 C C . CYS D 1 73 ? 58.179 -17.627 4.899 1.00 45.42 61 CYS D C 1
ATOM 5541 O O . CYS D 1 73 ? 58.158 -17.462 3.693 1.00 45.55 61 CYS D O 1
ATOM 5544 N N . LYS D 1 74 ? 59.307 -17.639 5.589 1.00 45.16 62 LYS D N 1
ATOM 5545 C CA . LYS D 1 74 ? 60.609 -17.530 4.925 1.00 46.68 62 LYS D CA 1
ATOM 5546 C C . LYS D 1 74 ? 60.871 -18.731 4.024 1.00 46.13 62 LYS D C 1
ATOM 5547 O O . LYS D 1 74 ? 61.364 -18.575 2.912 1.00 46.18 62 LYS D O 1
ATOM 5553 N N . LYS D 1 75 ? 60.559 -19.923 4.529 1.00 45.85 63 LYS D N 1
ATOM 5554 C CA . LYS D 1 75 ? 60.756 -21.177 3.793 1.00 45.51 63 LYS D CA 1
ATOM 5555 C C . LYS D 1 75 ? 60.017 -21.209 2.466 1.00 45.84 63 LYS D C 1
ATOM 5556 O O . LYS D 1 75 ? 60.578 -21.635 1.460 1.00 44.87 63 LYS D O 1
ATOM 5562 N N . TYR D 1 76 ? 58.757 -20.775 2.477 1.00 45.72 64 TYR D N 1
ATOM 5563 C CA . TYR D 1 76 ? 57.904 -20.855 1.292 1.00 45.96 64 TYR D CA 1
ATOM 5564 C C . TYR D 1 76 ? 57.742 -19.521 0.563 1.00 46.16 64 TYR D C 1
ATOM 5565 O O . TYR D 1 76 ? 56.940 -19.422 -0.365 1.00 46.78 64 TYR D O 1
ATOM 5574 N N . ARG D 1 77 ? 58.513 -18.513 0.977 1.00 47.03 65 ARG D N 1
ATOM 5575 C CA . ARG D 1 77 ? 58.308 -17.121 0.554 1.00 47.33 65 ARG D CA 1
ATOM 5576 C C . ARG D 1 77 ? 56.847 -16.737 0.499 1.00 46.19 65 ARG D C 1
ATOM 5577 O O . ARG D 1 77 ? 56.385 -16.153 -0.469 1.00 47.07 65 ARG D O 1
ATOM 5585 N N . ALA D 1 78 ? 56.130 -17.046 1.565 1.00 46.31 66 ALA D N 1
ATOM 5586 C CA . ALA D 1 78 ? 54.705 -16.807 1.628 1.00 45.90 66 ALA D CA 1
ATOM 5587 C C . ALA D 1 78 ? 54.452 -15.544 2.421 1.00 46.72 66 ALA D C 1
ATOM 5588 O O . ALA D 1 78 ? 55.070 -15.333 3.456 1.00 46.60 66 ALA D O 1
ATOM 5590 N N . GLY D 1 79 ? 53.544 -14.704 1.939 1.00 46.54 67 GLY D N 1
ATOM 5591 C CA . GLY D 1 79 ? 53.130 -13.526 2.698 1.00 46.27 67 GLY D CA 1
ATOM 5592 C C . GLY D 1 79 ? 52.467 -13.918 4.013 1.00 46.91 67 GLY D C 1
ATOM 5593 O O . GLY D 1 79 ? 52.106 -15.077 4.214 1.00 47.02 67 GLY D O 1
ATOM 5594 N N . LEU D 1 80 ? 52.309 -12.950 4.910 1.00 46.17 68 LEU D N 1
ATOM 5595 C CA . LEU D 1 80 ? 51.749 -13.217 6.231 1.00 46.63 68 LEU D CA 1
ATOM 5596 C C . LEU D 1 80 ? 50.605 -12.264 6.570 1.00 46.86 68 LEU D C 1
ATOM 5597 O O . LEU D 1 80 ? 50.786 -11.054 6.519 1.00 46.15 68 LEU D O 1
ATOM 5602 N N . VAL D 1 81 ? 49.447 -12.832 6.914 1.00 46.96 69 VAL D N 1
ATOM 5603 C CA . VAL D 1 81 ? 48.368 -12.099 7.568 1.00 46.07 69 VAL D CA 1
ATOM 5604 C C . VAL D 1 81 ? 48.367 -12.511 9.047 1.00 46.83 69 VAL D C 1
ATOM 5605 O O . VAL D 1 81 ? 48.059 -13.668 9.372 1.00 46.65 69 VAL D O 1
ATOM 5609 N N . LEU D 1 82 ? 48.685 -11.551 9.925 1.00 46.72 70 LEU D N 1
ATOM 5610 C CA . LEU D 1 82 ? 48.845 -11.794 11.368 1.00 45.85 70 LEU D CA 1
ATOM 5611 C C . LEU D 1 82 ? 47.766 -11.091 12.185 1.00 45.75 70 LEU D C 1
ATOM 5612 O O . LEU D 1 82 ? 47.653 -9.877 12.161 1.00 46.13 70 LEU D O 1
ATOM 5617 N N . GLY D 1 83 ? 46.992 -11.871 12.923 1.00 45.34 71 GLY D N 1
ATOM 5618 C CA . GLY D 1 83 ? 45.988 -11.334 13.803 1.00 46.03 71 GLY D CA 1
ATOM 5619 C C . GLY D 1 83 ? 46.266 -11.506 15.277 1.00 45.55 71 GLY D C 1
ATOM 5620 O O . GLY D 1 83 ? 45.580 -10.893 16.097 1.00 46.06 71 GLY D O 1
ATOM 5621 N N . THR D 1 84 ? 47.240 -12.351 15.617 1.00 44.27 72 THR D N 1
ATOM 5622 C CA . THR D 1 84 ? 47.616 -12.578 17.007 1.00 45.17 72 THR D CA 1
ATOM 5623 C C . THR D 1 84 ? 47.874 -11.249 17.755 1.00 46.01 72 THR D C 1
ATOM 5624 O O . THR D 1 84 ? 48.509 -10.321 17.227 1.00 44.93 72 THR D O 1
ATOM 5628 N N . THR D 1 85 ? 47.355 -11.170 18.980 1.00 46.50 73 THR D N 1
ATOM 5629 C CA . THR D 1 85 ? 47.467 -9.968 19.804 1.00 45.88 73 THR D CA 1
ATOM 5630 C C . THR D 1 85 ? 48.460 -10.227 20.935 1.00 45.21 73 THR D C 1
ATOM 5631 O O . THR D 1 85 ? 49.023 -11.319 21.047 1.00 44.73 73 THR D O 1
ATOM 5635 N N . ALA D 1 86 ? 48.683 -9.200 21.748 1.00 45.04 74 ALA D N 1
ATOM 5636 C CA . ALA D 1 86 ? 49.657 -9.264 22.824 1.00 45.25 74 ALA D CA 1
ATOM 5637 C C . ALA D 1 86 ? 51.109 -9.510 22.314 1.00 44.75 74 ALA D C 1
ATOM 5638 O O . ALA D 1 86 ? 51.919 -10.137 22.986 1.00 43.59 74 ALA D O 1
ATOM 5640 N N . LEU D 1 87 ? 51.412 -9.002 21.126 1.00 45.00 75 LEU D N 1
ATOM 5641 C CA . LEU D 1 87 ? 52.768 -9.031 20.586 1.00 45.66 75 LEU D CA 1
ATOM 5642 C C . LEU D 1 87 ? 53.689 -8.110 21.403 1.00 45.28 75 LEU D C 1
ATOM 5643 O O . LEU D 1 87 ? 53.263 -7.063 21.878 1.00 45.11 75 LEU D O 1
ATOM 5648 N N . LYS D 1 88 ? 54.945 -8.508 21.536 1.00 45.46 76 LYS D N 1
ATOM 5649 C CA . LYS D 1 88 ? 55.946 -7.732 22.248 1.00 47.00 76 LYS D CA 1
ATOM 5650 C C . LYS D 1 88 ? 56.944 -7.151 21.259 1.00 46.04 76 LYS D C 1
ATOM 5651 O O . LYS D 1 88 ? 56.887 -7.473 20.076 1.00 46.04 76 LYS D O 1
ATOM 5657 N N . GLU D 1 89 ? 57.864 -6.315 21.745 1.00 46.48 77 GLU D N 1
ATOM 5658 C CA . GLU D 1 89 ? 58.847 -5.669 20.879 1.00 46.22 77 GLU D CA 1
ATOM 5659 C C . GLU D 1 89 ? 59.658 -6.709 20.089 1.00 45.62 77 GLU D C 1
ATOM 5660 O O . GLU D 1 89 ? 59.867 -6.546 18.885 1.00 46.61 77 GLU D O 1
ATOM 5666 N N . GLU D 1 90 ? 60.064 -7.791 20.751 1.00 44.64 78 GLU D N 1
ATOM 5667 C CA . GLU D 1 90 ? 60.730 -8.921 20.073 1.00 44.67 78 GLU D CA 1
ATOM 5668 C C . GLU D 1 90 ? 59.920 -9.512 18.918 1.00 45.28 78 GLU D C 1
ATOM 5669 O O . GLU D 1 90 ? 60.490 -9.910 17.911 1.00 44.85 78 GLU D O 1
ATOM 5675 N N . HIS D 1 91 ? 58.602 -9.569 19.060 1.00 44.95 79 HIS D N 1
ATOM 5676 C CA . HIS D 1 91 ? 57.745 -10.098 17.999 1.00 45.48 79 HIS D CA 1
ATOM 5677 C C . HIS D 1 91 ? 57.656 -9.144 16.825 1.00 45.48 79 HIS D C 1
ATOM 5678 O O . HIS D 1 91 ? 57.641 -9.567 15.664 1.00 45.44 79 HIS D O 1
ATOM 5685 N N . LEU D 1 92 ? 57.599 -7.855 17.134 1.00 45.34 80 LEU D N 1
ATOM 5686 C CA . LEU D 1 92 ? 57.595 -6.828 16.106 1.00 46.27 80 LEU D CA 1
ATOM 5687 C C . LEU D 1 92 ? 58.913 -6.807 15.328 1.00 45.86 80 LEU D C 1
ATOM 5688 O O . LEU D 1 92 ? 58.953 -6.536 14.125 1.00 46.10 80 LEU D O 1
ATOM 5693 N N . GLN D 1 93 ? 60.001 -7.082 16.025 1.00 46.15 81 GLN D N 1
ATOM 5694 C CA . GLN D 1 93 ? 61.309 -7.161 15.363 1.00 46.39 81 GLN D CA 1
ATOM 5695 C C . GLN D 1 93 ? 61.407 -8.328 14.399 1.00 45.49 81 GLN D C 1
ATOM 5696 O O . GLN D 1 93 ? 61.936 -8.157 13.304 1.00 44.69 81 GLN D O 1
ATOM 5702 N N . MET D 1 94 ? 60.908 -9.502 14.794 1.00 45.69 82 MET D N 1
ATOM 5703 C CA . MET D 1 94 ? 60.969 -10.658 13.903 1.00 46.50 82 MET D CA 1
ATOM 5704 C C . MET D 1 94 ? 60.112 -10.390 12.678 1.00 45.64 82 MET D C 1
ATOM 5705 O O . MET D 1 94 ? 60.497 -10.794 11.580 1.00 46.92 82 MET D O 1
ATOM 5710 N N . LEU D 1 95 ? 59.000 -9.670 12.864 1.00 44.78 83 LEU D N 1
ATOM 5711 C CA . LEU D 1 95 ? 58.103 -9.303 11.766 1.00 45.78 83 LEU D CA 1
ATOM 5712 C C . LEU D 1 95 ? 58.758 -8.356 10.787 1.00 44.65 83 LEU D C 1
ATOM 5713 O O . LEU D 1 95 ? 58.646 -8.497 9.582 1.00 45.06 83 LEU D O 1
ATOM 5718 N N . ARG D 1 96 ? 59.440 -7.357 11.313 1.00 46.26 84 ARG D N 1
ATOM 5719 C CA . ARG D 1 96 ? 60.166 -6.433 10.443 1.00 47.31 84 ARG D CA 1
ATOM 5720 C C . ARG D 1 96 ? 61.182 -7.150 9.557 1.00 46.84 84 ARG D C 1
ATOM 5721 O O . ARG D 1 96 ? 61.377 -6.799 8.386 1.00 47.25 84 ARG D O 1
ATOM 5729 N N . GLU D 1 97 ? 61.873 -8.114 10.159 1.00 46.38 85 GLU D N 1
ATOM 5730 C CA . GLU D 1 97 ? 62.891 -8.888 9.473 1.00 45.82 85 GLU D CA 1
ATOM 5731 C C . GLU D 1 97 ? 62.226 -9.742 8.382 1.00 45.23 85 GLU D C 1
ATOM 5732 O O . GLU D 1 97 ? 62.743 -9.827 7.259 1.00 44.34 85 GLU D O 1
ATOM 5738 N N . LEU D 1 98 ? 61.082 -10.350 8.714 1.00 44.97 86 LEU D N 1
ATOM 5739 C CA . LEU D 1 98 ? 60.297 -11.105 7.747 1.00 45.55 86 LEU D CA 1
ATOM 5740 C C . LEU D 1 98 ? 59.866 -10.235 6.568 1.00 45.72 86 LEU D C 1
ATOM 5741 O O . LEU D 1 98 ? 59.953 -10.651 5.422 1.00 45.60 86 LEU D O 1
ATOM 5746 N N . SER D 1 99 ? 59.414 -9.022 6.860 1.00 46.15 87 SER D N 1
ATOM 5747 C CA . SER D 1 99 ? 58.844 -8.132 5.849 1.00 45.11 87 SER D CA 1
ATOM 5748 C C . SER D 1 99 ? 59.876 -7.603 4.851 1.00 45.88 87 SER D C 1
ATOM 5749 O O . SER D 1 99 ? 59.533 -6.948 3.862 1.00 45.12 87 SER D O 1
ATOM 5752 N N . LYS D 1 100 ? 61.149 -7.862 5.113 1.00 45.68 88 LYS D N 1
ATOM 5753 C CA . LYS D 1 100 ? 62.185 -7.599 4.125 1.00 45.54 88 LYS D CA 1
ATOM 5754 C C . LYS D 1 100 ? 62.110 -8.622 2.992 1.00 45.58 88 LYS D C 1
ATOM 5755 O O . LYS D 1 100 ? 62.557 -8.335 1.889 1.00 45.38 88 LYS D O 1
ATOM 5761 N N . GLU D 1 101 ? 61.521 -9.795 3.263 1.00 45.87 89 GLU D N 1
ATOM 5762 C CA . GLU D 1 101 ? 61.454 -10.908 2.294 1.00 47.14 89 GLU D CA 1
ATOM 5763 C C . GLU D 1 101 ? 60.061 -11.142 1.692 1.00 45.74 89 GLU D C 1
ATOM 5764 O O . GLU D 1 101 ? 59.965 -11.572 0.550 1.00 45.43 89 GLU D O 1
ATOM 5770 N N . VAL D 1 102 ? 59.000 -10.876 2.459 1.00 45.46 90 VAL D N 1
ATOM 5771 C CA . VAL D 1 102 ? 57.628 -11.137 2.019 1.00 45.72 90 VAL D CA 1
ATOM 5772 C C . VAL D 1 102 ? 56.723 -9.979 2.409 1.00 46.48 90 VAL D C 1
ATOM 5773 O O . VAL D 1 102 ? 57.084 -9.171 3.273 1.00 46.47 90 VAL D O 1
ATOM 5777 N N . PRO D 1 103 ? 55.553 -9.875 1.760 1.00 46.72 91 PRO D N 1
ATOM 5778 C CA . PRO D 1 103 ? 54.593 -8.865 2.185 1.00 46.73 91 PRO D CA 1
ATOM 5779 C C . PRO D 1 103 ? 53.894 -9.313 3.461 1.00 46.10 91 PRO D C 1
ATOM 5780 O O . PRO D 1 103 ? 53.598 -10.501 3.605 1.00 46.55 91 PRO D O 1
ATOM 5784 N N . VAL D 1 104 ? 53.658 -8.378 4.382 1.00 46.13 92 VAL D N 1
ATOM 5785 C CA . VAL D 1 104 ? 53.007 -8.689 5.667 1.00 45.40 92 VAL D CA 1
ATOM 5786 C C . VAL D 1 104 ? 51.899 -7.685 6.008 1.00 45.53 92 VAL D C 1
ATOM 5787 O O . VAL D 1 104 ? 52.097 -6.486 5.857 1.00 44.93 92 VAL D O 1
ATOM 5791 N N . VAL D 1 105 ? 50.749 -8.190 6.474 1.00 46.60 93 VAL D N 1
ATOM 5792 C CA . VAL D 1 105 ? 49.698 -7.365 7.112 1.00 46.23 93 VAL D CA 1
ATOM 5793 C C . VAL D 1 105 ? 49.489 -7.842 8.550 1.00 46.16 93 VAL D C 1
ATOM 5794 O O . VAL D 1 105 ? 49.057 -8.960 8.793 1.00 47.91 93 VAL D O 1
ATOM 5798 N N . GLN D 1 106 ? 49.828 -6.985 9.499 1.00 45.78 94 GLN D N 1
ATOM 5799 C CA . GLN D 1 106 ? 49.611 -7.241 10.914 1.00 45.66 94 GLN D CA 1
ATOM 5800 C C . GLN D 1 106 ? 48.545 -6.255 11.416 1.00 46.02 94 GLN D C 1
ATOM 5801 O O . GLN D 1 106 ? 48.642 -5.035 11.194 1.00 45.23 94 GLN D O 1
ATOM 5807 N N . ALA D 1 107 ? 47.529 -6.791 12.081 1.00 46.38 95 ALA D N 1
ATOM 5808 C CA . ALA D 1 107 ? 46.490 -5.964 12.670 1.00 46.16 95 ALA D CA 1
ATOM 5809 C C . ALA D 1 107 ? 45.860 -6.638 13.879 1.00 46.01 95 ALA D C 1
ATOM 5810 O O . ALA D 1 107 ? 45.656 -7.842 13.897 1.00 45.47 95 ALA D O 1
ATOM 5812 N N . TYR D 1 108 ? 45.543 -5.829 14.887 1.00 46.98 96 TYR D N 1
ATOM 5813 C CA . TYR D 1 108 ? 44.902 -6.309 16.098 1.00 45.68 96 TYR D CA 1
ATOM 5814 C C . TYR D 1 108 ? 43.404 -6.397 15.909 1.00 46.79 96 TYR D C 1
ATOM 5815 O O . TYR D 1 108 ? 42.697 -6.879 16.776 1.00 47.51 96 TYR D O 1
ATOM 5824 N N . ASN D 1 109 ? 42.903 -5.902 14.786 1.00 46.39 97 ASN D N 1
ATOM 5825 C CA . ASN D 1 109 ? 41.465 -5.978 14.504 1.00 45.69 97 ASN D CA 1
ATOM 5826 C C . ASN D 1 109 ? 41.199 -5.942 13.008 1.00 45.28 97 ASN D C 1
ATOM 5827 O O . ASN D 1 109 ? 41.579 -4.995 12.340 1.00 43.70 97 ASN D O 1
ATOM 5832 N N . PHE D 1 110 ? 40.549 -6.986 12.492 1.00 45.13 98 PHE D N 1
ATOM 5833 C CA . PHE D 1 110 ? 40.270 -7.092 11.055 1.00 44.64 98 PHE D CA 1
ATOM 5834 C C . PHE D 1 110 ? 38.791 -6.777 10.564 1.00 44.55 98 PHE D C 1
ATOM 5835 O O . PHE D 1 110 ? 38.450 -7.180 9.479 1.00 45.95 98 PHE D O 1
ATOM 5843 N N . SER D 1 111 ? 37.943 -6.037 11.291 1.00 44.88 99 SER D N 1
ATOM 5844 C CA . SER D 1 111 ? 36.536 -5.643 10.949 1.00 43.69 99 SER D CA 1
ATOM 5845 C C . SER D 1 111 ? 36.517 -4.308 10.180 1.00 43.61 99 SER D C 1
ATOM 5846 O O . SER D 1 111 ? 37.483 -3.547 10.285 1.00 45.09 99 SER D O 1
ATOM 5849 N N . ILE D 1 112 ? 35.447 -4.003 9.439 1.00 43.83 100 ILE D N 1
ATOM 5850 C CA . ILE D 1 112 ? 35.319 -2.692 8.825 1.00 43.87 100 ILE D CA 1
ATOM 5851 C C . ILE D 1 112 ? 35.082 -1.639 9.903 1.00 44.45 100 ILE D C 1
ATOM 5852 O O . ILE D 1 112 ? 35.768 -0.620 9.927 1.00 43.71 100 ILE D O 1
ATOM 5857 N N . GLY D 1 113 ? 34.134 -1.899 10.795 1.00 44.88 101 GLY D N 1
ATOM 5858 C CA . GLY D 1 113 ? 33.674 -0.893 11.731 1.00 44.57 101 GLY D CA 1
ATOM 5859 C C . GLY D 1 113 ? 34.750 -0.314 12.616 1.00 44.23 101 GLY D C 1
ATOM 5860 O O . GLY D 1 113 ? 34.770 0.871 12.848 1.00 45.44 101 GLY D O 1
ATOM 5861 N N . ILE D 1 114 ? 35.622 -1.152 13.156 1.00 44.34 102 ILE D N 1
ATOM 5862 C CA . ILE D 1 114 ? 36.660 -0.651 14.069 1.00 45.10 102 ILE D CA 1
ATOM 5863 C C . ILE D 1 114 ? 37.649 0.247 13.323 1.00 45.77 102 ILE D C 1
ATOM 5864 O O . ILE D 1 114 ? 38.073 1.283 13.835 1.00 46.05 102 ILE D O 1
ATOM 5869 N N . ASN D 1 115 ? 37.999 -0.152 12.107 1.00 46.10 103 ASN D N 1
ATOM 5870 C CA . ASN D 1 115 ? 38.941 0.604 11.318 1.00 46.91 103 ASN D CA 1
ATOM 5871 C C . ASN D 1 115 ? 38.363 1.921 10.827 1.00 45.07 103 ASN D C 1
ATOM 5872 O O . ASN D 1 115 ? 39.063 2.907 10.779 1.00 45.92 103 ASN D O 1
ATOM 5877 N N . VAL D 1 116 ? 37.068 1.950 10.567 1.00 46.51 104 VAL D N 1
ATOM 5878 C CA . VAL D 1 116 ? 36.353 3.192 10.298 1.00 46.70 104 VAL D CA 1
ATOM 5879 C C . VAL D 1 116 ? 36.309 4.098 11.539 1.00 45.71 104 VAL D C 1
ATOM 5880 O O . VAL D 1 116 ? 36.592 5.298 11.430 1.00 44.26 104 VAL D O 1
ATOM 5884 N N . LEU D 1 117 ? 35.998 3.518 12.697 1.00 45.87 105 LEU D N 1
ATOM 5885 C CA . LEU D 1 117 ? 35.902 4.283 13.943 1.00 46.40 105 LEU D CA 1
ATOM 5886 C C . LEU D 1 117 ? 37.226 4.875 14.393 1.00 46.63 105 LEU D C 1
ATOM 5887 O O . LEU D 1 117 ? 37.265 5.946 15.014 1.00 48.10 105 LEU D O 1
ATOM 5892 N N . LYS D 1 118 ? 38.307 4.168 14.127 1.00 47.85 106 LYS D N 1
ATOM 5893 C CA . LYS D 1 118 ? 39.607 4.620 14.647 1.00 48.55 106 LYS D CA 1
ATOM 5894 C C . LYS D 1 118 ? 39.996 5.957 14.046 1.00 46.82 106 LYS D C 1
ATOM 5895 O O . LYS D 1 118 ? 40.450 6.911 14.724 1.00 45.89 106 LYS D O 1
ATOM 5901 N N . ARG D 1 119 ? 39.695 6.106 12.779 1.00 46.63 107 ARG D N 1
ATOM 5902 C CA . ARG D 1 119 ? 39.884 7.430 12.152 1.00 47.02 107 ARG D CA 1
ATOM 5903 C C . ARG D 1 119 ? 38.937 8.517 12.740 1.00 47.39 107 ARG D C 1
ATOM 5904 O O . ARG D 1 119 ? 39.305 9.688 12.954 1.00 48.09 107 ARG D O 1
ATOM 5912 N N . PHE D 1 120 ? 37.697 8.113 12.973 1.00 47.66 108 PHE D N 1
ATOM 5913 C CA . PHE D 1 120 ? 36.633 8.971 13.505 1.00 46.66 108 PHE D CA 1
ATOM 5914 C C . PHE D 1 120 ? 36.921 9.424 14.949 1.00 46.42 108 PHE D C 1
ATOM 5915 O O . PHE D 1 120 ? 36.612 10.570 15.328 1.00 45.87 108 PHE D O 1
ATOM 5923 N N . LEU D 1 121 ? 37.487 8.520 15.747 1.00 45.30 109 LEU D N 1
ATOM 5924 C CA . LEU D 1 121 ? 37.890 8.840 17.096 1.00 45.74 109 LEU D CA 1
ATOM 5925 C C . LEU D 1 121 ? 39.103 9.782 17.148 1.00 45.73 109 LEU D C 1
ATOM 5926 O O . LEU D 1 121 ? 39.179 10.614 18.047 1.00 45.55 109 LEU D O 1
ATOM 5931 N N . SER D 1 122 ? 40.045 9.656 16.207 1.00 46.87 110 SER D N 1
ATOM 5932 C CA . SER D 1 122 ? 41.209 10.557 16.185 1.00 46.07 110 SER D CA 1
ATOM 5933 C C . SER D 1 122 ? 40.714 11.960 16.063 1.00 46.70 110 SER D C 1
ATOM 5934 O O . SER D 1 122 ? 41.236 12.856 16.705 1.00 48.75 110 SER D O 1
ATOM 5937 N N . GLU D 1 123 ? 39.708 12.162 15.214 1.00 47.23 111 GLU D N 1
ATOM 5938 C CA . GLU D 1 123 ? 39.166 13.510 14.988 1.00 46.47 111 GLU D CA 1
ATOM 5939 C C . GLU D 1 123 ? 38.279 13.957 16.122 1.00 45.15 111 GLU D C 1
ATOM 5940 O O . GLU D 1 123 ? 38.312 15.093 16.541 1.00 46.06 111 GLU D O 1
ATOM 5946 N N . LEU D 1 124 ? 37.475 13.054 16.632 1.00 46.19 112 LEU D N 1
ATOM 5947 C CA . LEU D 1 124 ? 36.546 13.394 17.714 1.00 45.92 112 LEU D CA 1
ATOM 5948 C C . LEU D 1 124 ? 37.236 13.799 19.029 1.00 45.97 112 LEU D C 1
ATOM 5949 O O . LEU D 1 124 ? 36.741 14.677 19.742 1.00 45.52 112 LEU D O 1
ATOM 5954 N N . VAL D 1 125 ? 38.345 13.138 19.368 1.00 46.15 113 VAL D N 1
ATOM 5955 C CA . VAL D 1 125 ? 39.088 13.445 20.598 1.00 45.80 113 VAL D CA 1
ATOM 5956 C C . VAL D 1 125 ? 39.695 14.849 20.541 1.00 45.33 113 VAL D C 1
ATOM 5957 O O . VAL D 1 125 ? 39.871 15.499 21.561 1.00 46.27 113 VAL D O 1
ATOM 5961 N N . LYS D 1 126 ? 40.020 15.323 19.339 1.00 45.73 114 LYS D N 1
ATOM 5962 C CA . LYS D 1 126 ? 40.559 16.667 19.183 1.00 46.02 114 LYS D CA 1
ATOM 5963 C C . LYS D 1 126 ? 39.524 17.717 19.543 1.00 46.07 114 LYS D C 1
ATOM 5964 O O . LYS D 1 126 ? 39.853 18.773 20.073 1.00 45.98 114 LYS D O 1
ATOM 5970 N N . VAL D 1 127 ? 38.274 17.451 19.206 1.00 45.67 115 VAL D N 1
ATOM 5971 C CA . VAL D 1 127 ? 37.221 18.419 19.498 1.00 45.90 115 VAL D CA 1
ATOM 5972 C C . VAL D 1 127 ? 36.772 18.284 20.937 1.00 45.18 115 VAL D C 1
ATOM 5973 O O . VAL D 1 127 ? 36.352 19.258 21.517 1.00 46.08 115 VAL D O 1
ATOM 5977 N N . LEU D 1 128 ? 36.863 17.084 21.497 1.00 45.42 116 LEU D N 1
ATOM 5978 C CA . LEU D 1 128 ? 36.421 16.813 22.879 1.00 45.91 116 LEU D CA 1
ATOM 5979 C C . LEU D 1 128 ? 37.637 16.569 23.777 1.00 45.96 116 LEU D C 1
ATOM 5980 O O . LEU D 1 128 ? 37.665 15.629 24.579 1.00 45.39 116 LEU D O 1
ATOM 5985 N N . GLU D 1 129 ? 38.635 17.441 23.632 1.00 47.41 117 GLU D N 1
ATOM 5986 C CA . GLU D 1 129 ? 39.924 17.263 24.303 1.00 49.15 117 GLU D CA 1
ATOM 5987 C C . GLU D 1 129 ? 39.824 17.390 25.821 1.00 47.93 117 GLU D C 1
ATOM 5988 O O . GLU D 1 129 ? 40.581 16.728 26.531 1.00 49.86 117 GLU D O 1
ATOM 5994 N N . ASP D 1 130 ? 38.881 18.200 26.306 1.00 47.01 118 ASP D N 1
ATOM 5995 C CA . ASP D 1 130 ? 38.675 18.385 27.737 1.00 46.93 118 ASP D CA 1
ATOM 5996 C C . ASP D 1 130 ? 37.656 17.423 28.368 1.00 47.34 118 ASP D C 1
ATOM 5997 O O . ASP D 1 130 ? 37.332 17.547 29.555 1.00 48.35 118 ASP D O 1
ATOM 6006 N N . TRP D 1 131 ? 37.132 16.472 27.605 1.00 46.67 119 TRP D N 1
ATOM 6007 C CA . TRP D 1 131 ? 36.201 15.500 28.164 1.00 45.41 119 TRP D CA 1
ATOM 6008 C C . TRP D 1 131 ? 36.996 14.323 28.712 1.00 45.68 119 TRP D C 1
ATOM 6009 O O . TRP D 1 131 ? 38.037 13.984 28.165 1.00 45.46 119 TRP D O 1
ATOM 6020 N N . ASP D 1 132 ? 36.467 13.657 29.745 1.00 45.63 120 ASP D N 1
ATOM 6021 C CA . ASP D 1 132 ? 37.093 12.441 30.257 1.00 44.24 120 ASP D CA 1
ATOM 6022 C C . ASP D 1 132 ? 36.796 11.324 29.282 1.00 45.10 120 ASP D C 1
ATOM 6023 O O . ASP D 1 132 ? 35.733 11.304 28.679 1.00 47.41 120 ASP D O 1
ATOM 6028 N N . VAL D 1 133 ? 37.734 10.394 29.139 1.00 43.75 121 VAL D N 1
ATOM 6029 C CA . VAL D 1 133 ? 37.579 9.261 28.235 1.00 44.79 121 VAL D CA 1
ATOM 6030 C C . VAL D 1 133 ? 38.049 7.950 28.875 1.00 43.90 121 VAL D C 1
ATOM 6031 O O . VAL D 1 133 ? 39.103 7.877 29.447 1.00 45.28 121 VAL D O 1
ATOM 6035 N N . GLU D 1 134 ? 37.238 6.914 28.767 1.00 46.01 122 GLU D N 1
ATOM 6036 C CA . GLU D 1 134 ? 37.619 5.567 29.200 1.00 45.74 122 GLU D CA 1
ATOM 6037 C C . GLU D 1 134 ? 37.115 4.570 28.175 1.00 46.26 122 GLU D C 1
ATOM 6038 O O . GLU D 1 134 ? 36.256 4.898 27.352 1.00 44.33 122 GLU D O 1
ATOM 6044 N N . ILE D 1 135 ? 37.670 3.361 28.209 1.00 47.10 123 ILE D N 1
ATOM 6045 C CA . ILE D 1 135 ? 37.221 2.282 27.303 1.00 46.56 123 ILE D CA 1
ATOM 6046 C C . ILE D 1 135 ? 36.672 1.114 28.106 1.00 46.11 123 ILE D C 1
ATOM 6047 O O . ILE D 1 135 ? 37.231 0.721 29.132 1.00 45.40 123 ILE D O 1
ATOM 6052 N N . VAL D 1 136 ? 35.557 0.550 27.641 1.00 45.61 124 VAL D N 1
ATOM 6053 C CA . VAL D 1 136 ? 35.068 -0.698 28.200 1.00 46.04 124 VAL D CA 1
ATOM 6054 C C . VAL D 1 136 ? 34.997 -1.709 27.079 1.00 47.22 124 VAL D C 1
ATOM 6055 O O . VAL D 1 136 ? 34.212 -1.534 26.110 1.00 46.12 124 VAL D O 1
ATOM 6059 N N . GLU D 1 137 ? 35.785 -2.778 27.219 1.00 46.56 125 GLU D N 1
ATOM 6060 C CA . GLU D 1 137 ? 35.777 -3.849 26.249 1.00 46.38 125 GLU D CA 1
ATOM 6061 C C . GLU D 1 137 ? 35.330 -5.156 26.886 1.00 47.03 125 GLU D C 1
ATOM 6062 O O . GLU D 1 137 ? 35.635 -5.444 28.053 1.00 45.13 125 GLU D O 1
ATOM 6068 N N . THR D 1 138 ? 34.623 -5.947 26.096 1.00 45.28 126 THR D N 1
ATOM 6069 C CA . THR D 1 138 ? 34.058 -7.201 26.543 1.00 45.18 126 THR D CA 1
ATOM 6070 C C . THR D 1 138 ? 34.360 -8.307 25.509 1.00 45.70 126 THR D C 1
ATOM 6071 O O . THR D 1 138 ? 34.088 -8.144 24.309 1.00 42.91 126 THR D O 1
ATOM 6075 N N . HIS D 1 139 ? 34.920 -9.416 25.998 1.00 45.05 127 HIS D N 1
ATOM 6076 C CA . HIS D 1 139 ? 35.160 -10.612 25.186 1.00 44.67 127 HIS D CA 1
ATOM 6077 C C . HIS D 1 139 ? 34.764 -11.847 25.979 1.00 44.76 127 HIS D C 1
ATOM 6078 O O . HIS D 1 139 ? 34.463 -11.783 27.171 1.00 44.06 127 HIS D O 1
ATOM 6085 N N . HIS D 1 140 ? 34.722 -12.964 25.267 1.00 45.71 128 HIS D N 1
ATOM 6086 C CA . HIS D 1 140 ? 34.402 -14.266 25.821 1.00 45.34 128 HIS D CA 1
ATOM 6087 C C . HIS D 1 140 ? 35.373 -14.672 26.944 1.00 45.35 128 HIS D C 1
ATOM 6088 O O . HIS D 1 140 ? 36.505 -14.167 27.052 1.00 44.97 128 HIS D O 1
ATOM 6095 N N . ARG D 1 141 ? 34.889 -15.578 27.783 1.00 45.87 129 ARG D N 1
ATOM 6096 C CA . ARG D 1 141 ? 35.552 -15.966 29.013 1.00 46.48 129 ARG D CA 1
ATOM 6097 C C . ARG D 1 141 ? 36.979 -16.496 28.842 1.00 47.39 129 ARG D C 1
ATOM 6098 O O . ARG D 1 141 ? 37.796 -16.314 29.730 1.00 50.28 129 ARG D O 1
ATOM 6106 N N . PHE D 1 142 ? 37.289 -17.109 27.709 1.00 46.40 130 PHE D N 1
ATOM 6107 C CA . PHE D 1 142 ? 38.594 -17.733 27.498 1.00 47.59 130 PHE D CA 1
ATOM 6108 C C . PHE D 1 142 ? 39.681 -16.840 26.903 1.00 47.31 130 PHE D C 1
ATOM 6109 O O . PHE D 1 142 ? 40.789 -17.347 26.654 1.00 46.81 130 PHE D O 1
ATOM 6117 N N . LYS D 1 143 ? 39.378 -15.565 26.613 1.00 46.04 131 LYS D N 1
ATOM 6118 C CA . LYS D 1 143 ? 40.356 -14.723 25.948 1.00 45.23 131 LYS D CA 1
ATOM 6119 C C . LYS D 1 143 ? 41.527 -14.577 26.889 1.00 45.69 131 LYS D C 1
ATOM 6120 O O . LYS D 1 143 ? 41.354 -14.191 28.055 1.00 46.99 131 LYS D O 1
ATOM 6126 N N . LYS D 1 144 ? 42.715 -14.898 26.400 1.00 45.71 132 LYS D N 1
ATOM 6127 C CA . LYS D 1 144 ? 43.874 -14.927 27.269 1.00 47.17 132 LYS D CA 1
ATOM 6128 C C . LYS D 1 144 ? 44.442 -13.546 27.561 1.00 47.24 132 LYS D C 1
ATOM 6129 O O . LYS D 1 144 ? 45.001 -13.334 28.634 1.00 46.93 132 LYS D O 1
ATOM 6135 N N . ASP D 1 145 ? 44.299 -12.602 26.627 1.00 47.39 133 ASP D N 1
ATOM 6136 C CA . ASP D 1 145 ? 44.903 -11.280 26.797 1.00 46.76 133 ASP D CA 1
ATOM 6137 C C . ASP D 1 145 ? 43.911 -10.210 27.238 1.00 46.41 133 ASP D C 1
ATOM 6138 O O . ASP D 1 145 ? 42.812 -10.088 26.722 1.00 47.23 133 ASP D O 1
ATOM 6143 N N . ALA D 1 146 ? 44.338 -9.403 28.189 1.00 46.49 134 ALA D N 1
ATOM 6144 C CA . ALA D 1 146 ? 43.619 -8.189 28.556 1.00 46.57 134 ALA D CA 1
ATOM 6145 C C . ALA D 1 146 ? 44.632 -7.101 28.829 1.00 45.70 134 ALA D C 1
ATOM 6146 O O . ALA D 1 146 ? 45.661 -7.386 29.397 1.00 47.67 134 ALA D O 1
ATOM 6148 N N . PRO D 1 147 ? 44.369 -5.859 28.398 1.00 46.51 135 PRO D N 1
ATOM 6149 C CA . PRO D 1 147 ? 43.241 -5.446 27.550 1.00 46.37 135 PRO D CA 1
ATOM 6150 C C . PRO D 1 147 ? 43.372 -6.019 26.112 1.00 46.36 135 PRO D C 1
ATOM 6151 O O . PRO D 1 147 ? 44.457 -6.441 25.704 1.00 47.78 135 PRO D O 1
ATOM 6155 N N . SER D 1 148 ? 42.266 -6.106 25.386 1.00 46.10 136 SER D N 1
ATOM 6156 C CA . SER D 1 148 ? 42.290 -6.557 23.997 1.00 46.14 136 SER D CA 1
ATOM 6157 C C . SER D 1 148 ? 43.239 -5.709 23.152 1.00 46.64 136 SER D C 1
ATOM 6158 O O . SER D 1 148 ? 43.548 -4.558 23.505 1.00 46.04 136 SER D O 1
ATOM 6161 N N . GLY D 1 149 ? 43.670 -6.273 22.023 1.00 45.85 137 GLY D N 1
ATOM 6162 C CA . GLY D 1 149 ? 44.426 -5.539 21.041 1.00 45.40 137 GLY D CA 1
ATOM 6163 C C . GLY D 1 149 ? 43.677 -4.361 20.487 1.00 44.72 137 GLY D C 1
ATOM 6164 O O . GLY D 1 149 ? 44.251 -3.288 20.281 1.00 44.83 137 GLY D O 1
ATOM 6165 N N . THR D 1 150 ? 42.385 -4.585 20.242 1.00 45.41 138 THR D N 1
ATOM 6166 C CA . THR D 1 150 ? 41.517 -3.572 19.691 1.00 44.61 138 THR D CA 1
ATOM 6167 C C . THR D 1 150 ? 41.420 -2.354 20.616 1.00 46.48 138 THR D C 1
ATOM 6168 O O . THR D 1 150 ? 41.417 -1.210 20.139 1.00 47.44 138 THR D O 1
ATOM 6172 N N . ALA D 1 151 ? 41.337 -2.581 21.932 1.00 45.96 139 ALA D N 1
ATOM 6173 C CA . ALA D 1 151 ? 41.319 -1.475 22.909 1.00 44.89 139 ALA D CA 1
ATOM 6174 C C . ALA D 1 151 ? 42.614 -0.656 22.808 1.00 45.60 139 ALA D C 1
ATOM 6175 O O . ALA D 1 151 ? 42.607 0.579 22.904 1.00 44.79 139 ALA D O 1
ATOM 6177 N N . ILE D 1 152 ? 43.735 -1.360 22.670 1.00 45.58 140 ILE D N 1
ATOM 6178 C CA . ILE D 1 152 ? 45.031 -0.712 22.526 1.00 45.68 140 ILE D CA 1
ATOM 6179 C C . ILE D 1 152 ? 45.033 0.119 21.230 1.00 45.69 140 ILE D C 1
ATOM 6180 O O . ILE D 1 152 ? 45.559 1.221 21.155 1.00 43.55 140 ILE D O 1
ATOM 6185 N N . LEU D 1 153 ? 44.449 -0.465 20.192 1.00 47.35 141 LEU D N 1
ATOM 6186 C CA . LEU D 1 153 ? 44.321 0.190 18.897 1.00 47.84 141 LEU D CA 1
ATOM 6187 C C . LEU D 1 153 ? 43.498 1.473 19.005 1.00 46.17 141 LEU D C 1
ATOM 6188 O O . LEU D 1 153 ? 43.867 2.527 18.505 1.00 46.37 141 LEU D O 1
ATOM 6193 N N . LEU D 1 154 ? 42.387 1.366 19.706 1.00 45.93 142 LEU D N 1
ATOM 6194 C CA . LEU D 1 154 ? 41.526 2.519 19.942 1.00 45.65 142 LEU D CA 1
ATOM 6195 C C . LEU D 1 154 ? 42.218 3.592 20.757 1.00 44.88 142 LEU D C 1
ATOM 6196 O O . LEU D 1 154 ? 42.076 4.764 20.462 1.00 45.28 142 LEU D O 1
ATOM 6201 N N . GLU D 1 155 ? 42.962 3.189 21.780 1.00 45.59 143 GLU D N 1
ATOM 6202 C CA . GLU D 1 155 ? 43.729 4.170 22.589 1.00 46.74 143 GLU D CA 1
ATOM 6203 C C . GLU D 1 155 ? 44.686 4.933 21.695 1.00 46.98 143 GLU D C 1
ATOM 6204 O O . GLU D 1 155 ? 44.950 6.138 21.802 1.00 47.25 143 GLU D O 1
ATOM 6210 N N . SER D 1 156 ? 45.316 4.177 20.834 1.00 46.86 144 SER D N 1
ATOM 6211 C CA . SER D 1 156 ? 46.313 4.785 19.978 1.00 47.08 144 SER D CA 1
ATOM 6212 C C . SER D 1 156 ? 45.676 5.792 18.996 1.00 46.00 144 SER D C 1
ATOM 6213 O O . SER D 1 156 ? 46.257 6.816 18.664 1.00 45.83 144 SER D O 1
ATOM 6216 N N . ALA D 1 157 ? 44.461 5.498 18.543 1.00 45.73 145 ALA D N 1
ATOM 6217 C CA . ALA D 1 157 ? 43.651 6.477 17.791 1.00 46.10 145 ALA D CA 1
ATOM 6218 C C . ALA D 1 157 ? 43.229 7.701 18.594 1.00 46.00 145 ALA D C 1
ATOM 6219 O O . ALA D 1 157 ? 43.137 8.772 18.019 1.00 46.82 145 ALA D O 1
ATOM 6221 N N . LEU D 1 158 ? 42.987 7.552 19.897 1.00 45.77 146 LEU D N 1
ATOM 6222 C CA . LEU D 1 158 ? 42.683 8.683 20.772 1.00 45.66 146 LEU D CA 1
ATOM 6223 C C . LEU D 1 158 ? 43.919 9.548 21.054 1.00 45.29 146 LEU D C 1
ATOM 6224 O O . LEU D 1 158 ? 43.766 10.660 21.532 1.00 46.13 146 LEU D O 1
ATOM 6229 N N . GLY D 1 159 ? 45.124 9.052 20.759 1.00 45.61 147 GLY D N 1
ATOM 6230 C CA . GLY D 1 159 ? 46.362 9.826 20.956 1.00 44.63 147 GLY D CA 1
ATOM 6231 C C . GLY D 1 159 ? 46.793 9.991 22.414 1.00 45.45 147 GLY D C 1
ATOM 6232 O O . GLY D 1 159 ? 47.553 10.884 22.751 1.00 45.41 147 GLY D O 1
ATOM 6233 N N . LYS D 1 160 ? 46.278 9.124 23.293 1.00 47.08 148 LYS D N 1
ATOM 6234 C CA . LYS D 1 160 ? 46.585 9.180 24.707 1.00 45.67 148 LYS D CA 1
ATOM 6235 C C . LYS D 1 160 ? 46.243 7.839 25.343 1.00 45.72 148 LYS D C 1
ATOM 6236 O O . LYS D 1 160 ? 45.409 7.060 24.837 1.00 45.64 148 LYS D O 1
ATOM 6242 N N . SER D 1 161 ? 46.864 7.587 26.487 1.00 47.34 149 SER D N 1
ATOM 6243 C CA . SER D 1 161 ? 46.488 6.409 27.264 1.00 47.86 149 SER D CA 1
ATOM 6244 C C . SER D 1 161 ? 45.252 6.793 28.054 1.00 46.45 149 SER D C 1
ATOM 6245 O O . SER D 1 161 ? 45.091 7.932 28.500 1.00 46.27 149 SER D O 1
ATOM 6248 N N . VAL D 1 162 ? 44.348 5.845 28.129 1.00 46.69 150 VAL D N 1
ATOM 6249 C CA . VAL D 1 162 ? 43.097 6.003 28.874 1.00 47.05 150 VAL D CA 1
ATOM 6250 C C . VAL D 1 162 ? 42.827 4.727 29.664 1.00 47.14 150 VAL D C 1
ATOM 6251 O O . VAL D 1 162 ? 43.374 3.658 29.322 1.00 47.42 150 VAL D O 1
ATOM 6255 N N . PRO D 1 163 ? 42.016 4.836 30.754 1.00 48.25 151 PRO D N 1
ATOM 6256 C CA . PRO D 1 163 ? 41.611 3.605 31.441 1.00 46.42 151 PRO D CA 1
ATOM 6257 C C . PRO D 1 163 ? 40.851 2.654 30.582 1.00 45.35 151 PRO D C 1
ATOM 6258 O O . PRO D 1 163 ? 39.847 3.021 29.952 1.00 45.71 151 PRO D O 1
ATOM 6262 N N . ILE D 1 164 ? 41.310 1.403 30.566 1.00 45.81 152 ILE D N 1
ATOM 6263 C CA . ILE D 1 164 ? 40.596 0.315 29.841 1.00 45.56 152 ILE D CA 1
ATOM 6264 C C . ILE D 1 164 ? 40.063 -0.684 30.859 1.00 45.34 152 ILE D C 1
ATOM 6265 O O . ILE D 1 164 ? 40.788 -1.143 31.740 1.00 44.31 152 ILE D O 1
ATOM 6270 N N . HIS D 1 165 ? 38.790 -1.010 30.719 1.00 45.42 153 HIS D N 1
ATOM 6271 C CA . HIS D 1 165 ? 38.110 -1.975 31.581 1.00 45.76 153 HIS D CA 1
ATOM 6272 C C . HIS D 1 165 ? 37.748 -3.206 30.758 1.00 45.29 153 HIS D C 1
ATOM 6273 O O . HIS D 1 165 ? 37.052 -3.083 29.758 1.00 45.36 153 HIS D O 1
ATOM 6280 N N . SER D 1 166 ? 38.234 -4.376 31.188 1.00 45.24 154 SER D N 1
ATOM 6281 C CA . SER D 1 166 ? 38.129 -5.597 30.433 1.00 44.82 154 SER D CA 1
ATOM 6282 C C . SER D 1 166 ? 37.200 -6.634 31.092 1.00 44.73 154 SER D C 1
ATOM 6283 O O . SER D 1 166 ? 37.520 -7.238 32.120 1.00 45.44 154 SER D O 1
ATOM 6286 N N . LEU D 1 167 ? 36.062 -6.873 30.472 1.00 44.37 155 LEU D N 1
ATOM 6287 C CA . LEU D 1 167 ? 35.143 -7.919 30.948 1.00 44.20 155 LEU D CA 1
ATOM 6288 C C . LEU D 1 167 ? 35.408 -9.203 30.181 1.00 44.12 155 LEU D C 1
ATOM 6289 O O . LEU D 1 167 ? 35.617 -9.185 28.985 1.00 44.03 155 LEU D O 1
ATOM 6294 N N . ARG D 1 168 ? 35.423 -10.320 30.880 1.00 44.88 156 ARG D N 1
ATOM 6295 C CA . ARG D 1 168 ? 35.639 -11.621 30.276 1.00 43.84 156 ARG D CA 1
ATOM 6296 C C . ARG D 1 168 ? 34.442 -12.506 30.607 1.00 44.58 156 ARG D C 1
ATOM 6297 O O . ARG D 1 168 ? 34.413 -13.194 31.620 1.00 42.70 156 ARG D O 1
ATOM 6305 N N . VAL D 1 169 ? 33.453 -12.466 29.720 1.00 45.49 157 VAL D N 1
ATOM 6306 C CA . VAL D 1 169 ? 32.125 -12.996 30.001 1.00 45.83 157 VAL D CA 1
ATOM 6307 C C . VAL D 1 169 ? 31.571 -13.860 28.838 1.00 44.93 157 VAL D C 1
ATOM 6308 O O . VAL D 1 169 ? 31.548 -13.436 27.673 1.00 44.85 157 VAL D O 1
ATOM 6312 N N . GLY D 1 170 ? 31.123 -15.059 29.173 1.00 44.74 158 GLY D N 1
ATOM 6313 C CA . GLY D 1 170 ? 30.369 -15.909 28.246 1.00 44.97 158 GLY D CA 1
ATOM 6314 C C . GLY D 1 170 ? 31.049 -16.121 26.915 1.00 45.07 158 GLY D C 1
ATOM 6315 O O . GLY D 1 170 ? 32.271 -16.347 26.849 1.00 45.18 158 GLY D O 1
ATOM 6316 N N . GLY D 1 171 ? 30.260 -15.995 25.850 1.00 45.14 159 GLY D N 1
ATOM 6317 C CA . GLY D 1 171 ? 30.741 -16.179 24.486 1.00 45.87 159 GLY D CA 1
ATOM 6318 C C . GLY D 1 171 ? 30.834 -14.934 23.608 1.00 45.68 159 GLY D C 1
ATOM 6319 O O . GLY D 1 171 ? 30.823 -15.041 22.392 1.00 44.48 159 GLY D O 1
ATOM 6320 N N . VAL D 1 172 ? 30.977 -13.761 24.227 1.00 46.76 160 VAL D N 1
ATOM 6321 C CA . VAL D 1 172 ? 30.971 -12.481 23.520 1.00 44.69 160 VAL D CA 1
ATOM 6322 C C . VAL D 1 172 ? 32.105 -12.446 22.486 1.00 45.77 160 VAL D C 1
ATOM 6323 O O . VAL D 1 172 ? 33.270 -12.496 22.848 1.00 46.36 160 VAL D O 1
ATOM 6327 N N . PRO D 1 173 ? 31.764 -12.396 21.180 1.00 45.17 161 PRO D N 1
ATOM 6328 C CA . PRO D 1 173 ? 32.814 -12.277 20.162 1.00 45.14 161 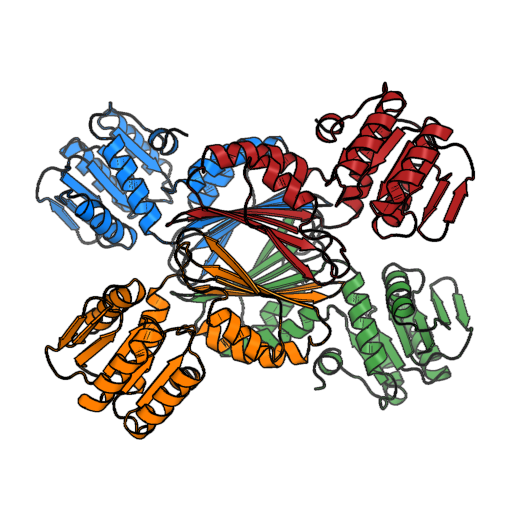PRO D CA 1
ATOM 6329 C C . PRO D 1 173 ? 33.747 -11.090 20.345 1.00 45.49 161 PRO D C 1
ATOM 6330 O O . PRO D 1 173 ? 34.932 -11.267 20.201 1.00 45.00 161 PRO D O 1
ATOM 6334 N N . GLY D 1 174 ? 33.203 -9.907 20.672 1.00 45.57 162 GLY D N 1
ATOM 6335 C CA . GLY D 1 174 ? 34.004 -8.708 20.930 1.00 44.66 162 GLY D CA 1
ATOM 6336 C C . GLY D 1 174 ? 33.216 -7.409 20.872 1.00 44.92 162 GLY D C 1
ATOM 6337 O O . GLY D 1 174 ? 32.763 -7.010 19.803 1.00 45.30 162 GLY D O 1
ATOM 6338 N N . ASP D 1 175 ? 33.064 -6.743 22.026 1.00 45.37 163 ASP D N 1
ATOM 6339 C CA . ASP D 1 175 ? 32.504 -5.391 22.129 1.00 45.32 163 ASP D CA 1
ATOM 6340 C C . ASP D 1 175 ? 33.554 -4.385 22.652 1.00 46.12 163 ASP D C 1
ATOM 6341 O O . ASP D 1 175 ? 34.330 -4.694 23.564 1.00 43.76 163 ASP D O 1
ATOM 6346 N N . HIS D 1 176 ? 33.529 -3.179 22.089 1.00 44.42 164 HIS D N 1
ATOM 6347 C CA . HIS D 1 176 ? 34.298 -2.058 22.591 1.00 45.03 164 HIS D CA 1
ATOM 6348 C C . HIS D 1 176 ? 33.446 -0.815 22.654 1.00 45.18 164 HIS D C 1
ATOM 6349 O O . HIS D 1 176 ? 32.709 -0.509 21.700 1.00 46.42 164 HIS D O 1
ATOM 6356 N N . VAL D 1 177 ? 33.555 -0.112 23.785 1.00 44.55 165 VAL D N 1
ATOM 6357 C CA . VAL D 1 177 ? 32.829 1.124 24.020 1.00 46.06 165 VAL D CA 1
ATOM 6358 C C . VAL D 1 177 ? 33.820 2.182 24.445 1.00 46.08 165 VAL D C 1
ATOM 6359 O O . VAL D 1 177 ? 34.556 1.995 25.432 1.00 46.21 165 VAL D O 1
ATOM 6363 N N . VAL D 1 178 ? 33.834 3.298 23.727 1.00 45.64 166 VAL D N 1
ATOM 6364 C CA . VAL D 1 178 ? 34.615 4.462 24.150 1.00 45.55 166 VAL D CA 1
ATOM 6365 C C . VAL D 1 178 ? 33.625 5.438 24.738 1.00 46.23 166 VAL D C 1
ATOM 6366 O O . VAL D 1 178 ? 32.683 5.856 24.054 1.00 45.19 166 VAL D O 1
ATOM 6370 N N . VAL D 1 179 ? 33.861 5.793 26.002 1.00 45.46 167 VAL D N 1
ATOM 6371 C CA . VAL D 1 179 ? 33.004 6.692 26.756 1.00 46.92 167 VAL D CA 1
ATOM 6372 C C . VAL D 1 179 ? 33.694 8.035 26.906 1.00 45.67 167 VAL D C 1
ATOM 6373 O O . VAL D 1 179 ? 34.797 8.089 27.461 1.00 45.95 167 VAL D O 1
ATOM 6377 N N . PHE D 1 180 ? 33.055 9.089 26.405 1.00 45.10 168 PHE D N 1
ATOM 6378 C CA . PHE D 1 180 ? 33.472 10.478 26.620 1.00 45.46 168 PHE D CA 1
ATOM 6379 C C . PHE D 1 180 ? 32.491 11.144 27.587 1.00 45.59 168 PHE D C 1
ATOM 6380 O O . PHE D 1 180 ? 31.283 11.023 27.414 1.00 45.51 168 PHE D O 1
ATOM 6388 N N . GLY D 1 181 ? 32.998 11.883 28.559 1.00 44.96 169 GLY D N 1
ATOM 6389 C CA . GLY D 1 181 ? 32.137 12.546 29.520 1.00 45.09 169 GLY D CA 1
ATOM 6390 C C . GLY D 1 181 ? 32.564 13.939 29.936 1.00 44.73 169 GLY D C 1
ATOM 6391 O O . GLY D 1 181 ? 33.745 14.229 30.160 1.00 43.90 169 GLY D O 1
ATOM 6392 N N . ASN D 1 182 ? 31.548 14.779 30.012 1.00 45.25 170 ASN D N 1
ATOM 6393 C CA . ASN D 1 182 ? 31.603 16.087 30.547 1.00 46.15 170 ASN D CA 1
ATOM 6394 C C . ASN D 1 182 ? 30.687 16.229 31.757 1.00 45.94 170 ASN D C 1
ATOM 6395 O O . ASN D 1 182 ? 29.929 15.324 32.058 1.00 45.87 170 ASN D O 1
ATOM 6400 N N . ILE D 1 183 ? 30.701 17.395 32.397 1.00 46.18 171 ILE D N 1
ATOM 6401 C CA . ILE D 1 183 ? 29.816 17.618 33.533 1.00 46.80 171 ILE D CA 1
ATOM 6402 C C . ILE D 1 183 ? 28.325 17.485 33.170 1.00 45.60 171 ILE D C 1
ATOM 6403 O O . ILE D 1 183 ? 27.570 16.983 33.990 1.00 44.77 171 ILE D O 1
ATOM 6408 N N . GLY D 1 184 ? 27.924 17.886 31.969 1.00 44.79 172 GLY D N 1
ATOM 6409 C CA . GLY D 1 184 ? 26.510 17.894 31.594 1.00 44.83 172 GLY D CA 1
ATOM 6410 C C . GLY D 1 184 ? 26.103 16.864 30.563 1.00 43.92 172 GLY D C 1
ATOM 6411 O O . GLY D 1 184 ? 24.932 16.747 30.253 1.00 42.60 172 GLY D O 1
ATOM 6412 N N . GLU D 1 185 ? 27.057 16.123 30.012 1.00 43.48 173 GLU D N 1
ATOM 6413 C CA . GLU D 1 185 ? 26.732 15.192 28.932 1.00 44.49 173 GLU D CA 1
ATOM 6414 C C . GLU D 1 185 ? 27.741 14.086 28.776 1.00 44.64 173 GLU D C 1
ATOM 6415 O O . GLU D 1 185 ? 28.873 14.214 29.225 1.00 44.17 173 GLU D O 1
ATOM 6421 N N . THR D 1 186 ? 27.284 12.981 28.178 1.00 44.93 174 THR D N 1
ATOM 6422 C CA . THR D 1 186 ? 28.145 11.851 27.808 1.00 45.42 174 THR D CA 1
ATOM 6423 C C . THR D 1 186 ? 27.879 11.399 26.399 1.00 44.81 174 THR D C 1
ATOM 6424 O O . THR D 1 186 ? 26.800 11.582 25.860 1.00 44.69 174 THR D O 1
ATOM 6428 N N . ILE D 1 187 ? 28.925 10.855 25.802 1.00 45.39 175 ILE D N 1
ATOM 6429 C CA . ILE D 1 187 ? 28.899 10.242 24.491 1.00 45.11 175 ILE D CA 1
ATOM 6430 C C . ILE D 1 187 ? 29.551 8.851 24.575 1.00 45.75 175 ILE D C 1
ATOM 6431 O O . ILE D 1 187 ? 30.614 8.686 25.171 1.00 45.27 175 ILE D O 1
ATOM 6436 N N . GLU D 1 188 ? 28.870 7.852 24.016 1.00 45.77 176 GLU D N 1
ATOM 6437 C CA . GLU D 1 188 ? 29.435 6.524 23.877 1.00 46.25 176 GLU D CA 1
ATOM 6438 C C . GLU D 1 188 ? 29.427 6.131 22.426 1.00 45.81 176 GLU D C 1
ATOM 6439 O O . GLU D 1 188 ? 28.428 6.319 21.695 1.00 44.76 176 GLU D O 1
ATOM 6445 N N . ILE D 1 189 ? 30.580 5.622 22.011 1.00 46.77 177 ILE D N 1
ATOM 6446 C CA . ILE D 1 189 ? 30.832 5.114 20.669 1.00 46.57 177 ILE D CA 1
ATOM 6447 C C . ILE D 1 189 ? 31.086 3.619 20.869 1.00 45.78 177 ILE D C 1
ATOM 6448 O O . ILE D 1 189 ? 32.080 3.237 21.465 1.00 45.91 177 ILE D O 1
ATOM 6453 N N . LYS D 1 190 ? 30.159 2.795 20.424 1.00 46.25 178 LYS D N 1
ATOM 6454 C CA . LYS D 1 190 ? 30.196 1.368 20.657 1.00 47.87 178 LYS D CA 1
ATOM 6455 C C . LYS D 1 190 ? 30.313 0.590 19.349 1.00 46.28 178 LYS D C 1
ATOM 6456 O O . LYS D 1 190 ? 29.669 0.900 18.367 1.00 47.99 178 LYS D O 1
ATOM 6462 N N . HIS D 1 191 ? 31.140 -0.437 19.359 1.00 46.21 179 HIS D N 1
ATOM 6463 C CA . HIS D 1 191 ? 31.207 -1.387 18.260 1.00 45.59 179 HIS D CA 1
ATOM 6464 C C . HIS D 1 191 ? 30.997 -2.804 18.813 1.00 44.94 179 HIS D C 1
ATOM 6465 O O . HIS D 1 191 ? 31.552 -3.157 19.864 1.00 42.15 179 HIS D O 1
ATOM 6472 N N . ARG D 1 192 ? 30.192 -3.586 18.089 1.00 45.31 180 ARG D N 1
ATOM 6473 C CA . ARG D 1 192 ? 29.946 -4.983 18.377 1.00 45.37 180 ARG D CA 1
ATOM 6474 C C . ARG D 1 192 ? 30.276 -5.828 17.147 1.00 44.65 180 ARG D C 1
ATOM 6475 O O . ARG D 1 192 ? 29.748 -5.602 16.060 1.00 42.67 180 ARG D O 1
ATOM 6483 N N . ALA D 1 193 ? 31.161 -6.804 17.337 1.00 45.04 181 ALA D N 1
ATOM 6484 C CA . ALA D 1 193 ? 31.363 -7.870 16.360 1.00 44.65 181 ALA D CA 1
ATOM 6485 C C . ALA D 1 193 ? 30.271 -8.910 16.633 1.00 45.70 181 ALA D C 1
ATOM 6486 O O . ALA D 1 193 ? 30.195 -9.472 17.732 1.00 46.00 181 ALA D O 1
ATOM 6488 N N . ILE D 1 194 ? 29.359 -9.076 15.675 1.00 45.53 182 ILE D N 1
ATOM 6489 C CA . ILE D 1 194 ? 28.255 -10.004 15.822 1.00 44.80 182 ILE D CA 1
ATOM 6490 C C . ILE D 1 194 ? 28.776 -11.406 15.752 1.00 45.03 182 ILE D C 1
ATOM 6491 O O . ILE D 1 194 ? 28.268 -12.273 16.463 1.00 46.78 182 ILE D O 1
ATOM 6496 N N . SER D 1 195 ? 29.702 -11.661 14.836 1.00 45.19 183 SER D N 1
ATOM 6497 C CA . SER D 1 195 ? 30.420 -12.903 14.939 1.00 45.22 183 SER D CA 1
ATOM 6498 C C . SER D 1 195 ? 31.876 -12.749 14.613 1.00 46.23 183 SER D C 1
ATOM 6499 O O . SER D 1 195 ? 32.304 -11.754 14.077 1.00 46.65 183 SER D O 1
ATOM 65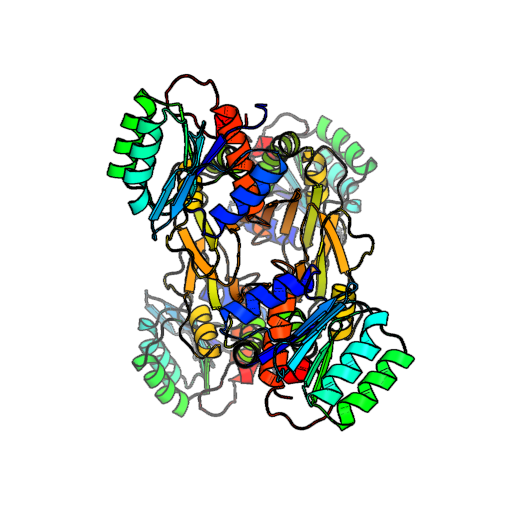02 N N . ARG D 1 196 ? 32.606 -13.812 14.919 1.00 46.68 184 ARG D N 1
ATOM 6503 C CA . ARG D 1 196 ? 34.011 -13.973 14.529 1.00 48.40 184 ARG D CA 1
ATOM 6504 C C . ARG D 1 196 ? 34.226 -14.037 13.014 1.00 46.12 184 ARG D C 1
ATOM 6505 O O . ARG D 1 196 ? 35.333 -13.834 12.561 1.00 46.78 184 ARG D O 1
ATOM 6513 N N . THR D 1 197 ? 33.201 -14.365 12.241 1.00 45.99 185 THR D N 1
ATOM 6514 C CA . THR D 1 197 ? 33.359 -14.452 10.798 1.00 46.55 185 THR D CA 1
ATOM 6515 C C . THR D 1 197 ? 33.859 -13.146 10.201 1.00 46.49 185 THR D C 1
ATOM 6516 O O . THR D 1 197 ? 34.641 -13.147 9.243 1.00 46.02 185 THR D O 1
ATOM 6520 N N . VAL D 1 198 ? 33.459 -12.028 10.800 1.00 46.33 186 VAL D N 1
ATOM 6521 C CA . VAL D 1 198 ? 33.865 -10.708 10.297 1.00 46.41 186 VAL D CA 1
ATOM 6522 C C . VAL D 1 198 ? 35.396 -10.531 10.253 1.00 45.39 186 VAL D C 1
ATOM 6523 O O . VAL D 1 198 ? 35.933 -9.916 9.333 1.00 45.87 186 VAL D O 1
ATOM 6527 N N . PHE D 1 199 ? 36.093 -11.123 11.212 1.00 44.71 187 PHE D N 1
ATOM 6528 C CA . PHE D 1 199 ? 37.551 -11.059 11.256 1.00 45.27 187 PHE D CA 1
ATOM 6529 C C . PHE D 1 199 ? 38.203 -11.964 10.217 1.00 45.78 187 PHE D C 1
ATOM 6530 O O . PHE D 1 199 ? 39.237 -11.617 9.666 1.00 46.72 187 PHE D O 1
ATOM 6538 N N . ALA D 1 200 ? 37.613 -13.130 9.980 1.00 45.93 188 ALA D N 1
ATOM 6539 C CA . ALA D 1 200 ? 38.108 -14.077 8.978 1.00 45.63 188 ALA D CA 1
ATOM 6540 C C . ALA D 1 200 ? 37.957 -13.498 7.568 1.00 45.51 188 ALA D C 1
ATOM 6541 O O . ALA D 1 200 ? 38.805 -13.670 6.715 1.00 45.81 188 ALA D O 1
ATOM 6543 N N . ILE D 1 201 ? 36.848 -12.814 7.334 1.00 46.30 189 ILE D N 1
ATOM 6544 C CA . ILE D 1 201 ? 36.620 -12.100 6.088 1.00 45.45 189 ILE D CA 1
ATOM 6545 C C . ILE D 1 201 ? 37.647 -10.983 5.893 1.00 45.28 189 ILE D C 1
ATOM 6546 O O . ILE D 1 201 ? 38.159 -10.802 4.805 1.00 45.71 189 ILE D O 1
ATOM 6551 N N . GLY D 1 202 ? 37.947 -10.237 6.947 1.00 44.82 190 GLY D N 1
ATOM 6552 C CA . GLY D 1 202 ? 39.014 -9.241 6.897 1.00 44.58 190 GLY D CA 1
ATOM 6553 C C . GLY D 1 202 ? 40.352 -9.865 6.549 1.00 44.72 190 GLY D C 1
ATOM 6554 O O . GLY D 1 202 ? 41.105 -9.327 5.732 1.00 44.47 190 GLY D O 1
ATOM 6555 N N . ALA D 1 203 ? 40.653 -10.991 7.183 1.00 44.78 191 ALA D N 1
ATOM 6556 C CA . ALA D 1 203 ? 41.882 -11.738 6.921 1.00 45.22 191 ALA D CA 1
ATOM 6557 C C . ALA D 1 203 ? 41.954 -12.204 5.458 1.00 44.25 191 ALA D C 1
ATOM 6558 O O . ALA D 1 203 ? 43.009 -12.159 4.847 1.00 44.49 191 ALA D O 1
ATOM 6560 N N . LEU D 1 204 ? 40.831 -12.637 4.909 1.00 44.84 192 LEU D N 1
ATOM 6561 C CA . LEU D 1 204 ? 40.779 -13.025 3.519 1.00 45.12 192 LEU D CA 1
ATOM 6562 C C . LEU D 1 204 ? 41.054 -11.853 2.585 1.00 45.09 192 LEU D C 1
ATOM 6563 O O . LEU D 1 204 ? 41.756 -12.006 1.583 1.00 44.28 192 LEU D O 1
ATOM 6568 N N . LYS D 1 205 ? 40.462 -10.703 2.877 1.00 44.97 193 LYS D N 1
ATOM 6569 C CA . LYS D 1 205 ? 40.745 -9.505 2.098 1.00 46.06 193 LYS D CA 1
ATOM 6570 C C . LYS D 1 205 ? 42.234 -9.188 2.157 1.00 45.06 193 LYS D C 1
ATOM 6571 O O . LYS D 1 205 ? 42.831 -8.813 1.165 1.00 44.69 193 LYS D O 1
ATOM 6577 N N . ALA D 1 206 ? 42.822 -9.318 3.338 1.00 44.49 194 ALA D N 1
ATOM 6578 C CA . ALA D 1 206 ? 44.229 -8.984 3.531 1.00 45.39 194 ALA D CA 1
ATOM 6579 C C . ALA D 1 206 ? 45.119 -9.956 2.753 1.00 45.44 194 ALA D C 1
ATOM 6580 O O . ALA D 1 206 ? 46.099 -9.533 2.148 1.00 45.12 194 ALA D O 1
ATOM 6582 N N . ALA D 1 207 ? 44.753 -11.246 2.760 1.00 45.34 195 ALA D N 1
ATOM 6583 C CA . ALA D 1 207 ? 45.502 -12.286 2.039 1.00 45.27 195 ALA D CA 1
ATOM 6584 C C . ALA D 1 207 ? 45.471 -12.040 0.542 1.00 44.33 195 ALA D C 1
ATOM 6585 O O . ALA D 1 207 ? 46.484 -12.185 -0.142 1.00 43.63 195 ALA D O 1
ATOM 6587 N N . GLU D 1 208 ? 44.297 -11.680 0.028 1.00 43.88 196 GLU D N 1
ATOM 6588 C CA . GLU D 1 208 ? 44.167 -11.422 -1.403 1.00 45.72 196 GLU D CA 1
ATOM 6589 C C . GLU D 1 208 ? 44.997 -10.204 -1.793 1.00 45.23 196 GLU D C 1
ATOM 6590 O O . GLU D 1 208 ? 45.663 -10.205 -2.817 1.00 44.12 196 GLU D O 1
ATOM 6596 N N . PHE D 1 209 ? 44.949 -9.166 -0.955 1.00 46.21 197 PHE D N 1
ATOM 6597 C CA . PHE D 1 209 ? 45.733 -7.943 -1.152 1.00 44.90 197 PHE D CA 1
ATOM 6598 C C . PHE D 1 209 ? 47.219 -8.261 -1.265 1.00 44.23 197 PHE D C 1
ATOM 6599 O O . PHE D 1 209 ? 47.894 -7.773 -2.143 1.00 44.38 197 PHE D O 1
ATOM 6607 N N . LEU D 1 210 ? 47.712 -9.093 -0.358 1.00 45.26 198 LEU D N 1
ATOM 6608 C CA . LEU D 1 210 ? 49.142 -9.422 -0.258 1.00 45.72 198 LEU D CA 1
ATOM 6609 C C . LEU D 1 210 ? 49.715 -10.194 -1.429 1.00 45.87 198 LEU D C 1
ATOM 6610 O O . LEU D 1 210 ? 50.897 -10.075 -1.729 1.00 44.82 198 LEU D O 1
ATOM 6615 N N . VAL D 1 211 ? 48.904 -11.037 -2.058 1.00 46.84 199 VAL D N 1
ATOM 6616 C CA . VAL D 1 211 ? 49.416 -11.859 -3.162 1.00 46.97 199 VAL D CA 1
ATOM 6617 C C . VAL D 1 211 ? 49.964 -10.968 -4.282 1.00 46.09 199 VAL D C 1
ATOM 6618 O O . VAL D 1 211 ? 49.293 -10.071 -4.788 1.00 46.18 199 VAL D O 1
ATOM 6622 N N . GLY D 1 212 ? 51.223 -11.202 -4.617 1.00 46.09 200 GLY D N 1
ATOM 6623 C CA . GLY D 1 212 ? 51.906 -10.432 -5.637 1.00 46.42 200 GLY D CA 1
ATOM 6624 C C . GLY D 1 212 ? 52.513 -9.119 -5.190 1.00 46.62 200 GLY D C 1
ATOM 6625 O O . GLY D 1 212 ? 53.190 -8.460 -5.981 1.00 47.45 200 GLY D O 1
ATOM 6626 N N . LYS D 1 213 ? 52.287 -8.718 -3.940 1.00 46.94 201 LYS D N 1
ATOM 6627 C CA . LYS D 1 213 ? 52.815 -7.449 -3.455 1.00 46.13 201 LYS D CA 1
ATOM 6628 C C . LYS D 1 213 ? 54.304 -7.558 -3.215 1.00 45.81 201 LYS D C 1
ATOM 6629 O O . LYS D 1 213 ? 54.832 -8.638 -2.957 1.00 45.48 201 LYS D O 1
ATOM 6635 N N . ASP D 1 214 ? 54.979 -6.415 -3.307 1.00 46.75 202 ASP D N 1
ATOM 6636 C CA . ASP D 1 214 ? 56.369 -6.324 -2.913 1.00 45.92 202 ASP D CA 1
ATOM 6637 C C . ASP D 1 214 ? 56.462 -6.500 -1.394 1.00 45.96 202 ASP D C 1
ATOM 6638 O O . ASP D 1 214 ? 55.498 -6.182 -0.655 1.00 45.86 202 ASP D O 1
ATOM 6643 N N . PRO D 1 215 ? 57.616 -7.006 -0.911 1.00 45.30 203 PRO D N 1
ATOM 6644 C CA . PRO D 1 215 ? 57.843 -7.076 0.541 1.00 45.79 203 PRO D CA 1
ATOM 6645 C C . PRO D 1 215 ? 57.635 -5.760 1.289 1.00 45.29 203 PRO D C 1
ATOM 6646 O O . PRO D 1 215 ? 57.875 -4.687 0.743 1.00 45.75 203 PRO D O 1
ATOM 6650 N N . GLY D 1 216 ? 57.193 -5.868 2.536 1.00 45.62 204 GLY D N 1
ATOM 6651 C CA . GLY D 1 216 ? 57.051 -4.719 3.410 1.00 45.28 204 GLY D CA 1
ATOM 6652 C C . GLY D 1 216 ? 55.885 -4.929 4.328 1.00 44.97 204 GLY D C 1
ATOM 6653 O O . GLY D 1 216 ? 55.187 -5.931 4.220 1.00 44.79 204 GLY D O 1
ATOM 6654 N N . MET D 1 217 ? 55.684 -3.982 5.234 1.00 45.24 205 MET D N 1
ATOM 6655 C CA . MET D 1 217 ? 54.540 -3.990 6.126 1.00 46.89 205 MET D CA 1
ATOM 6656 C C . MET D 1 217 ? 53.466 -3.110 5.531 1.00 46.99 205 MET D C 1
ATOM 6657 O O . MET D 1 217 ? 53.753 -1.963 5.160 1.00 47.35 205 MET D O 1
ATOM 6662 N N . TYR D 1 218 ? 52.250 -3.643 5.446 1.00 45.86 206 TYR D N 1
ATOM 6663 C CA . TYR D 1 218 ? 51.115 -2.902 4.932 1.00 45.67 206 TYR D CA 1
ATOM 6664 C C . TYR D 1 218 ? 50.104 -2.840 6.036 1.00 45.63 206 TYR D C 1
ATOM 6665 O O . TYR D 1 218 ? 49.953 -3.806 6.804 1.00 45.43 206 TYR D O 1
ATOM 6674 N N . SER D 1 219 ? 49.459 -1.687 6.165 1.00 44.91 207 SER D N 1
ATOM 6675 C CA . SER D 1 219 ? 48.393 -1.516 7.143 1.00 46.18 207 SER D CA 1
ATOM 6676 C C . SER D 1 219 ? 47.106 -2.114 6.585 1.00 45.12 207 SER D C 1
ATOM 6677 O O . SER D 1 219 ? 46.881 -2.097 5.376 1.00 45.99 207 SER D O 1
ATOM 6680 N N . PHE D 1 220 ? 46.264 -2.642 7.463 1.00 45.62 208 PHE D N 1
ATOM 6681 C CA . PHE D 1 220 ? 44.951 -3.109 7.033 1.00 45.15 208 PHE D CA 1
ATOM 6682 C C . PHE D 1 220 ? 44.121 -1.920 6.498 1.00 45.66 208 PHE D C 1
ATOM 6683 O O . PHE D 1 220 ? 43.310 -2.086 5.615 1.00 44.52 208 PHE D O 1
ATOM 6691 N N . GLU D 1 221 ? 44.354 -0.700 6.980 1.00 46.63 209 GLU D N 1
ATOM 6692 C CA . GLU D 1 221 ? 43.681 0.458 6.360 1.00 47.96 209 GLU D CA 1
ATOM 6693 C C . GLU D 1 221 ? 43.984 0.569 4.892 1.00 46.88 209 GLU D C 1
ATOM 6694 O O . GLU D 1 221 ? 43.117 0.936 4.107 1.00 48.03 209 GLU D O 1
ATOM 6700 N N . GLU D 1 222 ? 45.223 0.282 4.523 1.00 46.56 210 GLU D N 1
ATOM 6701 C CA . GLU D 1 222 ? 45.602 0.266 3.113 1.00 47.66 210 GLU D CA 1
ATOM 6702 C C . GLU D 1 222 ? 44.921 -0.860 2.357 1.00 47.28 210 GLU D C 1
ATOM 6703 O O . GLU D 1 222 ? 44.542 -0.697 1.208 1.00 48.06 210 GLU D O 1
ATOM 6709 N N . VAL D 1 223 ? 44.795 -2.012 3.002 1.00 46.99 211 VAL D N 1
ATOM 6710 C CA . VAL D 1 223 ? 44.052 -3.102 2.416 1.00 46.58 211 VAL D CA 1
ATOM 6711 C C . VAL D 1 223 ? 42.657 -2.634 2.088 1.00 46.09 211 VAL D C 1
ATOM 6712 O O . VAL D 1 223 ? 42.159 -2.905 1.019 1.00 46.61 211 VAL D O 1
ATOM 6716 N N . ILE D 1 224 ? 42.014 -1.935 3.014 1.00 47.60 212 ILE D N 1
ATOM 6717 C CA . ILE D 1 224 ? 40.600 -1.577 2.810 1.00 48.78 212 ILE D CA 1
ATOM 6718 C C . ILE D 1 224 ? 40.292 -0.197 2.197 1.00 50.10 212 ILE D C 1
ATOM 6719 O O . ILE D 1 224 ? 39.253 -0.076 1.564 1.00 50.76 212 ILE D O 1
ATOM 6724 N N . PHE D 1 225 ? 41.143 0.824 2.354 1.00 54.43 213 PHE D N 1
ATOM 6725 C CA . PHE D 1 225 ? 40.759 2.199 1.923 1.00 56.10 213 PHE D CA 1
ATOM 6726 C C . PHE D 1 225 ? 41.411 2.723 0.619 1.00 57.53 213 PHE D C 1
ATOM 6727 O O . PHE D 1 225 ? 42.535 2.343 0.251 1.00 60.72 213 PHE D O 1
#

Nearest PDB structures (foldseek):
  1vm6-assembly1_C  TM=7.917E-01  e=1.689E-45  Thermotoga maritima
  5us6-assembly1_D  TM=8.485E-01  e=6.399E-23  Vibrio vulnificus CMCP6
  4ywj-assembly1_A  TM=7.427E-01  e=5.208E-24  Pseudomonas aeruginosa PAO1
  5us6-assembly3_L  TM=7.735E-01  e=3.326E-21  Vibrio vulnificus CMCP6
  5wol-assembly1_A  TM=8.019E-01  e=2.366E-19  Coxiella burnetii RSA 493

Secondary structure (DSSP, 8-state):
--EEEEETTTSHHHHHHHHHHHHTT-EEEEEEETTEEEE-S--SEEEE-S-GGGHHHHHHHHHHHT-EEEE---S--HHHHHHHHHHTTTSEEEE-S---HHHHHHHHHHHHHHHHTTTSEEEEEEEE-TT---SS-HHHHHHHHHTTS---EEEEE-TT---EEEEEEE-SSEEEEEEEEE--THHHHHHHHHHHHHHTTPPSEEE-HHHHHT-/---SS-EEEEETTTSHHHHHHHHHHHHTT-EEEEEEETTEEEE-S--SEEEE-S-GGGHHHHHHHHHHHT-EEEE---S--HHHHHHHHHHTTTSEEEE-S---HHHHHHHHHHHHHHHHSTTSEEEEEEEE-TT---SS-HHHHHHHHHHTS---EEEEE-TT---EEEEEEE-SSEEEEEEEEES-THHHHHHHHHHHHHHTTPPSEEE-HHHHH-/-EEEEETTTSHHHHHHHHHHHHTT-EEEEEEETTEEEE-S--SEEEE-S-GGGHHHHHHHHHHHT-EEEE---S--HHHHHHHHHHTTTSEEEE-S---HHHHHHHHHHHHHHHHTTTSEEEEEEEE-TT---SS-HHHHHHHHHTTS---EEEEE-TT---EEEEEEE-SSEEEEEEEEE--THHHHHHHHHHHHHHTTPPSEE--HHHHHH--/--SS-EEEEETTTSHHHHHHHHHHHHTT-EEEEEEETTEEEE-S--SEEEE-S-GGGHHHHHHHHHHHT-EEEE---S--HHHHHHHHHHTTTSEEEE-S---HHHHHHHHHHHHHHHHTTTSEEEEEEEE-TT---SS-HHHHHHHHHHTS---EEEEE-TT---EEEEEEE-SSEEEEEEEEES-THHHHHHHHHHHHHHTTPPSEEE-HHHHH-

Sequence (865 aa):
HMKYGIVGYSGRMGQEIQKVFSEKGHELVLKVDVNGVEELDSPDVVIDFSSPEALPKTVDLCKKYRAGLVLGTTALKEEHLQMLRELSKEVPVVQAYNFSIGINVLKRFLSELVKVLEDWDVEIVETHHRFKKDAPSGTAILLESALGKSVPIHSLRVGGVPGDHVVVFGNIGETIEIKHRAISRTVFAIGALKAAEFLVGKDPGMYSFEEVIFGHHHHHMKYGIVGYSGRMGQEIQKVFSEKGHELVLKVDVNGVEELDSPDVVIDFSSPEALPKTVDLCKKYRAGLVLGTTALKEEHLQMLRELSKEVPVVQAYNFSIGINVLKRFLSELVKVLEDWDVEIVETHHRFKKDAPSGTAILLESALGKSVPIHSLRVGGVPGDHVVVFGNIGETIEIKHRAISRTVFAIGALKAAEFLVGKDPGMYSFEEVIFMKYGIVGYSGRMGQEIQKVFSEKGHELVLKVDVNGVEELDSPDVVIDFSSPEALPKTVDLCKKYRAGLVLGTTALKEEHLQMLRELSKEVPVVQAYNFSIGINVLKRFLSELVKVLEDWDVEIVETHHRFKKDAPSGTAILLESALGKSVPIHSLRVGGVPGDHVVVFGNIGETIEIKHRAISRTVFAIGALKAAEFLVGKDPGMYSFEEVIFGGHHHHMKYGIVGYSGRMGQEIQKVFSEKGHELVLKVDVNGVEELDSPDVVIDFSSPEALPKTVDLCKKYRAGLVLGTTALKEEHLQMLRELSKEVPVVQAYNFSIGINVLKRFLSELVKVLEDWDVEIVETHHRFKKDAPSGTAILLESALGKSVPIHSLRVGGVPGDHVVVFGNIGETIEIKHRAISRTVFAIGALKAAEFLVGKDPGMYSFEEVIF

InterPro domains:
  IPR000846 Dihydrodipicolinate reductase, N-terminal [PF01113] (1-98)
  IPR022663 Dihydrodipicolinate reductase, C-terminal [PF05173] (101-212)
  IPR022664 Dihydrodipicolinate reductase, conserved site [PS01298] (122-139)
  IPR023940 Dihydrodipicolinate reductase [MF_00102] (1-212)
  IPR023940 Dihydrodipicolinate reductase [PIRSF000161] (1-212)
  IPR023940 Dihydrodipicolinate reductase [PTHR20836] (42-147)
  IPR036291 NAD(P)-binding domain superfamily [SSF51735] (1-212)